Protein AF-0000000075952061 (afdb_homodimer)

pLDDT: mean 74.75, std 27.25, range [21.14, 98.75]

Sequence (1078 aa):
MFVPRDLWRRSLGSTAELRRLLRRGLASLATAPPSLPPFDHQPRPYKGMPGEEILRKRKTFLGPSIFYYYQKPLNIVEGKMQYLYDESARRYLDAFAGIVTVSCGHCHPDVVNAVVEQTKLLQHTTTIYLHHAIVEFAKALASKMPGILKVVYFVNSGTEANELAMMMARLYTGNLSMIALRNAYHCGSSGTIGLTALHTWKYPIPQGEFHHVMNPDPYHGAFGSDAISYAKEVQDHIHHGTPEKLQGVGGAVELAPGYLKLVYDIVRNSGGVCIADEGIGNGLPLGAVVTTPEIAQVMAQKIQFNTFGGNPAFSAGGLAVLKEMSEAGLMLGVEFVTDRKEKTPAKVETTILFEKLKDLGVLVGKGGLHGNIFRIKPPMCFTKEDAGFLVDALDYAISGMLEINSDWPDGLRAGLTIDQVLDLARFGHRYKGYVGLSTAVFTNLLSALLDDYLATFLLMLVVVPTALYITVMFFPHESLAGAAMVEDETETKYFRTINMIVMVIAIYLVYNLTNDHDATVSRIFMVVLLVTLATVSTTMFVPRDLWRRSLGSTAELRRLLRRGLASLATAPPSLPPFDHQPRPYKGMPGEEILRKRKTFLGPSIFYYYQKPLNIVEGKMQYLYDESARRYLDAFAGIVTVSCGHCHPDVVNAVVEQTKLLQHTTTIYLHHAIVEFAKALASKMPGILKVVYFVNSGTEANELAMMMARLYTGNLSMIALRNAYHCGSSGTIGLTALHTWKYPIPQGEFHHVMNPDPYHGAFGSDAISYAKEVQDHIHHGTPEKLQGVGGAVELAPGYLKLVYDIVRNSGGVCIADEGIGNGLPLGAVVTTPEIAQVMAQKIQFNTFGGNPAFSAGGLAVLKEMSEAGLMLGVEFVTDRKEKTPAKVETTILFEKLKDLGVLVGKGGLHGNIFRIKPPMCFTKEDAGFLVDALDYAISGMLEINSDWPDGLRAGLTIDQVLDLARFGHRYKGYVGLSTAVFTNLLSALLDDYLATFLLMLVVVPTALYITVMFFPHESLAGAAMVEDETETKYFRTINMIVMVIAIYLVYNLTNDHDATVSRIFMVVLLVTLATVSTT

Radius of gyration: 35.82 Å; Cα contacts (8 Å, |Δi|>4): 1735; chains: 2; bounding box: 82×170×102 Å

Organism: Cocos nucifera (NCBI:txid13894)

Secondary structure (DSSP, 8-state):
----STTGGG-S--HHHHHHHHHHHTT-S------PPP----PPPP-S--HHHHHHHHHHHB-TT----SSS--BEEEEEBTEEEETT--EEEESSHHHHT--S-BT-HHHHHHHHHHHHH-----TTSB-HHHHHHHHHHHHTS-TT--EEEEESSHHHHHHHHHHHHHHHHS---EEEETT-----STTTTTT---TTT--SS---SEEEE----TTTSTTTT-HHHHHHHHHTS--EE---SB-TTTT-PBPPTTHHHHHHHHHHHTT--B------STTSS-EEEEE-HHHHGGGGGS----SSTT-HHHHHHHHHHHHH--S----EEEE-BS-TTT--B-HHHHHHHHHHHHHHTEE-EEESTTS-EEEE---TT--HHHHHHHHHHHHHHHHHHHHH-TT--GGGG-SS-HHHHHHHHHHHHHTHHHHHHHHHHHHHHHHHHTTSHHHHHHHHHHHHHHHHHHHHHHS--TTGGG-----SHHHHHHHHHHHHHHHHHHHHHHHHHHTT--HHHHHHHHHHHHHHHHHHHH-/----STTGGG-S--HHHHHHHHHHHTT-S------PPP----PPPP-S--HHHHHHHHHHHB-TT----SSS--BEEEEEBTEEEETT--EEEESSHHHHT--S-BT-HHHHHHHHHHHHH-----TTSB-HHHHHHHHHHHHTS-TT--EEEEESSHHHHHHHHHHHHHHHHS---EEEETT-----STTTTTT---TTT--SS---SEEEE----TTTSTTTT-HHHHHHHHHTS--EE---SB-TTTT-PBPPTTHHHHHHHHHHHTT--B------STTSS-EEEEE-HHHHHGGGGS----SSTT-HHHHHHHHHHHHH--S----EEEE-BS-TTT--B-HHHHHHHHHHHHHHTEE-EEESTTS-EEEE---TT--HHHHHHHHHHHHHHHHHHHHH-TT--GGGG-SS-HHHHHHHHHHHHHTTHHHHHHHHHHHHHHHHTSS-HHHHHHHHHHHHHHHHHHHHHHS--GGGTTS-----HHHHHHHHHHHHHHHHHHHHHHHHHHTT--HHHHHHHHHHHHHHHHHHHH-

InterPro domains:
  IPR005814 Aminotransferase class-III [PF00202] (73-278)
  IPR005814 Aminotransferase class-III [cd00610] (56-398)
  IPR010658 Nodulin-like [PF06813] (432-531)
  IPR015421 Pyridoxal phosphate-dependent transferase, major domain [G3DSA:3.40.640.10] (108-279)
  IPR015421 Pyridoxal phosphate-dependent transferase, major domain [G3DSA:3.40.640.10] (280-325)
  IPR015422 Pyridoxal phosphate-dependent transferase, small domain [G3DSA:3.90.1150.10] (326-407)
  IPR015424 Pyridoxal phosphate-dependent transferase [SSF53383] (67-398)

Nearest PDB structures (foldseek):
  1wkh-assembly1_B  TM=8.404E-01  e=1.814E-22  Thermus thermophilus
  1d7r-assembly1_A  TM=8.859E-01  e=8.328E-22  Burkholderia cepacia
  1dka-assembly1_A  TM=9.002E-01  e=1.735E-21  Burkholderia cepacia
  1z3z-assembly1_A  TM=8.688E-01  e=3.015E-22  Burkholderia cepacia
  1dgd-assembly1_A  TM=8.674E-01  e=4.046E-21  Burkholderia cepacia

Solvent-accessible surface area (backbone atoms only — not comparable to full-atom values): 57667 Å² total; per-residue (Å²): 138,82,83,80,83,77,76,72,80,73,70,71,70,57,69,67,56,52,52,49,46,51,53,47,60,66,53,59,49,76,67,71,76,69,67,78,68,90,69,99,74,81,77,75,87,63,85,71,76,51,55,70,58,43,52,54,43,35,69,59,18,31,43,70,20,51,58,62,46,68,95,71,59,51,29,50,64,35,30,49,38,42,31,37,22,34,63,84,62,48,68,26,44,36,26,18,22,53,84,58,26,20,45,64,16,29,44,32,64,66,36,45,47,36,26,44,56,31,29,66,36,27,36,54,45,31,58,48,42,41,53,53,38,33,45,53,28,29,46,55,55,27,68,72,41,69,89,65,30,38,21,30,44,43,27,45,26,65,50,55,22,52,40,51,50,50,50,39,42,25,66,62,60,70,48,74,40,32,35,21,36,38,46,26,68,51,54,70,45,66,60,26,30,44,45,26,42,42,77,62,50,54,71,101,59,86,46,72,55,57,44,72,41,79,46,44,28,42,85,80,29,95,57,29,54,45,23,67,71,52,43,54,65,53,70,80,47,83,29,28,37,50,52,53,77,56,26,61,58,39,30,39,46,56,51,16,69,65,29,65,63,53,42,47,51,52,25,48,76,60,60,32,45,80,42,77,69,79,81,56,44,47,46,44,64,36,22,62,40,72,35,32,63,74,51,40,51,60,45,46,80,30,57,48,78,43,77,55,23,50,15,38,15,57,16,34,22,40,37,40,43,59,72,66,55,68,94,74,76,61,76,43,44,50,74,41,51,71,34,63,85,81,50,42,72,22,35,69,61,39,52,53,46,53,51,44,33,43,74,67,28,36,41,67,34,72,14,25,94,70,47,18,15,38,34,41,23,36,14,61,63,58,45,40,60,51,52,49,40,52,52,46,39,51,49,53,42,52,53,56,50,42,68,69,46,70,80,65,76,86,66,62,66,71,55,88,43,73,61,58,58,45,51,57,52,50,58,54,35,68,67,44,62,62,55,56,54,50,50,54,52,43,52,53,44,46,68,65,48,64,73,56,71,69,66,46,53,60,44,45,65,57,48,45,56,54,53,49,49,53,51,53,66,74,41,79,37,78,67,68,60,61,69,72,68,75,84,52,74,61,54,49,47,49,51,49,48,50,49,48,48,51,46,52,49,49,50,47,45,53,54,37,66,70,62,76,46,69,68,63,58,54,49,50,50,50,47,48,49,48,51,53,55,56,52,58,73,74,102,139,82,82,78,83,78,76,70,79,74,70,71,70,56,69,66,56,50,50,49,44,51,53,46,58,65,54,60,48,77,67,70,77,70,67,78,69,91,69,98,72,80,78,75,86,64,84,72,75,51,54,70,59,42,54,52,45,34,69,58,18,32,43,71,21,52,57,62,47,66,93,73,60,51,31,51,65,35,30,48,38,41,30,35,22,33,62,84,64,47,67,26,44,35,26,18,23,53,83,56,28,20,44,63,17,29,44,32,64,66,35,46,48,36,27,44,56,31,28,66,36,27,36,56,46,32,57,48,41,43,53,55,38,32,43,53,26,29,46,55,53,26,69,73,41,68,88,64,30,38,21,31,43,45,29,45,28,65,49,55,22,51,38,49,51,50,49,41,42,24,65,62,62,70,48,74,40,32,35,20,36,37,46,26,67,53,52,70,46,68,60,26,32,44,44,27,42,43,76,62,50,52,70,100,61,85,47,73,56,57,45,74,42,78,45,45,29,42,85,78,29,95,55,30,55,45,23,68,70,52,42,54,64,52,70,78,46,81,29,26,38,50,52,53,77,54,26,60,58,39,29,40,46,58,51,16,68,64,29,65,63,53,44,46,50,51,25,47,75,61,60,31,47,79,41,76,70,78,82,58,43,48,44,46,66,36,22,60,41,73,34,33,65,74,51,40,50,59,46,46,80,30,56,49,78,43,76,52,24,49,14,37,14,58,16,34,21,40,38,39,42,59,71,67,55,68,96,74,75,62,77,43,47,50,73,42,52,68,33,65,84,82,49,44,72,22,36,69,61,38,52,53,45,52,53,44,32,44,75,68,27,37,41,67,34,73,14,25,97,70,47,18,15,37,34,40,23,36,14,62,64,59,44,46,60,50,51,50,40,53,52,45,39,51,49,52,43,52,53,58,51,46,65,69,46,69,82,62,74,82,68,58,67,70,51,85,45,73,62,55,56,49,51,52,53,51,55,58,34,65,65,56,61,62,60,60,50,54,55,49,50,52,54,43,55,59,54,56,80,43,87,65,66,69,64,50,54,62,40,48,69,57,45,49,56,51,53,48,47,54,47,54,70,68,47,75,70,77,79,44,59,83,58,71,73,84,80,60,66,68,62,48,50,55,48,48,52,52,47,52,52,50,48,55,50,47,53,49,45,53,51,34,65,72,58,79,44,68,68,68,59,54,52,51,50,50,50,49,50,51,52,51,56,57,55,56,73,75,104

Foldseek 3Di:
DDDDPPPPPPPPDDPVVVVVVVCVVVVPPLPDADDADDDPDADDAADDDDPVVVVVVCVVPPDPVDDADDPRGFAWDDWWFQWTAGNVRDIFGEQCQVVQQQAATGPDPLLVVLLVVQCVVFNFDFPVDDDDLLVLLLQLVQVPDDDQQRDKAKAQALLVQVLVVLVLQCLLQVDNAAEEEALADRDADLACVLNYRFPVRHDPDDNGHYDYFYAQALQPGPVRLPLVVRLVVLLVDQHEYEDECFGRQQFRGHGRPPNLVSNCVSNVVSVGHYHYGDHAQSPGRMDMDTDHPSSVVSVVVDDDHYRGTSTNSSSSSRSSRSVSDDDDFDKDKDADALARPVRHGPQVLQSQLQNQSVVSRYHWDFHRSRRRITIRTTHPSQALSNLVSSLSSSVSSVSVVCVVVVVRDPGRQPDCHSVNVVVVSVVRNVVRPPVVVVVVLCVVVVVLPPPDDPVVVVVCVVVVVVVVVVVVVSPPPVVVVVDPPDPDPPVVVVVVVLVVLLVVLSVVLVVCSVVVPDVVVNVVSVVVNVVSSVVVVVD/DPDDPPPPPPPPDDPVVVCVVVCVVVVPPLPDADDADDDPDADDAADDDDPVVVVVVCVVPPDPVDDADDPRGFAWDDWWFQWTAGNVRDIFGEQCQVVQQQAATGPDPLLVVLLVVQCVVFNFDFPVDDDDLLVLLLQLVQVPDDDQLRDKAKAQALQVQVLVVLVLQCLLQVDNAEEEEALADRDADLACVLNYRFPVRDDPDDNGHYDYFYAQALQPGPVRLPLVVRLVVLLVDQHEYEDECFGRQQFRGHGRPPNLVSNCVSNVVSVGHYHYGDHAQSPGRMDMDTDHPSSVVSVVVDDDHYRGTSTNSSSSSRSSRSVSDDDDFDKDKDADALARPVRHGPQVLQSQLQNQSVVSRYHWDFHRSRRRITIRTTHPSQALSNLVSSLSSSVSSVVVVCVVPVVRDPGRCPDDPSVNVVLVSNLVNVVSPPVVVVVVCVVVVVVVVDDDDVSVVVVVVVVVVVVVVVVVVPDPDPPVVVVVDDPDPVVVVVVVVLVVLVVVLVVVLVVCVVVVHDVVVNVVSVVVNVVVVVVVVVD

Structure (mmCIF, N/CA/C/O backbone):
data_AF-0000000075952061-model_v1
#
loop_
_entity.id
_entity.type
_entity.pdbx_description
1 polymer 'alanine--glyoxylate transaminase'
#
loop_
_atom_site.group_PDB
_atom_site.id
_atom_site.type_symbol
_atom_site.label_atom_id
_atom_site.label_alt_id
_atom_site.label_comp_id
_atom_site.label_asym_id
_atom_site.label_entity_id
_atom_site.label_seq_id
_atom_site.pdbx_PDB_ins_code
_atom_site.Cartn_x
_atom_site.Cartn_y
_atom_site.Cartn_z
_atom_site.occupancy
_atom_site.B_iso_or_equiv
_atom_site.auth_seq_id
_atom_site.auth_comp_id
_atom_site.auth_asym_id
_atom_site.auth_atom_id
_atom_site.pdbx_PDB_model_num
ATOM 1 N N . MET A 1 1 ? 1.66 82.25 49.438 1 21.14 1 MET A N 1
ATOM 2 C CA . MET A 1 1 ? 0.595 81.312 49.188 1 21.14 1 MET A CA 1
ATOM 3 C C . MET A 1 1 ? 0.63 80.875 47.719 1 21.14 1 MET A C 1
ATOM 5 O O . MET A 1 1 ? -0.342 81.062 46.969 1 21.14 1 MET A O 1
ATOM 9 N N . PHE A 1 2 ? 1.744 80.812 46.969 1 26.66 2 PHE A N 1
ATOM 10 C CA . PHE A 1 2 ? 2.221 80.688 45.594 1 26.66 2 PHE A CA 1
ATOM 11 C C . PHE A 1 2 ? 1.89 79.312 45.062 1 26.66 2 PHE A C 1
ATOM 13 O O . PHE A 1 2 ? 2.213 78.312 45.688 1 26.66 2 PHE A O 1
ATOM 20 N N . VAL A 1 3 ? 0.683 79.125 44.281 1 28.89 3 VAL A N 1
ATOM 21 C CA . VAL A 1 3 ? -0.087 78.062 43.688 1 28.89 3 VAL A CA 1
ATOM 22 C C . VAL A 1 3 ? 0.805 77.188 42.781 1 28.89 3 VAL A C 1
ATOM 24 O O . VAL A 1 3 ? 1.343 77.75 41.781 1 28.89 3 VAL A O 1
ATOM 27 N N . PRO A 1 4 ? 1.452 76.062 43.219 1 26.97 4 PRO A N 1
ATOM 28 C CA . PRO A 1 4 ? 2.518 75.312 42.531 1 26.97 4 PRO A CA 1
ATOM 29 C C . PRO A 1 4 ? 2.037 74.625 41.25 1 26.97 4 PRO A C 1
ATOM 31 O O . PRO A 1 4 ? 0.901 74.125 41.219 1 26.97 4 PRO A O 1
ATOM 34 N N . ARG A 1 5 ? 2.58 74.875 40 1 27.95 5 ARG A N 1
ATOM 35 C CA . ARG A 1 5 ? 2.434 74.562 38.562 1 27.95 5 ARG A CA 1
ATOM 36 C C . ARG A 1 5 ? 2.451 73.062 38.344 1 27.95 5 ARG A C 1
ATOM 38 O O . ARG A 1 5 ? 2.412 72.625 37.188 1 27.95 5 ARG A O 1
ATOM 45 N N . ASP A 1 6 ? 2.721 72.125 39.281 1 25.27 6 ASP A N 1
ATOM 46 C CA . ASP A 1 6 ? 3.104 70.75 39 1 25.27 6 ASP A CA 1
ATOM 47 C C . ASP A 1 6 ? 1.908 69.938 38.5 1 25.27 6 ASP A C 1
ATOM 49 O O . ASP A 1 6 ? 2.02 68.75 38.281 1 25.27 6 ASP A O 1
ATOM 53 N N . LEU A 1 7 ? 0.651 70.312 38.594 1 24.25 7 LEU A N 1
ATOM 54 C CA . LEU A 1 7 ? -0.492 69.375 38.5 1 24.25 7 LEU A CA 1
ATOM 55 C C . LEU A 1 7 ? -0.739 69 37.062 1 24.25 7 LEU A C 1
ATOM 57 O O . LEU A 1 7 ? -1.607 68.125 36.781 1 24.25 7 LEU A O 1
ATOM 61 N N . TRP A 1 8 ? -0.33 69.688 36 1 22.48 8 TRP A N 1
ATOM 62 C CA . TRP A 1 8 ? -0.991 69.562 34.688 1 22.48 8 TRP A CA 1
ATOM 63 C C . TRP A 1 8 ? -0.545 68.25 34 1 22.48 8 TRP A C 1
ATOM 65 O O . TRP A 1 8 ? -1.14 67.875 33 1 22.48 8 TRP A O 1
ATOM 75 N N . ARG A 1 9 ? 0.683 67.75 34.156 1 27.06 9 ARG A N 1
ATOM 76 C CA . ARG A 1 9 ? 1.241 66.812 33.156 1 27.06 9 ARG A CA 1
ATOM 77 C C . ARG A 1 9 ? 0.521 65.5 33.219 1 27.06 9 ARG A C 1
ATOM 79 O O . ARG A 1 9 ? 0.919 64.5 32.531 1 27.06 9 ARG A O 1
ATOM 86 N N . ARG A 1 10 ? -0.276 65.062 34.156 1 31.09 10 ARG A N 1
ATOM 87 C CA . ARG A 1 10 ? -0.688 63.719 34.375 1 31.09 10 ARG A CA 1
ATOM 88 C C . ARG A 1 10 ? -1.611 63.219 33.281 1 31.09 10 ARG A C 1
ATOM 90 O O . ARG A 1 10 ? -1.843 62 33.156 1 31.09 10 ARG A O 1
ATOM 97 N N . SER A 1 11 ? -2.531 64.062 32.812 1 26.81 11 SER A N 1
ATOM 98 C CA . SER A 1 11 ? -3.729 63.469 32.219 1 26.81 11 SER A CA 1
ATOM 99 C C . SER A 1 11 ? -3.459 62.906 30.828 1 26.81 11 SER A C 1
ATOM 101 O O . SER A 1 11 ? -4.383 62.469 30.141 1 26.81 11 SER A O 1
ATOM 103 N N . LEU A 1 12 ? -2.445 63.469 30.125 1 28.84 12 LEU A N 1
ATOM 104 C CA . LEU A 1 12 ? -2.504 63.094 28.719 1 28.84 12 LEU A CA 1
ATOM 105 C C . LEU A 1 12 ? -2.303 61.594 28.547 1 28.84 12 LEU A C 1
ATOM 107 O O . LEU A 1 12 ? -1.279 61.031 28.969 1 28.84 12 LEU A O 1
ATOM 111 N N . GLY A 1 13 ? -3.373 60.906 28.75 1 31.7 13 GLY A N 1
ATOM 112 C CA . GLY A 1 13 ? -3.42 59.469 28.453 1 31.7 13 GLY A CA 1
ATOM 113 C C . GLY A 1 13 ? -2.529 59.094 27.281 1 31.7 13 GLY A C 1
ATOM 114 O O . GLY A 1 13 ? -2.209 59.906 26.438 1 31.7 13 GLY A O 1
ATOM 115 N N . SER A 1 14 ? -1.594 58.188 27.5 1 34.84 14 SER A N 1
ATOM 116 C CA . SER A 1 14 ? -0.391 57.844 26.75 1 34.84 14 SER A CA 1
ATOM 117 C C . SER A 1 14 ? -0.71 57.594 25.281 1 34.84 14 SER A C 1
ATOM 119 O O . SER A 1 14 ? -1.832 57.219 24.938 1 34.84 14 SER A O 1
ATOM 121 N N . THR A 1 15 ? 0.069 58.281 24.344 1 39.75 15 THR A N 1
ATOM 122 C CA . THR A 1 15 ? 0.218 58.094 22.906 1 39.75 15 THR A CA 1
ATOM 123 C C . THR A 1 15 ? 0.021 56.625 22.516 1 39.75 15 THR A C 1
ATOM 125 O O . THR A 1 15 ? -0.245 56.344 21.359 1 39.75 15 THR A O 1
ATOM 128 N N . ALA A 1 16 ? 0.261 55.719 23.453 1 42.12 16 ALA A N 1
ATOM 129 C CA . ALA A 1 16 ? 0.109 54.312 23.141 1 42.12 16 ALA A CA 1
ATOM 130 C C . ALA A 1 16 ? -1.358 53.938 22.922 1 42.12 16 ALA A C 1
ATOM 132 O O . ALA A 1 16 ? -1.682 53.125 22.047 1 42.12 16 ALA A O 1
ATOM 133 N N . GLU A 1 17 ? -2.23 54.688 23.688 1 40.84 17 GLU A N 1
ATOM 134 C CA . GLU A 1 17 ? -3.648 54.406 23.5 1 40.84 17 GLU A CA 1
ATOM 135 C C . GLU A 1 17 ? -4.172 54.969 22.188 1 40.84 17 GLU A C 1
ATOM 137 O O . GLU A 1 17 ? -4.973 54.344 21.5 1 40.84 17 GLU A O 1
ATOM 142 N N . LEU A 1 18 ? -3.646 56.219 21.812 1 38.09 18 LEU A N 1
ATOM 143 C CA . LEU A 1 18 ? -4.066 56.781 20.547 1 38.09 18 LEU A CA 1
ATOM 144 C C . LEU A 1 18 ? -3.574 55.938 19.375 1 38.09 18 LEU A C 1
ATOM 146 O O . LEU A 1 18 ? -4.316 55.688 18.422 1 38.09 18 LEU A O 1
ATOM 150 N N . ARG A 1 19 ? -2.369 55.406 19.422 1 37.62 19 ARG A N 1
ATOM 151 C CA . ARG A 1 19 ? -1.879 54.562 18.344 1 37.62 19 ARG A CA 1
ATOM 152 C C . ARG A 1 19 ? -2.676 53.25 18.266 1 37.62 19 ARG A C 1
ATOM 154 O O . ARG A 1 19 ? -2.904 52.719 17.188 1 37.62 19 ARG A O 1
ATOM 161 N N . ARG A 1 20 ? -3.141 52.812 19.391 1 41.41 20 ARG A N 1
ATOM 162 C CA . ARG A 1 20 ? -3.996 51.625 19.406 1 41.41 20 ARG A CA 1
ATOM 163 C C . ARG A 1 20 ? -5.355 51.938 18.781 1 41.41 20 ARG A C 1
ATOM 165 O O . ARG A 1 20 ? -5.883 51.125 18 1 41.41 20 ARG A O 1
ATOM 172 N N . LEU A 1 21 ? -5.906 53.156 19.141 1 37.56 21 LEU A N 1
ATOM 173 C CA . LEU A 1 21 ? -7.188 53.562 18.562 1 37.56 21 LEU A CA 1
ATOM 174 C C . LEU A 1 21 ? -7.039 53.875 17.078 1 37.56 21 LEU A C 1
ATOM 176 O O . LEU A 1 21 ? -7.902 53.5 16.266 1 37.56 21 LEU A O 1
ATOM 180 N N . LEU A 1 22 ? -5.992 54.688 16.719 1 36.62 22 LEU A N 1
ATOM 181 C CA . LEU A 1 22 ? -5.793 54.969 15.305 1 36.62 22 LEU A CA 1
ATOM 182 C C . LEU A 1 22 ? -5.512 53.656 14.531 1 36.62 22 LEU A C 1
ATOM 184 O O . LEU A 1 22 ? -5.973 53.5 13.406 1 36.62 22 LEU A O 1
ATOM 188 N N . ARG A 1 23 ? -4.73 52.75 15.125 1 37.06 23 ARG A N 1
ATOM 189 C CA . ARG A 1 23 ? -4.562 51.469 14.453 1 37.06 23 ARG A CA 1
ATOM 190 C C . ARG A 1 23 ? -5.867 50.688 14.445 1 37.06 23 ARG A C 1
ATOM 192 O O . ARG A 1 23 ? -6.121 49.906 13.523 1 37.06 23 ARG A O 1
ATOM 199 N N . ARG A 1 24 ? -6.715 50.875 15.414 1 37.78 24 ARG A N 1
ATOM 200 C CA . ARG A 1 24 ? -8.055 50.281 15.453 1 37.78 24 ARG A CA 1
ATOM 201 C C . ARG A 1 24 ? -8.969 50.969 14.438 1 37.78 24 ARG A C 1
ATOM 203 O O . ARG A 1 24 ? -9.812 50.312 13.812 1 37.78 24 ARG A O 1
ATOM 210 N N . GLY A 1 25 ? -9.125 52.312 14.453 1 36.41 25 GLY A N 1
ATOM 211 C CA . GLY A 1 25 ? -9.93 53.031 13.492 1 36.41 25 GLY A CA 1
ATOM 212 C C . GLY A 1 25 ? -9.555 52.719 12.047 1 36.41 25 GLY A C 1
ATOM 213 O O . GLY A 1 25 ? -10.422 52.625 11.18 1 36.41 25 GLY A O 1
ATOM 214 N N . LEU A 1 26 ? -8.289 52.938 11.695 1 34.41 26 LEU A N 1
ATOM 215 C CA . LEU A 1 26 ? -7.883 52.562 10.344 1 34.41 26 LEU A CA 1
ATOM 216 C C . LEU A 1 26 ? -7.93 51.062 10.148 1 34.41 26 LEU A C 1
ATOM 218 O O . LEU A 1 26 ? -7.633 50.562 9.062 1 34.41 26 LEU A O 1
ATOM 222 N N . ALA A 1 27 ? -7.957 50.312 11.148 1 38 27 ALA A N 1
ATOM 223 C CA . ALA A 1 27 ? -8.109 48.875 11.078 1 38 27 ALA A CA 1
ATOM 224 C C . ALA A 1 27 ? -9.508 48.5 10.609 1 38 27 ALA A C 1
ATOM 226 O O . ALA A 1 27 ? -9.742 47.344 10.188 1 38 27 ALA A O 1
ATOM 227 N N . SER A 1 28 ? -10.484 49.312 10.938 1 37.38 28 SER A N 1
ATOM 228 C CA . SER A 1 28 ? -11.836 49.031 10.453 1 37.38 28 SER A CA 1
ATOM 229 C C . SER A 1 28 ? -11.914 49.188 8.938 1 37.38 28 SER A C 1
ATOM 231 O O . SER A 1 28 ? -13.008 49.188 8.375 1 37.38 28 SER A O 1
ATOM 233 N N . LEU A 1 29 ? -11.07 49.969 8.359 1 38.38 29 LEU A N 1
ATOM 234 C CA . LEU A 1 29 ? -11.211 49.906 6.906 1 38.38 29 LEU A CA 1
ATOM 235 C C . LEU A 1 29 ? -11.266 48.469 6.418 1 38.38 29 LEU A C 1
ATOM 237 O O . LEU A 1 29 ? -10.391 47.656 6.75 1 38.38 29 LEU A O 1
ATOM 241 N N . ALA A 1 30 ? -12.391 48 6.195 1 45.94 30 ALA A N 1
ATOM 242 C CA . ALA A 1 30 ? -12.695 46.688 5.59 1 45.94 30 ALA A CA 1
ATOM 243 C C . ALA A 1 30 ? -11.555 46.219 4.691 1 45.94 30 ALA A C 1
ATOM 245 O O . ALA A 1 30 ? -11.406 46.688 3.566 1 45.94 30 ALA A O 1
ATOM 246 N N . THR A 1 31 ? -10.406 46.125 5.211 1 60.47 31 THR A N 1
ATOM 247 C CA . THR A 1 31 ? -9.281 45.656 4.402 1 60.47 31 THR A CA 1
ATOM 248 C C . THR A 1 31 ? -9.711 44.562 3.443 1 60.47 31 THR A C 1
ATOM 250 O O . THR A 1 31 ? -10.531 43.719 3.797 1 60.47 31 THR A O 1
ATOM 253 N N . ALA A 1 32 ? -9.695 44.906 2.293 1 73.62 32 ALA A N 1
ATOM 254 C CA . ALA A 1 32 ? -9.992 43.969 1.208 1 73.62 32 ALA A CA 1
ATOM 255 C C . ALA A 1 32 ? -9.32 42.625 1.443 1 73.62 32 ALA A C 1
ATOM 257 O O . ALA A 1 32 ? -8.211 42.562 1.979 1 73.62 32 ALA A O 1
ATOM 258 N N . PRO A 1 33 ? -10.141 41.562 1.435 1 87.31 33 PRO A N 1
ATOM 259 C CA . PRO A 1 33 ? -9.523 40.25 1.533 1 87.31 33 PRO A CA 1
ATOM 260 C C . PRO A 1 33 ? -8.297 40.094 0.634 1 87.31 33 PRO A C 1
ATOM 262 O O . PRO A 1 33 ? -8.242 40.688 -0.447 1 87.31 33 PRO A O 1
ATOM 265 N N . PRO A 1 34 ? -7.297 39.438 1.217 1 93.12 34 PRO A N 1
ATOM 266 C CA . PRO A 1 34 ? -6.121 39.219 0.375 1 93.12 34 PRO A CA 1
ATOM 267 C C . PRO A 1 34 ? -6.445 38.406 -0.874 1 93.12 34 PRO A C 1
ATOM 269 O O . PRO A 1 34 ? -7.473 37.719 -0.919 1 93.12 34 PRO A O 1
ATOM 272 N N . SER A 1 35 ? -5.574 38.625 -1.843 1 93.31 35 SER A N 1
ATOM 273 C CA . SER A 1 35 ? -5.777 37.906 -3.1 1 93.31 35 SER A CA 1
ATOM 274 C C . SER A 1 35 ? -4.676 36.875 -3.33 1 93.31 35 SER A C 1
ATOM 276 O O . SER A 1 35 ? -3.518 37.125 -2.982 1 93.31 35 SER A O 1
ATOM 278 N N . LEU A 1 36 ? -4.984 35.844 -3.904 1 96.38 36 LEU A N 1
ATOM 279 C CA . LEU A 1 36 ? -4.035 34.781 -4.262 1 96.38 36 LEU A CA 1
ATOM 280 C C . LEU A 1 36 ? -2.959 35.312 -5.199 1 96.38 36 LEU A C 1
ATOM 282 O O . LEU A 1 36 ? -3.246 36.125 -6.078 1 96.38 36 LEU A O 1
ATOM 286 N N . PRO A 1 37 ? -1.766 34.781 -5.043 1 96.62 37 PRO A N 1
ATOM 287 C CA . PRO A 1 37 ? -0.739 35.156 -6.023 1 96.62 37 PRO A CA 1
ATOM 288 C C . PRO A 1 37 ? -1.08 34.656 -7.434 1 96.62 37 PRO A C 1
ATOM 290 O O . PRO A 1 37 ? -1.732 33.625 -7.598 1 96.62 37 PRO A O 1
ATOM 293 N N . PRO A 1 38 ? -0.633 35.469 -8.453 1 95.5 38 PRO A N 1
ATOM 294 C CA . PRO A 1 38 ? -0.894 35 -9.828 1 95.5 38 PRO A CA 1
ATOM 295 C C . PRO A 1 38 ? -0.245 33.656 -10.133 1 95.5 38 PRO A C 1
ATOM 297 O O . PRO A 1 38 ? 0.828 33.344 -9.609 1 95.5 38 PRO A O 1
ATOM 300 N N . PHE A 1 39 ? -0.863 32.938 -10.891 1 96.56 39 PHE A N 1
ATOM 301 C CA . PHE A 1 39 ? -0.399 31.625 -11.312 1 96.56 39 PHE A CA 1
ATOM 302 C C . PHE A 1 39 ? -0.894 31.297 -12.711 1 96.56 39 PHE A C 1
ATOM 304 O O . PHE A 1 39 ? -2.1 31.297 -12.969 1 96.56 39 PHE A O 1
ATOM 311 N N . ASP A 1 40 ? 0.027 31.047 -13.641 1 95.12 40 ASP A N 1
ATOM 312 C CA . ASP A 1 40 ? -0.317 30.828 -15.039 1 95.12 40 ASP A CA 1
ATOM 313 C C . ASP A 1 40 ? -0.768 29.375 -15.281 1 95.12 40 ASP A C 1
ATOM 315 O O . ASP A 1 40 ? 0.025 28.547 -15.711 1 95.12 40 ASP A O 1
ATOM 319 N N . HIS A 1 41 ? -2.01 29.125 -15.094 1 96.62 41 HIS A N 1
ATOM 320 C CA . HIS A 1 41 ? -2.633 27.812 -15.312 1 96.62 41 HIS A CA 1
ATOM 321 C C . HIS A 1 41 ? -4.141 27.953 -15.484 1 96.62 41 HIS A C 1
ATOM 323 O O . HIS A 1 41 ? -4.797 28.656 -14.703 1 96.62 41 HIS A O 1
ATOM 329 N N . GLN A 1 42 ? -4.617 27.375 -16.5 1 95.75 42 GLN A N 1
ATOM 330 C CA . GLN A 1 42 ? -6.055 27.328 -16.734 1 95.75 42 GLN A CA 1
ATOM 331 C C . GLN A 1 42 ? -6.617 25.938 -16.469 1 95.75 42 GLN A C 1
ATOM 333 O O . GLN A 1 42 ? -6.352 25 -17.234 1 95.75 42 GLN A O 1
ATOM 338 N N . PRO A 1 43 ? -7.367 25.781 -15.461 1 96.5 43 PRO A N 1
ATOM 339 C CA . PRO A 1 43 ? -7.926 24.469 -15.164 1 96.5 43 PRO A CA 1
ATOM 340 C C . PRO A 1 43 ? -8.898 23.984 -16.234 1 96.5 43 PRO A C 1
ATOM 342 O O . PRO A 1 43 ? -9.547 24.797 -16.906 1 96.5 43 PRO A O 1
ATOM 345 N N . ARG A 1 44 ? -9.031 22.703 -16.359 1 94.88 44 ARG A N 1
ATOM 346 C CA . ARG A 1 44 ? -9.984 22.094 -17.281 1 94.88 44 ARG A CA 1
ATOM 347 C C . ARG A 1 44 ? -11.406 22.188 -16.734 1 94.88 44 ARG A C 1
ATOM 349 O O . ARG A 1 44 ? -11.633 22.031 -15.539 1 94.88 44 ARG A O 1
ATOM 356 N N . PRO A 1 45 ? -12.312 22.469 -17.641 1 94.62 45 PRO A N 1
ATOM 357 C CA . PRO A 1 45 ? -13.695 22.469 -17.172 1 94.62 45 PRO A CA 1
ATOM 358 C C . PRO A 1 45 ? -14.133 21.094 -16.641 1 94.62 45 PRO A C 1
ATOM 360 O O . PRO A 1 45 ? -13.789 20.062 -17.219 1 94.62 45 PRO A O 1
ATOM 363 N N . TYR A 1 46 ? -14.773 21.172 -15.57 1 96.19 46 TYR A N 1
ATOM 364 C CA . TYR A 1 46 ? -15.242 19.938 -14.945 1 96.19 46 TYR A CA 1
ATOM 365 C C . TYR A 1 46 ? -16.672 19.625 -15.375 1 96.19 46 TYR A C 1
ATOM 367 O O . TYR A 1 46 ? -17.562 20.453 -15.227 1 96.19 46 TYR A O 1
ATOM 375 N N . LYS A 1 47 ? -16.906 18.391 -15.945 1 92.44 47 LYS A N 1
ATOM 376 C CA . LYS A 1 47 ? -18.234 17.969 -16.406 1 92.44 47 LYS A CA 1
ATOM 377 C C . LYS A 1 47 ? -18.688 16.703 -15.688 1 92.44 47 LYS A C 1
ATOM 379 O O . LYS A 1 47 ? -19.625 16.031 -16.125 1 92.44 47 LYS A O 1
ATOM 384 N N . GLY A 1 48 ? -18.078 16.391 -14.594 1 93.62 48 GLY A N 1
ATOM 385 C CA . GLY A 1 48 ? -18.375 15.148 -13.898 1 93.62 48 GLY A CA 1
ATOM 386 C C . GLY A 1 48 ? -19.484 15.289 -12.875 1 93.62 48 GLY A C 1
ATOM 387 O O . GLY A 1 48 ? -20.25 16.25 -12.914 1 93.62 48 GLY A O 1
ATOM 388 N N . MET A 1 49 ? -19.562 14.391 -12.008 1 96.5 49 MET A N 1
ATOM 389 C CA . MET A 1 49 ? -20.578 14.32 -10.953 1 96.5 49 MET A CA 1
ATOM 390 C C . MET A 1 49 ? -20.422 15.484 -9.984 1 96.5 49 MET A C 1
ATOM 392 O O . MET A 1 49 ? -19.312 15.758 -9.5 1 96.5 49 MET A O 1
ATOM 396 N N . PRO A 1 50 ? -21.531 16.141 -9.695 1 96.25 50 PRO A N 1
ATOM 397 C CA . PRO A 1 50 ? -21.438 17.266 -8.766 1 96.25 50 PRO A CA 1
ATOM 398 C C . PRO A 1 50 ? -21.125 16.828 -7.336 1 96.25 50 PRO A C 1
ATOM 400 O O . PRO A 1 50 ? -21.453 15.711 -6.941 1 96.25 50 PRO A O 1
ATOM 403 N N . GLY A 1 51 ? -20.609 17.75 -6.562 1 97.38 51 GLY A N 1
ATOM 404 C CA . GLY A 1 51 ? -20.172 17.484 -5.203 1 97.38 51 GLY A CA 1
ATOM 405 C C . GLY A 1 51 ? -21.266 16.922 -4.32 1 97.38 51 GLY A C 1
ATOM 406 O O . GLY A 1 51 ? -21.016 15.992 -3.539 1 97.38 51 GLY A O 1
ATOM 407 N N . GLU A 1 52 ? -22.422 17.438 -4.449 1 96.19 52 GLU A N 1
ATOM 408 C CA . GLU A 1 52 ? -23.531 16.969 -3.619 1 96.19 52 GLU A CA 1
ATOM 409 C C . GLU A 1 52 ? -23.859 15.508 -3.893 1 96.19 52 GLU A C 1
ATOM 411 O O . GLU A 1 52 ? -24.141 14.75 -2.965 1 96.19 52 GLU A O 1
ATOM 416 N N . GLU A 1 53 ? -23.812 15.172 -5.125 1 97.69 53 GLU A N 1
ATOM 417 C CA . GLU A 1 53 ? -24.078 13.781 -5.492 1 97.69 53 GLU A CA 1
ATOM 418 C C . GLU A 1 53 ? -22.938 12.875 -5.027 1 97.69 53 GLU A C 1
ATOM 420 O O . GLU A 1 53 ? -23.188 11.75 -4.578 1 97.69 53 GLU A O 1
ATOM 425 N N . ILE A 1 54 ? -21.734 13.328 -5.145 1 98.31 54 ILE A N 1
ATOM 426 C CA . ILE A 1 54 ? -20.578 12.57 -4.672 1 98.31 54 ILE A CA 1
ATOM 427 C C . ILE A 1 54 ? -20.719 12.312 -3.174 1 98.31 54 ILE A C 1
ATOM 429 O O . ILE A 1 54 ? -20.469 11.195 -2.707 1 98.31 54 ILE A O 1
ATOM 433 N N . LEU A 1 55 ? -21.094 13.328 -2.465 1 97.44 55 LEU A N 1
ATOM 434 C CA . LEU A 1 55 ? -21.25 13.203 -1.02 1 97.44 55 LEU A CA 1
ATOM 435 C C . LEU A 1 55 ? -22.297 12.156 -0.674 1 97.44 55 LEU A C 1
ATOM 437 O O . LEU A 1 55 ? -22.109 11.359 0.25 1 97.44 55 LEU A O 1
ATOM 441 N N . ARG A 1 56 ? -23.391 12.125 -1.418 1 96.94 56 ARG A N 1
ATOM 442 C CA . ARG A 1 56 ? -24.453 11.141 -1.196 1 96.94 56 ARG A CA 1
ATOM 443 C C . ARG A 1 56 ? -23.953 9.727 -1.462 1 96.94 56 ARG A C 1
ATOM 445 O O . ARG A 1 56 ? -24.188 8.812 -0.669 1 96.94 56 ARG A O 1
ATOM 452 N N . LYS A 1 57 ? -23.297 9.578 -2.498 1 97.56 57 LYS A N 1
ATOM 453 C CA . LYS A 1 57 ? -22.766 8.266 -2.857 1 97.56 57 LYS A CA 1
ATOM 454 C C . LYS A 1 57 ? -21.688 7.812 -1.879 1 97.56 57 LYS A C 1
ATOM 456 O O . LYS A 1 57 ? -21.562 6.625 -1.586 1 97.56 57 LYS A O 1
ATOM 461 N N . ARG A 1 58 ? -20.875 8.734 -1.489 1 96.88 58 ARG A N 1
ATOM 462 C CA . ARG A 1 58 ? -19.859 8.438 -0.48 1 96.88 58 ARG A CA 1
ATOM 463 C C . ARG A 1 58 ? -20.5 7.848 0.774 1 96.88 58 ARG A C 1
ATOM 465 O O . ARG A 1 58 ? -20 6.867 1.327 1 96.88 58 ARG A O 1
ATOM 472 N N . LYS A 1 59 ? -21.578 8.422 1.206 1 95.44 59 LYS A N 1
ATOM 473 C CA . LYS A 1 59 ? -22.281 7.969 2.41 1 95.44 59 LYS A CA 1
ATOM 474 C C . LYS A 1 59 ? -22.812 6.551 2.232 1 95.44 59 LYS A C 1
ATOM 476 O O . LYS A 1 59 ? -22.922 5.793 3.199 1 95.44 59 LYS A O 1
ATOM 481 N N . THR A 1 60 ? -23.047 6.242 1.011 1 96.31 60 THR A N 1
ATOM 482 C CA . THR A 1 60 ? -23.641 4.945 0.719 1 96.31 60 THR A CA 1
ATOM 483 C C . THR A 1 60 ? -22.562 3.883 0.517 1 96.31 60 THR A C 1
ATOM 485 O O . THR A 1 60 ? -22.688 2.76 1.013 1 96.31 60 THR A O 1
ATOM 488 N N . PHE A 1 61 ? -21.5 4.246 -0.193 1 98.06 61 PHE A N 1
ATOM 489 C CA . PHE A 1 61 ? -20.625 3.205 -0.731 1 98.06 61 PHE A CA 1
ATOM 490 C C . PHE A 1 61 ? -19.281 3.203 -0.025 1 98.06 61 PHE A C 1
ATOM 492 O O . PHE A 1 61 ? -18.5 2.26 -0.169 1 98.06 61 PHE A O 1
ATOM 499 N N . LEU A 1 62 ? -18.953 4.203 0.697 1 97.88 62 LEU A N 1
ATOM 500 C CA . LEU A 1 62 ? -17.688 4.25 1.409 1 97.88 62 LEU A CA 1
ATOM 501 C C . LEU A 1 62 ? -17.891 4.109 2.912 1 97.88 62 LEU A C 1
ATOM 503 O O . LEU A 1 62 ? -18.984 4.391 3.418 1 97.88 62 LEU A O 1
ATOM 507 N N . GLY A 1 63 ? -16.875 3.701 3.588 1 96.69 63 GLY A N 1
ATOM 508 C CA . GLY A 1 63 ? -16.922 3.494 5.027 1 96.69 63 GLY A CA 1
ATOM 509 C C . GLY A 1 63 ? -17.234 4.766 5.801 1 96.69 63 GLY A C 1
ATOM 510 O O . GLY A 1 63 ? -16.75 5.844 5.441 1 96.69 63 GLY A O 1
ATOM 511 N N . PRO A 1 64 ? -17.938 4.633 6.871 1 95.44 64 PRO A N 1
ATOM 512 C CA . PRO A 1 64 ? -18.344 5.805 7.656 1 95.44 64 PRO A CA 1
ATOM 513 C C . PRO A 1 64 ? -17.188 6.398 8.453 1 95.44 64 PRO A C 1
ATOM 515 O O . PRO A 1 64 ? -17.281 7.523 8.953 1 95.44 64 PRO A O 1
ATOM 518 N N . SER A 1 65 ? -16.125 5.641 8.617 1 94.25 65 SER A N 1
ATOM 519 C CA . SER A 1 65 ? -14.969 6.152 9.352 1 94.25 65 SER A CA 1
ATOM 520 C C . SER A 1 65 ? -14.164 7.133 8.5 1 94.25 65 SER A C 1
ATOM 522 O O . SER A 1 65 ? -13.32 7.867 9.023 1 94.25 65 SER A O 1
ATOM 524 N N . ILE A 1 66 ? -14.383 7.066 7.234 1 93.62 66 ILE A N 1
ATOM 525 C CA . ILE A 1 66 ? -13.648 7.914 6.305 1 93.62 66 ILE A CA 1
ATOM 526 C C . ILE A 1 66 ? -14.172 9.344 6.383 1 93.62 66 ILE A C 1
ATOM 528 O O . ILE A 1 66 ? -15.234 9.656 5.836 1 93.62 66 ILE A O 1
ATOM 532 N N . PHE A 1 67 ? -13.445 10.18 6.93 1 90.44 67 PHE A N 1
ATOM 533 C CA . PHE A 1 67 ? -13.922 11.539 7.184 1 90.44 67 PHE A CA 1
ATOM 534 C C . PHE A 1 67 ? -13.531 12.469 6.039 1 90.44 67 PHE A C 1
ATOM 536 O O . PHE A 1 67 ? -12.789 12.078 5.141 1 90.44 67 PHE A O 1
ATOM 543 N N . TYR A 1 68 ? -14.117 13.633 6.027 1 93.44 68 TYR A N 1
ATOM 544 C CA . TYR A 1 68 ? -13.781 14.711 5.105 1 93.44 68 TYR A CA 1
ATOM 545 C C . TYR A 1 68 ? -13.766 16.062 5.824 1 93.44 68 TYR A C 1
ATOM 547 O O . TYR A 1 68 ? -14.305 16.188 6.926 1 93.44 68 TYR A O 1
ATOM 555 N N . TYR A 1 69 ? -13.164 17.031 5.211 1 95.62 69 TYR A N 1
ATOM 556 C CA . TYR A 1 69 ? -13 18.344 5.805 1 95.62 69 TYR A CA 1
ATOM 557 C C . TYR A 1 69 ? -14.148 19.266 5.414 1 95.62 69 TYR A C 1
ATOM 559 O O . TYR A 1 69 ? -14.781 19.078 4.371 1 95.62 69 TYR A O 1
ATOM 567 N N . TYR A 1 70 ? -14.438 20.266 6.305 1 96.75 70 TYR A N 1
ATOM 568 C CA . TYR A 1 70 ? -15.266 21.438 6.09 1 96.75 70 TYR A CA 1
ATOM 569 C C . TYR A 1 70 ? -16.75 21.094 6.191 1 96.75 70 TYR A C 1
ATOM 571 O O . TYR A 1 70 ? -17.141 19.953 5.945 1 96.75 70 TYR A O 1
ATOM 579 N N . GLN A 1 71 ? -17.5 22 6.547 1 94 71 GLN A N 1
ATOM 580 C CA . GLN A 1 71 ? -18.953 21.859 6.648 1 94 71 GLN A CA 1
ATOM 581 C C . GLN A 1 71 ? -19.578 21.547 5.285 1 94 71 GLN A C 1
ATOM 583 O O . GLN A 1 71 ? -20.406 20.656 5.168 1 94 71 GLN A O 1
ATOM 588 N N . LYS A 1 72 ? -19.141 22.312 4.371 1 94.44 72 LYS A N 1
ATOM 589 C CA . LYS A 1 72 ? -19.406 21.984 2.973 1 94.44 72 LYS A CA 1
ATOM 590 C C . LYS A 1 72 ? -18.156 21.453 2.283 1 94.44 72 LYS A C 1
ATOM 592 O O . LYS A 1 72 ? -17.297 22.219 1.861 1 94.44 72 LYS A O 1
ATOM 597 N N . PRO A 1 73 ? -18.141 20.203 2.105 1 96.75 73 PRO A N 1
ATOM 598 C CA . PRO A 1 73 ? -16.906 19.609 1.579 1 96.75 73 PRO A CA 1
ATOM 599 C C . PRO A 1 73 ? -16.594 20.062 0.159 1 96.75 73 PRO A C 1
ATOM 601 O O . PRO A 1 73 ? -17.5 20.281 -0.645 1 96.75 73 PRO A O 1
ATOM 604 N N . LEU A 1 74 ? -15.344 20.141 -0.149 1 97.75 74 LEU A N 1
ATOM 605 C CA . LEU A 1 74 ? -14.875 20.594 -1.458 1 97.75 74 LEU A CA 1
ATOM 606 C C . LEU A 1 74 ? -14.719 19.406 -2.408 1 97.75 74 LEU A C 1
ATOM 608 O O . LEU A 1 74 ? -14.172 18.375 -2.029 1 97.75 74 LEU A O 1
ATOM 612 N N . ASN A 1 75 ? -15.234 19.531 -3.59 1 98.19 75 ASN A N 1
ATOM 613 C CA . ASN A 1 75 ? -14.922 18.609 -4.68 1 98.19 75 ASN A CA 1
ATOM 614 C C . ASN A 1 75 ? -13.688 19.047 -5.453 1 98.19 75 ASN A C 1
ATOM 616 O O . ASN A 1 75 ? -13.789 19.891 -6.352 1 98.19 75 ASN A O 1
ATOM 620 N N . ILE A 1 76 ? -12.57 18.484 -5.129 1 98.44 76 ILE A N 1
ATOM 621 C CA . ILE A 1 76 ? -11.305 18.828 -5.766 1 98.44 76 ILE A CA 1
ATOM 622 C C . ILE A 1 76 ? -11.109 17.984 -7.023 1 98.44 76 ILE A C 1
ATOM 624 O O . ILE A 1 76 ? -11.016 16.766 -6.949 1 98.44 76 ILE A O 1
ATOM 628 N N . VAL A 1 77 ? -10.914 18.625 -8.18 1 97.94 77 VAL A N 1
ATOM 629 C CA . VAL A 1 77 ? -10.992 17.875 -9.43 1 97.94 77 VAL A CA 1
ATOM 630 C C . VAL A 1 77 ? -9.688 18.031 -10.203 1 97.94 77 VAL A C 1
ATOM 632 O O . VAL A 1 77 ? -9.43 17.281 -11.156 1 97.94 77 VAL A O 1
ATOM 635 N N . GLU A 1 78 ? -8.898 18.938 -9.773 1 98.38 78 GLU A N 1
ATOM 636 C CA . GLU A 1 78 ? -7.637 19.188 -10.469 1 98.38 78 GLU A CA 1
ATOM 637 C C . GLU A 1 78 ? -6.582 19.734 -9.516 1 98.38 78 GLU A C 1
ATOM 639 O O . GLU A 1 78 ? -6.914 20.344 -8.5 1 98.38 78 GLU A O 1
ATOM 644 N N . GLY A 1 79 ? -5.312 19.391 -9.727 1 98.31 79 GLY A N 1
ATOM 645 C CA . GLY A 1 79 ? -4.195 19.922 -8.961 1 98.31 79 GLY A CA 1
ATOM 646 C C . GLY A 1 79 ? -3.016 20.312 -9.836 1 98.31 79 GLY A C 1
ATOM 647 O O . GLY A 1 79 ? -2.74 19.672 -10.844 1 98.31 79 GLY A O 1
ATOM 648 N N . LYS A 1 80 ? -2.346 21.328 -9.445 1 98.31 80 LYS A N 1
ATOM 649 C CA . LYS A 1 80 ? -1.143 21.797 -10.125 1 98.31 80 LYS A CA 1
ATOM 650 C C . LYS A 1 80 ? -0.183 22.469 -9.141 1 98.31 80 LYS A C 1
ATOM 652 O O . LYS A 1 80 ? -0.495 23.516 -8.578 1 98.31 80 LYS A O 1
ATOM 657 N N . MET A 1 81 ? 0.935 21.797 -8.961 1 97.12 81 MET A N 1
ATOM 658 C CA . MET A 1 81 ? 1.946 22.344 -8.055 1 97.12 81 MET A CA 1
ATOM 659 C C . MET A 1 81 ? 1.348 22.641 -6.684 1 97.12 81 MET A C 1
ATOM 661 O O . MET A 1 81 ? 0.816 21.734 -6.027 1 97.12 81 MET A O 1
ATOM 665 N N . GLN A 1 82 ? 1.423 23.891 -6.188 1 97.38 82 GLN A N 1
ATOM 666 C CA . GLN A 1 82 ? 0.951 24.172 -4.84 1 97.38 82 GLN A CA 1
ATOM 667 C C . GLN A 1 82 ? -0.542 24.5 -4.836 1 97.38 82 GLN A C 1
ATOM 669 O O . GLN A 1 82 ? -1.102 24.859 -3.797 1 97.38 82 GLN A O 1
ATOM 674 N N . TYR A 1 83 ? -1.26 24.25 -5.949 1 98.62 83 TYR A N 1
ATOM 675 C CA . TYR A 1 83 ? -2.65 24.688 -6.02 1 98.62 83 TYR A CA 1
ATOM 676 C C . TYR A 1 83 ? -3.574 23.5 -6.316 1 98.62 83 TYR A C 1
ATOM 678 O O . TYR A 1 83 ? -3.176 22.547 -6.988 1 98.62 83 TYR A O 1
ATOM 686 N N . LEU A 1 84 ? -4.777 23.609 -5.836 1 98.62 84 LEU A N 1
ATOM 687 C CA . LEU A 1 84 ? -5.895 22.719 -6.117 1 98.62 84 LEU A CA 1
ATOM 688 C C . LEU A 1 84 ? -7.07 23.484 -6.703 1 98.62 84 LEU A C 1
ATOM 690 O O . LEU A 1 84 ? -7.219 24.688 -6.457 1 98.62 84 LEU A O 1
ATOM 694 N N . TYR A 1 85 ? -7.918 22.828 -7.418 1 98.62 85 TYR A N 1
ATOM 695 C CA . TYR A 1 85 ? -9.078 23.422 -8.062 1 98.62 85 TYR A CA 1
ATOM 696 C C . TYR A 1 85 ? -10.336 22.609 -7.805 1 98.62 85 TYR A C 1
ATOM 698 O O . TYR A 1 85 ? -10.305 21.375 -7.875 1 98.62 85 TYR A O 1
ATOM 706 N N . ASP A 1 86 ? -11.406 23.281 -7.504 1 98.12 86 ASP A N 1
ATOM 707 C CA . ASP A 1 86 ? -12.656 22.578 -7.277 1 98.12 86 ASP A CA 1
ATOM 708 C C . ASP A 1 86 ? -13.484 22.5 -8.555 1 98.12 86 ASP A C 1
ATOM 710 O O . ASP A 1 86 ? -13.008 22.859 -9.633 1 98.12 86 ASP A O 1
ATOM 714 N N . GLU A 1 87 ? -14.656 21.984 -8.453 1 97.69 87 GLU A N 1
ATOM 715 C CA . GLU A 1 87 ? -15.508 21.688 -9.602 1 97.69 87 GLU A CA 1
ATOM 716 C C . GLU A 1 87 ? -15.953 22.984 -10.297 1 97.69 87 GLU A C 1
ATOM 718 O O . GLU A 1 87 ? -16.438 22.938 -11.43 1 97.69 87 GLU A O 1
ATOM 723 N N . SER A 1 88 ? -15.852 24.156 -9.68 1 96.5 88 SER A N 1
ATOM 724 C CA . SER A 1 88 ? -16.203 25.438 -10.273 1 96.5 88 SER A CA 1
ATOM 725 C C . SER A 1 88 ? -14.953 26.156 -10.812 1 96.5 88 SER A C 1
ATOM 727 O O . SER A 1 88 ? -15 27.344 -11.125 1 96.5 88 SER A O 1
ATOM 729 N N . ALA A 1 89 ? -13.805 25.547 -10.742 1 96.75 89 ALA A N 1
ATOM 730 C CA . ALA A 1 89 ? -12.523 26.062 -11.219 1 96.75 89 ALA A CA 1
ATOM 731 C C . ALA A 1 89 ? -11.961 27.109 -10.258 1 96.75 89 ALA A C 1
ATOM 733 O O . ALA A 1 89 ? -11.094 27.906 -10.641 1 96.75 89 ALA A O 1
ATOM 734 N N . ARG A 1 90 ? -12.5 27.125 -9.148 1 97.44 90 ARG A N 1
ATOM 735 C CA . ARG A 1 90 ? -11.922 27.984 -8.133 1 97.44 90 ARG A CA 1
ATOM 736 C C . ARG A 1 90 ? -10.578 27.453 -7.652 1 97.44 90 ARG A C 1
ATOM 738 O O . ARG A 1 90 ? -10.438 26.25 -7.422 1 97.44 90 ARG A O 1
ATOM 745 N N . ARG A 1 91 ? -9.664 28.359 -7.496 1 98.19 91 ARG A N 1
ATOM 746 C CA . ARG A 1 91 ? -8.305 27.984 -7.113 1 98.19 91 ARG A CA 1
ATOM 747 C C . ARG A 1 91 ? -8.117 28.078 -5.602 1 98.19 91 ARG A C 1
ATOM 749 O O . ARG A 1 91 ? -8.602 29.031 -4.973 1 98.19 91 ARG A O 1
ATOM 756 N N . TYR A 1 92 ? -7.402 27.094 -5.027 1 98.62 92 TYR A N 1
ATOM 757 C CA . TYR A 1 92 ? -7.043 27.094 -3.615 1 98.62 92 TYR A CA 1
ATOM 758 C C . TYR A 1 92 ? -5.547 26.891 -3.434 1 98.62 92 TYR A C 1
ATOM 760 O O . TYR A 1 92 ? -4.941 26.047 -4.109 1 98.62 92 TYR A O 1
ATOM 768 N N . LEU A 1 93 ? -4.926 27.672 -2.58 1 98.75 93 LEU A N 1
ATOM 769 C CA . LEU A 1 93 ? -3.566 27.391 -2.129 1 98.75 93 LEU A CA 1
ATOM 770 C C . LEU A 1 93 ? -3.539 26.234 -1.146 1 98.75 93 LEU A C 1
ATOM 772 O O . LEU A 1 93 ? -4.141 26.312 -0.071 1 98.75 93 LEU A O 1
ATOM 776 N N . ASP A 1 94 ? -2.855 25.172 -1.523 1 98.19 94 ASP A N 1
ATOM 777 C CA . ASP A 1 94 ? -2.814 23.984 -0.689 1 98.19 94 ASP A CA 1
ATOM 778 C C . ASP A 1 94 ? -1.656 24.047 0.305 1 98.19 94 ASP A C 1
ATOM 780 O O . ASP A 1 94 ? -0.503 23.812 -0.061 1 98.19 94 ASP A O 1
ATOM 784 N N . ALA A 1 95 ? -1.945 24.203 1.523 1 97.75 95 ALA A N 1
ATOM 785 C CA . ALA A 1 95 ? -0.927 24.281 2.568 1 97.75 95 ALA A CA 1
ATOM 786 C C . ALA A 1 95 ? -0.909 23.016 3.41 1 97.75 95 ALA A C 1
ATOM 788 O O . ALA A 1 95 ? -0.332 22.984 4.5 1 97.75 95 ALA A O 1
ATOM 789 N N . PHE A 1 96 ? -1.504 21.984 2.906 1 95.94 96 PHE A N 1
ATOM 790 C CA . PHE A 1 96 ? -1.548 20.734 3.65 1 95.94 96 PHE A CA 1
ATOM 791 C C . PHE A 1 96 ? -1.024 19.578 2.803 1 95.94 96 PHE A C 1
ATOM 793 O O . PHE A 1 96 ? -0.622 18.547 3.336 1 95.94 96 PHE A O 1
ATOM 800 N N . ALA A 1 97 ? -1.162 19.656 1.522 1 93.56 97 ALA A N 1
ATOM 801 C CA . ALA A 1 97 ? -0.451 18.828 0.554 1 93.56 97 ALA A CA 1
ATOM 802 C C . ALA A 1 97 ? -0.799 17.344 0.737 1 93.56 97 ALA A C 1
ATOM 804 O O . ALA A 1 97 ? 0.089 16.516 0.916 1 93.56 97 ALA A O 1
ATOM 805 N N . GLY A 1 98 ? -2.053 16.984 0.646 1 89.5 98 GLY A N 1
ATOM 806 C CA . GLY A 1 98 ? -2.463 15.594 0.701 1 89.5 98 GLY A CA 1
ATOM 807 C C . GLY A 1 98 ? -2.127 14.922 2.02 1 89.5 98 GLY A C 1
ATOM 808 O O . GLY A 1 98 ? -1.642 13.789 2.043 1 89.5 98 GLY A O 1
ATOM 809 N N . ILE A 1 99 ? -2.264 15.641 3.086 1 90.31 99 ILE A N 1
ATOM 810 C CA . ILE A 1 99 ? -1.873 15.195 4.418 1 90.31 99 ILE A CA 1
ATOM 811 C C . ILE A 1 99 ? -0.367 14.945 4.461 1 90.31 99 ILE A C 1
ATOM 813 O O . ILE A 1 99 ? 0.081 13.883 4.906 1 90.31 99 ILE A O 1
ATOM 817 N N . VAL A 1 100 ? 0.342 15.742 3.875 1 88.69 100 VAL A N 1
ATOM 818 C CA . VAL A 1 100 ? 1.796 15.844 3.953 1 88.69 100 VAL A CA 1
ATOM 819 C C . VAL A 1 100 ? 2.436 14.797 3.043 1 88.69 100 VAL A C 1
ATOM 821 O O . VAL A 1 100 ? 3.533 14.305 3.322 1 88.69 100 VAL A O 1
ATOM 824 N N . THR A 1 101 ? 1.749 14.367 2.027 1 92.06 101 THR A N 1
ATOM 825 C CA . THR A 1 101 ? 2.322 13.328 1.175 1 92.06 101 THR A CA 1
ATOM 826 C C . THR A 1 101 ? 2.73 13.906 -0.178 1 92.06 101 THR A C 1
ATOM 828 O O . THR A 1 101 ? 3.516 13.297 -0.907 1 92.06 101 THR A O 1
ATOM 831 N N . VAL A 1 102 ? 2.129 15.031 -0.548 1 94.5 102 VAL A N 1
ATOM 832 C CA . VAL A 1 102 ? 2.523 15.695 -1.783 1 94.5 102 VAL A CA 1
ATOM 833 C C . VAL A 1 102 ? 3.65 16.688 -1.498 1 94.5 102 VAL A C 1
ATOM 835 O O . VAL A 1 102 ? 3.395 17.859 -1.19 1 94.5 102 VAL A O 1
ATOM 838 N N . SER A 1 103 ? 4.82 16.219 -1.676 1 92 103 SER A N 1
ATOM 839 C CA . SER A 1 103 ? 5.992 16.969 -1.233 1 92 103 SER A CA 1
ATOM 840 C C . SER A 1 103 ? 6.477 17.938 -2.316 1 92 103 SER A C 1
ATOM 842 O O . SER A 1 103 ? 6.824 19.078 -2.029 1 92 103 SER A O 1
ATOM 844 N N . CYS A 1 104 ? 6.438 17.5 -3.578 1 92.94 104 CYS A N 1
ATOM 845 C CA . CYS A 1 104 ? 7.012 18.281 -4.664 1 92.94 104 CYS A CA 1
ATOM 846 C C . CYS A 1 104 ? 5.965 19.188 -5.297 1 92.94 104 CYS A C 1
ATOM 848 O O . CYS A 1 104 ? 6.309 20.172 -5.965 1 92.94 104 CYS A O 1
ATOM 850 N N . GLY A 1 105 ? 4.781 18.891 -5.129 1 95.44 105 GLY A N 1
ATOM 851 C CA . GLY A 1 105 ? 3.682 19.609 -5.762 1 95.44 105 GLY A CA 1
ATOM 852 C C . GLY A 1 105 ? 2.713 18.703 -6.484 1 95.44 105 GLY A C 1
ATOM 853 O O . GLY A 1 105 ? 3.102 17.641 -6.977 1 95.44 105 GLY A O 1
ATOM 854 N N . HIS A 1 106 ? 1.48 19.141 -6.586 1 97.69 106 HIS A N 1
ATOM 855 C CA . HIS A 1 106 ? 0.46 18.406 -7.312 1 97.69 106 HIS A CA 1
ATOM 856 C C . HIS A 1 106 ? 0.784 18.328 -8.805 1 97.69 106 HIS A C 1
ATOM 858 O O . HIS A 1 106 ? 1.043 19.359 -9.438 1 97.69 106 HIS A O 1
ATOM 864 N N . CYS A 1 107 ? 0.757 17.062 -9.258 1 97.25 107 CYS A N 1
ATOM 865 C CA . CYS A 1 107 ? 0.978 16.812 -10.672 1 97.25 107 CYS A CA 1
ATOM 866 C C . CYS A 1 107 ? 2.27 17.469 -11.148 1 97.25 107 CYS A C 1
ATOM 868 O O . CYS A 1 107 ? 2.299 18.094 -12.211 1 97.25 107 CYS A O 1
ATOM 870 N N . HIS A 1 108 ? 3.254 17.438 -10.328 1 96.12 108 HIS A N 1
ATOM 871 C CA . HIS A 1 108 ? 4.559 17.938 -10.742 1 96.12 108 HIS A CA 1
ATOM 872 C C . HIS A 1 108 ? 4.988 17.328 -12.07 1 96.12 108 HIS A C 1
ATOM 874 O O . HIS A 1 108 ? 5.02 16.094 -12.211 1 96.12 108 HIS A O 1
ATOM 880 N N . PRO A 1 109 ? 5.371 18.047 -13.039 1 97 109 PRO A N 1
ATOM 881 C CA . PRO A 1 109 ? 5.574 17.547 -14.398 1 97 109 PRO A CA 1
ATOM 882 C C . PRO A 1 109 ? 6.633 16.453 -14.477 1 97 109 PRO A C 1
ATOM 884 O O . PRO A 1 109 ? 6.434 15.438 -15.156 1 97 109 PRO A O 1
ATOM 887 N N . ASP A 1 110 ? 7.754 16.562 -13.773 1 96.31 110 ASP A N 1
ATOM 888 C CA . ASP A 1 110 ? 8.828 15.578 -13.836 1 96.31 110 ASP A CA 1
ATOM 889 C C . ASP A 1 110 ? 8.398 14.25 -13.211 1 96.31 110 ASP A C 1
ATOM 891 O O . ASP A 1 110 ? 8.758 13.18 -13.703 1 96.31 110 ASP A O 1
ATOM 895 N N . VAL A 1 111 ? 7.695 14.328 -12.117 1 96.31 111 VAL A N 1
ATOM 896 C CA . VAL A 1 111 ? 7.223 13.125 -11.445 1 96.31 111 VAL A CA 1
ATOM 897 C C . VAL A 1 111 ? 6.16 12.438 -12.305 1 96.31 111 VAL A C 1
ATOM 899 O O . VAL A 1 111 ? 6.215 11.227 -12.516 1 96.31 111 VAL A O 1
ATOM 902 N N . VAL A 1 112 ? 5.219 13.258 -12.82 1 97.5 112 VAL A N 1
ATOM 903 C CA . VAL A 1 112 ? 4.152 12.727 -13.664 1 97.5 112 VAL A CA 1
ATOM 904 C C . VAL A 1 112 ? 4.746 12.078 -14.906 1 97.5 112 VAL A C 1
ATOM 906 O O . VAL A 1 112 ? 4.355 10.969 -15.289 1 97.5 112 VAL A O 1
ATOM 909 N N . ASN A 1 113 ? 5.676 12.734 -15.508 1 98 113 ASN A N 1
ATOM 910 C CA . ASN A 1 113 ? 6.293 12.195 -16.719 1 98 113 ASN A CA 1
ATOM 911 C C . ASN A 1 113 ? 6.996 10.867 -16.453 1 98 113 ASN A C 1
ATOM 913 O O . ASN A 1 113 ? 6.891 9.938 -17.25 1 98 113 ASN A O 1
ATOM 917 N N . ALA A 1 114 ? 7.73 10.766 -15.398 1 97.69 114 ALA A N 1
ATOM 918 C CA . ALA A 1 114 ? 8.438 9.539 -15.047 1 97.69 114 ALA A CA 1
ATOM 919 C C . ALA A 1 114 ? 7.461 8.383 -14.844 1 97.69 114 ALA A C 1
ATOM 921 O O . ALA A 1 114 ? 7.688 7.281 -15.352 1 97.69 114 ALA A O 1
ATOM 922 N N . VAL A 1 115 ? 6.367 8.617 -14.109 1 97.25 115 VAL A N 1
ATOM 923 C CA . VAL A 1 115 ? 5.371 7.59 -13.828 1 97.25 115 VAL A CA 1
ATOM 924 C C . VAL A 1 115 ? 4.668 7.184 -15.117 1 97.25 115 VAL A C 1
ATOM 926 O O . VAL A 1 115 ? 4.488 5.992 -15.383 1 97.25 115 VAL A O 1
ATOM 929 N N . VAL A 1 116 ? 4.309 8.172 -15.922 1 97.81 116 VAL A N 1
ATOM 930 C CA . VAL A 1 116 ? 3.529 7.945 -17.141 1 97.81 116 VAL A CA 1
ATOM 931 C C . VAL A 1 116 ? 4.359 7.152 -18.141 1 97.81 116 VAL A C 1
ATOM 933 O O . VAL A 1 116 ? 3.889 6.16 -18.703 1 97.81 116 VAL A O 1
ATOM 936 N N . GLU A 1 117 ? 5.578 7.555 -18.344 1 97.69 117 GLU A N 1
ATOM 937 C CA . GLU A 1 117 ? 6.441 6.879 -19.312 1 97.69 117 GLU A CA 1
ATOM 938 C C . GLU A 1 117 ? 6.684 5.426 -18.906 1 97.69 117 GLU A C 1
ATOM 940 O O . GLU A 1 117 ? 6.582 4.523 -19.734 1 97.69 117 GLU A O 1
ATOM 945 N N . GLN A 1 118 ? 6.996 5.215 -17.703 1 97.69 118 GLN A N 1
ATOM 946 C CA . GLN A 1 118 ? 7.258 3.855 -17.234 1 97.69 118 GLN A CA 1
ATOM 947 C C . GLN A 1 118 ? 5.992 3.006 -17.281 1 97.69 118 GLN A C 1
ATOM 949 O O . GLN A 1 118 ? 6.047 1.813 -17.594 1 97.69 118 GLN A O 1
ATOM 954 N N . THR A 1 119 ? 4.871 3.584 -16.891 1 97.5 119 THR A N 1
ATOM 955 C CA . THR A 1 119 ? 3.6 2.869 -16.906 1 97.5 119 THR A CA 1
ATOM 956 C C . THR A 1 119 ? 3.271 2.367 -18.297 1 97.5 119 THR A C 1
ATOM 958 O O . THR A 1 119 ? 2.752 1.261 -18.469 1 97.5 119 THR A O 1
ATOM 961 N N . LYS A 1 120 ? 3.592 3.152 -19.281 1 97.25 120 LYS A N 1
ATOM 962 C CA . LYS A 1 120 ? 3.322 2.785 -20.672 1 97.25 120 LYS A CA 1
ATOM 963 C C . LYS A 1 120 ? 4.25 1.666 -21.141 1 97.25 120 LYS A C 1
ATOM 965 O O . LYS A 1 120 ? 3.9 0.893 -22.031 1 97.25 120 LYS A O 1
ATOM 970 N N . LEU A 1 121 ? 5.383 1.593 -20.547 1 97.69 121 LEU A N 1
ATOM 971 C CA . LEU A 1 121 ? 6.406 0.64 -20.953 1 97.69 121 LEU A CA 1
ATOM 972 C C . LEU A 1 121 ? 6.262 -0.677 -20.203 1 97.69 121 LEU A C 1
ATOM 974 O O . LEU A 1 121 ? 6.219 -1.747 -20.812 1 97.69 121 LEU A O 1
ATOM 978 N N . LEU A 1 122 ? 6.223 -0.628 -18.969 1 97.81 122 LEU A N 1
ATOM 979 C CA . LEU A 1 122 ? 6.047 -1.73 -18.031 1 97.81 122 LEU A CA 1
ATOM 980 C C . LEU A 1 122 ? 5.48 -1.231 -16.703 1 97.81 122 LEU A C 1
ATOM 982 O O . LEU A 1 122 ? 6.215 -0.685 -15.875 1 97.81 122 LEU A O 1
ATOM 986 N N . GLN A 1 123 ? 4.305 -1.487 -16.516 1 95.25 123 GLN A N 1
ATOM 987 C CA . GLN A 1 123 ? 3.623 -0.96 -15.344 1 95.25 123 GLN A CA 1
ATOM 988 C C . GLN A 1 123 ? 3.977 -1.766 -14.102 1 95.25 123 GLN A C 1
ATOM 990 O O . GLN A 1 123 ? 4.152 -1.2 -13.016 1 95.25 123 GLN A O 1
ATOM 995 N N . HIS A 1 124 ? 3.973 -3.07 -14.297 1 93.94 124 HIS A N 1
ATOM 996 C CA . HIS A 1 124 ? 4.184 -3.951 -13.148 1 93.94 124 HIS A CA 1
ATOM 997 C C . HIS A 1 124 ? 4.84 -5.262 -13.57 1 93.94 124 HIS A C 1
ATOM 999 O O . HIS A 1 124 ? 4.418 -5.883 -14.555 1 93.94 124 HIS A O 1
ATOM 1005 N N . THR A 1 125 ? 5.812 -5.598 -12.805 1 91.06 125 THR A N 1
ATOM 1006 C CA . THR A 1 125 ? 6.289 -6.934 -12.453 1 91.06 125 THR A CA 1
ATOM 1007 C C . THR A 1 125 ? 6.848 -6.953 -11.031 1 91.06 125 THR A C 1
ATOM 1009 O O . THR A 1 125 ? 7.367 -5.945 -10.547 1 91.06 125 THR A O 1
ATOM 1012 N N . THR A 1 126 ? 6.641 -7.891 -10.398 1 91 126 THR A N 1
ATOM 1013 C CA . THR A 1 126 ? 7.176 -7.984 -9.047 1 91 126 THR A CA 1
ATOM 1014 C C . THR A 1 126 ? 8.68 -8.227 -9.078 1 91 126 THR A C 1
ATOM 1016 O O . THR A 1 126 ? 9.281 -8.305 -10.148 1 91 126 THR A O 1
ATOM 1019 N N . THR A 1 127 ? 9.273 -8.297 -7.98 1 93.88 127 THR A N 1
ATOM 1020 C CA . THR A 1 127 ? 10.719 -8.375 -7.836 1 93.88 127 THR A CA 1
ATOM 1021 C C . THR A 1 127 ? 11.219 -9.773 -8.18 1 93.88 127 THR A C 1
ATOM 1023 O O . THR A 1 127 ? 12.422 -10.055 -8.078 1 93.88 127 THR A O 1
ATOM 1026 N N . ILE A 1 128 ? 10.375 -10.641 -8.68 1 95.12 128 ILE A N 1
ATOM 1027 C CA . ILE A 1 128 ? 10.828 -11.969 -9.078 1 95.12 128 ILE A CA 1
ATOM 1028 C C . ILE A 1 128 ? 11.664 -11.867 -10.352 1 95.12 128 ILE A C 1
ATOM 1030 O O . ILE A 1 128 ? 12.352 -12.82 -10.727 1 95.12 128 ILE A O 1
ATOM 1034 N N . TYR A 1 129 ? 11.57 -10.789 -11.055 1 97.44 129 TYR A N 1
ATOM 1035 C CA . TYR A 1 129 ? 12.438 -10.453 -12.18 1 97.44 129 TYR A CA 1
ATOM 1036 C C . TYR A 1 129 ? 13.305 -9.242 -11.859 1 97.44 129 TYR A C 1
ATOM 1038 O O . TYR A 1 129 ? 13.062 -8.539 -10.883 1 97.44 129 TYR A O 1
ATOM 1046 N N . LEU A 1 130 ? 14.336 -9.07 -12.672 1 97.62 130 LEU A N 1
ATOM 1047 C CA . LEU A 1 130 ? 15.18 -7.887 -12.562 1 97.62 130 LEU A CA 1
ATOM 1048 C C . LEU A 1 130 ? 14.562 -6.699 -13.297 1 97.62 130 LEU A C 1
ATOM 1050 O O . LEU A 1 130 ? 13.844 -6.883 -14.281 1 97.62 130 LEU A O 1
ATOM 1054 N N . HIS A 1 131 ? 14.852 -5.574 -12.836 1 97.88 131 HIS A N 1
ATOM 1055 C CA . HIS A 1 131 ? 14.531 -4.309 -13.477 1 97.88 131 HIS A CA 1
ATOM 1056 C C . HIS A 1 131 ? 15.414 -3.184 -12.961 1 97.88 131 HIS A C 1
ATOM 1058 O O . HIS A 1 131 ? 15.711 -3.123 -11.766 1 97.88 131 HIS A O 1
ATOM 1064 N N . HIS A 1 132 ? 15.758 -2.277 -13.758 1 97.81 132 HIS A N 1
ATOM 1065 C CA . HIS A 1 132 ? 16.734 -1.263 -13.383 1 97.81 132 HIS A CA 1
ATOM 1066 C C . HIS A 1 132 ? 16.125 -0.22 -12.453 1 97.81 132 HIS A C 1
ATOM 1068 O O . HIS A 1 132 ? 16.797 0.328 -11.586 1 97.81 132 HIS A O 1
ATOM 1074 N N . ALA A 1 133 ? 14.883 0.061 -12.625 1 97.75 133 ALA A N 1
ATOM 1075 C CA . ALA A 1 133 ? 14.25 1.179 -11.93 1 97.75 133 ALA A CA 1
ATOM 1076 C C . ALA A 1 133 ? 14.328 1.005 -10.422 1 97.75 133 ALA A C 1
ATOM 1078 O O . ALA A 1 133 ? 14.586 1.968 -9.688 1 97.75 133 ALA A O 1
ATOM 1079 N N . ILE A 1 134 ? 14.102 -0.187 -9.906 1 97.62 134 ILE A N 1
ATOM 1080 C CA . ILE A 1 134 ? 14.07 -0.411 -8.461 1 97.62 134 ILE A CA 1
ATOM 1081 C C . ILE A 1 134 ? 15.477 -0.237 -7.883 1 97.62 134 ILE A C 1
ATOM 1083 O O . ILE A 1 134 ? 15.641 0.333 -6.801 1 97.62 134 ILE A O 1
ATOM 1087 N N . VAL A 1 135 ? 16.484 -0.687 -8.555 1 98 135 VAL A N 1
ATOM 1088 C CA . VAL A 1 135 ? 17.844 -0.629 -8.008 1 98 135 VAL A CA 1
ATOM 1089 C C . VAL A 1 135 ? 18.375 0.798 -8.109 1 98 135 VAL A C 1
ATOM 1091 O O . VAL A 1 135 ? 19.141 1.242 -7.246 1 98 135 VAL A O 1
ATOM 1094 N N . GLU A 1 136 ? 17.969 1.468 -9.203 1 97.69 136 GLU A N 1
ATOM 1095 C CA . GLU A 1 136 ? 18.359 2.873 -9.305 1 97.69 136 GLU A CA 1
ATOM 1096 C C . GLU A 1 136 ? 17.734 3.703 -8.188 1 97.69 136 GLU A C 1
ATOM 1098 O O . GLU A 1 136 ? 18.391 4.555 -7.598 1 97.69 136 GLU A O 1
ATOM 1103 N N . PHE A 1 137 ? 16.531 3.473 -7.949 1 97.56 137 PHE A N 1
ATOM 1104 C CA . PHE A 1 137 ? 15.828 4.168 -6.871 1 97.56 137 PHE A CA 1
ATOM 1105 C C . PHE A 1 137 ? 16.422 3.807 -5.52 1 97.56 137 PHE A C 1
ATOM 1107 O O . PHE A 1 137 ? 16.688 4.688 -4.695 1 97.56 137 PHE A O 1
ATOM 1114 N N . ALA A 1 138 ? 16.625 2.531 -5.277 1 98 138 ALA A N 1
ATOM 1115 C CA . ALA A 1 138 ? 17.188 2.068 -4.016 1 98 138 ALA A CA 1
ATOM 1116 C C . ALA A 1 138 ? 18.562 2.697 -3.771 1 98 138 ALA A C 1
ATOM 1118 O O . ALA A 1 138 ? 18.844 3.176 -2.67 1 98 138 ALA A O 1
ATOM 1119 N N . LYS A 1 139 ? 19.391 2.691 -4.766 1 97.81 139 LYS A N 1
ATOM 1120 C CA . LYS A 1 139 ? 20.719 3.279 -4.66 1 97.81 139 LYS A CA 1
ATOM 1121 C C . LYS A 1 139 ? 20.641 4.77 -4.34 1 97.81 139 LYS A C 1
ATOM 1123 O O . LYS A 1 139 ? 21.359 5.266 -3.473 1 97.81 139 LYS A O 1
ATOM 1128 N N . ALA A 1 140 ? 19.812 5.43 -5.078 1 96.25 140 ALA A N 1
ATOM 1129 C CA . ALA A 1 140 ? 19.656 6.867 -4.859 1 96.25 140 ALA A CA 1
ATOM 1130 C C . ALA A 1 140 ? 19.188 7.156 -3.439 1 96.25 140 ALA A C 1
ATOM 1132 O O . ALA A 1 140 ? 19.688 8.07 -2.783 1 96.25 140 ALA A O 1
ATOM 1133 N N . LEU A 1 141 ? 18.234 6.422 -2.949 1 95.12 141 LEU A N 1
ATOM 1134 C CA . LEU A 1 141 ? 17.703 6.605 -1.6 1 95.12 141 LEU A CA 1
ATOM 1135 C C . LEU A 1 141 ? 18.781 6.312 -0.556 1 95.12 141 LEU A C 1
ATOM 1137 O O . LEU A 1 141 ? 18.953 7.082 0.393 1 95.12 141 LEU A O 1
ATOM 1141 N N . ALA A 1 142 ? 19.453 5.23 -0.739 1 96.25 142 ALA A N 1
ATOM 1142 C CA . ALA A 1 142 ? 20.516 4.844 0.184 1 96.25 142 ALA A CA 1
ATOM 1143 C C . ALA A 1 142 ? 21.594 5.918 0.25 1 96.25 142 ALA A C 1
ATOM 1145 O O . ALA A 1 142 ? 22.172 6.156 1.312 1 96.25 142 ALA A O 1
ATOM 1146 N N . SER A 1 143 ? 21.844 6.504 -0.82 1 94.81 143 SER A N 1
ATOM 1147 C CA . SER A 1 143 ? 22.906 7.508 -0.889 1 94.81 143 SER A CA 1
ATOM 1148 C C . SER A 1 143 ? 22.547 8.742 -0.058 1 94.81 143 SER A C 1
ATOM 1150 O O . SER A 1 143 ? 23.438 9.508 0.324 1 94.81 143 SER A O 1
ATOM 1152 N N . LYS A 1 144 ? 21.297 8.914 0.235 1 90.38 144 LYS A N 1
ATOM 1153 C CA . LYS A 1 144 ? 20.844 10.062 1.015 1 90.38 144 LYS A CA 1
ATOM 1154 C C . LYS A 1 144 ? 20.828 9.742 2.506 1 90.38 144 LYS A C 1
ATOM 1156 O O . LYS A 1 144 ? 20.578 10.625 3.332 1 90.38 144 LYS A O 1
ATOM 1161 N N . MET A 1 145 ? 21.078 8.562 2.852 1 91.31 145 MET A N 1
ATOM 1162 C CA . MET A 1 145 ? 21.047 8.133 4.246 1 91.31 145 MET A CA 1
ATOM 1163 C C . MET A 1 145 ? 22.438 8.188 4.867 1 91.31 145 MET A C 1
ATOM 1165 O O . MET A 1 145 ? 23.438 8 4.176 1 91.31 145 MET A O 1
ATOM 1169 N N . PRO A 1 146 ? 22.547 8.43 6.117 1 89.75 146 PRO A N 1
ATOM 1170 C CA . PRO A 1 146 ? 23.844 8.469 6.777 1 89.75 146 PRO A CA 1
ATOM 1171 C C . PRO A 1 146 ? 24.422 7.082 7.043 1 89.75 146 PRO A C 1
ATOM 1173 O O . PRO A 1 146 ? 23.672 6.102 7.102 1 89.75 146 PRO A O 1
ATOM 1176 N N . GLY A 1 147 ? 25.734 7.016 7.102 1 91.44 147 GLY A N 1
ATOM 1177 C CA . GLY A 1 147 ? 26.453 5.848 7.602 1 91.44 147 GLY A CA 1
ATOM 1178 C C . GLY A 1 147 ? 26.219 4.605 6.762 1 91.44 147 GLY A C 1
ATOM 1179 O O . GLY A 1 147 ? 26.359 4.641 5.539 1 91.44 147 GLY A O 1
ATOM 1180 N N . ILE A 1 148 ? 25.719 3.549 7.559 1 93.31 148 ILE A N 1
ATOM 1181 C CA . ILE A 1 148 ? 25.703 2.24 6.918 1 93.31 148 ILE A CA 1
ATOM 1182 C C . ILE A 1 148 ? 24.266 1.847 6.594 1 93.31 148 ILE A C 1
ATOM 1184 O O . ILE A 1 148 ? 23.953 0.667 6.398 1 93.31 148 ILE A O 1
ATOM 1188 N N . LEU A 1 149 ? 23.344 2.801 6.598 1 95.38 149 LEU A N 1
ATOM 1189 C CA . LEU A 1 149 ? 22 2.566 6.09 1 95.38 149 LEU A CA 1
ATOM 1190 C C . LEU A 1 149 ? 22 2.424 4.57 1 95.38 149 LEU A C 1
ATOM 1192 O O . LEU A 1 149 ? 21.922 3.422 3.85 1 95.38 149 LEU A O 1
ATOM 1196 N N . LYS A 1 150 ? 22 1.136 4.074 1 97.06 150 LYS A N 1
ATOM 1197 C CA . LYS A 1 150 ? 22.297 0.92 2.66 1 97.06 150 LYS A CA 1
ATOM 1198 C C . LYS A 1 150 ? 21.297 -0.025 2.021 1 97.06 150 LYS A C 1
ATOM 1200 O O . LYS A 1 150 ? 21.188 -0.097 0.794 1 97.06 150 LYS A O 1
ATOM 1205 N N . VAL A 1 151 ? 20.594 -0.745 2.844 1 98.19 151 VAL A N 1
ATOM 1206 C CA . VAL A 1 151 ? 19.672 -1.747 2.314 1 98.19 151 VAL A CA 1
ATOM 1207 C C . VAL A 1 151 ? 18.25 -1.201 2.336 1 98.19 151 VAL A C 1
ATOM 1209 O O . VAL A 1 151 ? 17.766 -0.721 3.367 1 98.19 151 VAL A O 1
ATOM 1212 N N . VAL A 1 152 ? 17.594 -1.319 1.199 1 97.81 152 VAL A N 1
ATOM 1213 C CA . VAL A 1 152 ? 16.297 -0.686 1.046 1 97.81 152 VAL A CA 1
ATOM 1214 C C . VAL A 1 152 ? 15.227 -1.752 0.801 1 97.81 152 VAL A C 1
ATOM 1216 O O . VAL A 1 152 ? 15.453 -2.703 0.049 1 97.81 152 VAL A O 1
ATOM 1219 N N . TYR A 1 153 ? 14.102 -1.671 1.465 1 97.19 153 TYR A N 1
ATOM 1220 C CA . TYR A 1 153 ? 12.844 -2.355 1.18 1 97.19 153 TYR A CA 1
ATOM 1221 C C . TYR A 1 153 ? 11.773 -1.363 0.751 1 97.19 153 TYR A C 1
ATOM 1223 O O . TYR A 1 153 ? 11.508 -0.385 1.452 1 97.19 153 TYR A O 1
ATOM 1231 N N . PHE A 1 154 ? 11.211 -1.608 -0.376 1 96.5 154 PHE A N 1
ATOM 1232 C CA . PHE A 1 154 ? 10.109 -0.766 -0.818 1 96.5 154 PHE A CA 1
ATOM 1233 C C . PHE A 1 154 ? 8.766 -1.42 -0.502 1 96.5 154 PHE A C 1
ATOM 1235 O O . PHE A 1 154 ? 8.602 -2.627 -0.683 1 96.5 154 PHE A O 1
ATOM 1242 N N . VAL A 1 155 ? 7.848 -0.651 -0.015 1 95.5 155 VAL A N 1
ATOM 1243 C CA . VAL A 1 155 ? 6.484 -1.062 0.291 1 95.5 155 VAL A CA 1
ATOM 1244 C C . VAL A 1 155 ? 5.5 -0.01 -0.22 1 95.5 155 VAL A C 1
ATOM 1246 O O . VAL A 1 155 ? 5.867 0.853 -1.022 1 95.5 155 VAL A O 1
ATOM 1249 N N . ASN A 1 156 ? 4.199 -0.051 0.218 1 93.38 156 ASN A N 1
ATOM 1250 C CA . ASN A 1 156 ? 3.213 0.782 -0.463 1 93.38 156 ASN A CA 1
ATOM 1251 C C . ASN A 1 156 ? 2.627 1.835 0.473 1 93.38 156 ASN A C 1
ATOM 1253 O O . ASN A 1 156 ? 1.768 2.621 0.07 1 93.38 156 ASN A O 1
ATOM 1257 N N . SER A 1 157 ? 3.068 1.816 1.709 1 93.19 157 SER A N 1
ATOM 1258 C CA . SER A 1 157 ? 2.52 2.785 2.652 1 93.19 157 SER A CA 1
ATOM 1259 C C . SER A 1 157 ? 3.418 2.936 3.875 1 93.19 157 SER A C 1
ATOM 1261 O O . SER A 1 157 ? 4.332 2.137 4.082 1 93.19 157 SER A O 1
ATOM 1263 N N . GLY A 1 158 ? 3.123 4.008 4.641 1 92.81 158 GLY A N 1
ATOM 1264 C CA . GLY A 1 158 ? 3.793 4.168 5.922 1 92.81 158 GLY A CA 1
ATOM 1265 C C . GLY A 1 158 ? 3.475 3.059 6.902 1 92.81 158 GLY A C 1
ATOM 1266 O O . GLY A 1 158 ? 4.336 2.648 7.684 1 92.81 158 GLY A O 1
ATOM 1267 N N . THR A 1 159 ? 2.26 2.604 6.836 1 93.06 159 THR A N 1
ATOM 1268 C CA . THR A 1 159 ? 1.847 1.497 7.695 1 93.06 159 THR A CA 1
ATOM 1269 C C . THR A 1 159 ? 2.715 0.267 7.445 1 93.06 159 THR A C 1
ATOM 1271 O O . THR A 1 159 ? 3.24 -0.329 8.391 1 93.06 159 THR A O 1
ATOM 1274 N N . GLU A 1 160 ? 2.877 -0.08 6.242 1 94.19 160 GLU A N 1
ATOM 1275 C CA . GLU A 1 160 ? 3.672 -1.255 5.902 1 94.19 160 GLU A CA 1
ATOM 1276 C C . GLU A 1 160 ? 5.145 -1.04 6.234 1 94.19 160 GLU A C 1
ATOM 1278 O O . GLU A 1 160 ? 5.844 -1.979 6.629 1 94.19 160 GLU A O 1
ATOM 1283 N N . ALA A 1 161 ? 5.59 0.161 6.02 1 94.69 161 ALA A N 1
ATOM 1284 C CA . ALA A 1 161 ? 6.977 0.474 6.359 1 94.69 161 ALA A CA 1
ATOM 1285 C C . ALA A 1 161 ? 7.223 0.333 7.859 1 94.69 161 ALA A C 1
ATOM 1287 O O . ALA A 1 161 ? 8.203 -0.284 8.281 1 94.69 161 ALA A O 1
ATOM 1288 N N . ASN A 1 162 ? 6.32 0.923 8.656 1 94 162 ASN A N 1
ATOM 1289 C CA . ASN A 1 162 ? 6.457 0.829 10.102 1 94 162 ASN A CA 1
ATOM 1290 C C . ASN A 1 162 ? 6.367 -0.617 10.578 1 94 162 ASN A C 1
ATOM 1292 O O . ASN A 1 162 ? 7.117 -1.029 11.469 1 94 162 ASN A O 1
ATOM 1296 N N . GLU A 1 163 ? 5.477 -1.363 10.039 1 93.12 163 GLU A N 1
ATOM 1297 C CA . GLU A 1 163 ? 5.34 -2.77 10.414 1 93.12 163 GLU A CA 1
ATOM 1298 C C . GLU A 1 163 ? 6.617 -3.547 10.094 1 93.12 163 GLU A C 1
ATOM 1300 O O . GLU A 1 163 ? 7.062 -4.367 10.898 1 93.12 163 GLU A O 1
ATOM 1305 N N . LEU A 1 164 ? 7.113 -3.33 8.922 1 94.88 164 LEU A N 1
ATOM 1306 C CA . LEU A 1 164 ? 8.328 -4.027 8.516 1 94.88 164 LEU A CA 1
ATOM 1307 C C . LEU A 1 164 ? 9.508 -3.641 9.398 1 94.88 164 LEU A C 1
ATOM 1309 O O . LEU A 1 164 ? 10.289 -4.5 9.805 1 94.88 164 LEU A O 1
ATOM 1313 N N . ALA A 1 165 ? 9.633 -2.346 9.672 1 95.06 165 ALA A N 1
ATOM 1314 C CA . ALA A 1 165 ? 10.711 -1.863 10.539 1 95.06 165 ALA A CA 1
ATOM 1315 C C . ALA A 1 165 ? 10.633 -2.5 11.922 1 95.06 165 ALA A C 1
ATOM 1317 O O . ALA A 1 165 ? 11.648 -2.922 12.477 1 95.06 165 ALA A O 1
ATOM 1318 N N . MET A 1 166 ? 9.469 -2.562 12.453 1 93.38 166 MET A N 1
ATOM 1319 C CA . MET A 1 166 ? 9.281 -3.176 13.766 1 93.38 166 MET A CA 1
ATOM 1320 C C . MET A 1 166 ? 9.625 -4.66 13.727 1 93.38 166 MET A C 1
ATOM 1322 O O . MET A 1 166 ? 10.258 -5.18 14.648 1 93.38 166 MET A O 1
ATOM 1326 N N . MET A 1 167 ? 9.18 -5.305 12.734 1 93.88 167 MET A N 1
ATOM 1327 C CA . MET A 1 167 ? 9.477 -6.727 12.586 1 93.88 167 MET A CA 1
ATOM 1328 C C . MET A 1 167 ? 10.977 -6.973 12.531 1 93.88 167 MET A C 1
ATOM 1330 O O . MET A 1 167 ? 11.492 -7.871 13.203 1 93.88 167 MET A O 1
ATOM 1334 N N . MET A 1 168 ? 11.688 -6.18 11.797 1 95.38 168 MET A N 1
ATOM 1335 C CA . MET A 1 168 ? 13.133 -6.305 11.688 1 95.38 168 MET A CA 1
ATOM 1336 C C . MET A 1 168 ? 13.805 -6.094 13.039 1 95.38 168 MET A C 1
ATOM 1338 O O . MET A 1 168 ? 14.711 -6.844 13.414 1 95.38 168 MET A O 1
ATOM 1342 N N . ALA A 1 169 ? 13.328 -5.059 13.711 1 94.69 169 ALA A N 1
ATOM 1343 C CA . ALA A 1 169 ? 13.906 -4.754 15.016 1 94.69 169 ALA A CA 1
ATOM 1344 C C . ALA A 1 169 ? 13.703 -5.914 15.984 1 94.69 169 ALA A C 1
ATOM 1346 O O . ALA A 1 169 ? 14.633 -6.312 16.688 1 94.69 169 ALA A O 1
ATOM 1347 N N . ARG A 1 170 ? 12.539 -6.434 16.031 1 93.69 170 ARG A N 1
ATOM 1348 C CA . ARG A 1 170 ? 12.203 -7.535 16.922 1 93.69 170 ARG A CA 1
ATOM 1349 C C . ARG A 1 170 ? 13.008 -8.789 16.578 1 93.69 170 ARG A C 1
ATOM 1351 O O . ARG A 1 170 ? 13.531 -9.461 17.469 1 93.69 170 ARG A O 1
ATOM 1358 N N . LEU A 1 171 ? 13.07 -9.078 15.32 1 94.5 171 LEU A N 1
ATOM 1359 C CA . LEU A 1 171 ? 13.812 -10.258 14.883 1 94.5 171 LEU A CA 1
ATOM 1360 C C . LEU A 1 171 ? 15.305 -10.094 15.164 1 94.5 171 LEU A C 1
ATOM 1362 O O . LEU A 1 171 ? 15.977 -11.055 15.539 1 94.5 171 LEU A O 1
ATOM 1366 N N . TYR A 1 172 ? 15.836 -8.922 14.977 1 94.5 172 TYR A N 1
ATOM 1367 C CA . TYR A 1 172 ? 17.266 -8.641 15.109 1 94.5 172 TYR A CA 1
ATOM 1368 C C . TYR A 1 172 ? 17.703 -8.719 16.562 1 94.5 172 TYR A C 1
ATOM 1370 O O . TYR A 1 172 ? 18.766 -9.266 16.875 1 94.5 172 TYR A O 1
ATOM 1378 N N . THR A 1 173 ? 16.844 -8.258 17.484 1 92.69 173 THR A N 1
ATOM 1379 C CA . THR A 1 173 ? 17.25 -8.125 18.891 1 92.69 173 THR A CA 1
ATOM 1380 C C . THR A 1 173 ? 16.672 -9.258 19.734 1 92.69 173 THR A C 1
ATOM 1382 O O . THR A 1 173 ? 17.156 -9.531 20.828 1 92.69 173 THR A O 1
ATOM 1385 N N . GLY A 1 174 ? 15.547 -9.805 19.234 1 90.38 174 GLY A N 1
ATOM 1386 C CA . GLY A 1 174 ? 14.82 -10.781 20.031 1 90.38 174 GLY A CA 1
ATOM 1387 C C . GLY A 1 174 ? 13.898 -10.148 21.062 1 90.38 174 GLY A C 1
ATOM 1388 O O . GLY A 1 174 ? 13.195 -10.852 21.781 1 90.38 174 GLY A O 1
ATOM 1389 N N . ASN A 1 175 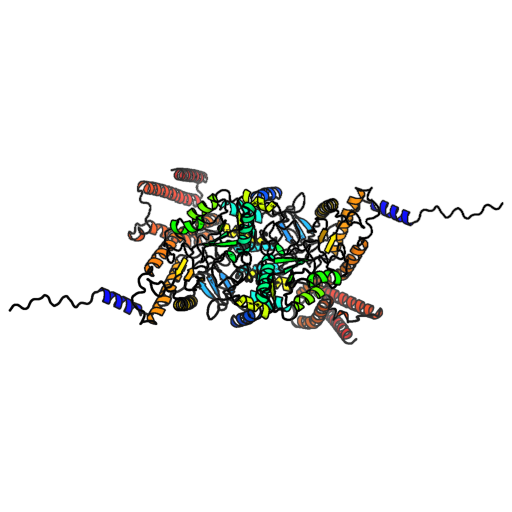? 13.898 -8.844 21.141 1 90 175 ASN A N 1
ATOM 1390 C CA . ASN A 1 175 ? 13.039 -8.117 22.062 1 90 175 ASN A CA 1
ATOM 1391 C C . ASN A 1 175 ? 11.773 -7.613 21.375 1 90 175 ASN A C 1
ATOM 1393 O O . ASN A 1 175 ? 11.844 -6.953 20.344 1 90 175 ASN A O 1
ATOM 1397 N N . LEU A 1 176 ? 10.656 -7.828 22 1 90.12 176 LEU A N 1
ATOM 1398 C CA . LEU A 1 176 ? 9.375 -7.5 21.375 1 90.12 176 LEU A CA 1
ATOM 1399 C C . LEU A 1 176 ? 8.953 -6.078 21.734 1 90.12 176 LEU A C 1
ATOM 1401 O O . LEU A 1 176 ? 8.125 -5.48 21.047 1 90.12 176 LEU A O 1
ATOM 1405 N N . SER A 1 177 ? 9.453 -5.527 22.75 1 89.44 177 SER A N 1
ATOM 1406 C CA . SER A 1 177 ? 8.961 -4.281 23.312 1 89.44 177 SER A CA 1
ATOM 1407 C C . SER A 1 177 ? 9.398 -3.08 22.484 1 89.44 177 SER A C 1
ATOM 1409 O O . SER A 1 177 ? 10.547 -3.004 22.047 1 89.44 177 SER A O 1
ATOM 1411 N N . MET A 1 178 ? 8.453 -2.188 22.297 1 91.06 178 MET A N 1
ATOM 1412 C CA . MET A 1 178 ? 8.688 -0.948 21.562 1 91.06 178 MET A CA 1
ATOM 1413 C C . MET A 1 178 ? 8.305 0.264 22.406 1 91.06 178 MET A C 1
ATOM 1415 O O . MET A 1 178 ? 7.312 0.233 23.125 1 91.06 178 MET A O 1
ATOM 1419 N N . ILE A 1 179 ? 9.117 1.295 22.328 1 91.19 179 ILE A N 1
ATOM 1420 C CA . ILE A 1 179 ? 8.797 2.57 22.953 1 91.19 179 ILE A CA 1
ATOM 1421 C C . ILE A 1 179 ? 8.219 3.529 21.922 1 91.19 179 ILE A C 1
ATOM 1423 O O . ILE A 1 179 ? 8.727 3.617 20.797 1 91.19 179 ILE A O 1
ATOM 1427 N N . ALA A 1 180 ? 7.145 4.176 22.234 1 91.62 180 ALA A N 1
ATOM 1428 C CA . ALA A 1 180 ? 6.539 5.219 21.422 1 91.62 180 ALA A CA 1
ATOM 1429 C C . ALA A 1 180 ? 6.23 6.461 22.25 1 91.62 180 ALA A C 1
ATOM 1431 O O . ALA A 1 180 ? 6.035 6.371 23.469 1 91.62 180 ALA A O 1
ATOM 1432 N N . LEU A 1 181 ? 6.254 7.535 21.625 1 93.12 181 LEU A N 1
ATOM 1433 C CA . LEU A 1 181 ? 5.945 8.789 22.312 1 93.12 181 LEU A CA 1
ATOM 1434 C C . LEU A 1 181 ? 4.441 8.969 22.469 1 93.12 181 LEU A C 1
ATOM 1436 O O . LEU A 1 181 ? 3.674 8.633 21.562 1 93.12 181 LEU A O 1
ATOM 1440 N N . ARG A 1 182 ? 4.059 9.438 23.578 1 93.5 182 ARG A N 1
ATOM 1441 C CA . ARG A 1 182 ? 2.686 9.93 23.672 1 93.5 182 ARG A CA 1
ATOM 1442 C C . ARG A 1 182 ? 2.42 11.016 22.641 1 93.5 182 ARG A C 1
ATOM 1444 O O . ARG A 1 182 ? 3.34 11.719 22.219 1 93.5 182 ARG A O 1
ATOM 1451 N N . ASN A 1 183 ? 1.225 11.133 22.156 1 93.81 183 ASN A N 1
ATOM 1452 C CA . ASN A 1 183 ? 0.795 12.125 21.172 1 93.81 183 ASN A CA 1
ATOM 1453 C C . ASN A 1 183 ? 1.298 11.789 19.766 1 93.81 183 ASN A C 1
ATOM 1455 O O . ASN A 1 183 ? 1.111 12.57 18.844 1 93.81 183 ASN A O 1
ATOM 1459 N N . ALA A 1 184 ? 1.905 10.617 19.672 1 92.75 184 ALA A N 1
ATOM 1460 C CA . ALA A 1 184 ? 2.465 10.227 18.391 1 92.75 184 ALA A CA 1
ATOM 1461 C C . ALA A 1 184 ? 1.416 9.523 17.531 1 92.75 184 ALA A C 1
ATOM 1463 O O . ALA A 1 184 ? 0.459 8.945 18.047 1 92.75 184 ALA A O 1
ATOM 1464 N N . TYR A 1 185 ? 1.628 9.617 16.234 1 92.62 185 TYR A N 1
ATOM 1465 C CA . TYR A 1 185 ? 0.856 8.883 15.234 1 92.62 185 TYR A CA 1
ATOM 1466 C C . TYR A 1 185 ? 1.774 8.117 14.297 1 92.62 185 TYR A C 1
ATOM 1468 O O . TYR A 1 185 ? 2.58 8.719 13.578 1 92.62 185 TYR A O 1
ATOM 1476 N N . HIS A 1 186 ? 1.657 6.859 14.289 1 91.69 186 HIS A N 1
ATOM 1477 C CA . HIS A 1 186 ? 2.443 5.992 13.414 1 91.69 186 HIS A CA 1
ATOM 1478 C C . HIS A 1 186 ? 1.548 5.039 12.633 1 91.69 186 HIS A C 1
ATOM 1480 O O . HIS A 1 186 ? 1.831 3.84 12.555 1 91.69 186 HIS A O 1
ATOM 1486 N N . CYS A 1 187 ? 0.385 5.512 12.18 1 89.62 187 CYS A N 1
ATOM 1487 C CA . CYS A 1 187 ? -0.57 4.797 11.344 1 89.62 187 CYS A CA 1
ATOM 1488 C C . CYS A 1 187 ? -1.567 4.02 12.195 1 89.62 187 CYS A C 1
ATOM 1490 O O . CYS A 1 187 ? -1.64 4.219 13.406 1 89.62 187 CYS A O 1
ATOM 1492 N N . GLY A 1 188 ? -2.43 3.227 11.531 1 87.94 188 GLY A N 1
ATOM 1493 C CA . GLY A 1 188 ? -3.576 2.736 12.281 1 87.94 188 GLY A CA 1
ATOM 1494 C C . GLY A 1 188 ? -3.883 1.274 12.008 1 87.94 188 GLY A C 1
ATOM 1495 O O . GLY A 1 188 ? -4.973 0.794 12.336 1 87.94 188 GLY A O 1
ATOM 1496 N N . SER A 1 189 ? -2.986 0.542 11.469 1 88 189 SER A N 1
ATOM 1497 C CA . SER A 1 189 ? -3.219 -0.892 11.32 1 88 189 SER A CA 1
ATOM 1498 C C . SER A 1 189 ? -3.115 -1.605 12.664 1 88 189 SER A C 1
ATOM 1500 O O . SER A 1 189 ? -2.604 -1.042 13.641 1 88 189 SER A O 1
ATOM 1502 N N . SER A 1 190 ? -3.59 -2.834 12.672 1 86 190 SER A N 1
ATOM 1503 C CA . SER A 1 190 ? -3.52 -3.594 13.914 1 86 190 SER A CA 1
ATOM 1504 C C . SER A 1 190 ? -2.074 -3.771 14.375 1 86 190 SER A C 1
ATOM 1506 O O . SER A 1 190 ? -1.804 -3.846 15.578 1 86 190 SER A O 1
ATOM 1508 N N . GLY A 1 191 ? -1.222 -3.791 13.445 1 86.81 191 GLY A N 1
ATOM 1509 C CA . GLY A 1 191 ? 0.178 -3.99 13.789 1 86.81 191 GLY A CA 1
ATOM 1510 C C . GLY A 1 191 ? 0.867 -2.717 14.242 1 86.81 191 GLY A C 1
ATOM 1511 O O . GLY A 1 191 ? 1.884 -2.77 14.938 1 86.81 191 GLY A O 1
ATOM 1512 N N . THR A 1 192 ? 0.302 -1.581 13.867 1 91 192 THR A N 1
ATOM 1513 C CA . THR A 1 192 ? 1.012 -0.33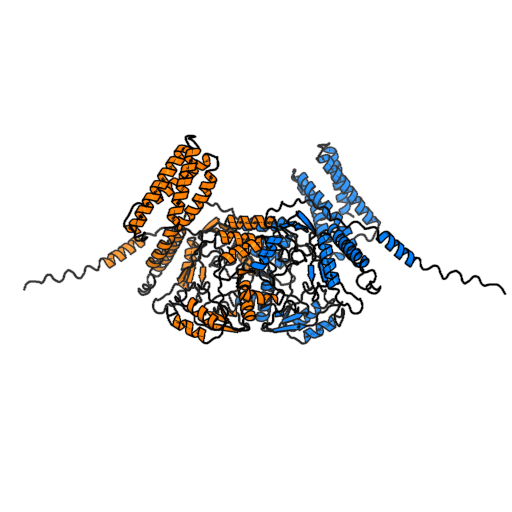7 14.141 1 91 192 THR A CA 1
ATOM 1514 C C . THR A 1 192 ? 0.235 0.524 15.133 1 91 192 THR A C 1
ATOM 1516 O O . THR A 1 192 ? 0.776 1.481 15.688 1 91 192 THR A O 1
ATOM 1519 N N . ILE A 1 193 ? -0.949 0.201 15.391 1 91.19 193 ILE A N 1
ATOM 1520 C CA . ILE A 1 193 ? -1.836 1.029 16.203 1 91.19 193 ILE A CA 1
ATOM 1521 C C . ILE A 1 193 ? -1.268 1.169 17.609 1 91.19 193 ILE A C 1
ATOM 1523 O O . ILE A 1 193 ? -1.528 2.16 18.297 1 91.19 193 ILE A O 1
ATOM 1527 N N . GLY A 1 194 ? -0.505 0.252 18.047 1 90.75 194 GLY A N 1
ATOM 1528 C CA . GLY A 1 194 ? 0.14 0.319 19.344 1 90.75 194 GLY A CA 1
ATOM 1529 C C . GLY A 1 194 ? 1.153 1.442 19.453 1 90.75 194 GLY A C 1
ATOM 1530 O O . GLY A 1 194 ? 1.445 1.919 20.547 1 90.75 194 GLY A O 1
ATOM 1531 N N . LEU A 1 195 ? 1.723 1.862 18.344 1 91.75 195 LEU A N 1
ATOM 1532 C CA . LEU A 1 195 ? 2.67 2.973 18.312 1 91.75 195 LEU A CA 1
ATOM 1533 C C . LEU A 1 195 ? 1.944 4.309 18.453 1 91.75 195 LEU A C 1
ATOM 1535 O O . LEU A 1 195 ? 2.508 5.277 18.953 1 91.75 195 LEU A O 1
ATOM 1539 N N . THR A 1 196 ? 0.777 4.332 17.922 1 92.38 196 THR A N 1
ATOM 1540 C CA . THR A 1 196 ? -0.039 5.539 17.938 1 92.38 196 THR A CA 1
ATOM 1541 C C . THR A 1 196 ? -0.594 5.797 19.328 1 92.38 196 THR A C 1
ATOM 1543 O O . THR A 1 196 ? -1.101 4.879 19.984 1 92.38 196 THR A O 1
ATOM 1546 N N . ALA A 1 197 ? -0.421 7.031 19.812 1 92.75 197 ALA A N 1
ATOM 1547 C CA . ALA A 1 197 ? -0.85 7.371 21.172 1 92.75 197 ALA A CA 1
ATOM 1548 C C . ALA A 1 197 ? -1.845 8.523 21.156 1 92.75 197 ALA A C 1
ATOM 1550 O O . ALA A 1 197 ? -1.681 9.5 21.891 1 92.75 197 ALA A O 1
ATOM 1551 N N . LEU A 1 198 ? -2.809 8.453 20.312 1 92.12 198 LEU A N 1
ATOM 1552 C CA . LEU A 1 198 ? -3.969 9.336 20.203 1 92.12 198 LEU A CA 1
ATOM 1553 C C . LEU A 1 198 ? -5.266 8.539 20.297 1 92.12 198 LEU A C 1
ATOM 1555 O O . LEU A 1 198 ? -5.551 7.707 19.438 1 92.12 198 LEU A O 1
ATOM 1559 N N . HIS A 1 199 ? -6.047 8.789 21.297 1 90.62 199 HIS A N 1
ATOM 1560 C CA . HIS A 1 199 ? -7.219 7.961 21.562 1 90.62 199 HIS A CA 1
ATOM 1561 C C . HIS A 1 199 ? -8.25 8.086 20.453 1 90.62 199 HIS A C 1
ATOM 1563 O O . HIS A 1 199 ? -9.086 7.195 20.266 1 90.62 199 HIS A O 1
ATOM 1569 N N . THR A 1 200 ? -8.195 9.156 19.688 1 90.94 200 THR A N 1
ATOM 1570 C CA . THR A 1 200 ? -9.141 9.375 18.594 1 90.94 200 THR A CA 1
ATOM 1571 C C . THR A 1 200 ? -8.922 8.367 17.469 1 90.94 200 THR A C 1
ATOM 1573 O O . THR A 1 200 ? -9.789 8.188 16.609 1 90.94 200 THR A O 1
ATOM 1576 N N . TRP A 1 201 ? -7.75 7.664 17.5 1 92.62 201 TRP A N 1
ATOM 1577 C CA . TRP A 1 201 ? -7.375 6.777 16.406 1 92.62 201 TRP A CA 1
ATOM 1578 C C . TRP A 1 201 ? -7.336 5.324 16.875 1 92.62 201 TRP A C 1
ATOM 1580 O O . TRP A 1 201 ? -7.234 4.41 16.047 1 92.62 201 TRP A O 1
ATOM 1590 N N . LYS A 1 202 ? -7.48 5.043 18.109 1 92.19 202 LYS A N 1
ATOM 1591 C CA . LYS A 1 202 ? -7.188 3.723 18.656 1 92.19 202 LYS A CA 1
ATOM 1592 C C . LYS A 1 202 ? -8.469 2.92 18.875 1 92.19 202 LYS A C 1
ATOM 1594 O O . LYS A 1 202 ? -9.383 3.373 19.547 1 92.19 202 LYS A O 1
ATOM 1599 N N . TYR A 1 203 ? -8.461 1.809 18.297 1 92.81 203 TYR A N 1
ATOM 1600 C CA . TYR A 1 203 ? -9.547 0.859 18.531 1 92.81 203 TYR A CA 1
ATOM 1601 C C . TYR A 1 203 ? -9.227 -0.049 19.703 1 92.81 203 TYR A C 1
ATOM 1603 O O . TYR A 1 203 ? -8.055 -0.24 20.047 1 92.81 203 TYR A O 1
ATOM 1611 N N . PRO A 1 204 ? -10.266 -0.569 20.359 1 90.75 204 PRO A N 1
ATOM 1612 C CA . PRO A 1 204 ? -10.039 -1.421 21.531 1 90.75 204 PRO A CA 1
ATOM 1613 C C . PRO A 1 204 ? -9.703 -2.863 21.156 1 90.75 204 PRO A C 1
ATOM 1615 O O . PRO A 1 204 ? -10.469 -3.779 21.469 1 90.75 204 PRO A O 1
ATOM 1618 N N . ILE A 1 205 ? -8.602 -3.107 20.562 1 89.5 205 ILE A N 1
ATOM 1619 C CA . ILE A 1 205 ? -8.062 -4.418 20.219 1 89.5 205 ILE A CA 1
ATOM 1620 C C . ILE A 1 205 ? -6.668 -4.574 20.812 1 89.5 205 ILE A C 1
ATOM 1622 O O . ILE A 1 205 ? -6.012 -3.584 21.141 1 89.5 205 ILE A O 1
ATOM 1626 N N . PRO A 1 206 ? -6.266 -5.805 20.984 1 87.94 206 PRO A N 1
ATOM 1627 C CA . PRO A 1 206 ? -4.906 -5.984 21.5 1 87.94 206 PRO A CA 1
ATOM 1628 C C . PRO A 1 206 ? -3.852 -5.301 20.625 1 87.94 206 PRO A C 1
ATOM 1630 O O . PRO A 1 206 ? -3.902 -5.402 19.406 1 87.94 206 PRO A O 1
ATOM 1633 N N . GLN A 1 207 ? -2.93 -4.668 21.281 1 86.69 207 GLN A N 1
ATOM 1634 C CA . GLN A 1 207 ? -1.981 -3.846 20.547 1 86.69 207 GLN A CA 1
ATOM 1635 C C . GLN A 1 207 ? -0.588 -4.465 20.547 1 86.69 207 GLN A C 1
ATOM 1637 O O . GLN A 1 207 ? 0.257 -4.121 19.719 1 86.69 207 GLN A O 1
ATOM 1642 N N . GLY A 1 208 ? -0.359 -5.305 21.375 1 86.62 208 GLY A N 1
ATOM 1643 C CA . GLY A 1 208 ? 0.97 -5.883 21.484 1 86.62 208 GLY A CA 1
ATOM 1644 C C . GLY A 1 208 ? 1.826 -5.23 22.547 1 86.62 208 GLY A C 1
ATOM 1645 O O . GLY A 1 208 ? 1.305 -4.699 23.531 1 86.62 208 GLY A O 1
ATOM 1646 N N . GLU A 1 209 ? 3.148 -5.305 22.453 1 89.25 209 GLU A N 1
ATOM 1647 C CA . GLU A 1 209 ? 4.086 -4.855 23.469 1 89.25 209 GLU A CA 1
ATOM 1648 C C . GLU A 1 209 ? 4.617 -3.461 23.156 1 89.25 209 GLU A C 1
ATOM 1650 O O . GLU A 1 209 ? 5.719 -3.316 22.625 1 89.25 209 GLU A O 1
ATOM 1655 N N . PHE A 1 210 ? 3.871 -2.482 23.641 1 91.44 210 PHE A N 1
ATOM 1656 C CA . PHE A 1 210 ? 4.246 -1.09 23.422 1 91.44 210 PHE A CA 1
ATOM 1657 C C . PHE A 1 210 ? 4.23 -0.317 24.734 1 91.44 210 PHE A C 1
ATOM 1659 O O . PHE A 1 210 ? 3.352 -0.529 25.578 1 91.44 210 PHE A O 1
ATOM 1666 N N . HIS A 1 211 ? 5.219 0.509 24.953 1 91.25 211 HIS A N 1
ATOM 1667 C CA . HIS A 1 211 ? 5.285 1.413 26.094 1 91.25 211 HIS A CA 1
ATOM 1668 C C . HIS A 1 211 ? 5.289 2.871 25.641 1 91.25 211 HIS A C 1
ATOM 1670 O O . HIS A 1 211 ? 6.211 3.309 24.953 1 91.25 211 HIS A O 1
ATOM 1676 N N . HIS A 1 212 ? 4.316 3.553 26.047 1 92.44 212 HIS A N 1
ATOM 1677 C CA . HIS A 1 212 ? 4.25 4.969 25.719 1 92.44 212 HIS A CA 1
ATOM 1678 C C . HIS A 1 212 ? 4.945 5.82 26.766 1 92.44 212 HIS A C 1
ATOM 1680 O O . HIS A 1 212 ? 4.586 5.77 27.953 1 92.44 212 HIS A O 1
ATOM 1686 N N . VAL A 1 213 ? 5.867 6.598 26.328 1 92.88 213 VAL A N 1
ATOM 1687 C CA . VAL A 1 213 ? 6.594 7.492 27.234 1 92.88 213 VAL A CA 1
ATOM 1688 C C . VAL A 1 213 ? 6.117 8.93 27.031 1 92.88 213 VAL A C 1
ATOM 1690 O O . VAL A 1 213 ? 5.383 9.219 26.078 1 92.88 213 VAL A O 1
ATOM 1693 N N . MET A 1 214 ? 6.559 9.766 27.906 1 93.25 214 MET A N 1
ATOM 1694 C CA . MET A 1 214 ? 6.109 11.156 27.875 1 93.25 214 MET A CA 1
ATOM 1695 C C . MET A 1 214 ? 6.48 11.82 26.562 1 93.25 214 MET A C 1
ATOM 1697 O O . MET A 1 214 ? 7.562 11.586 26.016 1 93.25 214 MET A O 1
ATOM 1701 N N . ASN A 1 215 ? 5.613 12.625 26.125 1 93.94 215 ASN A N 1
ATOM 1702 C CA . ASN A 1 215 ? 5.902 13.469 24.984 1 93.94 215 ASN A CA 1
ATOM 1703 C C . ASN A 1 215 ? 6.773 14.664 25.359 1 93.94 215 ASN A C 1
ATOM 1705 O O . ASN A 1 215 ? 6.371 15.5 26.172 1 93.94 215 ASN A O 1
ATOM 1709 N N . PRO A 1 216 ? 7.977 14.75 24.812 1 94.94 216 PRO A N 1
ATOM 1710 C CA . PRO A 1 216 ? 8.844 15.883 25.156 1 94.94 216 PRO A CA 1
ATOM 1711 C C . PRO A 1 216 ? 8.422 17.172 24.453 1 94.94 216 PRO A C 1
ATOM 1713 O O . PRO A 1 216 ? 9.172 17.719 23.641 1 94.94 216 PRO A O 1
ATOM 1716 N N . ASP A 1 217 ? 7.383 17.734 24.859 1 94.94 217 ASP A N 1
ATOM 1717 C CA . ASP A 1 217 ? 6.77 18.938 24.312 1 94.94 217 ASP A CA 1
ATOM 1718 C C . ASP A 1 217 ? 7.199 20.188 25.109 1 94.94 217 ASP A C 1
ATOM 1720 O O . ASP A 1 217 ? 6.789 20.375 26.25 1 94.94 217 ASP A O 1
ATOM 1724 N N . PRO A 1 218 ? 7.961 21.062 24.5 1 94.38 218 PRO A N 1
ATOM 1725 C CA . PRO A 1 218 ? 8.422 22.25 25.219 1 94.38 218 PRO A CA 1
ATOM 1726 C C . PRO A 1 218 ? 7.27 23.172 25.625 1 94.38 218 PRO A C 1
ATOM 1728 O O . PRO A 1 218 ? 7.398 23.922 26.594 1 94.38 218 PRO A O 1
ATOM 1731 N N . TYR A 1 219 ? 6.188 23.078 24.922 1 93.62 219 TYR A N 1
ATOM 1732 C CA . TYR A 1 219 ? 5.078 24 25.156 1 93.62 219 TYR A CA 1
ATOM 1733 C C . TYR A 1 219 ? 4.145 23.469 26.234 1 93.62 219 TYR A C 1
ATOM 1735 O O . TYR A 1 219 ? 3.777 24.188 27.172 1 93.62 219 TYR A O 1
ATOM 1743 N N . HIS A 1 220 ? 3.756 22.203 26.203 1 93.5 220 HIS A N 1
ATOM 1744 C CA . HIS A 1 220 ? 2.766 21.656 27.125 1 93.5 220 HIS A CA 1
ATOM 1745 C C . HIS A 1 220 ? 3.406 20.672 28.109 1 93.5 220 HIS A C 1
ATOM 1747 O O . HIS A 1 220 ? 2.807 20.328 29.125 1 93.5 220 HIS A O 1
ATOM 1753 N N . GLY A 1 221 ? 4.527 20.25 27.797 1 93.81 221 GLY A N 1
ATOM 1754 C CA . GLY A 1 221 ? 5.109 19.172 28.547 1 93.81 221 GLY A CA 1
ATOM 1755 C C . GLY A 1 221 ? 5.445 19.547 29.984 1 93.81 221 GLY A C 1
ATOM 1756 O O . GLY A 1 221 ? 5.582 20.734 30.297 1 93.81 221 GLY A O 1
ATOM 1757 N N . ALA A 1 222 ? 5.66 18.531 30.719 1 94.12 222 ALA A N 1
ATOM 1758 C CA . ALA A 1 222 ? 5.902 18.688 32.156 1 94.12 222 ALA A CA 1
ATOM 1759 C C . ALA A 1 222 ? 7.277 19.297 32.406 1 94.12 222 ALA A C 1
ATOM 1761 O O . ALA A 1 222 ? 7.484 19.984 33.406 1 94.12 222 ALA A O 1
ATOM 1762 N N . PHE A 1 223 ? 8.211 19.141 31.484 1 96.75 223 PHE A N 1
ATOM 1763 C CA . PHE A 1 223 ? 9.578 19.578 31.734 1 96.75 223 PHE A CA 1
ATOM 1764 C C . PHE A 1 223 ? 10.031 20.609 30.703 1 96.75 223 PHE A C 1
ATOM 1766 O O . PHE A 1 223 ? 11.227 20.766 30.469 1 96.75 223 PHE A O 1
ATOM 1773 N N . G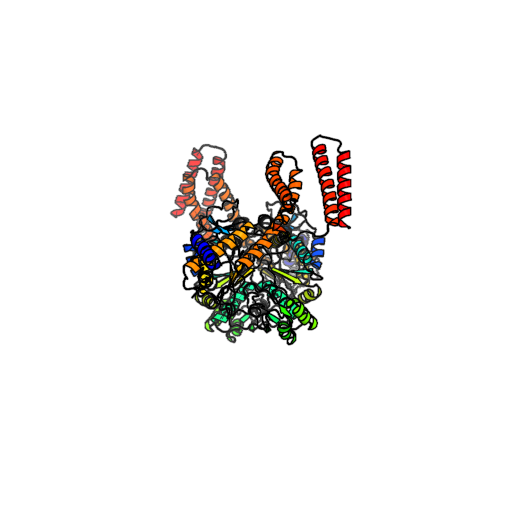LY A 1 224 ? 9.047 21.172 30.031 1 94.62 224 GLY A N 1
ATOM 1774 C CA . GLY A 1 224 ? 9.406 22.156 29.031 1 94.62 224 GLY A CA 1
ATOM 1775 C C . GLY A 1 224 ? 10.414 21.656 28.016 1 94.62 224 GLY A C 1
ATOM 1776 O O . GLY A 1 224 ? 10.227 20.594 27.422 1 94.62 224 GLY A O 1
ATOM 1777 N N . SER A 1 225 ? 11.516 22.344 27.953 1 95.94 225 SER A N 1
ATOM 1778 C CA . SER A 1 225 ? 12.508 22.016 26.938 1 95.94 225 SER A CA 1
ATOM 1779 C C . SER A 1 225 ? 13.625 21.141 27.5 1 95.94 225 SER A C 1
ATOM 1781 O O . SER A 1 225 ? 14.664 20.969 26.875 1 95.94 225 SER A O 1
ATOM 1783 N N . ASP A 1 226 ? 13.422 20.578 28.734 1 96.88 226 ASP A N 1
ATOM 1784 C CA . ASP A 1 226 ? 14.438 19.766 29.391 1 96.88 226 ASP A CA 1
ATOM 1785 C C . ASP A 1 226 ? 14.438 18.344 28.844 1 96.88 226 ASP A C 1
ATOM 1787 O O . ASP A 1 226 ? 13.844 17.438 29.438 1 96.88 226 ASP A O 1
ATOM 1791 N N . ALA A 1 227 ? 15.234 18.094 27.906 1 95.81 227 ALA A N 1
ATOM 1792 C CA . ALA A 1 227 ? 15.305 16.812 27.219 1 95.81 227 ALA A CA 1
ATOM 1793 C C . ALA A 1 227 ? 15.75 15.703 28.156 1 95.81 227 ALA A C 1
ATOM 1795 O O . ALA A 1 227 ? 15.297 14.562 28.047 1 95.81 227 ALA A O 1
ATOM 1796 N N . ILE A 1 228 ? 16.625 16 29.047 1 95.62 228 ILE A N 1
ATOM 1797 C CA . ILE A 1 228 ? 17.203 15.008 29.938 1 95.62 228 ILE A CA 1
ATOM 1798 C C . ILE A 1 228 ? 16.125 14.406 30.828 1 95.62 228 ILE A C 1
ATOM 1800 O O . ILE A 1 228 ? 16.078 13.188 31.016 1 95.62 228 ILE A O 1
ATOM 1804 N N . SER A 1 229 ? 15.25 15.25 31.328 1 96.31 229 SER A N 1
ATOM 1805 C CA . SER A 1 229 ? 14.18 14.789 32.219 1 96.31 229 SER A CA 1
ATOM 1806 C C . SER A 1 229 ? 13.219 13.859 31.469 1 96.31 229 SER A C 1
ATOM 1808 O O . SER A 1 229 ? 12.758 12.867 32.031 1 96.31 229 SER A O 1
ATOM 1810 N N . TYR A 1 230 ? 12.945 14.109 30.266 1 94.56 230 TYR A N 1
ATOM 1811 C CA . TYR A 1 230 ? 12.078 13.25 29.469 1 94.56 230 TYR A CA 1
ATOM 1812 C C . TYR A 1 230 ? 12.766 11.922 29.156 1 94.56 230 TYR A C 1
ATOM 1814 O O . TYR A 1 230 ? 12.133 10.867 29.188 1 94.56 230 TYR A O 1
ATOM 1822 N N . ALA A 1 231 ? 14.062 11.984 28.891 1 93.06 231 ALA A N 1
ATOM 1823 C CA . ALA A 1 231 ? 14.828 10.812 28.453 1 93.06 231 ALA A CA 1
ATOM 1824 C C . ALA A 1 231 ? 14.953 9.797 29.578 1 93.06 231 ALA A C 1
ATOM 1826 O O . ALA A 1 231 ? 15.141 8.602 29.344 1 93.06 231 ALA A O 1
ATOM 1827 N N . LYS A 1 232 ? 14.836 10.211 30.812 1 91.38 232 LYS A N 1
ATOM 1828 C CA . LYS A 1 232 ? 14.93 9.32 31.969 1 91.38 232 LYS A CA 1
ATOM 1829 C C . LYS A 1 232 ? 13.875 8.227 31.906 1 91.38 232 LYS A C 1
ATOM 1831 O O . LYS A 1 232 ? 14.109 7.098 32.344 1 91.38 232 LYS A O 1
ATOM 1836 N N . GLU A 1 233 ? 12.805 8.578 31.391 1 90.44 233 GLU A N 1
ATOM 1837 C CA . GLU A 1 233 ? 11.727 7.598 31.297 1 90.44 233 GLU A CA 1
ATOM 1838 C C . GLU A 1 233 ? 12.086 6.465 30.344 1 90.44 233 GLU A C 1
ATOM 1840 O O . GLU A 1 233 ? 11.664 5.324 30.531 1 90.44 233 GLU A O 1
ATOM 1845 N N . VAL A 1 234 ? 12.812 6.734 29.359 1 88.62 234 VAL A N 1
ATOM 1846 C CA . VAL A 1 234 ? 13.203 5.738 28.359 1 88.62 234 VAL A CA 1
ATOM 1847 C C . VAL A 1 234 ? 14.227 4.781 28.969 1 88.62 234 VAL A C 1
ATOM 1849 O O . VAL A 1 234 ? 14.211 3.58 28.688 1 88.62 234 VAL A O 1
ATOM 1852 N N . GLN A 1 235 ? 15.086 5.176 29.828 1 82.56 235 GLN A N 1
ATOM 1853 C CA . GLN A 1 235 ? 16.141 4.402 30.453 1 82.56 235 GLN A CA 1
ATOM 1854 C C . GLN A 1 235 ? 15.578 3.236 31.25 1 82.56 235 GLN A C 1
ATOM 1856 O O . GLN A 1 235 ? 16.219 2.191 31.375 1 82.56 235 GLN A O 1
ATOM 1861 N N . ASP A 1 236 ? 14.484 3.283 31.672 1 74.56 236 ASP A N 1
ATOM 1862 C CA . ASP A 1 236 ? 13.875 2.271 32.531 1 74.56 236 ASP A CA 1
ATOM 1863 C C . ASP A 1 236 ? 13.289 1.131 31.703 1 74.56 236 ASP A C 1
ATOM 1865 O O . ASP A 1 236 ? 12.828 0.129 32.25 1 74.56 236 ASP A O 1
ATOM 1869 N N . HIS A 1 237 ? 13.469 1.275 30.422 1 66.88 237 HIS A N 1
ATOM 1870 C CA . HIS A 1 237 ? 12.844 0.277 29.562 1 66.88 237 HIS A CA 1
ATOM 1871 C C . HIS A 1 237 ? 13.805 -0.187 28.469 1 66.88 237 HIS A C 1
ATOM 1873 O O . HIS A 1 237 ? 14.617 0.598 27.969 1 66.88 237 HIS A O 1
ATOM 1879 N N . ILE A 1 238 ? 14.258 -1.476 28.391 1 61.88 238 ILE A N 1
ATOM 1880 C CA . ILE A 1 238 ? 15.062 -1.981 27.281 1 61.88 238 ILE A CA 1
ATOM 1881 C C . ILE A 1 238 ? 14.188 -2.127 26.031 1 61.88 238 ILE A C 1
ATOM 1883 O O . ILE A 1 238 ? 13.273 -2.955 26 1 61.88 238 ILE A O 1
ATOM 1887 N N . HIS A 1 239 ? 14.219 -1.028 24.969 1 72.88 239 HIS A N 1
ATOM 1888 C CA . HIS A 1 239 ? 13.133 -1.047 24 1 72.88 239 HIS A CA 1
ATOM 1889 C C . HIS A 1 239 ? 13.594 -0.487 22.656 1 72.88 239 HIS A C 1
ATOM 1891 O O . HIS A 1 239 ? 14.68 0.091 22.547 1 72.88 239 HIS A O 1
ATOM 1897 N N . HIS A 1 240 ? 13.062 -1.036 21.656 1 77.81 240 HIS A N 1
ATOM 1898 C CA . HIS A 1 240 ? 13.18 -0.319 20.391 1 77.81 240 HIS A CA 1
ATOM 1899 C C . HIS A 1 240 ? 12.445 1.018 20.453 1 77.81 240 HIS A C 1
ATOM 1901 O O . HIS A 1 240 ? 11.523 1.191 21.25 1 77.81 240 HIS A O 1
ATOM 1907 N N . GLY A 1 241 ? 13.039 2.033 19.766 1 73.12 241 GLY A N 1
ATOM 1908 C CA . GLY A 1 241 ? 12.398 3.338 19.797 1 73.12 241 GLY A CA 1
ATOM 1909 C C . GLY A 1 241 ? 11.93 3.807 18.438 1 73.12 241 GLY A C 1
ATOM 1910 O O . GLY A 1 241 ? 12.617 3.598 17.438 1 73.12 241 GLY A O 1
ATOM 1911 N N . THR A 1 242 ? 10.742 4.406 18.422 1 68.25 242 THR A N 1
ATOM 1912 C CA . THR A 1 242 ? 10.18 4.91 17.172 1 68.25 242 THR A CA 1
ATOM 1913 C C . THR A 1 242 ? 9.789 6.379 17.312 1 68.25 242 THR A C 1
ATOM 1915 O O . THR A 1 242 ? 8.609 6.707 17.391 1 68.25 242 THR A O 1
ATOM 1918 N N . PRO A 1 243 ? 10.781 7.254 17.391 1 70.25 243 PRO A N 1
ATOM 1919 C CA . PRO A 1 243 ? 10.352 8.656 17.5 1 70.25 243 PRO A CA 1
ATOM 1920 C C . PRO A 1 243 ? 10.195 9.328 16.141 1 70.25 243 PRO A C 1
ATOM 1922 O O . PRO A 1 243 ? 10.836 8.93 15.164 1 70.25 243 PRO A O 1
ATOM 1925 N N . GLU A 1 244 ? 9.164 10.156 16.031 1 71.75 244 GLU A N 1
ATOM 1926 C CA . GLU A 1 244 ? 9.062 11.156 14.984 1 71.75 244 GLU A CA 1
ATOM 1927 C C . GLU A 1 244 ? 9.898 12.391 15.305 1 71.75 244 GLU A C 1
ATOM 1929 O O . GLU A 1 244 ? 9.805 12.938 16.406 1 71.75 244 GLU A O 1
ATOM 1934 N N . LYS A 1 245 ? 10.641 12.859 14.391 1 74.94 245 LYS A N 1
ATOM 1935 C CA . LYS A 1 245 ? 11.359 14.109 14.641 1 74.94 245 LYS A CA 1
ATOM 1936 C C . LYS A 1 245 ? 10.383 15.258 14.891 1 74.94 245 LYS A C 1
ATOM 1938 O O . LYS A 1 245 ? 10.602 16.078 15.789 1 74.94 245 LYS A O 1
ATOM 1943 N N . LEU A 1 246 ? 9.383 15.312 14.117 1 80.19 246 LEU A N 1
ATOM 1944 C CA . LEU A 1 246 ? 8.25 16.219 14.25 1 80.19 246 LEU A CA 1
ATOM 1945 C C . LEU A 1 246 ? 6.93 15.453 14.203 1 80.19 246 LEU A C 1
ATOM 1947 O O . LEU A 1 246 ? 6.668 14.719 13.25 1 80.19 246 LEU A O 1
ATOM 1951 N N . GLN A 1 247 ? 6.27 15.609 15.281 1 87.69 247 GLN A N 1
ATOM 1952 C CA . GLN A 1 247 ? 5.016 14.867 15.289 1 87.69 247 GLN A CA 1
ATOM 1953 C C . GLN A 1 247 ? 4.027 15.453 14.289 1 87.69 247 GLN A C 1
ATOM 1955 O O . GLN A 1 247 ? 3.82 16.672 14.25 1 87.69 247 GLN A O 1
ATOM 1960 N N . GLY A 1 248 ? 3.424 14.664 13.492 1 88.56 248 GLY A N 1
ATOM 1961 C CA . GLY A 1 248 ? 2.518 15.125 12.453 1 88.56 248 GLY A CA 1
ATOM 1962 C C . GLY A 1 248 ? 1.1 15.336 12.953 1 88.56 248 GLY A C 1
ATOM 1963 O O . GLY A 1 248 ? 0.722 16.453 13.305 1 88.56 248 GLY A O 1
ATOM 1964 N N . VAL A 1 249 ? 0.407 14.281 13.188 1 89 249 VAL A N 1
ATOM 1965 C CA . VAL A 1 249 ? -1.006 14.289 13.547 1 89 249 VAL A CA 1
ATOM 1966 C C . VAL A 1 249 ? -1.178 14.859 14.953 1 89 249 VAL A C 1
ATOM 1968 O O . VAL A 1 249 ? -2.186 15.508 15.242 1 89 249 VAL A O 1
ATOM 1971 N N . GLY A 1 250 ? -0.17 14.68 15.758 1 90.75 250 GLY A N 1
ATOM 1972 C CA . GLY A 1 250 ? -0.222 15.172 17.125 1 90.75 250 GLY A CA 1
ATOM 1973 C C . GLY A 1 250 ? -0.146 16.688 17.219 1 90.75 250 GLY A C 1
ATOM 1974 O O . GLY A 1 250 ? -0.286 17.25 18.312 1 90.75 250 GLY A O 1
ATOM 1975 N N . GLY A 1 251 ? 0.09 17.328 16.125 1 89.62 251 GLY A N 1
ATOM 1976 C CA . GLY A 1 251 ? 0.03 18.781 16.125 1 89.62 251 GLY A CA 1
ATOM 1977 C C . GLY A 1 251 ? 1.344 19.438 15.75 1 89.62 251 GLY A C 1
ATOM 1978 O O . GLY A 1 251 ? 1.655 20.531 16.203 1 89.62 251 GLY A O 1
ATOM 1979 N N . ALA A 1 252 ? 2.115 18.734 15.047 1 89 252 ALA A N 1
ATOM 1980 C CA . ALA A 1 252 ? 3.396 19.266 14.578 1 89 252 ALA A CA 1
ATOM 1981 C C . ALA A 1 252 ? 4.262 19.703 15.758 1 89 252 ALA A C 1
ATOM 1983 O O . ALA A 1 252 ? 4.832 20.797 15.734 1 89 252 ALA A O 1
ATOM 1984 N N . VAL A 1 253 ? 4.336 18.953 16.75 1 89.31 253 VAL A N 1
ATOM 1985 C CA . VAL A 1 253 ? 5.102 19.266 17.953 1 89.31 253 VAL A CA 1
ATOM 1986 C C . VAL A 1 253 ? 6.586 19.016 17.703 1 89.31 253 VAL A C 1
ATOM 1988 O O . VAL A 1 253 ? 6.98 17.922 17.312 1 89.31 253 VAL A O 1
ATOM 1991 N N . GLU A 1 254 ? 7.32 20.062 17.891 1 89.06 254 GLU A N 1
ATOM 1992 C CA . GLU A 1 254 ? 8.766 19.891 17.906 1 89.06 254 GLU A CA 1
ATOM 1993 C C . GLU A 1 254 ? 9.234 19.359 19.266 1 89.06 254 GLU A C 1
ATOM 1995 O O . GLU A 1 254 ? 8.883 19.906 20.312 1 89.06 254 GLU A O 1
ATOM 2000 N N . LEU A 1 255 ? 10.039 18.406 19.219 1 92.81 255 LEU A N 1
ATOM 2001 C CA . LEU A 1 255 ? 10.484 17.797 20.469 1 92.81 255 LEU A CA 1
ATOM 2002 C C . LEU A 1 255 ? 11.516 18.672 21.172 1 92.81 255 LEU A C 1
ATOM 2004 O O . LEU A 1 255 ? 12.188 19.469 20.531 1 92.81 255 LEU A O 1
ATOM 2008 N N . ALA A 1 256 ? 11.578 18.453 22.453 1 95.06 256 ALA A N 1
ATOM 2009 C CA . ALA A 1 256 ? 12.602 19.156 23.219 1 95.06 256 ALA A CA 1
ATOM 2010 C C . ALA A 1 256 ? 13.977 18.984 22.578 1 95.06 256 ALA A C 1
ATOM 2012 O O . ALA A 1 256 ? 14.352 17.891 22.188 1 95.06 256 ALA A O 1
ATOM 2013 N N . PRO A 1 257 ? 14.719 20.156 22.453 1 94.25 257 PRO A N 1
ATOM 2014 C CA . PRO A 1 257 ? 16.031 20.078 21.797 1 94.25 257 PRO A CA 1
ATOM 2015 C C . PRO A 1 257 ? 16.953 19.062 22.453 1 94.25 257 PRO A C 1
ATOM 2017 O O . PRO A 1 257 ? 17.078 19.031 23.688 1 94.25 257 PRO A O 1
ATOM 2020 N N . GLY A 1 258 ? 17.531 18.203 21.594 1 93.44 258 GLY A N 1
ATOM 2021 C CA . GLY A 1 258 ? 18.5 17.234 22.078 1 93.44 258 GLY A CA 1
ATOM 2022 C C . GLY A 1 258 ? 17.875 15.922 22.5 1 93.44 258 GLY A C 1
ATOM 2023 O O . GLY A 1 258 ? 18.562 14.93 22.734 1 93.44 258 GLY A O 1
ATOM 2024 N N . TYR A 1 259 ? 16.609 15.844 22.641 1 94.31 259 TYR A N 1
ATOM 2025 C CA . TYR A 1 259 ? 15.906 14.672 23.141 1 94.31 259 TYR A CA 1
ATOM 2026 C C . TYR A 1 259 ? 16.203 13.445 22.281 1 94.31 259 TYR A C 1
ATOM 2028 O O . TYR A 1 259 ? 16.531 12.375 22.797 1 94.31 259 TYR A O 1
ATOM 2036 N N . LEU A 1 260 ? 16.125 13.594 20.953 1 92 260 LEU A N 1
ATOM 2037 C CA . LEU A 1 260 ? 16.281 12.461 20.047 1 92 260 LEU A CA 1
ATOM 2038 C C . LEU A 1 260 ? 17.672 11.867 20.156 1 92 260 LEU A C 1
ATOM 2040 O O . LEU A 1 260 ? 17.828 10.641 20.172 1 92 260 LEU A O 1
ATOM 2044 N N . LYS A 1 261 ? 18.625 12.727 20.172 1 92.12 261 LYS A N 1
ATOM 2045 C CA . LYS A 1 261 ? 20 12.242 20.312 1 92.12 261 LYS A CA 1
ATOM 2046 C C . LYS A 1 261 ? 20.172 11.43 21.594 1 92.12 261 LYS A C 1
ATOM 2048 O O . LYS A 1 261 ? 20.766 10.352 21.578 1 92.12 261 LYS A O 1
ATOM 2053 N N . LEU A 1 262 ? 19.625 11.961 22.656 1 92.12 262 LEU A N 1
ATOM 2054 C CA . LEU A 1 262 ? 19.734 11.289 23.953 1 92.12 262 LEU A CA 1
ATOM 2055 C C . LEU A 1 262 ? 19.031 9.93 23.922 1 92.12 262 LEU A C 1
ATOM 2057 O O . LEU A 1 262 ? 19.578 8.93 24.391 1 92.12 262 LEU A O 1
ATOM 2061 N N . VAL A 1 263 ? 17.891 9.883 23.391 1 91.56 263 VAL A N 1
ATOM 2062 C CA . VAL A 1 263 ? 17.094 8.664 23.375 1 91.56 263 VAL A CA 1
ATOM 2063 C C . VAL A 1 263 ? 17.75 7.633 22.453 1 91.56 263 VAL A C 1
ATOM 2065 O O . VAL A 1 263 ? 17.766 6.441 22.781 1 91.56 263 VAL A O 1
ATOM 2068 N N . TYR A 1 264 ? 18.25 8.047 21.297 1 91.31 264 TYR A N 1
ATOM 2069 C CA . TYR A 1 264 ? 18.922 7.121 20.406 1 91.31 264 TYR A CA 1
ATOM 2070 C C . TYR A 1 264 ? 20.141 6.496 21.094 1 91.31 264 TYR A C 1
ATOM 2072 O O . TYR A 1 264 ? 20.391 5.297 20.953 1 91.31 264 TYR A O 1
ATOM 2080 N N . ASP A 1 265 ? 20.828 7.301 21.812 1 91.38 265 ASP A N 1
ATOM 2081 C CA . ASP A 1 265 ? 21.969 6.781 22.562 1 91.38 265 ASP A CA 1
ATOM 2082 C C . ASP A 1 265 ? 21.531 5.754 23.609 1 91.38 265 ASP A C 1
ATOM 2084 O O . ASP A 1 265 ? 22.156 4.699 23.75 1 91.38 265 ASP A O 1
ATOM 2088 N N . ILE A 1 266 ? 20.516 6.051 24.281 1 91.25 266 ILE A N 1
ATOM 2089 C CA . ILE A 1 266 ? 20 5.156 25.328 1 91.25 266 ILE A CA 1
ATOM 2090 C C . ILE A 1 266 ? 19.562 3.84 24.688 1 91.25 266 ILE A C 1
ATOM 2092 O O . ILE A 1 266 ? 19.891 2.762 25.188 1 91.25 266 ILE A O 1
ATOM 2096 N N . VAL A 1 267 ? 18.828 3.887 23.609 1 90.88 267 VAL A N 1
ATOM 2097 C CA . VAL A 1 267 ? 18.297 2.711 22.922 1 90.88 267 VAL A CA 1
ATOM 2098 C C . VAL A 1 267 ? 19.438 1.854 22.406 1 90.88 267 VAL A C 1
ATOM 2100 O O . VAL A 1 267 ? 19.469 0.641 22.609 1 90.88 267 VAL A O 1
ATOM 2103 N N . ARG A 1 268 ? 20.406 2.494 21.812 1 89.19 268 ARG A N 1
ATOM 2104 C CA . ARG A 1 268 ? 21.547 1.771 21.266 1 89.19 268 ARG A CA 1
ATOM 2105 C C . ARG A 1 268 ? 22.359 1.108 22.375 1 89.19 268 ARG A C 1
ATOM 2107 O O . ARG A 1 268 ? 22.766 -0.045 22.25 1 89.19 268 ARG A O 1
ATOM 2114 N N . ASN A 1 269 ? 22.547 1.824 23.391 1 89.31 269 ASN A N 1
ATOM 2115 C CA . ASN A 1 269 ? 23.344 1.308 24.516 1 89.31 269 ASN A CA 1
ATOM 2116 C C . ASN A 1 269 ? 22.641 0.133 25.188 1 89.31 269 ASN A C 1
ATOM 2118 O O . ASN A 1 269 ? 23.297 -0.713 25.797 1 89.31 269 ASN A O 1
ATOM 2122 N N . SER A 1 270 ? 21.391 0.074 25.016 1 88.94 270 SER A N 1
ATOM 2123 C CA . SER A 1 270 ? 20.625 -1.01 25.609 1 88.94 270 SER A CA 1
ATOM 2124 C C . SER A 1 270 ? 20.469 -2.18 24.641 1 88.94 270 SER A C 1
ATOM 2126 O O . SER A 1 270 ? 19.828 -3.178 24.969 1 88.94 270 SER A O 1
ATOM 2128 N N . GLY A 1 271 ? 20.984 -1.998 23.453 1 87.88 271 GLY A N 1
ATOM 2129 C CA . GLY A 1 271 ? 20.938 -3.07 22.469 1 87.88 271 GLY A CA 1
ATOM 2130 C C . GLY A 1 271 ? 19.703 -2.998 21.578 1 87.88 271 GLY A C 1
ATOM 2131 O O . GLY A 1 271 ? 19.406 -3.945 20.859 1 87.88 271 GLY A O 1
ATOM 2132 N N . GLY A 1 272 ? 18.984 -1.92 21.641 1 90.94 272 GLY A N 1
ATOM 2133 C CA . GLY A 1 272 ? 17.797 -1.741 20.812 1 90.94 272 GLY A CA 1
ATOM 2134 C C . GLY A 1 272 ? 18.094 -1.153 19.453 1 90.94 272 GLY A C 1
ATOM 2135 O O . GLY A 1 272 ? 19.25 -0.863 19.141 1 90.94 272 GLY A O 1
ATOM 2136 N N . VAL A 1 273 ? 17.031 -1.094 18.656 1 92.25 273 VAL A N 1
ATOM 2137 C CA . VAL A 1 273 ? 17.109 -0.512 17.328 1 92.25 273 VAL A CA 1
ATOM 2138 C C . VAL A 1 273 ? 16.375 0.819 17.297 1 92.25 273 VAL A C 1
ATOM 2140 O O . VAL A 1 273 ? 15.25 0.923 17.812 1 92.25 273 VAL A O 1
ATOM 2143 N N . CYS A 1 274 ? 17.016 1.827 16.734 1 89.75 274 CYS A N 1
ATOM 2144 C CA . CYS A 1 274 ? 16.375 3.127 16.547 1 89.75 274 CYS A CA 1
ATOM 2145 C C . CYS A 1 274 ? 15.625 3.18 15.227 1 89.75 274 CYS A C 1
ATOM 2147 O O . CYS A 1 274 ? 16.188 2.867 14.172 1 89.75 274 CYS A O 1
ATOM 2149 N N . ILE A 1 275 ? 14.383 3.58 15.289 1 88.88 275 ILE A N 1
ATOM 2150 C CA . ILE A 1 275 ? 13.539 3.688 14.109 1 88.88 275 ILE A CA 1
ATOM 2151 C C . ILE A 1 275 ? 13.078 5.133 13.938 1 88.88 275 ILE A C 1
ATOM 2153 O O . ILE A 1 275 ? 12.602 5.758 14.883 1 88.88 275 ILE A O 1
ATOM 2157 N N . ALA A 1 276 ? 13.25 5.637 12.688 1 83.06 276 ALA A N 1
ATOM 2158 C CA . ALA A 1 276 ? 12.758 6.969 12.344 1 83.06 276 ALA A CA 1
ATOM 2159 C C . ALA A 1 276 ? 11.719 6.895 11.234 1 83.06 276 ALA A C 1
ATOM 2161 O O . ALA A 1 276 ? 11.898 6.172 10.25 1 83.06 276 ALA A O 1
ATOM 2162 N N . ASP A 1 277 ? 10.633 7.609 11.391 1 76.56 277 ASP A N 1
ATOM 2163 C CA . ASP A 1 277 ? 9.5 7.586 10.469 1 76.56 277 ASP A CA 1
ATOM 2164 C C . ASP A 1 277 ? 9.438 8.867 9.641 1 76.56 277 ASP A C 1
ATOM 2166 O O . ASP A 1 277 ? 9.32 9.961 10.188 1 76.56 277 ASP A O 1
ATOM 2170 N N . GLU A 1 278 ? 9.539 8.742 8.281 1 69.5 278 GLU A N 1
ATOM 2171 C CA . GLU A 1 278 ? 9.438 9.875 7.367 1 69.5 278 GLU A CA 1
ATOM 2172 C C . GLU A 1 278 ? 8.617 9.516 6.129 1 69.5 278 GLU A C 1
ATOM 2174 O O . GLU A 1 278 ? 8.555 8.344 5.742 1 69.5 278 GLU A O 1
ATOM 2179 N N . GLY A 1 279 ? 7.969 10.461 5.617 1 66.69 279 GLY A N 1
ATOM 2180 C CA . GLY A 1 279 ? 7.18 10.227 4.418 1 66.69 279 GLY A CA 1
ATOM 2181 C C . GLY A 1 279 ? 7.977 10.406 3.139 1 66.69 279 GLY A C 1
ATOM 2182 O O . GLY A 1 279 ? 8.938 11.172 3.102 1 66.69 279 GLY A O 1
ATOM 2183 N N . ILE A 1 280 ? 7.605 9.641 2.146 1 73.5 280 ILE A N 1
ATOM 2184 C CA . ILE A 1 280 ? 8.188 9.766 0.815 1 73.5 280 ILE A CA 1
ATOM 2185 C C . ILE A 1 280 ? 7.094 9.672 -0.241 1 73.5 280 ILE A C 1
ATOM 2187 O O . ILE A 1 280 ? 5.902 9.695 0.087 1 73.5 280 ILE A O 1
ATOM 2191 N N . GLY A 1 281 ? 7.223 10.125 -1.584 1 78.75 281 GLY A N 1
ATOM 2192 C CA . GLY A 1 281 ? 6.457 9.617 -2.709 1 78.75 281 GLY A CA 1
ATOM 2193 C C . GLY A 1 281 ? 5.699 10.695 -3.455 1 78.75 281 GLY A C 1
ATOM 2194 O O . GLY A 1 281 ? 5.238 10.477 -4.578 1 78.75 281 GLY A O 1
ATOM 2195 N N . ASN A 1 282 ? 5.469 11.797 -2.869 1 92 282 ASN A N 1
ATOM 2196 C CA . ASN A 1 282 ? 4.719 12.867 -3.523 1 92 282 ASN A CA 1
ATOM 2197 C C . ASN A 1 282 ? 3.326 12.406 -3.936 1 92 282 ASN A C 1
ATOM 2199 O O . ASN A 1 282 ? 2.891 12.656 -5.062 1 92 282 ASN A O 1
ATOM 2203 N N . GLY A 1 283 ? 2.727 11.711 -3.107 1 91.94 283 GLY A N 1
ATOM 2204 C CA . GLY A 1 283 ? 1.368 11.266 -3.379 1 91.94 283 GLY A CA 1
ATOM 2205 C C . GLY A 1 283 ? 1.305 9.867 -3.961 1 91.94 283 GLY A C 1
ATOM 2206 O O . GLY A 1 283 ? 0.225 9.281 -4.062 1 91.94 283 GLY A O 1
ATOM 2207 N N . LEU A 1 284 ? 2.4 9.281 -4.398 1 93.38 284 LEU A N 1
ATOM 2208 C CA . LEU A 1 284 ? 2.445 7.895 -4.844 1 93.38 284 LEU A CA 1
ATOM 2209 C C . LEU A 1 284 ? 2.328 6.941 -3.66 1 93.38 284 LEU A C 1
ATOM 2211 O O . LEU A 1 284 ? 2.871 7.211 -2.586 1 93.38 284 LEU A O 1
ATOM 2215 N N . PRO A 1 285 ? 1.593 5.852 -3.836 1 92.62 285 PRO A N 1
ATOM 2216 C CA . PRO A 1 285 ? 1.603 4.84 -2.777 1 92.62 285 PRO A CA 1
ATOM 2217 C C . PRO A 1 285 ? 2.963 4.164 -2.619 1 92.62 285 PRO A C 1
ATOM 2219 O O . PRO A 1 285 ? 3.195 3.092 -3.184 1 92.62 285 PRO A O 1
ATOM 2222 N N . LEU A 1 286 ? 3.754 4.793 -1.872 1 93.31 286 LEU A N 1
ATOM 2223 C CA . LEU A 1 286 ? 5.148 4.387 -1.728 1 93.31 286 LEU A CA 1
ATOM 2224 C C . LEU A 1 286 ? 5.613 4.543 -0.284 1 93.31 286 LEU A C 1
ATOM 2226 O O . LEU A 1 286 ? 5.289 5.535 0.374 1 93.31 286 LEU A O 1
ATOM 2230 N N . GLY A 1 287 ? 6.199 3.543 0.208 1 93.38 287 GLY A N 1
ATOM 2231 C CA . GLY A 1 287 ? 6.949 3.533 1.452 1 93.38 287 GLY A CA 1
ATOM 2232 C C . GLY A 1 287 ? 8.281 2.814 1.34 1 93.38 287 GLY A C 1
ATOM 2233 O O . GLY A 1 287 ? 8.516 2.07 0.384 1 93.38 287 GLY A O 1
ATOM 2234 N N . ALA A 1 288 ? 9.156 3.104 2.25 1 95.56 288 ALA A N 1
ATOM 2235 C CA . ALA A 1 288 ? 10.461 2.438 2.225 1 95.56 288 ALA A CA 1
ATOM 2236 C C . ALA A 1 288 ? 11.016 2.268 3.637 1 95.56 288 ALA A C 1
ATOM 2238 O O . ALA A 1 288 ? 10.719 3.066 4.527 1 95.56 288 ALA A O 1
ATOM 2239 N N . VAL A 1 289 ? 11.688 1.244 3.838 1 96.25 289 VAL A N 1
ATOM 2240 C CA . VAL A 1 289 ? 12.539 1.035 5.008 1 96.25 289 VAL A CA 1
ATOM 2241 C C . VAL A 1 289 ? 14 0.976 4.578 1 96.25 289 VAL A C 1
ATOM 2243 O O . VAL A 1 289 ? 14.375 0.178 3.713 1 96.25 289 VAL A O 1
ATOM 2246 N N . VAL A 1 290 ? 14.789 1.86 5.07 1 96.81 290 VAL A N 1
ATOM 2247 C CA . VAL A 1 290 ? 16.234 1.809 4.859 1 96.81 290 VAL A CA 1
ATOM 2248 C C . VAL A 1 290 ? 16.922 1.358 6.145 1 96.81 290 VAL A C 1
ATOM 2250 O O . VAL A 1 290 ? 16.703 1.933 7.215 1 96.81 290 VAL A O 1
ATOM 2253 N N . THR A 1 291 ? 17.703 0.367 6.027 1 97.12 291 THR A N 1
ATOM 2254 C CA . THR A 1 291 ? 18.328 -0.208 7.211 1 97.12 291 THR A CA 1
ATOM 2255 C C . THR A 1 291 ? 19.766 -0.664 6.902 1 97.12 291 THR A C 1
ATOM 2257 O O . THR A 1 291 ? 20.281 -0.379 5.824 1 97.12 291 THR A O 1
ATOM 2260 N N . THR A 1 292 ? 20.422 -1.238 7.902 1 97.25 292 THR A N 1
ATOM 2261 C CA . THR A 1 292 ? 21.781 -1.723 7.738 1 97.25 292 THR A CA 1
ATOM 2262 C C . THR A 1 292 ? 21.781 -3.146 7.191 1 97.25 292 THR A C 1
ATOM 2264 O O . THR A 1 292 ? 20.812 -3.887 7.359 1 97.25 292 THR A O 1
ATOM 2267 N N . PRO A 1 293 ? 22.922 -3.527 6.5 1 97.12 293 PRO A N 1
ATOM 2268 C CA . PRO A 1 293 ? 23.031 -4.91 6.027 1 97.12 293 PRO A CA 1
ATOM 2269 C C . PRO A 1 293 ? 22.844 -5.93 7.148 1 97.12 293 PRO A C 1
ATOM 2271 O O . PRO A 1 293 ? 22.219 -6.973 6.949 1 97.12 293 PRO A O 1
ATOM 2274 N N . GLU A 1 294 ? 23.344 -5.617 8.305 1 96.25 294 GLU A N 1
ATOM 2275 C CA . GLU A 1 294 ? 23.266 -6.535 9.43 1 96.25 294 GLU A CA 1
ATOM 2276 C C . GLU A 1 294 ? 21.812 -6.758 9.867 1 96.25 294 GLU A C 1
ATOM 2278 O O . GLU A 1 294 ? 21.391 -7.898 10.07 1 96.25 294 GLU A O 1
ATOM 2283 N N . ILE A 1 295 ? 21.062 -5.758 10.008 1 96.38 295 ILE A N 1
ATOM 2284 C CA . ILE A 1 295 ? 19.672 -5.871 10.422 1 96.38 295 ILE A CA 1
ATOM 2285 C C . ILE A 1 295 ? 18.844 -6.527 9.305 1 96.38 295 ILE A C 1
ATOM 2287 O O . ILE A 1 295 ? 17.984 -7.367 9.578 1 96.38 295 ILE A O 1
ATOM 2291 N N . ALA A 1 296 ? 19.109 -6.176 8.078 1 97.56 296 ALA A N 1
ATOM 2292 C CA . ALA A 1 296 ? 18.391 -6.73 6.93 1 97.56 296 ALA A CA 1
ATOM 2293 C C . ALA A 1 296 ? 18.578 -8.242 6.84 1 97.56 296 ALA A C 1
ATOM 2295 O O . ALA A 1 296 ? 17.688 -8.961 6.383 1 97.56 296 ALA A O 1
ATOM 2296 N N . GLN A 1 297 ? 19.672 -8.742 7.27 1 96.25 297 GLN A N 1
ATOM 2297 C CA . GLN A 1 297 ? 20.047 -10.141 7.129 1 96.25 297 GLN A CA 1
ATOM 2298 C C . GLN A 1 297 ? 19.062 -11.047 7.887 1 96.25 297 GLN A C 1
ATOM 2300 O O . GLN A 1 297 ? 18.844 -12.195 7.5 1 96.25 297 GLN A O 1
ATOM 2305 N N . VAL A 1 298 ? 18.453 -10.539 8.898 1 94.94 298 VAL A N 1
ATOM 2306 C CA . VAL A 1 298 ? 17.562 -11.367 9.695 1 94.94 298 VAL A CA 1
ATOM 2307 C C . VAL A 1 298 ? 16.344 -11.766 8.852 1 94.94 298 VAL A C 1
ATOM 2309 O O . VAL A 1 298 ? 15.719 -12.797 9.102 1 94.94 298 VAL A O 1
ATOM 2312 N N . MET A 1 299 ? 16.078 -10.984 7.879 1 96.06 299 MET A N 1
ATOM 2313 C CA . MET A 1 299 ? 14.914 -11.242 7.047 1 96.06 299 MET A CA 1
ATOM 2314 C C . MET A 1 299 ? 15.18 -12.383 6.07 1 96.06 299 MET A C 1
ATOM 2316 O O . MET A 1 299 ? 14.242 -12.953 5.504 1 96.06 299 MET A O 1
ATOM 2320 N N . ALA A 1 300 ? 16.375 -12.758 5.883 1 94.25 300 ALA A N 1
ATOM 2321 C CA . ALA A 1 300 ? 16.75 -13.773 4.902 1 94.25 300 ALA A CA 1
ATOM 2322 C C . ALA A 1 300 ? 16.359 -15.172 5.375 1 94.25 300 ALA A C 1
ATOM 2324 O O . ALA A 1 300 ? 16.375 -16.125 4.594 1 94.25 300 ALA A O 1
ATOM 2325 N N . GLN A 1 301 ? 15.914 -15.273 6.609 1 93.19 301 GLN A N 1
ATOM 2326 C CA . GLN A 1 301 ? 15.586 -16.578 7.168 1 93.19 301 GLN A CA 1
ATOM 2327 C C . GLN A 1 301 ? 14.305 -17.141 6.555 1 93.19 301 GLN A C 1
ATOM 2329 O O . GLN A 1 301 ? 14.047 -18.344 6.617 1 93.19 301 GLN A O 1
ATOM 2334 N N . LYS A 1 302 ? 13.477 -16.266 6.039 1 94.38 302 LYS A N 1
ATOM 2335 C CA . LYS A 1 302 ? 12.219 -16.625 5.383 1 94.38 302 LYS A CA 1
ATOM 2336 C C . LYS A 1 302 ? 12.031 -15.844 4.086 1 94.38 302 LYS A C 1
ATOM 2338 O O . LYS A 1 302 ? 12.852 -14.977 3.754 1 94.38 302 LYS A O 1
ATOM 2343 N N . ILE A 1 303 ? 10.961 -16.219 3.404 1 90.69 303 ILE A N 1
ATOM 2344 C CA . ILE A 1 303 ? 10.602 -15.453 2.215 1 90.69 303 ILE A CA 1
ATOM 2345 C C . ILE A 1 303 ? 9.812 -14.211 2.621 1 90.69 303 ILE A C 1
ATOM 2347 O O . ILE A 1 303 ? 8.859 -14.297 3.4 1 90.69 303 ILE A O 1
ATOM 2351 N N . GLN A 1 304 ? 10.266 -13.141 2.17 1 91.12 304 GLN A N 1
ATOM 2352 C CA . GLN A 1 304 ? 9.578 -11.875 2.416 1 91.12 304 GLN A CA 1
ATOM 2353 C C . GLN A 1 304 ? 9.766 -10.906 1.253 1 91.12 304 GLN A C 1
ATOM 2355 O O . GLN A 1 304 ? 10.898 -10.617 0.862 1 91.12 304 GLN A O 1
ATOM 2360 N N . PHE A 1 305 ? 8.695 -10.484 0.696 1 88.06 305 PHE A N 1
ATOM 2361 C CA . PHE A 1 305 ? 8.711 -9.43 -0.309 1 88.06 305 PHE A CA 1
ATOM 2362 C C . PHE A 1 305 ? 7.363 -8.727 -0.377 1 88.06 305 PHE A C 1
ATOM 2364 O O . PHE A 1 305 ? 6.414 -9.117 0.303 1 88.06 305 PHE A O 1
ATOM 2371 N N . ASN A 1 306 ? 7.359 -7.645 -0.991 1 92.62 306 ASN A N 1
ATOM 2372 C CA . ASN A 1 306 ? 6.141 -6.883 -1.24 1 92.62 306 ASN A CA 1
ATOM 2373 C C . ASN A 1 306 ? 5.707 -6.98 -2.699 1 92.62 306 ASN A C 1
ATOM 2375 O O . ASN A 1 306 ? 6.492 -6.695 -3.605 1 92.62 306 ASN A O 1
ATOM 2379 N N . THR A 1 307 ? 4.465 -7.332 -2.912 1 91.56 307 THR A N 1
ATOM 2380 C CA . THR A 1 307 ? 3.977 -7.598 -4.262 1 91.56 307 THR A CA 1
ATOM 2381 C C . THR A 1 307 ? 4.113 -6.355 -5.137 1 91.56 307 THR A C 1
ATOM 2383 O O . THR A 1 307 ? 4.516 -6.449 -6.297 1 91.56 307 THR A O 1
ATOM 2386 N N . PHE A 1 308 ? 3.852 -5.258 -4.602 1 93.25 308 PHE A N 1
ATOM 2387 C CA . PHE A 1 308 ? 3.816 -4.039 -5.402 1 93.25 308 PHE A CA 1
ATOM 2388 C C . PHE A 1 308 ? 5.031 -3.166 -5.113 1 93.25 308 PHE A C 1
ATOM 2390 O O . PHE A 1 308 ? 5.336 -2.248 -5.879 1 93.25 308 PHE A O 1
ATOM 2397 N N . GLY A 1 309 ? 5.637 -3.418 -3.967 1 92.88 309 GLY A N 1
ATOM 2398 C CA . GLY A 1 309 ? 6.789 -2.619 -3.586 1 92.88 309 GLY A CA 1
ATOM 2399 C C . GLY A 1 309 ? 7.945 -2.738 -4.562 1 92.88 309 GLY A C 1
ATOM 2400 O O . GLY A 1 309 ? 8.406 -3.846 -4.855 1 92.88 309 GLY A O 1
ATOM 2401 N N . GLY A 1 310 ? 8.383 -1.615 -5.094 1 92.06 310 GLY A N 1
ATOM 2402 C CA . GLY A 1 310 ? 9.508 -1.625 -6.02 1 92.06 310 GLY A CA 1
ATOM 2403 C C . GLY A 1 310 ? 9.094 -1.896 -7.453 1 92.06 310 GLY A C 1
ATOM 2404 O O . GLY A 1 310 ? 9.93 -2.232 -8.297 1 92.06 310 GLY A O 1
ATOM 2405 N N . ASN A 1 311 ? 7.844 -1.868 -7.742 1 94 311 ASN A N 1
ATOM 2406 C CA . ASN A 1 311 ? 7.457 -2.037 -9.141 1 94 311 ASN A CA 1
ATOM 2407 C C . ASN A 1 311 ? 8.078 -0.964 -10.023 1 94 311 ASN A C 1
ATOM 2409 O O . ASN A 1 311 ? 8.461 0.101 -9.539 1 94 311 ASN A O 1
ATOM 2413 N N . PRO A 1 312 ? 8.172 -1.211 -11.281 1 96.81 312 PRO A N 1
ATOM 2414 C CA . PRO A 1 312 ? 8.891 -0.306 -12.18 1 96.81 312 PRO A CA 1
ATOM 2415 C C . PRO A 1 312 ? 8.312 1.105 -12.188 1 96.81 312 PRO A C 1
ATOM 2417 O O . PRO A 1 312 ? 9.055 2.086 -12.086 1 96.81 312 PRO A O 1
ATOM 2420 N N . ALA A 1 313 ? 7.039 1.268 -12.258 1 95.88 313 ALA A N 1
ATOM 2421 C CA . ALA A 1 313 ? 6.398 2.576 -12.383 1 95.88 313 ALA A CA 1
ATOM 2422 C C . ALA A 1 313 ? 6.633 3.424 -11.141 1 95.88 313 ALA A C 1
ATOM 2424 O O . ALA A 1 313 ? 6.996 4.598 -11.234 1 95.88 313 ALA A O 1
ATOM 2425 N N . PHE A 1 314 ? 6.496 2.861 -10.016 1 93.62 314 PHE A N 1
ATOM 2426 C CA . PHE A 1 314 ? 6.605 3.627 -8.781 1 93.62 314 PHE A CA 1
ATOM 2427 C C . PHE A 1 314 ? 8.07 3.842 -8.406 1 93.62 314 PHE A C 1
ATOM 2429 O O . PHE A 1 314 ? 8.406 4.836 -7.762 1 93.62 314 PHE A O 1
ATOM 2436 N N . SER A 1 315 ? 8.859 2.893 -8.812 1 97.12 315 SER A N 1
ATOM 2437 C CA . SER A 1 315 ? 10.297 3.113 -8.641 1 97.12 315 SER A CA 1
ATOM 2438 C C . SER A 1 315 ? 10.773 4.305 -9.469 1 97.12 315 SER A C 1
ATOM 2440 O O . SER A 1 315 ? 11.547 5.129 -8.977 1 97.12 315 SER A O 1
ATOM 2442 N N . ALA A 1 316 ? 10.266 4.359 -10.695 1 97.44 316 ALA A N 1
ATOM 2443 C CA . ALA A 1 316 ? 10.609 5.496 -11.539 1 97.44 316 ALA A CA 1
ATOM 2444 C C . ALA A 1 316 ? 10.094 6.801 -10.945 1 97.44 316 ALA A C 1
ATOM 2446 O O . ALA A 1 316 ? 10.797 7.809 -10.93 1 97.44 316 ALA A O 1
ATOM 2447 N N . GLY A 1 317 ? 8.875 6.75 -10.492 1 96.56 317 GLY A N 1
ATOM 2448 C CA . GLY A 1 317 ? 8.297 7.922 -9.844 1 96.56 317 GLY A CA 1
ATOM 2449 C C . GLY A 1 317 ? 9.047 8.336 -8.594 1 96.56 317 GLY A C 1
ATOM 2450 O O . GLY A 1 317 ? 9.32 9.516 -8.383 1 96.56 317 GLY A O 1
ATOM 2451 N N . GLY A 1 318 ? 9.281 7.324 -7.746 1 96.25 318 GLY A N 1
ATOM 2452 C CA . GLY A 1 318 ? 10.031 7.602 -6.531 1 96.25 318 GLY A CA 1
ATOM 2453 C C . GLY A 1 318 ? 11.391 8.227 -6.801 1 96.25 318 GLY A C 1
ATOM 2454 O O . GLY A 1 318 ? 11.812 9.141 -6.086 1 96.25 318 GLY A O 1
ATOM 2455 N N . LEU A 1 319 ? 12.062 7.734 -7.793 1 96.88 319 LEU A N 1
ATOM 2456 C CA . LEU A 1 319 ? 13.359 8.289 -8.172 1 96.88 319 LEU A CA 1
ATOM 2457 C C . LEU A 1 319 ? 13.227 9.742 -8.602 1 96.88 319 LEU A C 1
ATOM 2459 O O . LEU A 1 319 ? 14.055 10.578 -8.234 1 96.88 319 LEU A O 1
ATOM 2463 N N . ALA A 1 320 ? 12.188 10.047 -9.383 1 96.5 320 ALA A N 1
ATOM 2464 C CA . ALA A 1 320 ? 11.938 11.414 -9.82 1 96.5 320 ALA A CA 1
ATOM 2465 C C . ALA A 1 320 ? 11.672 12.336 -8.633 1 96.5 320 ALA A C 1
ATOM 2467 O O . ALA A 1 320 ? 12.133 13.477 -8.617 1 96.5 320 ALA A O 1
ATOM 2468 N N . VAL A 1 321 ? 10.938 11.859 -7.664 1 94.75 321 VAL A N 1
ATOM 2469 C CA . VAL A 1 321 ? 10.648 12.633 -6.461 1 94.75 321 VAL A CA 1
ATOM 2470 C C . VAL A 1 321 ? 11.945 12.961 -5.73 1 94.75 321 VAL A C 1
ATOM 2472 O O . VAL A 1 321 ? 12.156 14.102 -5.301 1 94.75 321 VAL A O 1
ATOM 2475 N N . LEU A 1 322 ? 12.766 11.961 -5.59 1 92.62 322 LEU A N 1
ATOM 2476 C CA . LEU A 1 322 ? 14.023 12.141 -4.875 1 92.62 322 LEU A CA 1
ATOM 2477 C C . LEU A 1 322 ? 14.883 13.203 -5.551 1 92.62 322 LEU A C 1
ATOM 2479 O O . LEU A 1 322 ? 15.602 13.945 -4.875 1 92.62 322 LEU A O 1
ATOM 2483 N N . LYS A 1 323 ? 14.836 13.242 -6.797 1 91.12 323 LYS A N 1
ATOM 2484 C CA . LYS A 1 323 ? 15.617 14.211 -7.555 1 91.12 323 LYS A CA 1
ATOM 2485 C C . LYS A 1 323 ? 15.102 15.633 -7.328 1 91.12 323 LYS A C 1
ATOM 2487 O O . LYS A 1 323 ? 15.875 16.594 -7.379 1 91.12 323 LYS A O 1
ATOM 2492 N N . GLU A 1 324 ? 13.812 15.734 -7.039 1 85.62 324 GLU A N 1
ATOM 2493 C CA . GLU A 1 324 ? 13.172 17.031 -6.879 1 85.62 324 GLU A CA 1
ATOM 2494 C C . GLU A 1 324 ? 13.219 17.5 -5.426 1 85.62 324 GLU A C 1
ATOM 2496 O O . GLU A 1 324 ? 12.945 18.656 -5.129 1 85.62 324 GLU A O 1
ATOM 2501 N N . MET A 1 325 ? 13.508 16.547 -4.594 1 79.56 325 MET A N 1
ATOM 2502 C CA . MET A 1 325 ? 13.461 16.875 -3.172 1 79.56 325 MET A CA 1
ATOM 2503 C C . MET A 1 325 ? 14.625 17.766 -2.775 1 79.56 325 MET A C 1
ATOM 2505 O O . MET A 1 325 ? 15.742 17.594 -3.25 1 79.56 325 MET A O 1
ATOM 2509 N N . SER A 1 326 ? 14.195 18.828 -2.213 1 66.81 326 SER A N 1
ATOM 2510 C CA . SER A 1 326 ? 15.172 19.75 -1.633 1 66.81 326 SER A CA 1
ATOM 2511 C C . SER A 1 326 ? 15.43 19.438 -0.166 1 66.81 326 SER A C 1
ATOM 2513 O O . SER A 1 326 ? 14.797 18.531 0.401 1 66.81 326 SER A O 1
ATOM 2515 N N . GLU A 1 327 ? 16.453 20.062 0.433 1 60.25 327 GLU A N 1
ATOM 2516 C CA . GLU A 1 327 ? 17 19.766 1.759 1 60.25 327 GLU A CA 1
ATOM 2517 C C . GLU A 1 327 ? 15.969 20.062 2.848 1 60.25 327 GLU A C 1
ATOM 2519 O O . GLU A 1 327 ? 15.953 19.406 3.893 1 60.25 327 GLU A O 1
ATOM 2524 N N . ALA A 1 328 ? 15.078 21.078 2.627 1 64.56 328 ALA A N 1
ATOM 2525 C CA . ALA A 1 328 ? 14.266 21.297 3.816 1 64.56 328 ALA A CA 1
ATOM 2526 C C . ALA A 1 328 ? 12.82 21.625 3.438 1 64.56 328 ALA A C 1
ATOM 2528 O O . ALA A 1 328 ? 12.578 22.391 2.492 1 64.56 328 ALA A O 1
ATOM 2529 N N . GLY A 1 329 ? 11.906 20.812 3.912 1 68.25 329 GLY A N 1
ATOM 2530 C CA . GLY A 1 329 ? 10.492 21.125 3.777 1 68.25 329 GLY A CA 1
ATOM 2531 C C . GLY A 1 329 ? 9.938 21.891 4.965 1 68.25 329 GLY A C 1
ATOM 2532 O O . GLY A 1 329 ? 10.602 22 6 1 68.25 329 GLY A O 1
ATOM 2533 N N . LEU A 1 330 ? 8.867 22.594 4.723 1 76.06 330 LEU A N 1
ATOM 2534 C CA . LEU A 1 330 ? 8.188 23.391 5.754 1 76.06 330 LEU A CA 1
ATOM 2535 C C . LEU A 1 330 ? 7.129 22.547 6.465 1 76.06 330 LEU A C 1
ATOM 2537 O O . LEU A 1 330 ? 6.27 21.953 5.816 1 76.06 330 LEU A O 1
ATOM 2541 N N . MET A 1 331 ? 7.215 22.359 7.762 1 84 331 MET A N 1
ATOM 2542 C CA . MET A 1 331 ? 6.184 21.812 8.633 1 84 331 MET A CA 1
ATOM 2543 C C . MET A 1 331 ? 5.98 22.688 9.859 1 84 331 MET A C 1
ATOM 2545 O O . MET A 1 331 ? 6.883 22.828 10.688 1 84 331 MET A O 1
ATOM 2549 N N . LEU A 1 332 ? 4.797 23.297 9.891 1 90.19 332 LEU A N 1
ATOM 2550 C CA . LEU A 1 332 ? 4.484 24.203 10.977 1 90.19 332 LEU A CA 1
ATOM 2551 C C . LEU A 1 332 ? 3.156 23.844 11.633 1 90.19 332 LEU A C 1
ATOM 2553 O O . LEU A 1 332 ? 2.215 23.438 10.945 1 90.19 332 LEU A O 1
ATOM 2557 N N . GLY A 1 333 ? 3.135 23.922 12.938 1 92.62 333 GLY A N 1
ATOM 2558 C CA . GLY A 1 333 ? 1.902 23.859 13.703 1 92.62 333 GLY A CA 1
ATOM 2559 C C . GLY A 1 333 ? 1.525 25.188 14.344 1 92.62 333 GLY A C 1
ATOM 2560 O O . GLY A 1 333 ? 2.369 25.859 14.938 1 92.62 333 GLY A O 1
ATOM 2561 N N . VAL A 1 334 ? 0.323 25.625 14.062 1 94.69 334 VAL A N 1
ATOM 2562 C CA . VAL A 1 334 ? -0.203 26.812 14.719 1 94.69 334 VAL A CA 1
ATOM 2563 C C . VAL A 1 334 ? -1.294 26.422 15.711 1 94.69 334 VAL A C 1
ATOM 2565 O O . VAL A 1 334 ? -2.404 26.062 15.312 1 94.69 334 VAL A O 1
ATOM 2568 N N . GLU A 1 335 ? -0.985 26.562 16.938 1 94.94 335 GLU A N 1
ATOM 2569 C CA . GLU A 1 335 ? -1.922 26.156 17.984 1 94.94 335 GLU A CA 1
ATOM 2570 C C . GLU A 1 335 ? -2.715 27.344 18.516 1 94.94 335 GLU A C 1
ATOM 2572 O O . GLU A 1 335 ? -2.145 28.406 18.797 1 94.94 335 GLU A O 1
ATOM 2577 N N . PHE A 1 336 ? -3.996 27.172 18.625 1 94.81 336 PHE A N 1
ATOM 2578 C CA . PHE A 1 336 ? -4.887 28.203 19.156 1 94.81 336 PHE A CA 1
ATOM 2579 C C . PHE A 1 336 ? -5.352 27.828 20.562 1 94.81 336 PHE A C 1
ATOM 2581 O O . PHE A 1 336 ? -5.855 26.734 20.781 1 94.81 336 PHE A O 1
ATOM 2588 N N . VAL A 1 337 ? -5.172 28.703 21.453 1 94.75 337 VAL A N 1
ATOM 2589 C CA . VAL A 1 337 ? -5.613 28.531 22.844 1 94.75 337 VAL A CA 1
ATOM 2590 C C . VAL A 1 337 ? -6.426 29.734 23.281 1 94.75 337 VAL A C 1
ATOM 2592 O O . VAL A 1 337 ? -6.301 30.828 22.719 1 94.75 337 VAL A O 1
ATOM 2595 N N . THR A 1 338 ? -7.273 29.547 24.281 1 90.5 338 THR A N 1
ATOM 2596 C CA . THR A 1 338 ? -8.133 30.625 24.75 1 90.5 338 THR A CA 1
ATOM 2597 C C . THR A 1 338 ? -7.43 31.484 25.797 1 90.5 338 THR A C 1
ATOM 2599 O O . THR A 1 338 ? -7.848 32.594 26.078 1 90.5 338 THR A O 1
ATOM 2602 N N . ASP A 1 339 ? -6.383 30.859 26.438 1 90.19 339 ASP A N 1
ATOM 2603 C CA . ASP A 1 339 ? -5.629 31.578 27.469 1 90.19 339 ASP A CA 1
ATOM 2604 C C . ASP A 1 339 ? -4.16 31.156 27.469 1 90.19 339 ASP A C 1
ATOM 2606 O O . ASP A 1 339 ? -3.842 30 27.141 1 90.19 339 ASP A O 1
ATOM 2610 N N . ARG A 1 340 ? -3.279 32.031 27.875 1 89.62 340 ARG A N 1
ATOM 2611 C CA . ARG A 1 340 ? -1.843 31.797 27.781 1 89.62 340 ARG A CA 1
ATOM 2612 C C . ARG A 1 340 ? -1.338 31 28.984 1 89.62 340 ARG A C 1
ATOM 2614 O O . ARG A 1 340 ? -0.287 30.359 28.906 1 89.62 340 ARG A O 1
ATOM 2621 N N . LYS A 1 341 ? -2.043 31.094 30.062 1 89.12 341 LYS A N 1
ATOM 2622 C CA . LYS A 1 341 ? -1.584 30.438 31.281 1 89.12 341 LYS A CA 1
ATOM 2623 C C . LYS A 1 341 ? -1.967 28.953 31.297 1 89.12 341 LYS A C 1
ATOM 2625 O O . LYS A 1 341 ? -1.098 28.094 31.359 1 89.12 341 LYS A O 1
ATOM 2630 N N . GLU A 1 342 ? -3.281 28.719 31.125 1 91.75 342 GLU A N 1
ATOM 2631 C CA . GLU A 1 342 ? -3.77 27.344 31.172 1 91.75 342 GLU A CA 1
ATOM 2632 C C . GLU A 1 342 ? -3.68 26.688 29.797 1 91.75 342 GLU A C 1
ATOM 2634 O O . GLU A 1 342 ? -3.771 25.453 29.688 1 91.75 342 GLU A O 1
ATOM 2639 N N . LYS A 1 343 ? -3.525 27.484 28.75 1 94.31 343 LYS A N 1
ATOM 2640 C CA . LYS A 1 343 ? -3.4 27.016 27.375 1 94.31 343 LYS A CA 1
ATOM 2641 C C . LYS A 1 343 ? -4.566 26.109 27 1 94.31 343 LYS A C 1
ATOM 2643 O O . LYS A 1 343 ? -4.363 25.047 26.391 1 94.31 343 LYS A O 1
ATOM 2648 N N . THR A 1 344 ? -5.742 26.5 27.375 1 93.56 344 THR A N 1
ATOM 2649 C CA . THR A 1 344 ? -6.949 25.734 27.047 1 93.56 344 THR A CA 1
ATOM 2650 C C . THR A 1 344 ? -7.164 25.703 25.531 1 93.56 344 THR A C 1
ATOM 2652 O O . THR A 1 344 ? -7.156 26.734 24.875 1 93.56 344 THR A O 1
ATOM 2655 N N . PRO A 1 345 ? -7.328 24.531 24.953 1 95.25 345 PRO A N 1
ATOM 2656 C CA . PRO A 1 345 ? -7.508 24.422 23.5 1 95.25 345 PRO A CA 1
ATOM 2657 C C . PRO A 1 345 ? -8.703 25.234 22.984 1 95.25 345 PRO A C 1
ATOM 2659 O O . PRO A 1 345 ? -9.812 25.094 23.516 1 95.25 345 PRO A O 1
ATOM 2662 N N . ALA A 1 346 ? -8.523 26.078 21.969 1 94.81 346 ALA A N 1
ATOM 2663 C CA . ALA A 1 346 ? -9.562 26.891 21.344 1 94.81 346 ALA A CA 1
ATOM 2664 C C . ALA A 1 346 ? -10.203 26.156 20.172 1 94.81 346 ALA A C 1
ATOM 2666 O O . ALA A 1 346 ? -10.156 26.641 19.031 1 94.81 346 ALA A O 1
ATOM 2667 N N . LYS A 1 347 ? -10.859 25.125 20.422 1 93.44 347 LYS A N 1
ATOM 2668 C CA . LYS A 1 347 ? -11.406 24.234 19.391 1 93.44 347 LYS A CA 1
ATOM 2669 C C . LYS A 1 347 ? -12.43 24.969 18.531 1 93.44 347 LYS A C 1
ATOM 2671 O O . LYS A 1 347 ? -12.391 24.859 17.297 1 93.44 347 LYS A O 1
ATOM 2676 N N . VAL A 1 348 ? -13.367 25.672 19.109 1 93.12 348 VAL A N 1
ATOM 2677 C CA . VAL A 1 348 ? -14.445 26.359 18.391 1 93.12 348 VAL A CA 1
ATOM 2678 C C . VAL A 1 348 ? -13.859 27.422 17.469 1 93.12 348 VAL A C 1
ATOM 2680 O O . VAL A 1 348 ? -14.211 27.484 16.297 1 93.12 348 VAL A O 1
ATOM 2683 N N . GLU A 1 349 ? -12.93 28.219 18.031 1 92.38 349 GLU A N 1
ATOM 2684 C CA . GLU A 1 349 ? -12.297 29.281 17.25 1 92.38 349 GLU A CA 1
ATOM 2685 C C . GLU A 1 349 ? -11.516 28.719 16.078 1 92.38 349 GLU A C 1
ATOM 2687 O O . GLU A 1 349 ? -11.539 29.266 14.977 1 92.38 349 GLU A O 1
ATOM 2692 N N . THR A 1 350 ? -10.859 27.656 16.359 1 95.94 350 THR A N 1
ATOM 2693 C CA . THR A 1 350 ? -10.062 27.031 15.32 1 95.94 350 THR A CA 1
ATOM 2694 C C . THR A 1 350 ? -10.945 26.562 14.172 1 95.94 350 THR A C 1
ATOM 2696 O O . THR A 1 350 ? -10.586 26.719 13 1 95.94 350 THR A O 1
ATOM 2699 N N . THR A 1 351 ? -12.07 26 14.477 1 95.38 351 THR A N 1
ATOM 2700 C CA . THR A 1 351 ? -13 25.516 13.461 1 95.38 351 THR A CA 1
ATOM 2701 C C . THR A 1 351 ? -13.523 26.672 12.617 1 95.38 351 THR A C 1
ATOM 2703 O O . THR A 1 351 ? -13.664 26.547 11.398 1 95.38 351 THR A O 1
ATOM 2706 N N . ILE A 1 352 ? -13.828 27.75 13.234 1 94.81 352 ILE A N 1
ATOM 2707 C CA . ILE A 1 352 ? -14.305 28.938 12.523 1 94.81 352 ILE A CA 1
ATOM 2708 C C . ILE A 1 352 ? -13.227 29.438 11.57 1 94.81 352 ILE A C 1
ATOM 2710 O O . ILE A 1 352 ? -13.5 29.734 10.406 1 94.81 352 ILE A O 1
ATOM 2714 N N . LEU A 1 353 ? -12.008 29.547 12.102 1 96.25 353 LEU A N 1
ATOM 2715 C CA . LEU A 1 353 ? -10.891 30.016 11.289 1 96.25 353 LEU A CA 1
ATOM 2716 C C . LEU A 1 353 ? -10.625 29.062 10.125 1 96.25 353 LEU A C 1
ATOM 2718 O O . LEU A 1 353 ? -10.258 29.516 9.031 1 96.25 353 LEU A O 1
ATOM 2722 N N . PHE A 1 354 ? -10.781 27.828 10.383 1 97.44 354 PHE A N 1
ATOM 2723 C CA . PHE A 1 354 ? -10.594 26.797 9.383 1 97.44 354 PHE A CA 1
ATOM 2724 C C . PHE A 1 354 ? -11.516 27.016 8.188 1 97.44 354 PHE A C 1
ATOM 2726 O O . PHE A 1 354 ? -11.07 26.969 7.039 1 97.44 354 PHE A O 1
ATOM 2733 N N . GLU A 1 355 ? -12.758 27.281 8.453 1 96.88 355 GLU A N 1
ATOM 2734 C CA . GLU A 1 355 ? -13.75 27.547 7.414 1 96.88 355 GLU A CA 1
ATOM 2735 C C . GLU A 1 355 ? -13.461 28.859 6.695 1 96.88 355 GLU A C 1
ATOM 2737 O O . GLU A 1 355 ? -13.602 28.953 5.477 1 96.88 355 GLU A O 1
ATOM 2742 N N . LYS A 1 356 ? -13.055 29.844 7.422 1 95.69 356 LYS A N 1
ATOM 2743 C CA . LYS A 1 356 ? -12.781 31.156 6.84 1 95.69 356 LYS A CA 1
ATOM 2744 C C . LYS A 1 356 ? -11.586 31.094 5.895 1 95.69 356 LYS A C 1
ATOM 2746 O O . LYS A 1 356 ? -11.594 31.734 4.84 1 95.69 356 LYS A O 1
ATOM 2751 N N . LEU A 1 357 ? -10.594 30.391 6.285 1 97.75 357 LEU A N 1
ATOM 2752 C CA . LEU A 1 357 ? -9.422 30.25 5.43 1 97.75 357 LEU A CA 1
ATOM 2753 C C . LEU A 1 357 ? -9.797 29.578 4.109 1 97.75 357 LEU A C 1
ATOM 2755 O O . LEU A 1 357 ? -9.344 30 3.043 1 97.75 357 LEU A O 1
ATOM 2759 N N . LYS A 1 358 ? -10.57 28.531 4.23 1 97.88 358 LYS A N 1
ATOM 2760 C CA . LYS A 1 358 ? -11.062 27.875 3.021 1 97.88 358 LYS A CA 1
ATOM 2761 C C . LYS A 1 358 ? -11.805 28.875 2.127 1 97.88 358 LYS A C 1
ATOM 2763 O O . LYS A 1 358 ? -11.602 28.875 0.91 1 97.88 358 LYS A O 1
ATOM 2768 N N . ASP A 1 359 ? -12.641 29.688 2.721 1 96.62 359 ASP A N 1
ATOM 2769 C CA . ASP A 1 359 ? -13.422 30.656 1.957 1 96.62 359 ASP A CA 1
ATOM 2770 C C . ASP A 1 359 ? -12.508 31.703 1.308 1 96.62 359 ASP A C 1
ATOM 2772 O O . ASP A 1 359 ? -12.852 32.25 0.263 1 96.62 359 ASP A O 1
ATOM 2776 N N . LEU A 1 360 ? -11.359 31.906 1.929 1 96.88 360 LEU A N 1
ATOM 2777 C CA . LEU A 1 360 ? -10.391 32.875 1.396 1 96.88 360 LEU A CA 1
ATOM 2778 C C . LEU A 1 360 ? -9.492 32.219 0.353 1 96.88 360 LEU A C 1
ATOM 2780 O O . LEU A 1 360 ? -8.688 32.875 -0.292 1 96.88 360 LEU A O 1
ATOM 2784 N N . GLY A 1 361 ? -9.578 30.859 0.193 1 98 361 GLY A N 1
ATOM 2785 C CA . GLY A 1 361 ? -8.82 30.156 -0.834 1 98 361 GLY A CA 1
ATOM 2786 C C . GLY A 1 361 ? -7.582 29.469 -0.295 1 98 361 GLY A C 1
ATOM 2787 O O . GLY A 1 361 ? -6.656 29.156 -1.05 1 98 361 GLY A O 1
ATOM 2788 N N . VAL A 1 362 ? -7.508 29.25 1.018 1 98.56 362 VAL A N 1
ATOM 2789 C CA . VAL A 1 362 ? -6.375 28.547 1.631 1 98.56 362 VAL A CA 1
ATOM 2790 C C . VAL A 1 362 ? -6.855 27.266 2.291 1 98.56 362 VAL A C 1
ATOM 2792 O O . VAL A 1 362 ? -7.82 27.266 3.062 1 98.56 362 VAL A O 1
ATOM 2795 N N . LEU A 1 363 ? -6.18 26.188 1.939 1 98.44 363 LEU A N 1
ATOM 2796 C CA . LEU A 1 363 ? -6.492 24.906 2.557 1 98.44 363 LEU A CA 1
ATOM 2797 C C . LEU A 1 363 ? -5.395 24.484 3.533 1 98.44 363 LEU A C 1
ATOM 2799 O O . LEU A 1 363 ? -4.23 24.359 3.145 1 98.44 363 LEU A O 1
ATOM 2803 N N . VAL A 1 364 ? -5.719 24.312 4.785 1 97.56 364 VAL A N 1
ATOM 2804 C CA . VAL A 1 364 ? -4.781 23.875 5.816 1 97.56 364 VAL A CA 1
ATOM 2805 C C . VAL A 1 364 ? -5.27 22.562 6.434 1 97.56 364 VAL A C 1
ATOM 2807 O O . VAL A 1 364 ? -6.398 22.141 6.188 1 97.56 364 VAL A O 1
ATOM 2810 N N . GLY A 1 365 ? -4.352 21.922 7.137 1 96.31 365 GLY A N 1
ATOM 2811 C CA . GLY A 1 365 ? -4.754 20.766 7.922 1 96.31 365 GLY A CA 1
ATOM 2812 C C . GLY A 1 365 ? -5.09 21.109 9.359 1 96.31 365 GLY A C 1
ATOM 2813 O O . GLY A 1 365 ? -4.848 22.234 9.812 1 96.31 365 GLY A O 1
ATOM 2814 N N . LYS A 1 366 ? -5.676 20.172 9.977 1 93.94 366 LYS A N 1
ATOM 2815 C CA . LYS A 1 366 ? -5.988 20.266 11.398 1 93.94 366 LYS A CA 1
ATOM 2816 C C . LYS A 1 366 ? -5.461 19.047 12.156 1 93.94 366 LYS A C 1
ATOM 2818 O O . LYS A 1 366 ? -5.48 17.922 11.641 1 93.94 366 LYS A O 1
ATOM 2823 N N . GLY A 1 367 ? -4.984 19.328 13.336 1 92.56 367 GLY A N 1
ATOM 2824 C CA . GLY A 1 367 ? -4.477 18.234 14.141 1 92.56 367 GLY A CA 1
ATOM 2825 C C . GLY A 1 367 ? -4.414 18.562 15.625 1 92.56 367 GLY A C 1
ATOM 2826 O O . GLY A 1 367 ? -5.074 19.5 16.094 1 92.56 367 GLY A O 1
ATOM 2827 N N . GLY A 1 368 ? -3.664 17.703 16.328 1 92.31 368 GLY A N 1
ATOM 2828 C CA . GLY A 1 368 ? -3.68 17.75 17.781 1 92.31 368 GLY A CA 1
ATOM 2829 C C . GLY A 1 368 ? -4.828 16.969 18.391 1 92.31 368 GLY A C 1
ATOM 2830 O O . GLY A 1 368 ? -5.867 16.797 17.75 1 92.31 368 GLY A O 1
ATOM 2831 N N . LEU A 1 369 ? -4.598 16.625 19.562 1 90.75 369 LEU A N 1
ATOM 2832 C CA . LEU A 1 369 ? -5.59 15.789 20.234 1 90.75 369 LEU A CA 1
ATOM 2833 C C . LEU A 1 369 ? -6.949 16.484 20.266 1 90.75 369 LEU A C 1
ATOM 2835 O O . LEU A 1 369 ? -7.988 15.82 20.172 1 90.75 369 LEU A O 1
ATOM 2839 N N . HIS A 1 370 ? -6.945 17.797 20.297 1 91.81 370 HIS A N 1
ATOM 2840 C CA . HIS A 1 370 ? -8.188 18.531 20.469 1 91.81 370 HIS A CA 1
ATOM 2841 C C . HIS A 1 370 ? -8.617 19.219 19.172 1 91.81 370 HIS A C 1
ATOM 2843 O O . HIS A 1 370 ? -9.586 19.984 19.156 1 91.81 370 HIS A O 1
ATOM 2849 N N . GLY A 1 371 ? -7.891 19.062 18.125 1 94 371 GLY A N 1
ATOM 2850 C CA . GLY A 1 371 ? -8.242 19.656 16.844 1 94 371 GLY A CA 1
ATOM 2851 C C . GLY A 1 371 ? -8.086 21.156 16.812 1 94 371 GLY A C 1
ATOM 2852 O O . GLY A 1 371 ? -8.773 21.844 16.062 1 94 371 GLY A O 1
ATOM 2853 N N . ASN A 1 372 ? -7.23 21.719 17.672 1 96.12 372 ASN A N 1
ATOM 2854 C CA . ASN A 1 372 ? -7.059 23.172 17.781 1 96.12 372 ASN A CA 1
ATOM 2855 C C . ASN A 1 372 ? -5.73 23.625 17.188 1 96.12 372 ASN A C 1
ATOM 2857 O O . ASN A 1 372 ? -5.234 24.703 17.516 1 96.12 372 ASN A O 1
ATOM 2861 N N . ILE A 1 373 ? -5.137 22.781 16.391 1 96.62 373 ILE A N 1
ATOM 2862 C CA . ILE A 1 373 ? -3.844 23.094 15.789 1 96.62 373 ILE A CA 1
ATOM 2863 C C . ILE A 1 373 ? -3.941 23 14.266 1 96.62 373 ILE A C 1
ATOM 2865 O O . ILE A 1 373 ? -4.359 21.984 13.719 1 96.62 373 ILE A O 1
ATOM 2869 N N . PHE A 1 374 ? -3.596 24.125 13.594 1 97.06 374 PHE A N 1
ATOM 2870 C CA . PHE A 1 374 ? -3.439 24.062 12.148 1 97.06 374 PHE A CA 1
ATOM 2871 C C . PHE A 1 374 ? -2.129 23.375 11.773 1 97.06 374 PHE A C 1
ATOM 2873 O O . PHE A 1 374 ? -1.077 23.688 12.336 1 97.06 374 PHE A O 1
ATOM 2880 N N . ARG A 1 375 ? -2.238 22.391 10.977 1 95.94 375 ARG A N 1
ATOM 2881 C CA . ARG A 1 375 ? -1.065 21.75 10.383 1 95.94 375 ARG A CA 1
ATOM 2882 C C . ARG A 1 375 ? -0.75 22.359 9.016 1 95.94 375 ARG A C 1
ATOM 2884 O O . ARG A 1 375 ? -1.443 22.094 8.031 1 95.94 375 ARG A O 1
ATOM 2891 N N . ILE A 1 376 ? 0.275 23.141 8.938 1 95.88 376 ILE A N 1
ATOM 2892 C CA . ILE A 1 376 ? 0.71 23.812 7.711 1 95.88 376 ILE A CA 1
ATOM 2893 C C . ILE A 1 376 ? 1.947 23.109 7.152 1 95.88 376 ILE A C 1
ATOM 2895 O O . ILE A 1 376 ? 3.061 23.328 7.637 1 95.88 376 ILE A O 1
ATOM 2899 N N . LYS A 1 377 ? 1.711 22.328 6.195 1 93.31 377 LYS A N 1
ATOM 2900 C CA . LYS A 1 377 ? 2.717 21.469 5.582 1 93.31 377 LYS A CA 1
ATOM 2901 C C . LYS A 1 377 ? 2.592 21.484 4.059 1 93.31 377 LYS A C 1
ATOM 2903 O O . LYS A 1 377 ? 2.289 20.453 3.449 1 93.31 377 LYS A O 1
ATOM 2908 N N . PRO A 1 378 ? 2.908 22.609 3.393 1 94.81 378 PRO A N 1
ATOM 2909 C CA . PRO A 1 378 ? 2.717 22.75 1.947 1 94.81 378 PRO A CA 1
ATOM 2910 C C . PRO A 1 378 ? 3.77 21.984 1.139 1 94.81 378 PRO A C 1
ATOM 2912 O O . PRO A 1 378 ? 4.77 21.531 1.694 1 94.81 378 PRO A O 1
ATOM 2915 N N . PRO A 1 379 ? 3.49 21.812 -0.16 1 93.88 379 PRO A N 1
ATOM 2916 C CA . PRO A 1 379 ? 4.543 21.266 -1.021 1 93.88 379 PRO A CA 1
ATOM 2917 C C . PRO A 1 379 ? 5.766 22.188 -1.103 1 93.88 379 PRO A C 1
ATOM 2919 O O . PRO A 1 379 ? 5.664 23.391 -0.85 1 93.88 379 PRO A O 1
ATOM 2922 N N . MET A 1 380 ? 6.828 21.625 -1.487 1 91.69 380 MET A N 1
ATOM 2923 C CA . MET A 1 380 ? 8.109 22.328 -1.476 1 91.69 380 MET A CA 1
ATOM 2924 C C . MET A 1 380 ? 8.148 23.406 -2.557 1 91.69 380 MET A C 1
ATOM 2926 O O . MET A 1 380 ? 9.023 24.281 -2.539 1 91.69 380 MET A O 1
ATOM 2930 N N . CYS A 1 381 ? 7.23 23.422 -3.494 1 92.44 381 CYS A N 1
ATOM 2931 C CA . CYS A 1 381 ? 7.191 24.438 -4.535 1 92.44 381 CYS A CA 1
ATOM 2932 C C . CYS A 1 381 ? 6.465 25.688 -4.047 1 92.44 381 CYS A C 1
ATOM 2934 O O . CYS A 1 381 ? 6.277 26.641 -4.809 1 92.44 381 CYS A O 1
ATOM 2936 N N . PHE A 1 382 ? 6.047 25.703 -2.807 1 94.06 382 PHE A N 1
ATOM 2937 C CA . PHE A 1 382 ? 5.461 26.859 -2.152 1 94.06 382 PHE A CA 1
ATOM 2938 C C . PHE A 1 382 ? 6.41 28.047 -2.211 1 94.06 382 PHE A C 1
ATOM 2940 O O . PHE A 1 382 ? 7.574 27.953 -1.822 1 94.06 382 PHE A O 1
ATOM 2947 N N . THR A 1 383 ? 5.91 29.219 -2.691 1 93.25 383 THR A N 1
ATOM 2948 C CA . THR A 1 383 ? 6.758 30.391 -2.861 1 93.25 383 THR A CA 1
ATOM 2949 C C . THR A 1 383 ? 6.617 31.344 -1.672 1 93.25 383 THR A C 1
ATOM 2951 O O . THR A 1 383 ? 5.738 31.156 -0.828 1 93.25 383 THR A O 1
ATOM 2954 N N . LYS A 1 384 ? 7.492 32.344 -1.678 1 94 384 LYS A N 1
ATOM 2955 C CA . LYS A 1 384 ? 7.387 33.375 -0.652 1 94 384 LYS A CA 1
ATOM 2956 C C . LYS A 1 384 ? 6.074 34.156 -0.776 1 94 384 LYS A C 1
ATOM 2958 O O . LYS A 1 384 ? 5.496 34.562 0.229 1 94 384 LYS A O 1
ATOM 2963 N N . GLU A 1 385 ? 5.648 34.344 -1.978 1 96.44 385 GLU A N 1
ATOM 2964 C CA . GLU A 1 385 ? 4.367 35 -2.209 1 96.44 385 GLU A CA 1
ATOM 2965 C C . GLU A 1 385 ? 3.209 34.188 -1.673 1 96.44 385 GLU A C 1
ATOM 2967 O O . GLU A 1 385 ? 2.25 34.719 -1.119 1 96.44 385 GLU A O 1
ATOM 2972 N N . ASP A 1 386 ? 3.311 32.906 -1.887 1 96.69 386 ASP A N 1
ATOM 2973 C CA . ASP A 1 386 ? 2.297 32 -1.331 1 96.69 386 ASP A CA 1
ATOM 2974 C C . ASP A 1 386 ? 2.252 32.125 0.192 1 96.69 386 ASP A C 1
ATOM 2976 O O . ASP A 1 386 ? 1.172 32.188 0.783 1 96.69 386 ASP A O 1
ATOM 2980 N N . ALA A 1 387 ? 3.42 32.062 0.797 1 95.75 387 ALA A N 1
ATOM 2981 C CA . ALA A 1 387 ? 3.516 32.188 2.25 1 95.75 387 ALA A CA 1
ATOM 2982 C C . ALA A 1 387 ? 2.924 33.5 2.738 1 95.75 387 ALA A C 1
ATOM 2984 O O . ALA A 1 387 ? 2.229 33.531 3.756 1 95.75 387 ALA A O 1
ATOM 2985 N N . GLY A 1 388 ? 3.287 34.562 2.035 1 95.56 388 GLY A N 1
ATOM 2986 C CA . GLY A 1 388 ? 2.711 35.875 2.359 1 95.56 388 GLY A CA 1
ATOM 2987 C C . GLY A 1 388 ? 1.196 35.875 2.299 1 95.56 388 GLY A C 1
ATOM 2988 O O . GLY A 1 388 ? 0.538 36.406 3.193 1 95.56 388 GLY A O 1
ATOM 2989 N N . PHE A 1 389 ? 0.649 35.312 1.281 1 97 389 PHE A N 1
ATOM 2990 C CA . PHE A 1 389 ? -0.799 35.219 1.134 1 97 389 PHE A CA 1
ATOM 2991 C C . PHE A 1 389 ? -1.42 34.438 2.287 1 97 389 PHE A C 1
ATOM 2993 O O . PHE A 1 389 ? -2.459 34.844 2.82 1 97 389 PHE A O 1
ATOM 3000 N N . LEU A 1 390 ? -0.822 33.281 2.656 1 97.19 390 LEU A N 1
ATOM 3001 C CA . LEU A 1 390 ? -1.315 32.469 3.76 1 97.19 390 LEU A CA 1
ATOM 3002 C C . LEU A 1 390 ? -1.375 33.281 5.051 1 97.19 390 LEU A C 1
ATOM 3004 O O . LEU A 1 390 ? -2.381 33.25 5.766 1 97.19 390 LEU A O 1
ATOM 3008 N N . VAL A 1 391 ? -0.338 34.031 5.328 1 95.81 391 VAL A N 1
ATOM 3009 C CA . VAL A 1 391 ? -0.26 34.812 6.551 1 95.81 391 VAL A CA 1
ATOM 3010 C C . VAL A 1 391 ? -1.298 35.938 6.512 1 95.81 391 VAL A C 1
ATOM 3012 O O . VAL A 1 391 ? -1.971 36.188 7.508 1 95.81 391 VAL A O 1
ATOM 3015 N N . ASP A 1 392 ? -1.392 36.562 5.402 1 95.5 392 ASP A N 1
ATOM 3016 C CA . ASP A 1 392 ? -2.371 37.625 5.25 1 95.5 392 ASP A CA 1
ATOM 3017 C C . ASP A 1 392 ? -3.793 37.125 5.43 1 95.5 392 ASP A C 1
ATOM 3019 O O . ASP A 1 392 ? -4.633 37.781 6.043 1 95.5 392 ASP A O 1
ATOM 3023 N N . ALA A 1 393 ? -4.008 36 4.855 1 96.25 393 ALA A N 1
ATOM 3024 C CA . ALA A 1 393 ? -5.328 35.406 4.98 1 96.25 393 ALA A CA 1
ATOM 3025 C C . ALA A 1 393 ? -5.633 35.062 6.434 1 96.25 393 ALA A C 1
ATOM 3027 O O . ALA A 1 393 ? -6.758 35.25 6.902 1 96.25 393 ALA A O 1
ATOM 3028 N N . LEU A 1 394 ? -4.699 34.469 7.117 1 94.88 394 LEU A N 1
ATOM 3029 C CA . LEU A 1 394 ? -4.863 34.125 8.523 1 94.88 394 LEU A CA 1
ATOM 3030 C C . LEU A 1 394 ? -5.145 35.375 9.352 1 94.88 394 LEU A C 1
ATOM 3032 O O . LEU A 1 394 ? -6.027 35.375 10.211 1 94.88 394 LEU A O 1
ATOM 3036 N N . ASP A 1 395 ? -4.383 36.375 9.047 1 92.75 395 ASP A N 1
ATOM 3037 C CA . ASP A 1 395 ? -4.574 37.656 9.742 1 92.75 395 ASP A CA 1
ATOM 3038 C C . ASP A 1 395 ? -5.973 38.219 9.5 1 92.75 395 ASP A C 1
ATOM 3040 O O . ASP A 1 395 ? -6.641 38.656 10.438 1 92.75 395 ASP A O 1
ATOM 3044 N N . TYR A 1 396 ? -6.316 38.219 8.273 1 91.94 396 TYR A N 1
ATOM 3045 C CA . TYR A 1 396 ? -7.641 38.688 7.902 1 91.94 396 TYR A CA 1
ATOM 3046 C C . TYR A 1 396 ? -8.727 37.906 8.617 1 91.94 396 TYR A C 1
ATOM 3048 O O . TYR A 1 396 ? -9.688 38.469 9.141 1 91.94 396 TYR A O 1
ATOM 3056 N N . ALA A 1 397 ? -8.602 36.594 8.648 1 92.81 397 ALA A N 1
ATOM 3057 C CA . ALA A 1 397 ? -9.586 35.719 9.273 1 92.81 397 ALA A CA 1
ATOM 3058 C C . ALA A 1 397 ? -9.656 35.938 10.773 1 92.81 397 ALA A C 1
ATOM 3060 O O . ALA A 1 397 ? -10.75 36 11.352 1 92.81 397 ALA A O 1
ATOM 3061 N N . ILE A 1 398 ? -8.523 36.062 11.43 1 91.38 398 ILE A N 1
ATOM 3062 C CA . ILE A 1 398 ? -8.461 36.25 12.875 1 91.38 398 ILE A CA 1
ATOM 3063 C C . ILE A 1 398 ? -9.047 37.625 13.242 1 91.38 398 ILE A C 1
ATOM 3065 O O . ILE A 1 398 ? -9.797 37.75 14.211 1 91.38 398 ILE A O 1
ATOM 3069 N N . SER A 1 399 ? -8.688 38.625 12.445 1 85.88 399 SER A N 1
ATOM 3070 C CA . SER A 1 399 ? -9.172 39.969 12.695 1 85.88 399 SER A CA 1
ATOM 3071 C C . SER A 1 399 ? -10.695 40.031 12.57 1 85.88 399 SER A C 1
ATOM 3073 O O . SER A 1 399 ? -11.352 40.781 13.312 1 85.88 399 SER A O 1
ATOM 3075 N N . GLY A 1 400 ? -11.211 39.375 11.68 1 77.56 400 GLY A N 1
ATOM 3076 C CA . GLY A 1 400 ? -12.656 39.344 11.5 1 77.56 400 GLY A CA 1
ATOM 3077 C C . GLY A 1 400 ? -13.383 38.656 12.648 1 77.56 400 GLY A C 1
ATOM 3078 O O . GLY A 1 400 ? -14.547 38.969 12.922 1 77.56 400 GLY A O 1
ATOM 3079 N N . MET A 1 401 ? -12.758 37.719 13.273 1 75.06 401 MET A N 1
ATOM 3080 C CA . MET A 1 401 ? -13.344 37.031 14.414 1 75.06 401 MET A CA 1
ATOM 3081 C C . MET A 1 401 ? -13.336 37.938 15.656 1 75.06 401 MET A C 1
ATOM 3083 O O . MET A 1 401 ? -14.25 37.875 16.484 1 75.06 401 MET A O 1
ATOM 3087 N N . LEU A 1 402 ? -12.242 38.688 15.828 1 56.78 402 LEU A N 1
ATOM 3088 C CA . LEU A 1 402 ? -12.125 39.562 16.969 1 56.78 402 LEU A CA 1
ATOM 3089 C C . LEU A 1 402 ? -13.18 40.656 16.922 1 56.78 402 LEU A C 1
ATOM 3091 O O . LEU A 1 402 ? -13.664 41.125 17.953 1 56.78 402 LEU A O 1
ATOM 3095 N N . GLU A 1 403 ? -13.398 41.156 15.672 1 43.91 403 GLU A N 1
ATOM 3096 C CA . GLU A 1 403 ? -14.43 42.188 15.602 1 43.91 403 GLU A CA 1
ATOM 3097 C C . GLU A 1 403 ? -15.766 41.656 16.109 1 43.91 403 GLU A C 1
ATOM 3099 O O . GLU A 1 403 ? -16.562 42.438 16.672 1 43.91 403 GLU A O 1
ATOM 3104 N N . ILE A 1 404 ? -15.898 40.344 15.805 1 37.84 404 ILE A N 1
ATOM 3105 C CA . ILE A 1 404 ? -17.156 39.875 16.344 1 37.84 404 ILE A CA 1
ATOM 3106 C C . ILE A 1 404 ? -17.078 39.812 17.875 1 37.84 404 ILE A C 1
ATOM 3108 O O . ILE A 1 404 ? -18.062 40.125 18.562 1 37.84 404 ILE A O 1
ATOM 3112 N N . ASN A 1 405 ? -15.938 39.125 18.375 1 36.84 405 ASN A N 1
ATOM 3113 C CA . ASN A 1 405 ? -15.914 39 19.828 1 36.84 405 ASN A CA 1
ATOM 3114 C C . ASN A 1 405 ? -15.328 40.25 20.5 1 36.84 405 ASN A C 1
ATOM 3116 O O . ASN A 1 405 ? -14.117 40.344 20.656 1 36.84 405 ASN A O 1
ATOM 3120 N N . SER A 1 406 ? -15.711 41.406 20.297 1 34.16 406 SER A N 1
ATOM 3121 C CA . SER A 1 406 ? -15.273 42.594 21.016 1 34.16 406 SER A CA 1
ATOM 3122 C C . SER A 1 406 ? -15.016 42.312 22.484 1 34.16 406 SER A C 1
ATOM 3124 O O . SER A 1 406 ? -14.461 43.125 23.203 1 34.16 406 SER A O 1
ATOM 3126 N N . ASP A 1 407 ? -15.641 41.344 23.094 1 33.5 407 ASP A N 1
ATOM 3127 C CA . ASP A 1 407 ? -15.391 41.188 24.516 1 33.5 407 ASP A CA 1
ATOM 3128 C C . ASP A 1 407 ? -14.133 40.375 24.766 1 33.5 407 ASP A C 1
ATOM 3130 O O . ASP A 1 407 ? -14.078 39.594 25.734 1 33.5 407 ASP A O 1
ATOM 3134 N N . TRP A 1 408 ? -13.203 40.156 23.75 1 33.66 408 TRP A N 1
ATOM 3135 C CA . TRP A 1 408 ? -12.117 39.219 24.047 1 33.66 408 TRP A CA 1
ATOM 3136 C C . TRP A 1 408 ? -11.148 39.844 25.062 1 33.66 408 TRP A C 1
ATOM 3138 O O . TRP A 1 408 ? -10.773 41 24.953 1 33.66 408 TRP A O 1
ATOM 3148 N N . PRO A 1 409 ? -10.906 39.188 26.219 1 28.77 409 PRO A N 1
ATOM 3149 C CA . PRO A 1 409 ? -9.992 39.656 27.266 1 28.77 409 PRO A CA 1
ATOM 3150 C C . PRO A 1 409 ? -8.555 39.812 26.75 1 28.77 409 PRO A C 1
ATOM 3152 O O . PRO A 1 409 ? -8.164 39.156 25.797 1 28.77 409 PRO A O 1
ATOM 3155 N N . ASP A 1 410 ? -7.617 40.75 27.141 1 29.05 410 ASP A N 1
ATOM 3156 C CA . ASP A 1 410 ? -6.254 41.219 26.906 1 29.05 410 ASP A CA 1
ATOM 3157 C C . ASP A 1 410 ? -5.254 40.062 26.969 1 29.05 410 ASP A C 1
ATOM 3159 O O . ASP A 1 410 ? -4.094 40.219 26.594 1 29.05 410 ASP A O 1
ATOM 3163 N N . GLY A 1 411 ? -5.379 38.938 27.703 1 27.89 411 GLY A N 1
ATOM 3164 C CA . GLY A 1 411 ? -4.305 38.031 28.125 1 27.89 411 GLY A CA 1
ATOM 3165 C C . GLY A 1 411 ? -3.715 37.25 26.969 1 27.89 411 GLY A C 1
ATOM 3166 O O . GLY A 1 411 ? -2.859 36.375 27.188 1 27.89 411 GLY A O 1
ATOM 3167 N N . LEU A 1 412 ? -4.324 37.094 25.891 1 27.06 412 LEU A N 1
ATOM 3168 C CA . LEU A 1 412 ? -3.84 36.031 25.016 1 27.06 412 LEU A CA 1
ATOM 3169 C C . LEU A 1 412 ? -2.592 36.469 24.266 1 27.06 412 LEU A C 1
ATOM 3171 O O . LEU A 1 412 ? -2.281 35.906 23.203 1 27.06 412 LEU A O 1
ATOM 3175 N N . ARG A 1 413 ? -1.734 37.438 24.703 1 27.03 413 ARG A N 1
ATOM 3176 C CA . ARG A 1 413 ? -0.613 38.031 23.984 1 27.03 413 ARG A CA 1
ATOM 3177 C C . ARG A 1 413 ? 0.604 37.094 24.016 1 27.03 413 ARG A C 1
ATOM 3179 O O . ARG A 1 413 ? 1.662 37.438 23.484 1 27.03 413 ARG A O 1
ATOM 3186 N N . ALA A 1 414 ? 0.837 36.156 24.844 1 26.5 414 ALA A N 1
ATOM 3187 C CA . ALA A 1 414 ? 2.209 35.719 25.062 1 26.5 414 ALA A CA 1
ATOM 3188 C C . ALA A 1 414 ? 2.684 34.781 23.938 1 26.5 414 ALA A C 1
ATOM 3190 O O . ALA A 1 414 ? 3.844 34.375 23.922 1 26.5 414 ALA A O 1
ATOM 3191 N N . GLY A 1 415 ? 1.924 33.969 23.422 1 27.69 415 GLY A N 1
ATOM 3192 C CA . GLY A 1 415 ? 2.645 33.062 22.547 1 27.69 415 GLY A CA 1
ATOM 3193 C C . GLY A 1 415 ? 3.262 33.719 21.344 1 27.69 415 GLY A C 1
ATOM 3194 O O . GLY A 1 415 ? 3.062 34.938 21.125 1 27.69 415 GLY A O 1
ATOM 3195 N N . LEU A 1 416 ? 4.062 33.031 20.469 1 28.12 416 LEU A N 1
ATOM 3196 C CA . LEU A 1 416 ? 4.73 33.656 19.328 1 28.12 416 LEU A CA 1
ATOM 3197 C C . LEU A 1 416 ? 3.803 34.625 18.609 1 28.12 416 LEU A C 1
ATOM 3199 O O . LEU A 1 416 ? 2.656 34.281 18.297 1 28.12 416 LEU A O 1
ATOM 3203 N N . THR A 1 417 ? 3.947 35.875 18.922 1 28.98 417 THR A N 1
ATOM 3204 C CA . THR A 1 417 ? 3.084 36.938 18.406 1 28.98 417 THR A CA 1
ATOM 3205 C C . THR A 1 417 ? 3.01 36.875 16.875 1 28.98 417 THR A C 1
ATOM 3207 O O . THR A 1 417 ? 3.869 36.281 16.234 1 28.98 417 THR A O 1
ATOM 3210 N N . ILE A 1 418 ? 1.947 37.188 16.312 1 28.55 418 ILE A N 1
ATOM 3211 C CA . ILE A 1 418 ? 1.766 37.344 14.875 1 28.55 418 ILE A CA 1
ATOM 3212 C C . ILE A 1 418 ? 2.996 38.031 14.273 1 28.55 418 ILE A C 1
ATOM 3214 O O . ILE A 1 418 ? 3.438 37.656 13.18 1 28.55 418 ILE A O 1
ATOM 3218 N N . ASP A 1 419 ? 3.727 38.781 15.117 1 29.03 419 ASP A N 1
ATOM 3219 C CA . ASP A 1 419 ? 4.867 39.531 14.578 1 29.03 419 ASP A CA 1
ATOM 3220 C C . ASP A 1 419 ? 6.059 38.594 14.352 1 29.03 419 ASP A C 1
ATOM 3222 O O . ASP A 1 419 ? 6.738 38.688 13.328 1 29.03 419 ASP A O 1
ATOM 3226 N N . GLN A 1 420 ? 6.25 37.625 15.289 1 31.05 420 GLN A N 1
ATOM 3227 C CA . GLN A 1 420 ? 7.406 36.75 15.117 1 31.05 420 GLN A CA 1
ATOM 3228 C C . GLN A 1 420 ? 7.184 35.75 13.977 1 31.05 420 GLN A C 1
ATOM 3230 O O . GLN A 1 420 ? 8.102 35.469 13.211 1 31.05 420 GLN A O 1
ATOM 3235 N N . VAL A 1 421 ? 5.918 35.375 13.805 1 30.33 421 VAL A N 1
ATOM 3236 C CA . VAL A 1 421 ? 5.594 34.5 12.672 1 30.33 421 VAL A CA 1
ATOM 3237 C C . VAL A 1 421 ? 5.688 35.312 11.375 1 30.33 421 VAL A C 1
ATOM 3239 O O . VAL A 1 421 ? 6.227 34.844 10.383 1 30.33 421 VAL A O 1
ATOM 3242 N N . LEU A 1 422 ? 5.422 36.625 11.406 1 28.72 422 LEU A N 1
ATOM 3243 C CA . LEU A 1 422 ? 5.559 37.5 10.242 1 28.72 422 LEU A CA 1
ATOM 3244 C C . LEU A 1 422 ? 7.031 37.75 9.945 1 28.72 422 LEU A C 1
ATOM 3246 O O . LEU A 1 422 ? 7.43 37.812 8.773 1 28.72 422 LEU A O 1
ATOM 3250 N N . ASP A 1 423 ? 7.871 37.844 10.938 1 31.62 423 ASP A N 1
ATOM 3251 C CA . ASP A 1 423 ? 9.281 38.125 10.703 1 31.62 423 ASP A CA 1
ATOM 3252 C C . ASP A 1 423 ? 9.969 36.938 10.039 1 31.62 423 ASP A C 1
ATOM 3254 O O . ASP A 1 423 ? 10.773 37.094 9.117 1 31.62 423 ASP A O 1
ATOM 3258 N N . LEU A 1 424 ? 9.609 35.688 10.438 1 30 424 LEU A N 1
ATOM 3259 C CA . LEU A 1 424 ? 10.203 34.5 9.836 1 30 424 LEU A CA 1
ATOM 3260 C C . LEU A 1 424 ? 9.703 34.312 8.406 1 30 424 LEU A C 1
ATOM 3262 O O . LEU A 1 424 ? 10.477 33.969 7.512 1 30 424 LEU A O 1
ATOM 3266 N N . ALA A 1 425 ? 8.461 34.656 8.156 1 27.97 425 ALA A N 1
ATOM 3267 C CA . ALA A 1 425 ? 7.887 34.594 6.812 1 27.97 425 ALA A CA 1
ATOM 3268 C C . ALA A 1 425 ? 8.484 35.656 5.914 1 27.97 425 ALA A C 1
ATOM 3270 O O . ALA A 1 425 ? 8.773 35.438 4.742 1 27.97 425 ALA A O 1
ATOM 3271 N N . ARG A 1 426 ? 8.781 36.875 6.445 1 28.39 426 ARG A N 1
ATOM 3272 C CA . ARG A 1 426 ? 9.438 37.969 5.727 1 28.39 426 ARG A CA 1
ATOM 3273 C C . ARG A 1 426 ? 10.867 37.594 5.355 1 28.39 426 ARG A C 1
ATOM 3275 O O . ARG A 1 426 ? 11.359 37.969 4.289 1 28.39 426 ARG A O 1
ATOM 3282 N N . PHE A 1 427 ? 11.602 36.875 6.23 1 28.45 427 PHE A N 1
ATOM 3283 C CA . PHE A 1 427 ? 12.961 36.469 5.914 1 28.45 427 PHE A CA 1
ATOM 3284 C C . PHE A 1 427 ? 12.977 35.5 4.723 1 28.45 427 PHE A C 1
ATOM 3286 O O . PHE A 1 427 ? 13.797 35.656 3.814 1 28.45 427 PHE A O 1
ATOM 3293 N N . GLY A 1 428 ? 12.031 34.531 4.688 1 27.62 428 GLY A N 1
ATOM 3294 C CA . GLY A 1 428 ? 11.953 33.625 3.561 1 27.62 428 GLY A CA 1
ATOM 3295 C C . GLY A 1 428 ? 11.547 34.281 2.268 1 27.62 428 GLY A C 1
ATOM 3296 O O . GLY A 1 428 ? 11.969 33.875 1.185 1 27.62 428 GLY A O 1
ATOM 3297 N N . HIS A 1 429 ? 10.828 35.312 2.307 1 26.23 429 HIS A N 1
ATOM 3298 C CA . HIS A 1 429 ? 10.383 36.125 1.172 1 26.23 429 HIS A CA 1
ATOM 3299 C C . HIS A 1 429 ? 11.555 36.844 0.516 1 26.23 429 HIS A C 1
ATOM 3301 O O . HIS A 1 429 ? 11.531 37.094 -0.689 1 26.23 429 HIS A O 1
ATOM 3307 N N . ARG A 1 430 ? 12.492 37.281 1.305 1 26.31 430 ARG A N 1
ATOM 3308 C CA . ARG A 1 430 ? 13.516 38.156 0.729 1 26.31 430 ARG A CA 1
ATOM 3309 C C . ARG A 1 430 ? 14.336 37.406 -0.319 1 26.31 430 ARG A C 1
ATOM 3311 O O . ARG A 1 430 ? 14.898 38 -1.23 1 26.31 430 ARG A O 1
ATOM 3318 N N . TYR A 1 431 ? 14.617 36.094 -0.13 1 28.14 431 TYR A N 1
ATOM 3319 C CA . TYR A 1 431 ? 15.586 35.469 -1.027 1 28.14 431 TYR A CA 1
ATOM 3320 C C . TYR A 1 431 ? 14.883 34.719 -2.139 1 28.14 431 TYR A C 1
ATOM 3322 O O . TYR A 1 431 ? 15.531 34 -2.926 1 28.14 431 TYR A O 1
ATOM 3330 N N . LYS A 1 432 ? 13.586 34.75 -2.191 1 27.91 432 LYS A N 1
ATOM 3331 C CA . LYS A 1 432 ? 12.75 34 -3.133 1 27.91 432 LYS A CA 1
ATOM 3332 C C . LYS A 1 432 ? 12.875 34.562 -4.543 1 27.91 432 LYS A C 1
ATOM 3334 O O . LYS A 1 432 ? 12.891 33.812 -5.523 1 27.91 432 LYS A O 1
ATOM 3339 N N . GLY A 1 433 ? 13.023 35.781 -4.695 1 26.41 433 GLY A N 1
ATOM 3340 C CA . GLY A 1 433 ? 12.922 36.531 -5.949 1 26.41 433 GLY A CA 1
ATOM 3341 C C . GLY A 1 433 ? 14.031 36.188 -6.926 1 26.41 433 GLY A C 1
ATOM 3342 O O . GLY A 1 433 ? 13.828 36.219 -8.141 1 26.41 433 GLY A O 1
ATOM 3343 N N . TYR A 1 434 ? 15.242 35.906 -6.379 1 27.98 434 TYR A N 1
ATOM 3344 C CA . TYR A 1 434 ? 16.391 35.812 -7.27 1 27.98 434 TYR A CA 1
ATOM 3345 C C . TYR A 1 434 ? 16.406 34.469 -8.023 1 27.98 434 TYR A C 1
ATOM 3347 O O . TYR A 1 434 ? 16.828 34.406 -9.18 1 27.98 434 TYR A O 1
ATOM 3355 N N . VAL A 1 435 ? 15.727 33.438 -7.414 1 28.94 435 VAL A N 1
ATOM 3356 C CA . VAL A 1 435 ? 15.875 32.125 -8.008 1 28.94 435 VAL A CA 1
ATOM 3357 C C . VAL A 1 435 ? 14.945 32 -9.211 1 28.94 435 VAL A C 1
ATOM 3359 O O . VAL A 1 435 ? 15.336 31.469 -10.258 1 28.94 435 VAL A O 1
ATOM 3362 N N . GLY A 1 436 ? 13.812 32.594 -9.094 1 27.78 436 GLY A N 1
ATOM 3363 C CA . GLY A 1 436 ? 12.867 32.531 -10.195 1 27.78 436 GLY A CA 1
ATOM 3364 C C . GLY A 1 436 ? 13.352 33.25 -11.445 1 27.78 436 GLY A C 1
ATOM 3365 O O . GLY A 1 436 ? 13.242 32.719 -12.555 1 27.78 436 GLY A O 1
ATOM 3366 N N . LEU A 1 437 ? 13.922 34.406 -11.203 1 28.34 437 LEU A N 1
ATOM 3367 C CA . LEU A 1 437 ? 14.352 35.219 -12.336 1 28.34 437 LEU A CA 1
ATOM 3368 C C . LEU A 1 437 ? 15.523 34.562 -13.062 1 28.34 437 LEU A C 1
ATOM 3370 O O . LEU A 1 437 ? 15.555 34.531 -14.297 1 28.34 437 LEU A O 1
ATOM 3374 N N . SER A 1 438 ? 16.359 33.812 -12.234 1 29.78 438 SER A N 1
ATOM 3375 C CA . SER A 1 438 ? 17.531 33.188 -12.852 1 29.78 438 SER A CA 1
ATOM 3376 C C . SER A 1 438 ? 17.125 32 -13.727 1 29.78 438 SER A C 1
ATOM 3378 O O . SER A 1 438 ? 17.641 31.828 -14.828 1 29.78 438 SER A O 1
ATOM 3380 N N . THR A 1 439 ? 16.109 31.281 -13.227 1 30.8 439 THR A N 1
ATOM 3381 C CA . THR A 1 439 ? 15.727 30.094 -13.953 1 30.8 439 THR A CA 1
ATOM 3382 C C . THR A 1 439 ? 15.016 30.453 -15.258 1 30.8 439 THR A C 1
ATOM 3384 O O . THR A 1 439 ? 15.266 29.844 -16.297 1 30.8 439 THR A O 1
ATOM 3387 N N . ALA A 1 440 ? 14.219 31.484 -15.188 1 31.53 440 ALA A N 1
ATOM 3388 C CA . ALA A 1 440 ? 13.508 31.922 -16.375 1 31.53 440 ALA A CA 1
ATOM 3389 C C . ALA A 1 440 ? 14.477 32.438 -17.438 1 31.53 440 ALA A C 1
ATOM 3391 O O . ALA A 1 440 ? 14.344 32.125 -18.625 1 31.53 440 ALA A O 1
ATOM 3392 N N . VAL A 1 441 ? 15.477 33.188 -16.922 1 33.22 441 VAL A N 1
ATOM 3393 C CA . VAL A 1 441 ? 16.484 33.719 -17.844 1 33.22 441 VAL A CA 1
ATOM 3394 C C . VAL A 1 441 ? 17.281 32.562 -18.438 1 33.22 441 VAL A C 1
ATOM 3396 O O . VAL A 1 441 ? 17.531 32.531 -19.656 1 33.22 441 VAL A O 1
ATOM 3399 N N . PHE A 1 442 ? 17.375 31.438 -17.594 1 34.28 442 PHE A N 1
ATOM 3400 C CA . PHE A 1 442 ? 18.203 30.312 -18.031 1 34.28 442 PHE A CA 1
ATOM 3401 C C . PHE A 1 442 ? 17.516 29.562 -19.172 1 34.28 442 PHE A C 1
ATOM 3403 O O . PHE A 1 442 ? 18.156 29.234 -20.172 1 34.28 442 PHE A O 1
ATOM 3410 N N . THR A 1 443 ? 16.281 29.375 -18.812 1 31.94 443 THR A N 1
ATOM 3411 C CA . THR A 1 443 ? 15.57 28.531 -19.766 1 31.94 443 THR A CA 1
ATOM 3412 C C . THR A 1 443 ? 15.445 29.234 -21.125 1 31.94 443 THR A C 1
ATOM 3414 O O . THR A 1 443 ? 15.617 28.609 -22.172 1 31.94 443 THR A O 1
ATOM 3417 N N . ASN A 1 444 ? 15.164 30.531 -20.984 1 31.69 444 ASN A N 1
ATOM 3418 C CA . ASN A 1 444 ? 15 31.266 -22.234 1 31.69 444 ASN A CA 1
ATOM 3419 C C . ASN A 1 444 ? 16.328 31.422 -22.969 1 31.69 444 ASN A C 1
ATOM 3421 O O . ASN A 1 444 ? 16.375 31.312 -24.203 1 31.69 444 ASN A O 1
ATOM 3425 N N . LEU A 1 445 ? 17.328 31.609 -22.094 1 33.19 445 LEU A N 1
ATOM 3426 C CA . LEU A 1 445 ? 18.641 31.766 -22.703 1 33.19 445 LEU A CA 1
ATOM 3427 C C . LEU A 1 445 ? 19.109 30.453 -23.328 1 33.19 445 LEU A C 1
ATOM 3429 O O . LEU A 1 445 ? 19.672 30.453 -24.422 1 33.19 445 LEU A O 1
ATOM 3433 N N . LEU A 1 446 ? 18.703 29.406 -22.562 1 32.97 446 LEU A N 1
ATOM 3434 C CA . LEU A 1 446 ? 19.109 28.094 -23.062 1 32.97 446 LEU A CA 1
ATOM 3435 C C . LEU A 1 446 ? 18.484 27.812 -24.422 1 32.97 446 LEU A C 1
ATOM 3437 O O . LEU A 1 446 ? 19.156 27.297 -25.328 1 32.97 446 LEU A O 1
ATOM 3441 N N . SER A 1 447 ? 17.156 28.172 -24.453 1 33.78 447 SER A N 1
ATOM 3442 C CA . SER A 1 447 ? 16.453 27.938 -25.719 1 33.78 447 SER A CA 1
ATOM 3443 C C . SER A 1 447 ? 17.078 28.75 -26.844 1 33.78 447 SER A C 1
ATOM 3445 O O . SER A 1 447 ? 17.219 28.266 -27.969 1 33.78 447 SER A O 1
ATOM 3447 N N . ALA A 1 448 ? 17.422 29.953 -26.453 1 32.47 448 ALA A N 1
ATOM 3448 C CA . ALA A 1 448 ? 17.953 30.844 -27.469 1 32.47 448 ALA A CA 1
ATOM 3449 C C . ALA A 1 448 ? 19.359 30.438 -27.906 1 32.47 448 ALA A C 1
ATOM 3451 O O . ALA A 1 448 ? 19.734 30.562 -29.062 1 32.47 448 ALA A O 1
ATOM 3452 N N . LEU A 1 449 ? 20.156 30.047 -26.891 1 31.91 449 LEU A N 1
ATOM 3453 C CA . LEU A 1 449 ? 21.578 29.828 -27.125 1 31.91 449 LEU A CA 1
ATOM 3454 C C . LEU A 1 449 ? 21.812 28.516 -27.844 1 31.91 449 LEU A C 1
ATOM 3456 O O . LEU A 1 449 ? 22.891 28.281 -28.391 1 31.91 449 LEU A O 1
ATOM 3460 N N . LEU A 1 450 ? 21.078 27.484 -27.609 1 34.66 450 LEU A N 1
ATOM 3461 C CA . LEU A 1 450 ? 21.594 26.188 -28.047 1 34.66 450 LEU A CA 1
ATOM 3462 C C . LEU A 1 450 ? 21.625 26.109 -29.578 1 34.66 450 LEU A C 1
ATOM 3464 O O . LEU A 1 450 ? 21.688 25.016 -30.141 1 34.66 450 LEU A O 1
ATOM 3468 N N . ASP A 1 451 ? 21.531 27.172 -30.25 1 36.06 451 ASP A N 1
ATOM 3469 C CA . ASP A 1 451 ? 21.859 26.812 -31.641 1 36.06 451 ASP A CA 1
ATOM 3470 C C . ASP A 1 451 ? 23.297 26.344 -31.766 1 36.06 451 ASP A C 1
ATOM 3472 O O . ASP A 1 451 ? 23.594 25.391 -32.5 1 36.06 451 ASP A O 1
ATOM 3476 N N . ASP A 1 452 ? 24.406 27.281 -31.609 1 36.22 452 ASP A N 1
ATOM 3477 C CA . ASP A 1 452 ? 25.781 27.016 -32.031 1 36.22 452 ASP A CA 1
ATOM 3478 C C . ASP A 1 452 ? 26.594 26.406 -30.891 1 36.22 452 ASP A C 1
ATOM 3480 O O . ASP A 1 452 ? 26.422 26.781 -29.734 1 36.22 452 ASP A O 1
ATOM 3484 N N . TYR A 1 453 ? 27.391 25.281 -31.109 1 33.72 453 TYR A N 1
ATOM 3485 C CA . TYR A 1 453 ? 28.094 24.312 -30.281 1 33.72 453 TYR A CA 1
ATOM 3486 C C . TYR A 1 453 ? 29.062 24.984 -29.344 1 33.72 453 TYR A C 1
ATOM 3488 O O . TYR A 1 453 ? 29.188 24.609 -28.172 1 33.72 453 TYR A O 1
ATOM 3496 N N . LEU A 1 454 ? 30.047 25.844 -29.891 1 34.97 454 LEU A N 1
ATOM 3497 C CA . LEU A 1 454 ? 31.203 26.375 -29.156 1 34.97 454 LEU A CA 1
ATOM 3498 C C . LEU A 1 454 ? 30.734 27.312 -28.047 1 34.97 454 LEU A C 1
ATOM 3500 O O . LEU A 1 454 ? 31.25 27.25 -26.922 1 34.97 454 LEU A O 1
ATOM 3504 N N . ALA A 1 455 ? 29.734 28.172 -28.406 1 33.59 455 ALA A N 1
ATOM 3505 C CA . ALA A 1 455 ? 29.234 29.141 -27.453 1 33.59 455 ALA A CA 1
ATOM 3506 C C . ALA A 1 455 ? 28.562 28.453 -26.266 1 33.59 455 ALA A C 1
ATOM 3508 O O . ALA A 1 455 ? 28.641 28.938 -25.141 1 33.59 455 ALA A O 1
ATOM 3509 N N . THR A 1 456 ? 28.078 27.219 -26.516 1 34 456 THR A N 1
ATOM 3510 C CA . THR A 1 456 ? 27.438 26.391 -25.484 1 34 456 THR A CA 1
ATOM 3511 C C . THR A 1 456 ? 28.469 25.875 -24.5 1 34 456 THR A C 1
ATOM 3513 O O . THR A 1 456 ? 28.219 25.859 -23.281 1 34 456 THR A O 1
ATOM 3516 N N . PHE A 1 457 ? 29.594 25.516 -25 1 36.09 457 PHE A N 1
ATOM 3517 C CA . PHE A 1 457 ? 30.656 24.984 -24.156 1 36.09 457 PHE A CA 1
ATOM 3518 C C . PHE A 1 457 ? 31.156 26.047 -23.188 1 36.09 457 PHE A C 1
ATOM 3520 O O . PHE A 1 457 ? 31.312 25.781 -22 1 36.09 457 PHE A O 1
ATOM 3527 N N . LEU A 1 458 ? 31.516 27.297 -23.688 1 36.16 458 LEU A N 1
ATOM 3528 C CA . LEU A 1 458 ? 32.062 28.375 -22.875 1 36.16 458 LEU A CA 1
ATOM 3529 C C . LEU A 1 458 ? 31.062 28.859 -21.844 1 36.16 458 LEU A C 1
ATOM 3531 O O . LEU A 1 458 ? 31.422 29.188 -20.719 1 36.16 458 LEU A O 1
ATOM 3535 N N . LEU A 1 459 ? 29.844 28.719 -22.234 1 34.78 459 LEU A N 1
ATOM 3536 C CA . LEU A 1 459 ? 28.781 29.094 -21.297 1 34.78 459 LEU A CA 1
ATOM 3537 C C . LEU A 1 459 ? 28.672 28.047 -20.172 1 34.78 459 LEU A C 1
ATOM 3539 O O . LEU A 1 459 ? 28.453 28.406 -19.016 1 34.78 459 LEU A O 1
ATOM 3543 N N . MET A 1 460 ? 28.922 26.859 -20.531 1 36.16 460 MET A N 1
ATOM 3544 C CA . MET A 1 460 ? 28.922 25.828 -19.516 1 36.16 460 MET A CA 1
ATOM 3545 C C . MET A 1 460 ? 29.984 26.109 -18.453 1 36.16 460 MET A C 1
ATOM 3547 O O . MET A 1 460 ? 29.781 25.812 -17.266 1 36.16 460 MET A O 1
ATOM 3551 N N . LEU A 1 461 ? 31.078 26.688 -18.906 1 38 461 LEU A N 1
ATOM 3552 C CA . LEU A 1 461 ? 32.156 26.906 -17.984 1 38 461 LEU A CA 1
ATOM 3553 C C . LEU A 1 461 ? 31.812 27.984 -16.969 1 38 461 LEU A C 1
ATOM 3555 O O . LEU A 1 461 ? 32.312 27.984 -15.844 1 38 461 LEU A O 1
ATOM 3559 N N . VAL A 1 462 ? 30.969 29 -17.547 1 35.78 462 VAL A N 1
ATOM 3560 C CA . VAL A 1 462 ? 30.609 30.062 -16.609 1 35.78 462 VAL A CA 1
ATOM 3561 C C . VAL A 1 462 ? 29.359 29.672 -15.82 1 35.78 462 VAL A C 1
ATOM 3563 O O . VAL A 1 462 ? 29.25 29.984 -14.633 1 35.78 462 VAL A O 1
ATOM 3566 N N . VAL A 1 463 ? 28.406 28.922 -16.406 1 36.94 463 VAL A N 1
ATOM 3567 C CA . VAL A 1 463 ? 27.109 28.641 -15.789 1 36.94 463 VAL A CA 1
ATOM 3568 C C . VAL A 1 463 ? 27.25 27.516 -14.773 1 36.94 463 VAL A C 1
ATOM 3570 O O . VAL A 1 463 ? 26.609 27.531 -13.727 1 36.94 463 VAL A O 1
ATOM 3573 N N . VAL A 1 464 ? 28.234 26.641 -15.031 1 38.81 464 VAL A N 1
ATOM 3574 C CA . VAL A 1 464 ? 28.344 25.5 -14.133 1 38.81 464 VAL A CA 1
ATOM 3575 C C . VAL A 1 464 ? 28.844 25.953 -12.766 1 38.81 464 VAL A C 1
ATOM 3577 O O . VAL A 1 464 ? 28.266 25.594 -11.734 1 38.81 464 VAL A O 1
ATOM 3580 N N . PRO A 1 465 ? 29.859 26.828 -12.82 1 38.84 465 PRO A N 1
ATOM 3581 C CA . PRO A 1 465 ? 30.281 27.188 -11.461 1 38.84 465 PRO A CA 1
ATOM 3582 C C . PRO A 1 465 ? 29.234 28.016 -10.727 1 38.84 465 PRO A C 1
ATOM 3584 O O . PRO A 1 465 ? 29.047 27.859 -9.516 1 38.84 465 PRO A O 1
ATOM 3587 N N . THR A 1 466 ? 28.438 28.906 -11.469 1 36.5 466 THR A N 1
ATOM 3588 C CA . THR A 1 466 ? 27.406 29.688 -10.797 1 36.5 466 THR A CA 1
ATOM 3589 C C . THR A 1 466 ? 26.25 28.797 -10.359 1 36.5 466 THR A C 1
ATOM 3591 O O . THR A 1 466 ? 25.719 28.938 -9.25 1 36.5 466 THR A O 1
ATOM 3594 N N . ALA A 1 467 ? 25.828 27.812 -11.148 1 36.72 467 ALA A N 1
ATOM 3595 C CA . ALA A 1 467 ? 24.828 26.828 -10.75 1 36.72 467 ALA A CA 1
ATOM 3596 C C . ALA A 1 467 ? 25.312 25.984 -9.586 1 36.72 467 ALA A C 1
ATOM 3598 O O . ALA A 1 467 ? 24.547 25.672 -8.672 1 36.72 467 ALA A O 1
ATOM 3599 N N . LEU A 1 468 ? 26.562 25.641 -9.578 1 37.91 468 LEU A N 1
ATOM 3600 C CA . LEU A 1 468 ? 27.141 24.938 -8.438 1 37.91 468 LEU A CA 1
ATOM 3601 C C . LEU A 1 468 ? 27.156 25.812 -7.195 1 37.91 468 LEU A C 1
ATOM 3603 O O . LEU A 1 468 ? 26.859 25.344 -6.094 1 37.91 468 LEU A O 1
ATOM 3607 N N . TYR A 1 469 ? 27.469 27.109 -7.41 1 35.84 469 TYR A N 1
ATOM 3608 C CA . TYR A 1 469 ? 27.484 28.016 -6.266 1 35.84 469 TYR A CA 1
ATOM 3609 C C . TYR A 1 469 ? 26.062 28.219 -5.719 1 35.84 469 TYR A C 1
ATOM 3611 O O . TYR A 1 469 ? 25.859 28.172 -4.504 1 35.84 469 TYR A O 1
ATOM 3619 N N . ILE A 1 470 ? 25 28.344 -6.543 1 36.34 470 ILE A N 1
ATOM 3620 C CA . ILE A 1 470 ? 23.625 28.453 -6.066 1 36.34 470 ILE A CA 1
ATOM 3621 C C . ILE A 1 470 ? 23.203 27.141 -5.414 1 36.34 470 ILE A C 1
ATOM 3623 O O . ILE A 1 470 ? 22.516 27.156 -4.383 1 36.34 470 ILE A O 1
ATOM 3627 N N . THR A 1 471 ? 23.625 26 -5.859 1 35.44 471 THR A N 1
ATOM 3628 C CA . THR A 1 471 ? 23.406 24.719 -5.207 1 35.44 471 THR A CA 1
ATOM 3629 C C . THR A 1 471 ? 24.062 24.688 -3.826 1 35.44 471 THR A C 1
ATOM 3631 O O . THR A 1 471 ? 23.453 24.203 -2.863 1 35.44 471 THR A O 1
ATOM 3634 N N . VAL A 1 472 ? 25.188 25.094 -3.768 1 37.59 472 VAL A N 1
ATOM 3635 C CA . VAL A 1 472 ? 25.891 24.984 -2.492 1 37.59 472 VAL A CA 1
ATOM 3636 C C . VAL A 1 472 ? 25.328 26.016 -1.515 1 37.59 472 VAL A C 1
ATOM 3638 O O . VAL A 1 472 ? 25.25 25.766 -0.31 1 37.59 472 VAL A O 1
ATOM 3641 N N . MET A 1 473 ? 24.922 27.219 -1.975 1 35.75 473 MET A N 1
ATOM 3642 C CA . MET A 1 473 ? 24.375 28.203 -1.053 1 35.75 473 MET A CA 1
ATOM 3643 C C . MET A 1 473 ? 22.969 27.812 -0.605 1 35.75 473 MET A C 1
ATOM 3645 O O . MET A 1 473 ? 22.5 28.25 0.449 1 35.75 473 MET A O 1
ATOM 3649 N N . PHE A 1 474 ? 22 27.172 -1.383 1 34.28 474 PHE A N 1
ATOM 3650 C CA . PHE A 1 474 ? 20.672 26.75 -0.928 1 34.28 474 PHE A CA 1
ATOM 3651 C C . PHE A 1 474 ? 20.766 25.5 -0.069 1 34.28 474 PHE A C 1
ATOM 3653 O O . PHE A 1 474 ? 19.812 25.125 0.614 1 34.28 474 PHE A O 1
ATOM 3660 N N . PHE A 1 475 ? 21.797 24.578 -0.103 1 31.84 475 PHE A N 1
ATOM 3661 C CA . PHE A 1 475 ? 22.125 23.578 0.892 1 31.84 475 PHE A CA 1
ATOM 3662 C C . PHE A 1 475 ? 22.828 24.203 2.088 1 31.84 475 PHE A C 1
ATOM 3664 O O . PHE A 1 475 ? 23.922 24.766 1.951 1 31.84 475 PHE A O 1
ATOM 3671 N N . PRO A 1 476 ? 22.031 24.516 3.109 1 32.38 476 PRO A N 1
ATOM 3672 C CA . PRO A 1 476 ? 22.75 25 4.281 1 32.38 476 PRO A CA 1
ATOM 3673 C C . PRO A 1 476 ? 23.812 24.016 4.766 1 32.38 476 PRO A C 1
ATOM 3675 O O . PRO A 1 476 ? 23.5 22.891 5.137 1 32.38 476 PRO A O 1
ATOM 3678 N N . HIS A 1 477 ? 24.891 23.797 3.998 1 30.7 477 HIS A N 1
ATOM 3679 C CA . HIS A 1 477 ? 25.969 23.203 4.777 1 30.7 477 HIS A CA 1
ATOM 3680 C C . HIS A 1 477 ? 26.281 24.047 6.016 1 30.7 477 HIS A C 1
ATOM 3682 O O . HIS A 1 477 ? 26.734 25.188 5.902 1 30.7 477 HIS A O 1
ATOM 3688 N N . GLU A 1 478 ? 25.984 23.969 7.121 1 31.28 478 GLU A N 1
ATOM 3689 C CA . GLU A 1 478 ? 26.875 24.188 8.258 1 31.28 478 GLU A CA 1
ATOM 3690 C C . GLU A 1 478 ? 28.109 23.297 8.172 1 31.28 478 GLU A C 1
ATOM 3692 O O . GLU A 1 478 ? 29.016 23.406 8.992 1 31.28 478 GLU A O 1
ATOM 3697 N N . SER A 1 479 ? 28.766 22.719 7.32 1 29.12 479 SER A N 1
ATOM 3698 C CA . SER A 1 479 ? 30.141 23.156 7.113 1 29.12 479 SER A CA 1
ATOM 3699 C C . SER A 1 479 ? 30.203 24.344 6.16 1 29.12 479 SER A C 1
ATOM 3701 O O . SER A 1 479 ? 31.109 25.172 6.258 1 29.12 479 SER A O 1
ATOM 3703 N N . LEU A 1 480 ? 29.688 24.531 5.078 1 27.17 480 LEU A N 1
ATOM 3704 C CA . LEU A 1 480 ? 29.922 25.75 4.324 1 27.17 480 LEU A CA 1
ATOM 3705 C C . LEU A 1 480 ? 29.109 26.906 4.895 1 27.17 480 LEU A C 1
ATOM 3707 O O . LEU A 1 480 ? 29.109 28.016 4.34 1 27.17 480 LEU A O 1
ATOM 3711 N N . ALA A 1 481 ? 28.484 26.953 5.934 1 27.78 481 ALA A N 1
ATOM 3712 C CA . ALA A 1 481 ? 28.406 28.156 6.758 1 27.78 481 ALA A CA 1
ATOM 3713 C C . ALA A 1 481 ? 29.734 28.406 7.469 1 27.78 481 ALA A C 1
ATOM 3715 O O . ALA A 1 481 ? 29.844 29.297 8.312 1 27.78 481 ALA A O 1
ATOM 3716 N N . GLY A 1 482 ? 30.859 27.781 7.262 1 28.23 482 GLY A N 1
ATOM 3717 C CA . GLY A 1 482 ? 31.922 28.703 7.656 1 28.23 482 GLY A CA 1
ATOM 3718 C C . GLY A 1 482 ? 32.062 29.875 6.711 1 28.23 482 GLY A C 1
ATOM 3719 O O . GLY A 1 482 ? 32.906 30.75 6.918 1 28.23 482 GLY A O 1
ATOM 3720 N N . ALA A 1 483 ? 32.031 29.672 5.367 1 26.11 483 ALA A N 1
ATOM 3721 C CA . ALA A 1 483 ? 32.5 30.875 4.652 1 26.11 483 ALA A CA 1
ATOM 3722 C C . ALA A 1 483 ? 31.672 32.094 5.043 1 26.11 483 ALA A C 1
ATOM 3724 O O . ALA A 1 483 ? 30.438 32.031 5.121 1 26.11 483 ALA A O 1
ATOM 3725 N N . ALA A 1 484 ? 32.375 33.031 5.609 1 27.58 484 ALA A N 1
ATOM 3726 C CA . ALA A 1 484 ? 32.719 34.438 5.762 1 27.58 484 ALA A CA 1
ATOM 3727 C C . ALA A 1 484 ? 32.344 35.219 4.508 1 27.58 484 ALA A C 1
ATOM 3729 O O . ALA A 1 484 ? 33.156 35.375 3.588 1 27.58 484 ALA A O 1
ATOM 3730 N N . MET A 1 485 ? 31.5 34.781 3.512 1 28.77 485 MET A N 1
ATOM 3731 C CA . MET A 1 485 ? 31.469 35.938 2.602 1 28.77 485 MET A CA 1
ATOM 3732 C C . MET A 1 485 ? 31.656 37.219 3.361 1 28.77 485 MET A C 1
ATOM 3734 O O . MET A 1 485 ? 31.531 37.281 4.586 1 28.77 485 MET A O 1
ATOM 3738 N N . VAL A 1 486 ? 31.484 38.438 2.457 1 28.38 486 VAL A N 1
ATOM 3739 C CA . VAL A 1 486 ? 31.844 39.844 2.604 1 28.38 486 VAL A CA 1
ATOM 3740 C C . VAL A 1 486 ? 31.281 40.375 3.922 1 28.38 486 VAL A C 1
ATOM 3742 O O . VAL A 1 486 ? 30.062 40.375 4.137 1 28.38 486 VAL A O 1
ATOM 3745 N N . GLU A 1 487 ? 31.859 40.219 4.922 1 34.34 487 GLU A N 1
ATOM 3746 C CA . GLU A 1 487 ? 31.922 41.156 6.031 1 34.34 487 GLU A CA 1
ATOM 3747 C C . GLU A 1 487 ? 31.672 42.594 5.551 1 34.34 487 GLU A C 1
ATOM 3749 O O . GLU A 1 487 ? 31 43.375 6.234 1 34.34 487 GLU A O 1
ATOM 3754 N N . ASP A 1 488 ? 32.562 43.062 4.5 1 32.09 488 ASP A N 1
ATOM 3755 C CA . ASP A 1 488 ? 32.844 44.438 4.145 1 32.09 488 ASP A CA 1
ATOM 3756 C C . ASP A 1 488 ? 31.828 44.938 3.113 1 32.09 488 ASP A C 1
ATOM 3758 O O . ASP A 1 488 ? 31.453 44.219 2.193 1 32.09 488 ASP A O 1
ATOM 3762 N N . GLU A 1 489 ? 31.234 46.125 3.348 1 38.84 489 GLU A N 1
ATOM 3763 C CA . GLU A 1 489 ? 30.312 46.969 2.604 1 38.84 489 GLU A CA 1
ATOM 3764 C C . GLU A 1 489 ? 30.688 47.062 1.129 1 38.84 489 GLU A C 1
ATOM 3766 O O . GLU A 1 489 ? 29.812 47.031 0.255 1 38.84 489 GLU A O 1
ATOM 3771 N N . THR A 1 490 ? 31.906 47.094 0.984 1 37.31 490 THR A N 1
ATOM 3772 C CA . THR A 1 490 ? 32.438 47.5 -0.31 1 37.31 490 THR A CA 1
ATOM 3773 C C . THR A 1 490 ? 32.344 46.375 -1.319 1 37.31 490 THR A C 1
ATOM 3775 O O . THR A 1 490 ? 31.969 46.594 -2.473 1 37.31 490 THR A O 1
ATOM 3778 N N . GLU A 1 491 ? 32.688 45.281 -0.838 1 39.62 491 GLU A N 1
ATOM 3779 C CA . GLU A 1 491 ? 32.844 44.188 -1.782 1 39.62 491 GLU A CA 1
ATOM 3780 C C . GLU A 1 491 ? 31.5 43.625 -2.24 1 39.62 491 GLU A C 1
ATOM 3782 O O . GLU A 1 491 ? 31.344 43.281 -3.412 1 39.62 491 GLU A O 1
ATOM 3787 N N . THR A 1 492 ? 30.688 43.781 -1.24 1 42.62 492 THR A N 1
ATOM 3788 C CA . THR A 1 492 ? 29.344 43.281 -1.549 1 42.62 492 THR A CA 1
ATOM 3789 C C . THR A 1 492 ? 28.672 44.219 -2.566 1 42.62 492 THR A C 1
ATOM 3791 O O . THR A 1 492 ? 27.953 43.75 -3.451 1 42.62 492 THR A O 1
ATOM 3794 N N . LYS A 1 493 ? 29.125 45.469 -2.42 1 43.16 493 LYS A N 1
ATOM 3795 C CA . LYS A 1 493 ? 28.719 46.5 -3.387 1 43.16 493 LYS A CA 1
ATOM 3796 C C . LYS A 1 493 ? 29.219 46.156 -4.789 1 43.16 493 LYS A C 1
ATOM 3798 O O . LYS A 1 493 ? 28.469 46.281 -5.766 1 43.16 493 LYS A O 1
ATOM 3803 N N . TYR A 1 494 ? 30.484 45.75 -4.746 1 41.19 494 TYR A N 1
ATOM 3804 C CA . TYR A 1 494 ? 31.156 45.375 -5.988 1 41.19 494 TYR A CA 1
ATOM 3805 C C . TYR A 1 494 ? 30.469 44.188 -6.645 1 41.19 494 TYR A C 1
ATOM 3807 O O . TYR A 1 494 ? 30.234 44.188 -7.855 1 41.19 494 TYR A O 1
ATOM 3815 N N . PHE A 1 495 ? 30.141 43.375 -5.738 1 43.66 495 PHE A N 1
ATOM 3816 C CA . PHE A 1 495 ? 29.562 42.156 -6.246 1 43.66 495 PHE A CA 1
ATOM 3817 C C . PHE A 1 495 ? 28.188 42.406 -6.855 1 43.66 495 PHE A C 1
ATOM 3819 O O . PHE A 1 495 ? 27.891 41.906 -7.938 1 43.66 495 PHE A O 1
ATOM 3826 N N . ARG A 1 496 ? 27.531 43.344 -6.238 1 43.44 496 ARG A N 1
ATOM 3827 C CA . ARG A 1 496 ? 26.203 43.719 -6.715 1 43.44 496 ARG A CA 1
ATOM 3828 C C . ARG A 1 496 ? 26.281 44.438 -8.055 1 43.44 496 ARG A C 1
ATOM 3830 O O . ARG A 1 496 ? 25.484 44.156 -8.961 1 43.44 496 ARG A O 1
ATOM 3837 N N . THR A 1 497 ? 27.203 45.188 -7.895 1 44.94 497 THR A N 1
ATOM 3838 C CA . THR A 1 497 ? 27.375 46 -9.078 1 44.94 497 THR A CA 1
ATOM 3839 C C . THR A 1 497 ? 27.719 45.156 -10.297 1 44.94 497 THR A C 1
ATOM 3841 O O . THR A 1 497 ? 27.156 45.375 -11.375 1 44.94 497 THR A O 1
ATOM 3844 N N . ILE A 1 498 ? 28.531 44.219 -10.086 1 47.56 498 ILE A N 1
ATOM 3845 C CA . ILE A 1 498 ? 29.016 43.375 -11.164 1 47.56 498 ILE A CA 1
ATOM 3846 C C . ILE A 1 498 ? 27.859 42.531 -11.703 1 47.56 498 ILE A C 1
ATOM 3848 O O . ILE A 1 498 ? 27.703 42.375 -12.922 1 47.56 498 ILE A O 1
ATOM 3852 N N . ASN A 1 499 ? 27.094 42.25 -10.75 1 43.12 499 ASN A N 1
ATOM 3853 C CA . ASN A 1 499 ? 25.984 41.406 -11.164 1 43.12 499 ASN A CA 1
ATOM 3854 C C . ASN A 1 499 ? 24.969 42.156 -12.008 1 43.12 499 ASN A C 1
ATOM 3856 O O . ASN A 1 499 ? 24.438 41.625 -12.984 1 43.12 499 ASN A O 1
ATOM 3860 N N . MET A 1 500 ? 24.922 43.438 -11.656 1 44.66 500 MET A N 1
ATOM 3861 C CA . MET A 1 500 ? 24.047 44.344 -12.406 1 44.66 500 MET A CA 1
ATOM 3862 C C . MET A 1 500 ? 24.547 44.531 -13.836 1 44.66 500 MET A C 1
ATOM 3864 O O . MET A 1 500 ? 23.75 44.531 -14.773 1 44.66 500 MET A O 1
ATOM 3868 N N . ILE A 1 501 ? 25.703 44.562 -13.727 1 49.25 501 ILE A N 1
ATOM 3869 C CA . ILE A 1 501 ? 26.328 44.812 -15.016 1 49.25 501 ILE A CA 1
ATOM 3870 C C . ILE A 1 501 ? 26.156 43.594 -15.922 1 49.25 501 ILE A C 1
ATOM 3872 O O . ILE A 1 501 ? 25.797 43.75 -17.094 1 49.25 501 ILE A O 1
ATOM 3876 N N . VAL A 1 502 ? 26.359 42.5 -15.344 1 45.84 502 VAL A N 1
ATOM 3877 C CA . VAL A 1 502 ? 26.266 41.281 -16.109 1 45.84 502 VAL A CA 1
ATOM 3878 C C . VAL A 1 502 ? 24.844 41.125 -16.656 1 45.84 502 VAL A C 1
ATOM 3880 O O . VAL A 1 502 ? 24.656 40.75 -17.812 1 45.84 502 VAL A O 1
ATOM 3883 N N . MET A 1 503 ? 23.969 41.594 -15.789 1 47.94 503 MET A N 1
ATOM 3884 C CA . MET A 1 503 ? 22.578 41.438 -16.172 1 47.94 503 MET A CA 1
ATOM 3885 C C . MET A 1 503 ? 22.234 42.375 -17.344 1 47.94 503 MET A C 1
ATOM 3887 O O . MET A 1 503 ? 21.562 41.969 -18.297 1 47.94 503 MET A O 1
ATOM 3891 N N . VAL A 1 504 ? 22.656 43.5 -17.078 1 48.25 504 VAL A N 1
ATOM 3892 C CA . VAL A 1 504 ? 22.391 44.5 -18.109 1 48.25 504 VAL A CA 1
ATOM 3893 C C . VAL A 1 504 ? 22.938 44.031 -19.453 1 48.25 504 VAL A C 1
ATOM 3895 O O . VAL A 1 504 ? 22.266 44.156 -20.484 1 48.25 504 VAL A O 1
ATOM 3898 N N . ILE A 1 505 ? 24.125 43.469 -19.391 1 51.38 505 ILE A N 1
ATOM 3899 C CA . ILE A 1 505 ? 24.828 42.969 -20.578 1 51.38 505 ILE A CA 1
ATOM 3900 C C . ILE A 1 505 ? 24.047 41.781 -21.172 1 51.38 505 ILE A C 1
ATOM 3902 O O . ILE A 1 505 ? 23.875 41.719 -22.391 1 51.38 505 ILE A O 1
ATOM 3906 N N . ALA A 1 506 ? 23.641 41.031 -20.281 1 45.72 506 ALA A N 1
ATOM 3907 C CA . ALA A 1 506 ? 22.891 39.844 -20.734 1 45.72 506 ALA A CA 1
ATOM 3908 C C . ALA A 1 506 ? 21.625 40.25 -21.484 1 45.72 506 ALA A C 1
ATOM 3910 O O . ALA A 1 506 ? 21.328 39.719 -22.547 1 45.72 506 ALA A O 1
ATOM 3911 N N . ILE A 1 507 ? 20.938 41.312 -20.906 1 47.12 507 ILE A N 1
ATOM 3912 C CA . ILE A 1 507 ? 19.719 41.844 -21.5 1 47.12 507 ILE A CA 1
ATOM 3913 C C . ILE A 1 507 ? 20.031 42.375 -22.906 1 47.12 507 ILE A C 1
ATOM 3915 O O . ILE A 1 507 ? 19.281 42.125 -23.859 1 47.12 507 ILE A O 1
ATOM 3919 N N . TYR A 1 508 ? 20.969 43 -22.734 1 47.19 508 TYR A N 1
ATOM 3920 C CA . TYR A 1 508 ? 21.359 43.656 -23.984 1 47.19 508 TYR A CA 1
ATOM 3921 C C . TYR A 1 508 ? 21.672 42.625 -25.062 1 47.19 508 TYR A C 1
ATOM 3923 O O . TYR A 1 508 ? 21.266 42.781 -26.219 1 47.19 508 TYR A O 1
ATOM 3931 N N . LEU A 1 509 ? 22.422 41.625 -24.688 1 46.12 509 LEU A N 1
ATOM 3932 C CA . LEU A 1 509 ? 22.828 40.594 -25.641 1 46.12 509 LEU A CA 1
ATOM 3933 C C . LEU A 1 509 ? 21.625 39.875 -26.219 1 46.12 509 LEU A C 1
ATOM 3935 O O . LEU A 1 509 ? 21.562 39.594 -27.422 1 46.12 509 LEU A O 1
ATOM 3939 N N . VAL A 1 510 ? 20.641 39.656 -25.297 1 45.5 510 VAL A N 1
ATOM 3940 C CA . VAL A 1 510 ? 19.422 38.969 -25.766 1 45.5 510 VAL A CA 1
ATOM 3941 C C . VAL A 1 510 ? 18.703 39.844 -26.797 1 45.5 510 VAL A C 1
ATOM 3943 O O . VAL A 1 510 ? 18.234 39.312 -27.812 1 45.5 510 VAL A O 1
ATOM 3946 N N . TYR A 1 511 ? 18.625 41.156 -26.375 1 42.44 511 TYR A N 1
ATOM 3947 C CA . TYR A 1 511 ? 18.031 42.156 -27.25 1 42.44 511 TYR A CA 1
ATOM 3948 C C . TYR A 1 511 ? 18.672 42.094 -28.641 1 42.44 511 TYR A C 1
ATOM 3950 O O . TYR A 1 511 ? 17.969 42.094 -29.656 1 42.44 511 TYR A O 1
ATOM 3958 N N . ASN A 1 512 ? 20.016 42.156 -28.625 1 43.56 512 ASN A N 1
ATOM 3959 C CA . ASN A 1 512 ? 20.75 42.219 -29.891 1 43.56 512 ASN A CA 1
ATOM 3960 C C . ASN A 1 512 ? 20.609 40.906 -30.688 1 43.56 512 ASN A C 1
ATOM 3962 O O . ASN A 1 512 ? 20.516 40.938 -31.906 1 43.56 512 ASN A O 1
ATOM 3966 N N . LEU A 1 513 ? 20.703 39.844 -29.984 1 41.38 513 LEU A N 1
ATOM 3967 C CA . LEU A 1 513 ? 20.594 38.562 -30.656 1 41.38 513 LEU A CA 1
ATOM 3968 C C . LEU A 1 513 ? 19.25 38.406 -31.359 1 41.38 513 LEU A C 1
ATOM 3970 O O . LEU A 1 513 ? 19.156 37.75 -32.406 1 41.38 513 LEU A O 1
ATOM 3974 N N . THR A 1 514 ? 18.141 38.969 -30.656 1 39.66 514 THR A N 1
ATOM 3975 C CA . THR A 1 514 ? 16.828 38.781 -31.25 1 39.66 514 THR A CA 1
ATOM 3976 C C . THR A 1 514 ? 16.641 39.719 -32.438 1 39.66 514 THR A C 1
ATOM 3978 O O . THR A 1 514 ? 15.859 39.406 -33.344 1 39.66 514 THR A O 1
ATOM 3981 N N . ASN A 1 515 ? 17.078 41 -32.281 1 42.72 515 ASN A N 1
ATOM 3982 C CA . ASN A 1 515 ? 16.891 41.969 -33.375 1 42.72 515 ASN A CA 1
ATOM 3983 C C . ASN A 1 515 ? 18.094 42 -34.312 1 42.72 515 ASN A C 1
ATOM 3985 O O . ASN A 1 515 ? 18.375 43.031 -34.938 1 42.72 515 ASN A O 1
ATOM 3989 N N . ASP A 1 516 ? 18.578 40.812 -34.812 1 44.84 516 ASP A N 1
ATOM 3990 C CA . ASP A 1 516 ? 19.562 40.562 -35.844 1 44.84 516 ASP A CA 1
ATOM 3991 C C . ASP A 1 516 ? 20.609 41.656 -35.938 1 44.84 516 ASP A C 1
ATOM 3993 O O . ASP A 1 516 ? 21.078 42 -37.031 1 44.84 516 ASP A O 1
ATOM 3997 N N . HIS A 1 517 ? 20.625 42.562 -34.781 1 41.31 517 HIS A N 1
ATOM 3998 C CA . HIS A 1 517 ? 21.562 43.656 -34.938 1 41.31 517 HIS A CA 1
ATOM 3999 C C . HIS A 1 517 ? 23 43.156 -35 1 41.31 517 HIS A C 1
ATOM 4001 O O . HIS A 1 517 ? 23.281 42 -34.625 1 41.31 517 HIS A O 1
ATOM 4007 N N . ASP A 1 518 ? 24 44.094 -35.219 1 40.94 518 ASP A N 1
ATOM 4008 C CA . ASP A 1 518 ? 25.375 44 -35.688 1 40.94 518 ASP A CA 1
ATOM 4009 C C . ASP A 1 518 ? 26.219 43.156 -34.75 1 40.94 518 ASP A C 1
ATOM 4011 O O . ASP A 1 518 ? 26.156 43.312 -33.531 1 40.94 518 ASP A O 1
ATOM 4015 N N . ALA A 1 519 ? 26.594 41.906 -35.188 1 45.53 519 ALA A N 1
ATOM 4016 C CA . ALA A 1 519 ? 27.406 40.844 -34.625 1 45.53 519 ALA A CA 1
ATOM 4017 C C . ALA A 1 519 ? 28.578 41.406 -33.844 1 45.53 519 ALA A C 1
ATOM 4019 O O . ALA A 1 519 ? 29.062 40.781 -32.875 1 45.53 519 ALA A O 1
ATOM 4020 N N . THR A 1 520 ? 29 42.656 -34.219 1 43.59 520 THR A N 1
ATOM 4021 C CA . THR A 1 520 ? 30.203 43.25 -33.688 1 43.59 520 THR A CA 1
ATOM 4022 C C . THR A 1 520 ? 29.984 43.656 -32.219 1 43.59 520 THR A C 1
ATOM 4024 O O . THR A 1 520 ? 30.859 43.406 -31.359 1 43.59 520 THR A O 1
ATOM 4027 N N . VAL A 1 521 ? 28.812 44.125 -32.031 1 41.59 521 VAL A N 1
ATOM 4028 C CA . VAL A 1 521 ? 28.531 44.688 -30.719 1 41.59 521 VAL A CA 1
ATOM 4029 C C . VAL A 1 521 ? 28.344 43.531 -29.719 1 41.59 521 VAL A C 1
ATOM 4031 O O . VAL A 1 521 ? 28.828 43.625 -28.594 1 41.59 521 VAL A O 1
ATOM 4034 N N . SER A 1 522 ? 27.844 42.531 -30.328 1 39.12 522 SER A N 1
ATOM 4035 C CA . SER A 1 522 ? 27.625 41.344 -29.531 1 39.12 522 SER A CA 1
ATOM 4036 C C . SER A 1 522 ? 28.953 40.719 -29.078 1 39.12 522 SER A C 1
ATOM 4038 O O . SER A 1 522 ? 29.062 40.281 -27.922 1 39.12 522 SER A O 1
ATOM 4040 N N . ARG A 1 523 ? 29.953 40.875 -29.906 1 44.44 523 ARG A N 1
ATOM 4041 C CA . ARG A 1 523 ? 31.281 40.375 -29.641 1 44.44 523 ARG A CA 1
ATOM 4042 C C . ARG A 1 523 ? 31.984 41.156 -28.547 1 44.44 523 ARG A C 1
ATOM 4044 O O . ARG A 1 523 ? 32.656 40.594 -27.688 1 44.44 523 ARG A O 1
ATOM 4051 N N . ILE A 1 524 ? 31.719 42.406 -28.625 1 44.56 524 ILE A N 1
ATOM 4052 C CA . ILE A 1 524 ? 32.344 43.344 -27.672 1 44.56 524 ILE A CA 1
ATOM 4053 C C . ILE A 1 524 ? 31.812 43.062 -26.266 1 44.56 524 ILE A C 1
ATOM 4055 O O . ILE A 1 524 ? 32.594 42.969 -25.312 1 44.56 524 ILE A O 1
ATOM 4059 N N . PHE A 1 525 ? 30.578 42.812 -26.359 1 41.59 525 PHE A N 1
ATOM 4060 C CA . PHE A 1 525 ? 29.953 42.688 -25.047 1 41.59 525 PHE A CA 1
ATOM 4061 C C . PHE A 1 525 ? 30.266 41.344 -24.422 1 41.59 525 PHE A C 1
ATOM 4063 O O . PHE A 1 525 ? 30.422 41.25 -23.203 1 41.59 525 PHE A O 1
ATOM 4070 N N . MET A 1 526 ? 30.562 40.406 -25.312 1 43.31 526 MET A N 1
ATOM 4071 C CA . MET A 1 526 ? 31.016 39.094 -24.875 1 43.31 526 MET A CA 1
ATOM 4072 C C . MET A 1 526 ? 32.406 39.188 -24.25 1 43.31 526 MET A C 1
ATOM 4074 O O . MET A 1 526 ? 32.688 38.531 -23.234 1 43.31 526 MET A O 1
ATOM 4078 N N . VAL A 1 527 ? 33.188 40.094 -24.875 1 45.41 527 VAL A N 1
ATOM 4079 C CA . VAL A 1 527 ? 34.562 40.312 -24.391 1 45.41 527 VAL A CA 1
ATOM 4080 C C . VAL A 1 527 ? 34.5 40.938 -22.984 1 45.41 527 VAL A C 1
ATOM 4082 O O . VAL A 1 527 ? 35.219 40.5 -22.094 1 45.41 527 VAL A O 1
ATOM 4085 N N . VAL A 1 528 ? 33.594 41.781 -22.938 1 43.72 528 VAL A N 1
ATOM 4086 C CA . VAL A 1 528 ? 33.5 42.531 -21.688 1 43.72 528 VAL A CA 1
ATOM 4087 C C . VAL A 1 528 ? 33.031 41.594 -20.562 1 43.72 528 VAL A C 1
ATOM 4089 O O . VAL A 1 528 ? 33.562 41.656 -19.453 1 43.72 528 VAL A O 1
ATOM 4092 N N . LEU A 1 529 ? 32.125 40.781 -21.016 1 43.16 529 LEU A N 1
ATOM 4093 C CA . LEU A 1 529 ? 31.609 39.812 -20.078 1 43.16 529 LEU A CA 1
ATOM 4094 C C . LEU A 1 529 ? 32.719 38.875 -19.609 1 43.16 529 LEU A C 1
ATOM 4096 O O . LEU A 1 529 ? 32.844 38.594 -18.422 1 43.16 529 LEU A O 1
ATOM 4100 N N . LEU A 1 530 ? 33.5 38.469 -20.609 1 40.78 530 LEU A N 1
ATOM 4101 C CA . LEU A 1 530 ? 34.625 37.562 -20.359 1 40.78 530 LEU A CA 1
ATOM 4102 C C . LEU A 1 530 ? 35.656 38.219 -19.453 1 40.78 530 LEU A C 1
ATOM 4104 O O . LEU A 1 530 ? 36.188 37.562 -18.547 1 40.78 530 LEU A O 1
ATOM 4108 N N . VAL A 1 531 ? 35.844 39.469 -19.766 1 40.03 531 VAL A N 1
ATOM 4109 C CA . VAL A 1 531 ? 36.844 40.219 -19.031 1 40.03 531 VAL A CA 1
ATOM 4110 C C . VAL A 1 531 ? 36.375 40.406 -17.578 1 40.03 531 VAL A C 1
ATOM 4112 O O . VAL A 1 531 ? 37.188 40.25 -16.656 1 40.03 531 VAL A O 1
ATOM 4115 N N . THR A 1 532 ? 35.094 40.625 -17.562 1 35.31 532 THR A N 1
ATOM 4116 C CA . THR A 1 532 ? 34.562 40.906 -16.234 1 35.31 532 THR A CA 1
ATOM 4117 C C . THR A 1 532 ? 34.562 39.656 -15.383 1 35.31 532 THR A C 1
ATOM 4119 O O . THR A 1 532 ? 34.906 39.688 -14.203 1 35.31 532 THR A O 1
ATOM 4122 N N . LEU A 1 533 ? 34.219 38.5 -16.047 1 39.34 533 LEU A N 1
ATOM 4123 C CA . LEU A 1 533 ? 34.219 37.188 -15.383 1 39.34 533 LEU A CA 1
ATOM 4124 C C . LEU A 1 533 ? 35.625 36.781 -14.961 1 39.34 533 LEU A C 1
ATOM 4126 O O . LEU A 1 533 ? 35.812 36.188 -13.898 1 39.34 533 LEU A O 1
ATOM 4130 N N . ALA A 1 534 ? 36.625 37.062 -15.797 1 36.34 534 ALA A N 1
ATOM 4131 C CA . ALA A 1 534 ? 38.031 36.812 -15.555 1 36.34 534 ALA A CA 1
ATOM 4132 C C . ALA A 1 534 ? 38.531 37.531 -14.312 1 36.34 534 ALA A C 1
ATOM 4134 O O . ALA A 1 534 ? 39.406 37.031 -13.602 1 36.34 534 ALA A O 1
ATOM 4135 N N . THR A 1 535 ? 37.938 38.688 -14.141 1 33.16 535 THR A N 1
ATOM 4136 C CA . THR A 1 535 ? 38.438 39.531 -13.062 1 33.16 535 THR A CA 1
ATOM 4137 C C . THR A 1 535 ? 37.906 39.062 -11.711 1 33.16 535 THR A C 1
ATOM 4139 O O . THR A 1 535 ? 38.531 39.344 -10.672 1 33.16 535 THR A O 1
ATOM 4142 N N . VAL A 1 536 ? 36.75 38.469 -11.695 1 33.47 536 VAL A N 1
ATOM 4143 C CA . VAL A 1 536 ? 36.156 38.031 -10.445 1 33.47 536 VAL A CA 1
ATOM 4144 C C . VAL A 1 536 ? 36.938 36.844 -9.898 1 33.47 536 VAL A C 1
ATOM 4146 O O . VAL A 1 536 ? 37.031 36.625 -8.688 1 33.47 536 VAL A O 1
ATOM 4149 N N . SER A 1 537 ? 37.594 35.938 -10.711 1 30.88 537 SER A N 1
ATOM 4150 C CA . SER A 1 537 ? 38.375 34.781 -10.305 1 30.88 537 SER A CA 1
ATOM 4151 C C . SER A 1 537 ? 39.625 35.219 -9.555 1 30.88 537 SER A C 1
ATOM 4153 O O . SER A 1 537 ? 40.125 34.469 -8.711 1 30.88 537 SER A O 1
ATOM 4155 N N . THR A 1 538 ? 40.25 36.25 -9.977 1 30.81 538 THR A N 1
ATOM 4156 C CA . THR A 1 538 ? 41.531 36.625 -9.422 1 30.81 538 THR A CA 1
ATOM 4157 C C . THR A 1 538 ? 41.375 37.25 -8.039 1 30.81 538 THR A C 1
ATOM 4159 O O . THR A 1 538 ? 42.312 37.281 -7.246 1 30.81 538 THR A O 1
ATOM 4162 N N . THR A 1 539 ? 40.312 38 -7.844 1 27.8 539 THR A N 1
ATOM 4163 C CA . THR A 1 539 ? 40.281 38.688 -6.555 1 27.8 539 THR A CA 1
ATOM 4164 C C . THR A 1 539 ? 39.688 37.781 -5.48 1 27.8 539 THR A C 1
ATOM 4166 O O . THR A 1 539 ? 38.656 37.125 -5.711 1 27.8 539 THR A O 1
ATOM 4169 N N . MET B 1 1 ? 0.098 -89.75 -35.5 1 21.44 1 MET B N 1
ATOM 4170 C CA . MET B 1 1 ? 1.188 -88.938 -34.938 1 21.44 1 MET B CA 1
ATOM 4171 C C . MET B 1 1 ? 1.104 -87.5 -35.406 1 21.44 1 MET B C 1
ATOM 4173 O O . MET B 1 1 ? 2.07 -86.938 -35.938 1 21.44 1 MET B O 1
ATOM 4177 N N . PHE B 1 2 ? -0.03 -86.875 -35.812 1 26.69 2 PHE B N 1
ATOM 4178 C CA . PHE B 1 2 ? -0.557 -85.688 -36.438 1 26.69 2 PHE B CA 1
ATOM 4179 C C . PHE B 1 2 ? -0.239 -84.438 -35.625 1 26.69 2 PHE B C 1
ATOM 4181 O O . PHE B 1 2 ? -0.576 -84.375 -34.438 1 26.69 2 PHE B O 1
ATOM 4188 N N . VAL B 1 3 ? 0.972 -83.688 -35.906 1 29.14 3 VAL B N 1
ATOM 4189 C CA . VAL B 1 3 ? 1.739 -82.625 -35.344 1 29.14 3 VAL B CA 1
ATOM 4190 C C . VAL B 1 3 ? 0.846 -81.375 -35.188 1 29.14 3 VAL B C 1
ATOM 4192 O O . VAL B 1 3 ? 0.306 -80.875 -36.156 1 29.14 3 VAL B O 1
ATOM 4195 N N . PRO B 1 4 ? 0.205 -81.062 -33.969 1 26.75 4 PRO B N 1
ATOM 4196 C CA . PRO B 1 4 ? -0.87 -80.125 -33.75 1 26.75 4 PRO B CA 1
ATOM 4197 C C . PRO B 1 4 ? -0.416 -78.688 -33.938 1 26.75 4 PRO B C 1
ATOM 4199 O O . PRO B 1 4 ? 0.723 -78.312 -33.594 1 26.75 4 PRO B O 1
ATOM 4202 N N . ARG B 1 5 ? -1.013 -77.812 -34.875 1 28.08 5 ARG B N 1
ATOM 4203 C CA . ARG B 1 5 ? -0.929 -76.438 -35.438 1 28.08 5 ARG B CA 1
ATOM 4204 C C . ARG B 1 5 ? -0.926 -75.375 -34.375 1 28.08 5 ARG B C 1
ATOM 4206 O O . ARG B 1 5 ? -0.946 -74.188 -34.656 1 28.08 5 ARG B O 1
ATOM 4213 N N . ASP B 1 6 ? -1.129 -75.625 -33.062 1 25.2 6 ASP B N 1
ATOM 4214 C CA . ASP B 1 6 ? -1.486 -74.625 -32.062 1 25.2 6 ASP B CA 1
ATOM 4215 C C . ASP B 1 6 ? -0.299 -73.688 -31.766 1 25.2 6 ASP B C 1
ATOM 4217 O O . ASP B 1 6 ? -0.385 -72.875 -30.906 1 25.2 6 ASP B O 1
ATOM 4221 N N . LEU B 1 7 ? 0.956 -74 -32.031 1 24.62 7 LEU B N 1
ATOM 4222 C CA . LEU B 1 7 ? 2.117 -73.375 -31.422 1 24.62 7 LEU B CA 1
ATOM 4223 C C . LEU B 1 7 ? 2.305 -71.938 -31.938 1 24.62 7 LEU B C 1
ATOM 4225 O O . LEU B 1 7 ? 3.191 -71.188 -31.469 1 24.62 7 LEU B O 1
ATOM 4229 N N . TRP B 1 8 ? 1.84 -71.5 -33.125 1 22.36 8 TRP B N 1
ATOM 4230 C CA . TRP B 1 8 ? 2.443 -70.375 -33.812 1 22.36 8 TRP B CA 1
ATOM 4231 C C . TRP B 1 8 ? 2.006 -69.062 -33.156 1 22.36 8 TRP B C 1
ATOM 4233 O O . TRP B 1 8 ? 2.607 -68 -33.406 1 22.36 8 TRP B O 1
ATOM 4243 N N . ARG B 1 9 ? 0.763 -68.875 -32.656 1 28.02 9 ARG B N 1
ATOM 4244 C CA . ARG B 1 9 ? 0.171 -67.562 -32.5 1 28.02 9 ARG B CA 1
ATOM 4245 C C . ARG B 1 9 ? 0.854 -66.812 -31.391 1 28.02 9 ARG B C 1
ATOM 4247 O O . ARG B 1 9 ? 0.413 -65.688 -31.031 1 28.02 9 ARG B O 1
ATOM 4254 N N . ARG B 1 10 ? 1.642 -67.312 -30.5 1 32.84 10 ARG B N 1
ATOM 4255 C CA . ARG B 1 10 ? 2.049 -66.688 -29.25 1 32.84 10 ARG B CA 1
ATOM 4256 C C . ARG B 1 10 ? 2.971 -65.5 -29.484 1 32.84 10 ARG B C 1
ATOM 4258 O O . ARG B 1 10 ? 3.197 -64.688 -28.594 1 32.84 10 ARG B O 1
ATOM 4265 N N . SER B 1 11 ? 3.879 -65.688 -30.469 1 27.06 11 SER B N 1
ATOM 4266 C CA . SER B 1 11 ? 5.07 -64.812 -30.312 1 27.06 11 SER B CA 1
ATOM 4267 C C . SER B 1 11 ? 4.781 -63.375 -30.703 1 27.06 11 SER B C 1
ATOM 4269 O O . SER B 1 11 ? 5.695 -62.562 -30.734 1 27.06 11 SER B O 1
ATOM 4271 N N . LEU B 1 12 ? 3.781 -63.156 -31.594 1 28.86 12 LEU B N 1
ATOM 4272 C CA . LEU B 1 12 ? 3.814 -61.812 -32.156 1 28.86 12 LEU B CA 1
ATOM 4273 C C . LEU B 1 12 ? 3.553 -60.781 -31.062 1 28.86 12 LEU B C 1
ATOM 4275 O O . LEU B 1 12 ? 2.504 -60.812 -30.406 1 28.86 12 LEU B O 1
ATOM 4279 N N . GLY B 1 13 ? 4.594 -60.531 -30.328 1 31.67 13 GLY B N 1
ATOM 4280 C CA . GLY B 1 13 ? 4.574 -59.438 -29.359 1 31.67 13 GLY B CA 1
ATOM 4281 C C . GLY B 1 13 ? 3.674 -58.312 -29.766 1 31.67 13 GLY B C 1
ATOM 4282 O O . GLY B 1 13 ? 3.391 -58.125 -30.953 1 31.67 13 GLY B O 1
ATOM 4283 N N . SER B 1 14 ? 2.682 -57.969 -28.984 1 34.72 14 SER B N 1
ATOM 4284 C CA . SER B 1 14 ? 1.468 -57.188 -29.203 1 34.72 14 SER B CA 1
ATOM 4285 C C . SER B 1 14 ? 1.78 -55.844 -29.891 1 34.72 14 SER B C 1
ATOM 4287 O O . SER B 1 14 ? 2.883 -55.312 -29.734 1 34.72 14 SER B O 1
ATOM 4289 N N . THR B 1 15 ? 1.039 -55.562 -31.031 1 39.94 15 THR B N 1
ATOM 4290 C CA . THR B 1 15 ? 0.901 -54.312 -31.766 1 39.94 15 THR B CA 1
ATOM 4291 C C . THR B 1 15 ? 1.045 -53.094 -30.828 1 39.94 15 THR B C 1
ATOM 4293 O O . THR B 1 15 ? 1.346 -52 -31.281 1 39.94 15 THR B O 1
ATOM 4296 N N . ALA B 1 16 ? 0.724 -53.312 -29.547 1 41.84 16 ALA B N 1
ATOM 4297 C CA . ALA B 1 16 ? 0.818 -52.219 -28.609 1 41.84 16 ALA B CA 1
ATOM 4298 C C . ALA B 1 16 ? 2.271 -51.812 -28.375 1 41.84 16 ALA B C 1
ATOM 4300 O O . ALA B 1 16 ? 2.58 -50.625 -28.234 1 41.84 16 ALA B O 1
ATOM 4301 N N . GLU B 1 17 ? 3.16 -52.875 -28.469 1 40.41 17 GLU B N 1
ATOM 4302 C CA . GLU B 1 17 ? 4.57 -52.531 -28.266 1 40.41 17 GLU B CA 1
ATOM 4303 C C . GLU B 1 17 ? 5.152 -51.844 -29.5 1 40.41 17 GLU B C 1
ATOM 4305 O O . GLU B 1 17 ? 5.945 -50.906 -29.375 1 40.41 17 GLU B O 1
ATOM 4310 N N . LEU B 1 18 ? 4.68 -52.312 -30.734 1 37.81 18 LEU B N 1
ATOM 4311 C CA . LEU B 1 18 ? 5.156 -51.656 -31.938 1 37.81 18 LEU B CA 1
ATOM 4312 C C . LEU B 1 18 ? 4.66 -50.219 -32 1 37.81 18 LEU B C 1
ATOM 4314 O O . LEU B 1 18 ? 5.414 -49.312 -32.375 1 37.81 18 LEU B O 1
ATOM 4318 N N . ARG B 1 19 ? 3.416 -49.969 -31.609 1 37.34 19 ARG B N 1
ATOM 4319 C CA . ARG B 1 19 ? 2.92 -48.594 -31.625 1 37.34 19 ARG B CA 1
ATOM 4320 C C . ARG B 1 19 ? 3.66 -47.719 -30.609 1 37.34 19 ARG B C 1
ATOM 4322 O O . ARG B 1 19 ? 3.908 -46.531 -30.859 1 37.34 19 ARG B O 1
ATOM 4329 N N . ARG B 1 20 ? 4.066 -48.344 -29.531 1 40.88 20 ARG B N 1
ATOM 4330 C CA . ARG B 1 20 ? 4.871 -47.625 -28.547 1 40.88 20 ARG B CA 1
ATOM 4331 C C . ARG B 1 20 ? 6.262 -47.312 -29.094 1 40.88 20 ARG B C 1
ATOM 4333 O O . ARG B 1 20 ? 6.785 -46.219 -28.906 1 40.88 20 ARG B O 1
ATOM 4340 N N . LEU B 1 21 ? 6.852 -48.375 -29.812 1 37.12 21 LEU B N 1
ATOM 4341 C CA . LEU B 1 21 ? 8.164 -48.156 -30.422 1 37.12 21 LEU B CA 1
ATOM 4342 C C . LEU B 1 21 ? 8.07 -47.188 -31.594 1 37.12 21 LEU B C 1
ATOM 4344 O O . LEU B 1 21 ? 8.945 -46.312 -31.766 1 37.12 21 LEU B O 1
ATOM 4348 N N . LEU B 1 22 ? 7.055 -47.406 -32.5 1 36.28 22 LEU B N 1
ATOM 4349 C CA . LEU B 1 22 ? 6.902 -46.438 -33.594 1 36.28 22 LEU B CA 1
ATOM 4350 C C . LEU B 1 22 ? 6.598 -45.031 -33.062 1 36.28 22 LEU B C 1
ATOM 4352 O O . LEU B 1 22 ? 7.082 -44.062 -33.625 1 36.28 22 LEU B O 1
ATOM 4356 N N . ARG B 1 23 ? 5.758 -44.969 -32.031 1 37.09 23 ARG B N 1
ATOM 4357 C CA . ARG B 1 23 ? 5.555 -43.656 -31.438 1 37.09 23 ARG B CA 1
ATOM 4358 C C . ARG B 1 23 ? 6.816 -43.156 -30.734 1 37.09 23 ARG B C 1
ATOM 4360 O O . ARG B 1 23 ? 7.078 -41.969 -30.672 1 37.09 23 ARG B O 1
ATOM 4367 N N . ARG B 1 24 ? 7.621 -44.031 -30.219 1 37.94 24 ARG B N 1
ATOM 4368 C CA . ARG B 1 24 ? 8.938 -43.75 -29.672 1 37.94 24 ARG B CA 1
ATOM 4369 C C . ARG B 1 24 ? 9.922 -43.344 -30.781 1 37.94 24 ARG B C 1
ATOM 4371 O O . ARG B 1 24 ? 10.758 -42.469 -30.594 1 37.94 24 ARG B O 1
ATOM 4378 N N . GLY B 1 25 ? 10.109 -44.188 -31.797 1 36.03 25 GLY B N 1
ATOM 4379 C CA . GLY B 1 25 ? 10.977 -43.906 -32.938 1 36.03 25 GLY B CA 1
ATOM 4380 C C . GLY B 1 25 ? 10.641 -42.594 -33.594 1 36.03 25 GLY B C 1
ATOM 4381 O O . GLY B 1 25 ? 11.531 -41.844 -34.031 1 36.03 25 GLY B O 1
ATOM 4382 N N . LEU B 1 26 ? 9.383 -42.438 -34.031 1 34.19 26 LEU B N 1
ATOM 4383 C CA . LEU B 1 26 ? 9.016 -41.125 -34.594 1 34.19 26 LEU B CA 1
ATOM 4384 C C . LEU B 1 26 ? 9.023 -40.062 -33.531 1 34.19 26 LEU B C 1
ATOM 4386 O O . LEU B 1 26 ? 8.75 -38.875 -33.812 1 34.19 26 LEU B O 1
ATOM 4390 N N . ALA B 1 27 ? 8.969 -40.406 -32.312 1 37.44 27 ALA B N 1
ATOM 4391 C CA . ALA B 1 27 ? 9.094 -39.469 -31.203 1 37.44 27 ALA B CA 1
ATOM 4392 C C . ALA B 1 27 ? 10.5 -38.875 -31.141 1 37.44 27 ALA B C 1
ATOM 4394 O O . ALA B 1 27 ? 10.711 -37.812 -30.531 1 37.44 27 ALA B O 1
ATOM 4395 N N . SER B 1 28 ? 11.461 -39.688 -31.5 1 36.91 28 SER B N 1
ATOM 4396 C CA . SER B 1 28 ? 12.828 -39.156 -31.531 1 36.91 28 SER B CA 1
ATOM 4397 C C . SER B 1 28 ? 12.977 -38.062 -32.594 1 36.91 28 SER B C 1
ATOM 4399 O O . SER B 1 28 ? 14.094 -37.656 -32.906 1 36.91 28 SER B O 1
ATOM 4401 N N . LEU B 1 29 ? 12.141 -38.094 -33.594 1 37.69 29 LEU B N 1
ATOM 4402 C CA . LEU B 1 29 ? 12.344 -36.938 -34.438 1 37.69 29 LEU B CA 1
ATOM 4403 C C . LEU B 1 29 ? 12.383 -35.656 -33.594 1 37.69 29 LEU B C 1
ATOM 4405 O O . LEU B 1 29 ? 11.477 -35.406 -32.812 1 37.69 29 LEU B O 1
ATOM 4409 N N . ALA B 1 30 ? 13.508 -35.219 -33.281 1 45.31 30 ALA B N 1
ATOM 4410 C CA . ALA B 1 30 ? 13.812 -33.938 -32.594 1 45.31 30 ALA B CA 1
ATOM 4411 C C . ALA B 1 30 ? 12.703 -32.938 -32.844 1 45.31 30 ALA B C 1
ATOM 4413 O O . ALA B 1 30 ? 12.617 -32.312 -33.906 1 45.31 30 ALA B O 1
ATOM 4414 N N . THR B 1 31 ? 11.516 -33.25 -32.5 1 59.94 31 THR B N 1
ATOM 4415 C CA . THR B 1 31 ? 10.406 -32.312 -32.656 1 59.94 31 THR B CA 1
ATOM 4416 C C . THR B 1 31 ? 10.844 -30.891 -32.375 1 59.94 31 THR B C 1
ATOM 4418 O O . THR B 1 31 ? 11.625 -30.656 -31.438 1 59.94 31 THR B O 1
ATOM 4421 N N . ALA B 1 32 ? 10.914 -30.188 -33.344 1 73.19 32 ALA B N 1
ATOM 4422 C CA . ALA B 1 32 ? 11.242 -28.781 -33.281 1 73.19 32 ALA B CA 1
ATOM 4423 C C . ALA B 1 32 ? 10.516 -28.109 -32.125 1 73.19 32 ALA B C 1
ATOM 4425 O O . ALA B 1 32 ? 9.383 -28.469 -31.797 1 73.19 32 ALA B O 1
ATOM 4426 N N . PRO B 1 33 ? 11.289 -27.453 -31.234 1 87.06 33 PRO B N 1
ATOM 4427 C CA . PRO B 1 33 ? 10.625 -26.703 -30.172 1 87.06 33 PRO B CA 1
ATOM 4428 C C . PRO B 1 33 ? 9.445 -25.875 -30.672 1 87.06 33 PRO B C 1
ATOM 4430 O O . PRO B 1 33 ? 9.461 -25.406 -31.812 1 87.06 33 PRO B O 1
ATOM 4433 N N . PRO B 1 34 ? 8.383 -25.922 -29.875 1 92.94 34 PRO B N 1
ATOM 4434 C CA . PRO B 1 34 ? 7.246 -25.094 -30.266 1 92.94 34 PRO B CA 1
ATOM 4435 C C . PRO B 1 34 ? 7.609 -23.609 -30.391 1 92.94 34 PRO B C 1
ATOM 4437 O O . PRO B 1 34 ? 8.625 -23.188 -29.844 1 92.94 34 PRO B O 1
ATOM 4440 N N . SER B 1 35 ? 6.789 -22.984 -31.203 1 93.12 35 SER B N 1
ATOM 4441 C CA . SER B 1 35 ? 7.035 -21.562 -31.422 1 93.12 35 SER B CA 1
ATOM 4442 C C . SER B 1 35 ? 5.926 -20.703 -30.812 1 93.12 35 SER B C 1
ATOM 4444 O O . SER B 1 35 ? 4.758 -21.109 -30.828 1 93.12 35 SER B O 1
ATOM 4446 N N . LEU B 1 36 ? 6.238 -19.609 -30.328 1 96.38 36 LEU B N 1
ATOM 4447 C CA . LEU B 1 36 ? 5.281 -18.656 -29.781 1 96.38 36 LEU B CA 1
ATOM 4448 C C . LEU B 1 36 ? 4.266 -18.234 -30.828 1 96.38 36 LEU B C 1
ATOM 4450 O O . LEU B 1 36 ? 4.613 -18.062 -32 1 96.38 36 LEU B O 1
ATOM 4454 N N . PRO B 1 37 ? 3.047 -18 -30.375 1 96.69 37 PRO B N 1
ATOM 4455 C CA . PRO B 1 37 ? 2.078 -17.438 -31.312 1 96.69 37 PRO B CA 1
ATOM 4456 C C . PRO B 1 37 ? 2.477 -16.031 -31.797 1 96.69 37 PRO B C 1
ATOM 4458 O O . PRO B 1 37 ? 3.109 -15.281 -31.062 1 96.69 37 PRO B O 1
ATOM 4461 N N . PRO B 1 38 ? 2.098 -15.727 -33.062 1 95.56 38 PRO B N 1
ATOM 4462 C CA . PRO B 1 38 ? 2.412 -14.383 -33.562 1 95.56 38 PRO B CA 1
ATOM 4463 C C . PRO B 1 38 ? 1.747 -13.289 -32.719 1 95.56 38 PRO B C 1
ATOM 4465 O O . PRO B 1 38 ? 0.644 -13.484 -32.219 1 95.56 38 PRO B O 1
ATOM 4468 N N . PHE B 1 39 ? 2.381 -12.266 -32.625 1 96.62 39 PHE B N 1
ATOM 4469 C CA . PHE B 1 39 ? 1.905 -11.109 -31.859 1 96.62 39 PHE B CA 1
ATOM 4470 C C . PHE B 1 39 ? 2.455 -9.82 -32.469 1 96.62 39 PHE B C 1
ATOM 4472 O O . PHE B 1 39 ? 3.672 -9.648 -32.562 1 96.62 39 PHE B O 1
ATOM 4479 N N . ASP B 1 40 ? 1.576 -8.914 -32.875 1 95.19 40 ASP B N 1
ATOM 4480 C CA . ASP B 1 40 ? 1.979 -7.688 -33.531 1 95.19 40 ASP B CA 1
ATOM 4481 C C . ASP B 1 40 ? 2.41 -6.617 -32.531 1 95.19 40 ASP B C 1
ATOM 4483 O O . ASP B 1 40 ? 1.617 -5.75 -32.188 1 95.19 40 ASP B O 1
ATOM 4487 N N . HIS B 1 41 ? 3.639 -6.625 -32.156 1 96.62 41 HIS B N 1
ATOM 4488 C CA . HIS B 1 41 ? 4.246 -5.656 -31.266 1 96.62 41 HIS B CA 1
ATOM 4489 C C . HIS B 1 41 ? 5.766 -5.648 -31.391 1 96.62 41 HIS B C 1
ATOM 4491 O O . HIS B 1 41 ? 6.395 -6.711 -31.438 1 96.62 41 HIS B O 1
ATOM 4497 N N . GLN B 1 42 ? 6.289 -4.5 -31.547 1 95.75 42 GLN B N 1
ATOM 4498 C CA . GLN B 1 42 ? 7.738 -4.332 -31.594 1 95.75 42 GLN B CA 1
ATOM 4499 C C . GLN B 1 42 ? 8.25 -3.678 -30.312 1 95.75 42 GLN B C 1
ATOM 4501 O O . GLN B 1 42 ? 7.992 -2.496 -30.062 1 95.75 42 GLN B O 1
ATOM 4506 N N . PRO B 1 43 ? 8.945 -4.391 -29.516 1 96.5 43 PRO B N 1
ATOM 4507 C CA . PRO B 1 43 ? 9.461 -3.811 -28.281 1 96.5 43 PRO B CA 1
ATOM 4508 C C . PRO B 1 43 ? 10.469 -2.691 -28.516 1 96.5 43 PRO B C 1
ATOM 4510 O O . PRO B 1 43 ? 11.164 -2.691 -29.531 1 96.5 43 PRO B O 1
ATOM 4513 N N . ARG B 1 44 ? 10.578 -1.8 -27.594 1 95.06 44 ARG B N 1
ATOM 4514 C CA . ARG B 1 44 ? 11.562 -0.72 -27.641 1 95.06 44 ARG B CA 1
ATOM 4515 C C . ARG B 1 44 ? 12.961 -1.234 -27.312 1 95.06 44 ARG B C 1
ATOM 4517 O O . ARG B 1 44 ? 13.125 -2.07 -26.422 1 95.06 44 ARG B O 1
ATOM 4524 N N . PRO B 1 45 ? 13.898 -0.739 -28.062 1 94.69 45 PRO B N 1
ATOM 4525 C CA . PRO B 1 45 ? 15.258 -1.14 -27.688 1 94.69 45 PRO B CA 1
ATOM 4526 C C . PRO B 1 45 ? 15.641 -0.714 -26.281 1 94.69 45 PRO B C 1
ATOM 4528 O O . PRO B 1 45 ? 15.305 0.393 -25.844 1 94.69 45 PRO B O 1
ATOM 4531 N N . TYR B 1 46 ? 16.234 -1.606 -25.641 1 96.31 46 TYR B N 1
ATOM 4532 C CA . TYR B 1 46 ? 16.641 -1.339 -24.266 1 96.31 46 TYR B CA 1
ATOM 4533 C C . TYR B 1 46 ? 18.094 -0.838 -24.219 1 96.31 46 TYR B C 1
ATOM 4535 O O . TYR B 1 46 ? 19 -1.486 -24.734 1 96.31 46 TYR B O 1
ATOM 4543 N N . LYS B 1 47 ? 18.328 0.364 -23.594 1 92.44 47 LYS B N 1
ATOM 4544 C CA . LYS B 1 47 ? 19.656 0.957 -23.484 1 92.44 47 LYS B CA 1
ATOM 4545 C C . LYS B 1 47 ? 20.031 1.173 -22.016 1 92.44 47 LYS B C 1
ATOM 4547 O O . LYS B 1 47 ? 20.984 1.901 -21.719 1 92.44 47 LYS B O 1
ATOM 4552 N N . GLY B 1 48 ? 19.375 0.532 -21.125 1 93.81 48 GLY B N 1
ATOM 4553 C CA . GLY B 1 48 ? 19.609 0.756 -19.719 1 93.81 48 GLY B CA 1
ATOM 4554 C C . GLY B 1 48 ? 20.672 -0.163 -19.125 1 93.81 48 GLY B C 1
ATOM 4555 O O . GLY B 1 48 ? 21.469 -0.75 -19.859 1 93.81 48 GLY B O 1
ATOM 4556 N N . MET B 1 49 ? 20.688 -0.281 -17.891 1 96.56 49 MET B N 1
ATOM 4557 C CA . MET B 1 49 ? 21.641 -1.088 -17.141 1 96.56 49 MET B CA 1
ATOM 4558 C C . MET B 1 49 ? 21.469 -2.57 -17.438 1 96.56 49 MET B C 1
ATOM 4560 O O . MET B 1 49 ? 20.344 -3.088 -17.422 1 96.56 49 MET B O 1
ATOM 4564 N N . PRO B 1 50 ? 22.578 -3.234 -17.734 1 96.25 50 PRO B N 1
ATOM 4565 C CA . PRO B 1 50 ? 22.469 -4.664 -18.031 1 96.25 50 PRO B CA 1
ATOM 4566 C C . PRO B 1 50 ? 22.062 -5.496 -16.828 1 96.25 50 PRO B C 1
ATOM 4568 O O . PRO B 1 50 ? 22.359 -5.109 -15.688 1 96.25 50 PRO B O 1
ATOM 4571 N N . GLY B 1 51 ? 21.547 -6.66 -17.078 1 97.31 51 GLY B N 1
ATOM 4572 C CA . GLY B 1 51 ? 21.031 -7.547 -16.047 1 97.31 51 GLY B CA 1
ATOM 4573 C C . GLY B 1 51 ? 22.062 -7.906 -15 1 97.31 51 GLY B C 1
ATOM 4574 O O . GLY B 1 51 ? 21.766 -7.934 -13.805 1 97.31 51 GLY B O 1
ATOM 4575 N N . GLU B 1 52 ? 23.234 -8.156 -15.43 1 96.06 52 GLU B N 1
ATOM 4576 C CA . GLU B 1 52 ? 24.297 -8.547 -14.5 1 96.06 52 GLU B CA 1
ATOM 4577 C C . GLU B 1 52 ? 24.609 -7.426 -13.508 1 96.06 52 GLU B C 1
ATOM 4579 O O . GLU B 1 52 ? 24.828 -7.68 -12.328 1 96.06 52 GLU B O 1
ATOM 4584 N N . GLU B 1 53 ? 24.625 -6.254 -14.016 1 97.69 53 GLU B N 1
ATOM 4585 C CA . GLU B 1 53 ? 24.859 -5.105 -13.148 1 97.69 53 GLU B CA 1
ATOM 4586 C C . GLU B 1 53 ? 23.688 -4.871 -12.203 1 97.69 53 GLU B C 1
ATOM 4588 O O . GLU B 1 53 ? 23.891 -4.527 -11.031 1 97.69 53 GLU B O 1
ATOM 4593 N N . ILE B 1 54 ? 22.516 -5.035 -12.68 1 98.31 54 ILE B N 1
ATOM 4594 C CA . ILE B 1 54 ? 21.312 -4.906 -11.852 1 98.31 54 ILE B CA 1
ATOM 4595 C C . ILE B 1 54 ? 21.359 -5.918 -10.703 1 98.31 54 ILE B C 1
ATOM 4597 O O . ILE B 1 54 ? 21.062 -5.582 -9.555 1 98.31 54 ILE B O 1
ATOM 4601 N N . LEU B 1 55 ? 21.734 -7.113 -11.047 1 97.38 55 LEU B N 1
ATOM 4602 C CA . LEU B 1 55 ? 21.812 -8.164 -10.039 1 97.38 55 LEU B CA 1
ATOM 4603 C C . LEU B 1 55 ? 22.828 -7.809 -8.961 1 97.38 55 LEU B C 1
ATOM 4605 O O . LEU B 1 55 ? 22.578 -8.031 -7.773 1 97.38 55 LEU B O 1
ATOM 4609 N N . ARG B 1 56 ? 23.953 -7.23 -9.344 1 96.94 56 ARG B N 1
ATOM 4610 C CA . ARG B 1 56 ? 24.969 -6.812 -8.383 1 96.94 56 ARG B CA 1
ATOM 4611 C C . ARG B 1 56 ? 24.453 -5.711 -7.473 1 96.94 56 ARG B C 1
ATOM 4613 O O . ARG B 1 56 ? 24.625 -5.766 -6.254 1 96.94 56 ARG B O 1
ATOM 4620 N N . LYS B 1 57 ? 23.844 -4.797 -8.031 1 97.56 57 LYS B N 1
ATOM 4621 C CA . LYS B 1 57 ? 23.297 -3.682 -7.254 1 97.56 57 LYS B CA 1
ATOM 4622 C C . LYS B 1 57 ? 22.172 -4.145 -6.348 1 97.56 57 LYS B C 1
ATOM 4624 O O . LYS B 1 57 ? 22 -3.627 -5.238 1 97.56 57 LYS B O 1
ATOM 4629 N N . ARG B 1 58 ? 21.359 -5.004 -6.859 1 96.88 58 ARG B N 1
ATOM 4630 C CA . ARG B 1 58 ? 20.281 -5.586 -6.047 1 96.88 58 ARG B CA 1
ATOM 4631 C C . ARG B 1 58 ? 20.844 -6.211 -4.773 1 96.88 58 ARG B C 1
ATOM 4633 O O . ARG B 1 58 ? 20.297 -6.016 -3.688 1 96.88 58 ARG B O 1
ATOM 4640 N N . LYS B 1 59 ? 21.938 -6.926 -4.898 1 95.44 59 LYS B N 1
ATOM 4641 C CA . LYS B 1 59 ? 22.547 -7.598 -3.76 1 95.44 59 LYS B CA 1
ATOM 4642 C C . LYS B 1 59 ? 23.062 -6.586 -2.74 1 95.44 59 LYS B C 1
ATOM 4644 O O . LYS B 1 59 ? 23.109 -6.871 -1.541 1 95.44 59 LYS B O 1
ATOM 4649 N N . THR B 1 60 ? 23.344 -5.445 -3.248 1 96.25 60 THR B N 1
ATOM 4650 C CA . THR B 1 60 ? 23.922 -4.422 -2.389 1 96.25 60 THR B CA 1
ATOM 4651 C C . THR B 1 60 ? 22.828 -3.576 -1.738 1 96.25 60 THR B C 1
ATOM 4653 O O . THR B 1 60 ? 22.906 -3.266 -0.548 1 96.25 60 THR B O 1
ATOM 4656 N N . PHE B 1 61 ? 21.797 -3.23 -2.518 1 98.06 61 PHE B N 1
ATOM 4657 C CA . PHE B 1 61 ? 20.938 -2.139 -2.08 1 98.06 61 PHE B CA 1
ATOM 4658 C C . PHE B 1 61 ? 19.547 -2.658 -1.706 1 98.06 61 PHE B C 1
ATOM 4660 O O . PHE B 1 61 ? 18.766 -1.941 -1.096 1 98.06 61 PHE B O 1
ATOM 4667 N N . LEU B 1 62 ? 19.219 -3.842 -2.055 1 97.88 62 LEU B N 1
ATOM 4668 C CA . LEU B 1 62 ? 17.906 -4.395 -1.707 1 97.88 62 LEU B CA 1
ATOM 4669 C C . LEU B 1 62 ? 18.047 -5.492 -0.654 1 97.88 62 LEU B C 1
ATOM 4671 O O . LEU B 1 62 ? 19.109 -6.086 -0.505 1 97.88 62 LEU B O 1
ATOM 4675 N N . GLY B 1 63 ? 16.984 -5.738 0.035 1 96.75 63 GLY B N 1
ATOM 4676 C CA . GLY B 1 63 ? 16.969 -6.734 1.093 1 96.75 63 GLY B CA 1
ATOM 4677 C C . GLY B 1 63 ? 17.266 -8.141 0.595 1 96.75 63 GLY B C 1
ATOM 4678 O O . GLY B 1 63 ? 16.828 -8.523 -0.493 1 96.75 63 GLY B O 1
ATOM 4679 N N . PRO B 1 64 ? 17.922 -8.914 1.395 1 95.5 64 PRO B N 1
ATOM 4680 C CA . PRO B 1 64 ? 18.312 -10.266 0.984 1 95.5 64 PRO B CA 1
ATOM 4681 C C . PRO B 1 64 ? 17.141 -11.234 0.956 1 95.5 64 PRO B C 1
ATOM 4683 O O . PRO B 1 64 ? 17.25 -12.328 0.396 1 95.5 64 PRO B O 1
ATOM 4686 N N . SER B 1 65 ? 16.047 -10.867 1.601 1 94.38 65 SER B N 1
ATOM 4687 C CA . SER B 1 65 ? 14.875 -11.742 1.597 1 94.38 65 SER B CA 1
ATOM 4688 C C . SER B 1 65 ? 14.133 -11.664 0.266 1 94.38 65 SER B C 1
ATO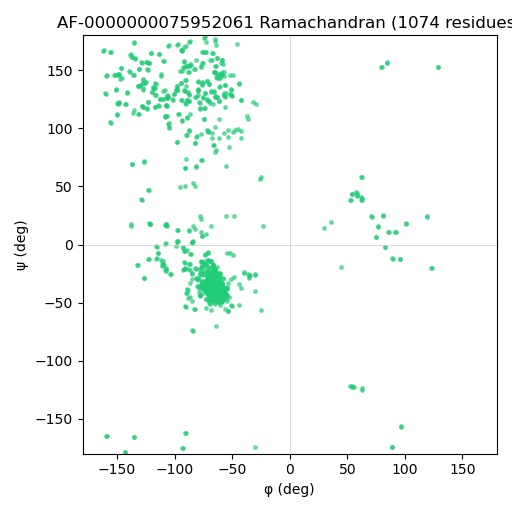M 4690 O O . SER B 1 65 ? 13.281 -12.508 -0.025 1 94.38 65 SER B O 1
ATOM 4692 N N . ILE B 1 66 ? 14.406 -10.633 -0.453 1 93.81 66 ILE B N 1
ATOM 4693 C CA . ILE B 1 66 ? 13.727 -10.414 -1.726 1 93.81 66 ILE B CA 1
ATOM 4694 C C . ILE B 1 66 ? 14.289 -11.375 -2.775 1 93.81 66 ILE B C 1
ATOM 4696 O O . ILE B 1 66 ? 15.375 -11.164 -3.309 1 93.81 66 ILE B O 1
ATOM 4700 N N . PHE B 1 67 ? 13.555 -12.305 -3.125 1 90.56 67 PHE B N 1
ATOM 4701 C CA . PHE B 1 67 ? 14.047 -13.359 -4.004 1 90.56 67 PHE B CA 1
ATOM 4702 C C . PHE B 1 67 ? 13.734 -13.039 -5.461 1 90.56 67 PHE B C 1
ATOM 4704 O O . PHE B 1 67 ? 13.016 -12.078 -5.75 1 90.56 67 PHE B O 1
ATOM 4711 N N . TYR B 1 68 ? 14.352 -13.766 -6.355 1 93.38 68 TYR B N 1
ATOM 4712 C CA . TYR B 1 68 ? 14.078 -13.711 -7.789 1 93.38 68 TYR B CA 1
ATOM 4713 C C . TYR B 1 68 ? 14.062 -15.109 -8.391 1 93.38 68 TYR B C 1
ATOM 4715 O O . TYR B 1 68 ? 14.547 -16.062 -7.777 1 93.38 68 TYR B O 1
ATOM 4723 N N . TYR B 1 69 ? 13.516 -15.219 -9.555 1 95.56 69 TYR B N 1
ATOM 4724 C CA . TYR B 1 69 ? 13.352 -16.5 -10.227 1 95.56 69 TYR B CA 1
ATOM 4725 C C . TYR B 1 69 ? 14.539 -16.797 -11.133 1 95.56 69 TYR B C 1
ATOM 4727 O O . TYR B 1 69 ? 15.219 -15.883 -11.594 1 95.56 69 TYR B O 1
ATOM 4735 N N . TYR B 1 70 ? 14.812 -18.125 -11.344 1 96.62 70 TYR B N 1
ATOM 4736 C CA . TYR B 1 70 ? 15.68 -18.703 -12.359 1 96.62 70 TYR B CA 1
ATOM 4737 C C . TYR B 1 70 ? 17.141 -18.609 -11.953 1 96.62 70 TYR B C 1
ATOM 4739 O O . TYR B 1 70 ? 17.531 -17.719 -11.195 1 96.62 70 TYR B O 1
ATOM 4747 N N . GLN B 1 71 ? 17.906 -19.469 -12.406 1 93.81 71 GLN B N 1
ATOM 4748 C CA . GLN B 1 71 ? 19.344 -19.5 -12.156 1 93.81 71 GLN B CA 1
ATOM 4749 C C . GLN B 1 71 ? 20.031 -18.25 -12.734 1 93.81 71 GLN B C 1
ATOM 4751 O O . GLN B 1 71 ? 20.859 -17.625 -12.07 1 93.81 71 GLN B O 1
ATOM 4756 N N . LYS B 1 72 ? 19.656 -18.016 -13.922 1 94.31 72 LYS B N 1
ATOM 4757 C CA . LYS B 1 72 ? 19.984 -16.719 -14.531 1 94.31 72 LYS B CA 1
ATOM 4758 C C . LYS B 1 72 ? 18.75 -15.82 -14.594 1 94.31 72 LYS B C 1
ATOM 4760 O O . LYS B 1 72 ? 17.938 -15.945 -15.508 1 94.31 72 LYS B O 1
ATOM 4765 N N . PRO B 1 73 ? 18.719 -14.906 -13.742 1 96.62 73 PRO B N 1
ATOM 4766 C CA . PRO B 1 73 ? 17.5 -14.094 -13.664 1 96.62 73 PRO B CA 1
ATOM 4767 C C . PRO B 1 73 ? 17.266 -13.266 -14.922 1 96.62 73 PRO B C 1
ATOM 4769 O O . PRO B 1 73 ? 18.219 -12.797 -15.547 1 96.62 73 PRO B O 1
ATOM 4772 N N . LEU B 1 74 ? 16.031 -13.039 -15.242 1 97.75 74 LEU B N 1
ATOM 4773 C CA . LEU B 1 74 ? 15.641 -12.281 -16.422 1 97.75 74 LEU B CA 1
ATOM 4774 C C . LEU B 1 74 ? 15.5 -10.797 -16.094 1 97.75 74 LEU B C 1
ATOM 4776 O O . LEU B 1 74 ? 14.914 -10.438 -15.07 1 97.75 74 LEU B O 1
ATOM 4780 N N . ASN B 1 75 ? 16.078 -9.961 -16.891 1 98.19 75 ASN B N 1
ATOM 4781 C CA . ASN B 1 75 ? 15.797 -8.531 -16.859 1 98.19 75 ASN B CA 1
ATOM 4782 C C . ASN B 1 75 ? 14.609 -8.172 -17.75 1 98.19 75 ASN B C 1
ATOM 4784 O O . ASN B 1 75 ? 14.766 -8.008 -18.953 1 98.19 75 ASN B O 1
ATOM 4788 N N . ILE B 1 76 ? 13.461 -8.039 -17.141 1 98.44 76 ILE B N 1
ATOM 4789 C CA . ILE B 1 76 ? 12.242 -7.734 -17.875 1 98.44 76 ILE B CA 1
ATOM 4790 C C . ILE B 1 76 ? 12.086 -6.219 -18.016 1 98.44 76 ILE B C 1
ATOM 4792 O O . ILE B 1 76 ? 11.961 -5.512 -17.016 1 98.44 76 ILE B O 1
ATOM 4796 N N . VAL B 1 77 ? 11.969 -5.703 -19.234 1 97.94 77 VAL B N 1
ATOM 4797 C CA . VAL B 1 77 ? 12.078 -4.262 -19.422 1 97.94 77 VAL B CA 1
ATOM 4798 C C . VAL B 1 77 ? 10.82 -3.721 -20.078 1 97.94 77 VAL B C 1
ATOM 4800 O O . VAL B 1 77 ? 10.586 -2.51 -20.109 1 97.94 77 VAL B O 1
ATOM 4803 N N . GLU B 1 78 ? 10.023 -4.609 -20.562 1 98.38 78 GLU B N 1
ATOM 4804 C CA . GLU B 1 78 ? 8.805 -4.188 -21.25 1 98.38 78 GLU B CA 1
ATOM 4805 C C . GLU B 1 78 ? 7.719 -5.254 -21.141 1 98.38 78 GLU B C 1
ATOM 4807 O O . GLU B 1 78 ? 8.016 -6.438 -20.984 1 98.38 78 GLU B O 1
ATOM 4812 N N . GLY B 1 79 ? 6.453 -4.844 -21.062 1 98.31 79 GLY B N 1
ATOM 4813 C CA . GLY B 1 79 ? 5.312 -5.746 -21.078 1 98.31 79 GLY B CA 1
ATOM 4814 C C . GLY B 1 79 ? 4.188 -5.281 -21.969 1 98.31 79 GLY B C 1
ATOM 4815 O O . GLY B 1 79 ? 3.951 -4.078 -22.109 1 98.31 79 GLY B O 1
ATOM 4816 N N . LYS B 1 80 ? 3.512 -6.195 -22.562 1 98.31 80 LYS B N 1
ATOM 4817 C CA . LYS B 1 80 ? 2.355 -5.93 -23.406 1 98.31 80 LYS B CA 1
ATOM 4818 C C . LYS B 1 80 ? 1.365 -7.09 -23.375 1 98.31 80 LYS B C 1
ATOM 4820 O O . LYS B 1 80 ? 1.673 -8.195 -23.828 1 98.31 80 LYS B O 1
ATOM 4825 N N . MET B 1 81 ? 0.232 -6.805 -22.781 1 97.06 81 MET B N 1
ATOM 4826 C CA . MET B 1 81 ? -0.809 -7.824 -22.703 1 97.06 81 MET B CA 1
ATOM 4827 C C . MET B 1 81 ? -0.268 -9.094 -22.047 1 97.06 81 MET B C 1
ATOM 4829 O O . MET B 1 81 ? 0.214 -9.062 -20.922 1 97.06 81 MET B O 1
ATOM 4833 N N . GLN B 1 82 ? -0.335 -10.258 -22.719 1 97.38 82 GLN B N 1
ATOM 4834 C CA . GLN B 1 82 ? 0.078 -11.5 -22.078 1 97.38 82 GLN B CA 1
ATOM 4835 C C . GLN B 1 82 ? 1.576 -11.734 -22.25 1 97.38 82 GLN B C 1
ATOM 4837 O O . GLN B 1 82 ? 2.096 -12.781 -21.859 1 97.38 82 GLN B O 1
ATOM 4842 N N . TYR B 1 83 ? 2.344 -10.727 -22.719 1 98.62 83 TYR B N 1
ATOM 4843 C CA . TYR B 1 83 ? 3.746 -10.977 -23.031 1 98.62 83 TYR B CA 1
ATOM 4844 C C . TYR B 1 83 ? 4.652 -10.031 -22.25 1 98.62 83 TYR B C 1
ATOM 4846 O O . TYR B 1 83 ? 4.27 -8.898 -21.953 1 98.62 83 TYR B O 1
ATOM 4854 N N . LEU B 1 84 ? 5.84 -10.508 -21.969 1 98.62 84 LEU B N 1
ATOM 4855 C CA . LEU B 1 84 ? 6.949 -9.75 -21.391 1 98.62 84 LEU B CA 1
ATOM 4856 C C . LEU B 1 84 ? 8.172 -9.805 -22.312 1 98.62 84 LEU B C 1
ATOM 4858 O O . LEU B 1 84 ? 8.336 -10.75 -23.078 1 98.62 84 LEU B O 1
ATOM 4862 N N . TYR B 1 85 ? 9.031 -8.852 -22.203 1 98.62 85 TYR B N 1
ATOM 4863 C CA . TYR B 1 85 ? 10.234 -8.75 -23.016 1 98.62 85 TYR B CA 1
ATOM 4864 C C . TYR B 1 85 ? 11.461 -8.469 -22.156 1 98.62 85 TYR B C 1
ATOM 4866 O O . TYR B 1 85 ? 11.406 -7.641 -21.234 1 98.62 85 TYR B O 1
ATOM 4874 N N . ASP B 1 86 ? 12.531 -9.148 -22.438 1 98.12 86 ASP B N 1
ATOM 4875 C CA . ASP B 1 86 ? 13.758 -8.914 -21.688 1 98.12 86 ASP B CA 1
ATOM 4876 C C . ASP B 1 86 ? 14.641 -7.883 -22.375 1 98.12 86 ASP B C 1
ATOM 4878 O O . ASP B 1 86 ? 14.227 -7.258 -23.359 1 98.12 86 ASP B O 1
ATOM 4882 N N . GLU B 1 87 ? 15.789 -7.672 -21.859 1 97.69 87 GLU B N 1
ATOM 4883 C CA . GLU B 1 87 ? 16.688 -6.613 -22.297 1 97.69 87 GLU B CA 1
ATOM 4884 C C . GLU B 1 87 ? 17.188 -6.879 -23.719 1 97.69 87 GLU B C 1
ATOM 4886 O O . GLU B 1 87 ? 17.719 -5.98 -24.375 1 97.69 87 GLU B O 1
ATOM 4891 N N . SER B 1 88 ? 17.094 -8.102 -24.266 1 96.44 88 SER B N 1
ATOM 4892 C CA . SER B 1 88 ? 17.5 -8.445 -25.625 1 96.44 88 SER B CA 1
ATOM 4893 C C . SER B 1 88 ? 16.312 -8.438 -26.578 1 96.44 88 SER B C 1
ATOM 4895 O O . SER B 1 88 ? 16.391 -8.945 -27.688 1 96.44 88 SER B O 1
ATOM 4897 N N . ALA B 1 89 ? 15.141 -8.094 -26.125 1 96.62 89 ALA B N 1
ATOM 4898 C CA . ALA B 1 89 ? 13.891 -8.008 -26.875 1 96.62 89 ALA B CA 1
ATOM 4899 C C . ALA B 1 89 ? 13.312 -9.398 -27.125 1 96.62 89 ALA B C 1
ATOM 4901 O O . ALA B 1 89 ? 12.484 -9.578 -28.031 1 96.62 89 ALA B O 1
ATOM 4902 N N . ARG B 1 90 ? 13.797 -10.281 -26.422 1 97.38 90 ARG B N 1
ATOM 4903 C CA . ARG B 1 90 ? 13.18 -11.602 -26.484 1 97.38 90 ARG B CA 1
ATOM 4904 C C . ARG B 1 90 ? 11.805 -11.609 -25.828 1 97.38 90 ARG B C 1
ATOM 4906 O O . ARG B 1 90 ? 11.625 -11.031 -24.75 1 97.38 90 ARG B O 1
ATOM 4913 N N . ARG B 1 91 ? 10.906 -12.273 -26.484 1 98.19 91 ARG B N 1
ATOM 4914 C CA . ARG B 1 91 ? 9.523 -12.312 -26.031 1 98.19 91 ARG B CA 1
ATOM 4915 C C . ARG B 1 91 ? 9.258 -13.555 -25.172 1 98.19 91 ARG B C 1
ATOM 4917 O O . ARG B 1 91 ? 9.734 -14.648 -25.5 1 98.19 91 ARG B O 1
ATOM 4924 N N . TYR B 1 92 ? 8.492 -13.367 -24.078 1 98.62 92 TYR B N 1
ATOM 4925 C CA . TYR B 1 92 ? 8.07 -14.461 -23.203 1 98.62 92 TYR B CA 1
ATOM 4926 C C . TYR B 1 92 ? 6.559 -14.438 -23 1 98.62 92 TYR B C 1
ATOM 4928 O O . TYR B 1 92 ? 5.965 -13.375 -22.797 1 98.62 92 TYR B O 1
ATOM 4936 N N . LEU B 1 93 ? 5.922 -15.578 -23.125 1 98.75 93 LEU B N 1
ATOM 4937 C CA . LEU B 1 93 ? 4.535 -15.734 -22.703 1 98.75 93 LEU B CA 1
ATOM 4938 C C . LEU B 1 93 ? 4.43 -15.781 -21.172 1 98.75 93 LEU B C 1
ATOM 4940 O O . LEU B 1 93 ? 4.977 -16.688 -20.531 1 98.75 93 LEU B O 1
ATOM 4944 N N . ASP B 1 94 ? 3.746 -14.812 -20.625 1 98.19 94 ASP B N 1
ATOM 4945 C CA . ASP B 1 94 ? 3.635 -14.719 -19.172 1 98.19 94 ASP B CA 1
ATOM 4946 C C . ASP B 1 94 ? 2.432 -15.508 -18.656 1 98.19 94 ASP B C 1
ATOM 4948 O O . ASP B 1 94 ? 1.292 -15.055 -18.766 1 98.19 94 ASP B O 1
ATOM 4952 N N . ALA B 1 95 ? 2.666 -16.562 -18.016 1 97.75 95 ALA B N 1
ATOM 4953 C CA . ALA B 1 95 ? 1.6 -17.406 -17.469 1 97.75 95 ALA B CA 1
ATOM 4954 C C . ALA B 1 95 ? 1.512 -17.266 -15.953 1 97.75 95 ALA B C 1
ATOM 4956 O O . ALA B 1 95 ? 0.893 -18.094 -15.281 1 97.75 95 ALA B O 1
ATOM 4957 N N . PHE B 1 96 ? 2.105 -16.25 -15.438 1 95.88 96 PHE B N 1
ATOM 4958 C CA . PHE B 1 96 ? 2.086 -16.062 -13.992 1 95.88 96 PHE B CA 1
ATOM 4959 C C . PHE B 1 96 ? 1.579 -14.664 -13.641 1 95.88 96 PHE B C 1
ATOM 4961 O O . PHE B 1 96 ? 1.128 -14.43 -12.516 1 95.88 96 PHE B O 1
ATOM 4968 N N . ALA B 1 97 ? 1.777 -13.711 -14.484 1 93.62 97 ALA B N 1
ATOM 4969 C CA . ALA B 1 97 ? 1.096 -12.422 -14.477 1 93.62 97 ALA B CA 1
ATOM 4970 C C . ALA B 1 97 ? 1.401 -11.648 -13.195 1 93.62 97 ALA B C 1
ATOM 4972 O O . ALA B 1 97 ? 0.488 -11.258 -12.469 1 93.62 97 ALA B O 1
ATOM 4973 N N . GLY B 1 98 ? 2.648 -11.375 -12.906 1 89.5 98 GLY B N 1
ATOM 4974 C CA . GLY B 1 98 ? 3.025 -10.562 -11.758 1 89.5 98 GLY B CA 1
ATOM 4975 C C . GLY B 1 98 ? 2.609 -11.172 -10.438 1 89.5 98 GLY B C 1
ATOM 4976 O O . GLY B 1 98 ? 2.098 -10.469 -9.555 1 89.5 98 GLY B O 1
ATOM 4977 N N . ILE B 1 99 ? 2.707 -12.453 -10.32 1 90.31 99 ILE B N 1
ATOM 4978 C CA . ILE B 1 99 ? 2.24 -13.211 -9.164 1 90.31 99 ILE B CA 1
ATOM 4979 C C . ILE B 1 99 ? 0.73 -13.047 -9.016 1 90.31 99 ILE B C 1
ATOM 4981 O O . ILE B 1 99 ? 0.238 -12.727 -7.93 1 90.31 99 ILE B O 1
ATOM 4985 N N . VAL B 1 100 ? 0.063 -13.07 -10.031 1 88.69 100 VAL B N 1
ATOM 4986 C CA . VAL B 1 100 ? -1.39 -13.164 -10.133 1 88.69 100 VAL B CA 1
ATOM 4987 C C . VAL B 1 100 ? -2.012 -11.789 -9.914 1 88.69 100 VAL B C 1
ATOM 4989 O O . VAL B 1 100 ? -3.143 -11.68 -9.438 1 88.69 100 VAL B O 1
ATOM 4992 N N . THR B 1 101 ? -1.284 -10.742 -10.164 1 92 101 THR B N 1
ATOM 4993 C CA . THR B 1 101 ? -1.842 -9.414 -9.914 1 92 101 THR B CA 1
ATOM 4994 C C . THR B 1 101 ? -2.176 -8.711 -11.227 1 92 101 THR B C 1
ATOM 4996 O O . THR B 1 101 ? -2.947 -7.75 -11.242 1 92 101 THR B O 1
ATOM 4999 N N . VAL B 1 102 ? -1.523 -9.133 -12.312 1 94.5 102 VAL B N 1
ATOM 5000 C CA . VAL B 1 102 ? -1.848 -8.578 -13.617 1 94.5 102 VAL B CA 1
ATOM 5001 C C . VAL B 1 102 ? -2.963 -9.391 -14.266 1 94.5 102 VAL B C 1
ATOM 5003 O O . VAL B 1 102 ? -2.697 -10.375 -14.969 1 94.5 102 VAL B O 1
ATOM 5006 N N . SER B 1 103 ? -4.133 -8.93 -14.078 1 92.06 103 SER B N 1
ATOM 5007 C CA . SER B 1 103 ? -5.309 -9.719 -14.445 1 92.06 103 SER B CA 1
ATOM 5008 C C . SER B 1 103 ? -5.719 -9.453 -15.891 1 92.06 103 SER B C 1
ATOM 5010 O O . SER B 1 103 ? -6.051 -10.391 -16.625 1 92.06 103 SER B O 1
ATOM 5012 N N . CYS B 1 104 ? -5.625 -8.203 -16.344 1 93 104 CYS B N 1
ATOM 5013 C CA . CYS B 1 104 ? -6.129 -7.828 -17.656 1 93 104 CYS B CA 1
ATOM 5014 C C . CYS B 1 104 ? -5.031 -7.926 -18.703 1 93 104 CYS B C 1
ATOM 5016 O O . CYS B 1 104 ? -5.316 -8.016 -19.906 1 93 104 CYS B O 1
ATOM 5018 N N . GLY B 1 105 ? -3.855 -7.883 -18.312 1 95.44 105 GLY B N 1
ATOM 5019 C CA . GLY B 1 105 ? -2.711 -7.863 -19.203 1 95.44 105 GLY B CA 1
ATOM 5020 C C . GLY B 1 105 ? -1.728 -6.75 -18.906 1 95.44 105 GLY B C 1
ATOM 5021 O O . GLY B 1 105 ? -2.113 -5.695 -18.391 1 95.44 105 GLY B O 1
ATOM 5022 N N . HIS B 1 106 ? -0.485 -6.988 -19.25 1 97.69 106 HIS B N 1
ATOM 5023 C CA . HIS B 1 106 ? 0.555 -5.984 -19.078 1 97.69 106 HIS B CA 1
ATOM 5024 C C . HIS B 1 106 ? 0.302 -4.77 -19.969 1 97.69 106 HIS B C 1
ATOM 5026 O O . HIS B 1 106 ? 0.098 -4.91 -21.172 1 97.69 106 HIS B O 1
ATOM 5032 N N . CYS B 1 107 ? 0.324 -3.623 -19.266 1 97.31 107 CYS B N 1
ATOM 5033 C CA . CYS B 1 107 ? 0.167 -2.35 -19.953 1 97.31 107 CYS B CA 1
ATOM 5034 C C . CYS B 1 107 ? -1.087 -2.352 -20.828 1 97.31 107 CYS B C 1
ATOM 5036 O O . CYS B 1 107 ? -1.052 -1.907 -21.969 1 97.31 107 CYS B O 1
ATOM 5038 N N . HIS B 1 108 ? -2.105 -2.963 -20.328 1 96.12 108 HIS B N 1
ATOM 5039 C CA . HIS B 1 108 ? -3.381 -2.916 -21.047 1 96.12 108 HIS B CA 1
ATOM 5040 C C . HIS B 1 108 ? -3.76 -1.484 -21.406 1 96.12 108 HIS B C 1
ATOM 5042 O O . HIS B 1 108 ? -3.811 -0.613 -20.531 1 96.12 108 HIS B O 1
ATOM 5048 N N . PRO B 1 109 ? -4.082 -1.171 -22.594 1 97 109 PRO B N 1
ATOM 5049 C CA . PRO B 1 109 ? -4.227 0.212 -23.047 1 97 109 PRO B CA 1
ATOM 5050 C C . PRO B 1 109 ? -5.305 0.979 -22.297 1 97 109 PRO B C 1
ATOM 5052 O O . PRO B 1 109 ? -5.094 2.135 -21.906 1 97 109 PRO B O 1
ATOM 5055 N N . ASP B 1 110 ? -6.453 0.396 -22 1 96.38 110 ASP B N 1
ATOM 5056 C CA . ASP B 1 110 ? -7.547 1.089 -21.328 1 96.38 110 ASP B CA 1
ATOM 5057 C C . ASP B 1 110 ? -7.18 1.412 -19.875 1 96.38 110 ASP B C 1
ATOM 5059 O O . ASP B 1 110 ? -7.539 2.473 -19.359 1 96.38 110 ASP B O 1
ATOM 5063 N N . VAL B 1 111 ? -6.531 0.477 -19.219 1 96.31 111 VAL B N 1
ATOM 5064 C CA . VAL B 1 111 ? -6.117 0.693 -17.844 1 96.31 111 VAL B CA 1
ATOM 5065 C C . VAL B 1 111 ? -5.031 1.763 -17.781 1 96.31 111 VAL B C 1
ATOM 5067 O O . VAL B 1 111 ? -5.102 2.689 -16.969 1 96.31 111 VAL B O 1
ATOM 5070 N N . VAL B 1 112 ? -4.055 1.644 -18.703 1 97.56 112 VAL B N 1
ATOM 5071 C CA . VAL B 1 112 ? -2.959 2.605 -18.766 1 97.56 112 VAL B CA 1
ATOM 5072 C C . VAL B 1 112 ? -3.51 4 -19.047 1 97.56 112 VAL B C 1
ATOM 5074 O O . VAL B 1 112 ? -3.127 4.977 -18.406 1 97.56 112 VAL B O 1
ATOM 5077 N N . ASN B 1 113 ? -4.395 4.09 -19.984 1 98.06 113 ASN B N 1
ATOM 5078 C CA . ASN B 1 113 ? -4.969 5.383 -20.344 1 98.06 113 ASN B CA 1
ATOM 5079 C C . ASN B 1 113 ? -5.711 6.016 -19.172 1 98.06 113 ASN B C 1
ATOM 5081 O O . ASN B 1 113 ? -5.59 7.215 -18.938 1 98.06 113 ASN B O 1
ATOM 5085 N N . ALA B 1 114 ? -6.488 5.266 -18.469 1 97.69 114 ALA B N 1
ATOM 5086 C CA . ALA B 1 114 ? -7.238 5.773 -17.328 1 97.69 114 ALA B CA 1
ATOM 5087 C C . ALA B 1 114 ? -6.301 6.312 -16.25 1 97.69 114 ALA B C 1
ATOM 5089 O O . ALA B 1 114 ? -6.527 7.398 -15.711 1 97.69 114 ALA B O 1
ATOM 5090 N N . VAL B 1 115 ? -5.246 5.562 -15.922 1 97.31 115 VAL B N 1
ATOM 5091 C CA . VAL B 1 115 ? -4.285 5.957 -14.898 1 97.31 115 VAL B CA 1
ATOM 5092 C C . VAL B 1 115 ? -3.531 7.203 -15.352 1 97.31 115 VAL B C 1
ATOM 5094 O O . VAL B 1 115 ? -3.369 8.148 -14.578 1 97.31 115 VAL B O 1
ATOM 5097 N N . VAL B 1 116 ? -3.113 7.215 -16.609 1 97.81 116 VAL B N 1
ATOM 5098 C CA . VAL B 1 116 ? -2.285 8.289 -17.141 1 97.81 116 VAL B CA 1
ATOM 5099 C C . VAL B 1 116 ? -3.086 9.586 -17.188 1 97.81 116 VAL B C 1
ATOM 5101 O O . VAL B 1 116 ? -2.611 10.633 -16.734 1 97.81 116 VAL B O 1
ATOM 5104 N N . GLU B 1 117 ? -4.277 9.516 -17.688 1 97.69 117 GLU B N 1
ATOM 5105 C CA . GLU B 1 117 ? -5.109 10.711 -17.797 1 97.69 117 GLU B CA 1
ATOM 5106 C C . GLU B 1 117 ? -5.402 11.312 -16.422 1 97.69 117 GLU B C 1
ATOM 5108 O O . GLU B 1 117 ? -5.285 12.523 -16.234 1 97.69 117 GLU B O 1
ATOM 5113 N N . GLN B 1 118 ? -5.777 10.516 -15.523 1 97.75 118 GLN B N 1
ATOM 5114 C CA . GLN B 1 118 ? -6.098 11.008 -14.188 1 97.75 118 GLN B CA 1
ATOM 5115 C C . GLN B 1 118 ? -4.852 11.531 -13.484 1 97.75 118 GLN B C 1
ATOM 5117 O O . GLN B 1 118 ? -4.918 12.523 -12.75 1 97.75 118 GLN B O 1
ATOM 5122 N N . THR B 1 119 ? -3.74 10.844 -13.641 1 97.5 119 THR B N 1
ATOM 5123 C CA . THR B 1 119 ? -2.484 11.266 -13.031 1 97.5 119 THR B CA 1
ATOM 5124 C C . THR B 1 119 ? -2.098 12.664 -13.492 1 97.5 119 THR B C 1
ATOM 5126 O O . THR B 1 119 ? -1.6 13.469 -12.703 1 97.5 119 THR B O 1
ATOM 5129 N N . LYS B 1 120 ? -2.35 12.953 -14.727 1 97.31 120 LYS B N 1
ATOM 5130 C CA . LYS B 1 120 ? -2.021 14.258 -15.289 1 97.31 120 LYS B CA 1
ATOM 5131 C C . LYS B 1 120 ? -2.951 15.344 -14.75 1 97.31 120 LYS B C 1
ATOM 5133 O O . LYS B 1 120 ? -2.574 16.516 -14.68 1 97.31 120 LYS B O 1
ATOM 5138 N N . LEU B 1 121 ? -4.105 14.945 -14.383 1 97.69 121 LEU B N 1
ATOM 5139 C CA . LEU B 1 121 ? -5.129 15.891 -13.945 1 97.69 121 LEU B CA 1
ATOM 5140 C C . LEU B 1 121 ? -5.055 16.109 -12.438 1 97.69 121 LEU B C 1
ATOM 5142 O O . LEU B 1 121 ? -5.008 17.266 -11.977 1 97.69 121 LEU B O 1
ATOM 5146 N N . LEU B 1 122 ? -5.082 15.125 -11.703 1 97.88 122 LEU B N 1
ATOM 5147 C CA . LEU B 1 122 ? -4.98 15.07 -10.25 1 97.88 122 LEU B CA 1
ATOM 5148 C C . LEU B 1 122 ? -4.469 13.711 -9.789 1 97.88 122 LEU B C 1
ATOM 5150 O O . LEU B 1 122 ? -5.234 12.742 -9.727 1 97.88 122 LEU B O 1
ATOM 5154 N N . GLN B 1 123 ? -3.314 13.703 -9.422 1 95.25 123 GLN B N 1
ATOM 5155 C CA . GLN B 1 123 ? -2.676 12.438 -9.07 1 95.25 123 GLN B CA 1
ATOM 5156 C C . GLN B 1 123 ? -3.113 11.977 -7.68 1 95.25 123 GLN B C 1
ATOM 5158 O O . GLN B 1 123 ? -3.344 10.781 -7.461 1 95.25 123 GLN B O 1
ATOM 5163 N N . HIS B 1 124 ? -3.125 12.938 -6.773 1 94.19 124 HIS B N 1
ATOM 5164 C CA . HIS B 1 124 ? -3.41 12.586 -5.387 1 94.19 124 HIS B CA 1
ATOM 5165 C C . HIS B 1 124 ? -4.074 13.75 -4.652 1 94.19 124 HIS B C 1
ATOM 5167 O O . HIS B 1 124 ? -3.621 14.891 -4.75 1 94.19 124 HIS B O 1
ATOM 5173 N N . THR B 1 125 ? -5.09 13.398 -3.979 1 91.25 125 THR B N 1
ATOM 5174 C CA . THR B 1 125 ? -5.605 13.961 -2.736 1 91.25 125 THR B CA 1
ATOM 5175 C C . THR B 1 125 ? -6.223 12.875 -1.863 1 91.25 125 THR B C 1
ATOM 5177 O O . THR B 1 125 ? -6.727 11.875 -2.375 1 91.25 125 THR B O 1
ATOM 5180 N N . THR B 1 126 ? -6.078 12.969 -0.729 1 91.19 126 THR B N 1
ATOM 5181 C CA . THR B 1 126 ? -6.676 11.984 0.164 1 91.19 126 THR B CA 1
ATOM 5182 C C . THR B 1 126 ? -8.188 12.195 0.272 1 91.19 126 THR B C 1
ATOM 5184 O O . THR B 1 126 ? -8.734 13.102 -0.353 1 91.19 126 THR B O 1
ATOM 5187 N N . THR B 1 127 ? -8.828 11.391 0.98 1 94.06 127 THR B N 1
ATOM 5188 C CA . THR B 1 127 ? -10.281 11.359 1.062 1 94.06 127 THR B CA 1
ATOM 5189 C C . THR B 1 127 ? -10.805 12.508 1.92 1 94.06 127 THR B C 1
ATOM 5191 O O . THR B 1 127 ? -12.008 12.625 2.143 1 94.06 127 THR B O 1
ATOM 5194 N N . ILE B 1 128 ? -9.961 13.414 2.318 1 95.25 128 ILE B N 1
ATOM 5195 C CA . ILE B 1 128 ? -10.43 14.562 3.088 1 95.25 128 ILE B CA 1
ATOM 5196 C C . ILE B 1 128 ? -11.195 15.516 2.178 1 95.25 128 ILE B C 1
ATOM 5198 O O . ILE B 1 128 ? -11.883 16.422 2.654 1 95.25 128 ILE B O 1
ATOM 5202 N N . TYR B 1 129 ? -11.047 15.383 0.899 1 97.5 129 TYR B N 1
ATOM 5203 C CA . TYR B 1 129 ? -11.844 16.078 -0.106 1 97.5 129 TYR B CA 1
ATOM 5204 C C . TYR B 1 129 ? -12.703 15.094 -0.897 1 97.5 129 TYR B C 1
ATOM 5206 O O . TYR B 1 129 ? -12.484 13.883 -0.827 1 97.5 129 TYR B O 1
ATOM 5214 N N . LEU B 1 130 ? -13.688 15.648 -1.586 1 97.69 130 LEU B N 1
ATOM 5215 C CA . LEU B 1 130 ? -14.508 14.844 -2.48 1 97.69 130 LEU B CA 1
ATOM 5216 C C . LEU B 1 130 ? -13.828 14.664 -3.834 1 97.69 130 LEU B C 1
ATOM 5218 O O . LEU B 1 130 ? -13.07 15.531 -4.27 1 97.69 130 LEU B O 1
ATOM 5222 N N . HIS B 1 131 ? -14.102 13.609 -4.434 1 97.88 131 HIS B N 1
ATOM 5223 C CA . HIS B 1 131 ? -13.719 13.312 -5.809 1 97.88 131 HIS B CA 1
ATOM 5224 C C . HIS B 1 131 ? -14.609 12.227 -6.41 1 97.88 131 HIS B C 1
ATOM 5226 O O . HIS B 1 131 ? -14.961 11.258 -5.73 1 97.88 131 HIS B O 1
ATOM 5232 N N . HIS B 1 132 ? -14.891 12.289 -7.625 1 97.88 132 HIS B N 1
ATOM 5233 C CA . HIS B 1 132 ? -15.867 11.391 -8.234 1 97.88 132 HIS B CA 1
ATOM 5234 C C . HIS B 1 132 ? -15.266 10 -8.445 1 97.88 132 HIS B C 1
ATOM 5236 O O . HIS B 1 132 ? -15.984 9 -8.375 1 97.88 132 HIS B O 1
ATOM 5242 N N . ALA B 1 133 ? -14.023 9.93 -8.719 1 97.75 133 ALA B N 1
ATOM 5243 C CA . ALA B 1 133 ? -13.398 8.68 -9.133 1 97.75 133 ALA B CA 1
ATOM 5244 C C . ALA B 1 133 ? -13.555 7.602 -8.062 1 97.75 133 ALA B C 1
ATOM 5246 O O . ALA B 1 133 ? -13.828 6.441 -8.375 1 97.75 133 ALA B O 1
ATOM 5247 N N . ILE B 1 134 ? -13.367 7.941 -6.793 1 97.69 134 ILE B N 1
ATOM 5248 C CA . ILE B 1 134 ? -13.414 6.953 -5.723 1 97.69 134 ILE B CA 1
ATOM 5249 C C . ILE B 1 134 ? -14.844 6.426 -5.566 1 97.69 134 ILE B C 1
ATOM 5251 O O . ILE B 1 134 ? -15.047 5.23 -5.352 1 97.69 134 ILE B O 1
ATOM 5255 N N . VAL B 1 135 ? -15.836 7.246 -5.684 1 98 135 VAL B N 1
ATOM 5256 C CA . VAL B 1 135 ? -17.203 6.82 -5.457 1 98 135 VAL B CA 1
ATOM 5257 C C . VAL B 1 135 ? -17.703 6.02 -6.656 1 98 135 VAL B C 1
ATOM 5259 O O . VAL B 1 135 ? -18.5 5.09 -6.504 1 98 135 VAL B O 1
ATOM 5262 N N . GLU B 1 136 ? -17.234 6.449 -7.84 1 97.69 136 GLU B N 1
ATOM 5263 C CA . GLU B 1 136 ? -17.578 5.668 -9.023 1 97.69 136 GLU B CA 1
ATOM 5264 C C . GLU B 1 136 ? -17 4.262 -8.945 1 97.69 136 GLU B C 1
ATOM 5266 O O . GLU B 1 136 ? -17.672 3.283 -9.273 1 97.69 136 GLU B O 1
ATOM 5271 N N . PHE B 1 137 ? -15.812 4.184 -8.562 1 97.56 137 PHE B N 1
ATOM 5272 C CA . PHE B 1 137 ? -15.148 2.896 -8.398 1 97.56 137 PHE B CA 1
ATOM 5273 C C . PHE B 1 137 ? -15.82 2.074 -7.305 1 97.56 137 PHE B C 1
ATOM 5275 O O . PHE B 1 137 ? -16.094 0.889 -7.492 1 97.56 137 PHE B O 1
ATOM 5282 N N . ALA B 1 138 ? -16.047 2.689 -6.164 1 98 138 ALA B N 1
ATOM 5283 C CA . ALA B 1 138 ? -16.703 2.004 -5.047 1 98 138 ALA B CA 1
ATOM 5284 C C . ALA B 1 138 ? -18.062 1.453 -5.453 1 98 138 ALA B C 1
ATOM 5286 O O . ALA B 1 138 ? -18.391 0.3 -5.156 1 98 138 ALA B O 1
ATOM 5287 N N . LYS B 1 139 ? -18.828 2.258 -6.105 1 97.81 139 LYS B N 1
ATOM 5288 C CA . LYS B 1 139 ? -20.156 1.839 -6.562 1 97.81 139 LYS B CA 1
ATOM 5289 C C . LYS B 1 139 ? -20.062 0.662 -7.527 1 97.81 139 LYS B C 1
ATOM 5291 O O . LYS B 1 139 ? -20.812 -0.308 -7.41 1 97.81 139 LYS B O 1
ATOM 5296 N N . ALA B 1 140 ? -19.188 0.798 -8.469 1 96.25 140 ALA B N 1
ATOM 5297 C CA . ALA B 1 140 ? -19 -0.27 -9.445 1 96.25 140 ALA B CA 1
ATOM 5298 C C . ALA B 1 140 ? -18.594 -1.574 -8.766 1 96.25 140 ALA B C 1
ATOM 5300 O O . ALA B 1 140 ? -19.109 -2.643 -9.102 1 96.25 140 ALA B O 1
ATOM 5301 N N . LEU B 1 141 ? -17.688 -1.525 -7.84 1 95.12 141 LEU B N 1
ATOM 5302 C CA . LEU B 1 141 ? -17.219 -2.709 -7.125 1 95.12 141 LEU B CA 1
ATOM 5303 C C . LEU B 1 141 ? -18.359 -3.316 -6.297 1 95.12 141 LEU B C 1
ATOM 5305 O O . LEU B 1 141 ? -18.562 -4.531 -6.32 1 95.12 141 LEU B O 1
ATOM 5309 N N . ALA B 1 142 ? -19.031 -2.475 -5.59 1 96.25 142 ALA B N 1
ATOM 5310 C CA . ALA B 1 142 ? -20.156 -2.93 -4.766 1 96.25 142 ALA B CA 1
ATOM 5311 C C . ALA B 1 142 ? -21.219 -3.623 -5.613 1 96.25 142 ALA B C 1
ATOM 5313 O O . ALA B 1 142 ? -21.828 -4.59 -5.172 1 96.25 142 ALA B O 1
ATOM 5314 N N . SER B 1 143 ? -21.406 -3.15 -6.75 1 94.94 143 SER B N 1
ATOM 5315 C CA . SER B 1 143 ? -22.438 -3.693 -7.625 1 94.94 143 SER B CA 1
ATOM 5316 C C . SER B 1 143 ? -22.094 -5.117 -8.055 1 94.94 143 SER B C 1
ATOM 5318 O O . SER B 1 143 ? -22.984 -5.875 -8.453 1 94.94 143 SER B O 1
ATOM 5320 N N . LYS B 1 144 ? -20.844 -5.496 -7.961 1 90.5 144 LYS B N 1
ATOM 5321 C CA . LYS B 1 144 ? -20.422 -6.832 -8.359 1 90.5 144 LYS B CA 1
ATOM 5322 C C . LYS B 1 144 ? -20.469 -7.801 -7.176 1 90.5 144 LYS B C 1
ATOM 5324 O O . LYS B 1 144 ? -20.266 -9 -7.344 1 90.5 144 LYS B O 1
ATOM 5329 N N . MET B 1 145 ? -20.75 -7.324 -6.047 1 91.44 145 MET B N 1
ATOM 5330 C CA . MET B 1 145 ? -20.797 -8.148 -4.844 1 91.44 145 MET B CA 1
ATOM 5331 C C . MET B 1 145 ? -22.203 -8.641 -4.57 1 91.44 145 MET B C 1
ATOM 5333 O O . MET B 1 145 ? -23.188 -7.957 -4.895 1 91.44 145 MET B O 1
ATOM 5337 N N . PRO B 1 146 ? -22.375 -9.766 -3.992 1 89.81 146 PRO B N 1
ATOM 5338 C CA . PRO B 1 146 ? -23.703 -10.281 -3.674 1 89.81 146 PRO B CA 1
ATOM 5339 C C . PRO B 1 146 ? -24.328 -9.609 -2.449 1 89.81 146 PRO B C 1
ATOM 5341 O O . PRO B 1 146 ? -23.594 -9.055 -1.613 1 89.81 146 PRO B O 1
ATOM 5344 N N . GLY B 1 147 ? -25.641 -9.594 -2.418 1 91.62 147 GLY B N 1
ATOM 5345 C CA . GLY B 1 147 ? -26.391 -9.234 -1.229 1 91.62 147 GLY B CA 1
ATOM 5346 C C . GLY B 1 147 ? -26.156 -7.812 -0.771 1 91.62 147 GLY B C 1
ATOM 5347 O O . GLY B 1 147 ? -26.25 -6.875 -1.567 1 91.62 147 GLY B O 1
ATOM 5348 N N . ILE B 1 148 ? -25.734 -7.773 0.572 1 93.56 148 ILE B N 1
ATOM 5349 C CA . ILE B 1 148 ? -25.703 -6.457 1.196 1 93.56 148 ILE B CA 1
ATOM 5350 C C . ILE B 1 148 ? -24.266 -5.988 1.371 1 93.56 148 ILE B C 1
ATOM 5352 O O . ILE B 1 148 ? -23.984 -5.105 2.186 1 93.56 148 ILE B O 1
ATOM 5356 N N . LEU B 1 149 ? -23.328 -6.613 0.67 1 95.5 149 LEU B N 1
ATOM 5357 C CA . LEU B 1 149 ? -21.953 -6.098 0.604 1 95.5 149 LEU B CA 1
ATOM 5358 C C . LEU B 1 149 ? -21.906 -4.824 -0.23 1 95.5 149 LEU B C 1
ATOM 5360 O O . LEU B 1 149 ? -21.766 -4.883 -1.454 1 95.5 149 LEU B O 1
ATOM 5364 N N . LYS B 1 150 ? -21.922 -3.625 0.473 1 97.12 150 LYS B N 1
ATOM 5365 C CA . LYS B 1 150 ? -22.156 -2.379 -0.251 1 97.12 150 LYS B CA 1
ATOM 5366 C C . LYS B 1 150 ? -21.125 -1.313 0.139 1 97.12 150 LYS B C 1
ATOM 5368 O O . LYS B 1 150 ? -20.969 -0.312 -0.562 1 97.12 150 LYS B O 1
ATOM 5373 N N . VAL B 1 151 ? -20.484 -1.523 1.246 1 98.19 151 VAL B N 1
ATOM 5374 C CA . VAL B 1 151 ? -19.562 -0.507 1.745 1 98.19 151 VAL B CA 1
ATOM 5375 C C . VAL B 1 151 ? -18.125 -0.896 1.399 1 98.19 151 VAL B C 1
ATOM 5377 O O . VAL B 1 151 ? -17.703 -2.014 1.688 1 98.19 151 VAL B O 1
ATOM 5380 N N . VAL B 1 152 ? -17.438 0.05 0.817 1 97.81 152 VAL B N 1
ATOM 5381 C CA . VAL B 1 152 ? -16.109 -0.255 0.29 1 97.81 152 VAL B CA 1
ATOM 5382 C C . VAL B 1 152 ? -15.055 0.576 1.022 1 97.81 152 VAL B C 1
ATOM 5384 O O . VAL B 1 152 ? -15.266 1.763 1.285 1 97.81 152 VAL B O 1
ATOM 5387 N N . TYR B 1 153 ? -13.969 -0.016 1.425 1 97.25 153 TYR B N 1
ATOM 5388 C CA . TYR B 1 153 ? -12.719 0.605 1.843 1 97.25 153 TYR B CA 1
ATOM 5389 C C . TYR B 1 153 ? -11.602 0.297 0.853 1 97.25 153 TYR B C 1
ATOM 5391 O O . TYR B 1 153 ? -11.344 -0.868 0.538 1 97.25 153 TYR B O 1
ATOM 5399 N N . PHE B 1 154 ? -10.992 1.319 0.371 1 96.5 154 PHE B N 1
ATOM 5400 C CA . PHE B 1 154 ? -9.852 1.114 -0.51 1 96.5 154 PHE B CA 1
ATOM 5401 C C . PHE B 1 154 ? -8.539 1.244 0.261 1 96.5 154 PHE B C 1
ATOM 5403 O O . PHE B 1 154 ? -8.391 2.137 1.098 1 96.5 154 PHE B O 1
ATOM 5410 N N . VAL B 1 155 ? -7.633 0.356 0.007 1 95.5 155 VAL B N 1
ATOM 5411 C CA . VAL B 1 155 ? -6.293 0.341 0.583 1 95.5 155 VAL B CA 1
ATOM 5412 C C . VAL B 1 155 ? -5.262 0.058 -0.509 1 95.5 155 VAL B C 1
ATOM 5414 O O . VAL B 1 155 ? -5.57 0.155 -1.699 1 95.5 155 VAL B O 1
ATOM 5417 N N . ASN B 1 156 ? -3.988 -0.284 -0.133 1 93.25 156 ASN B N 1
ATOM 5418 C CA . ASN B 1 156 ? -2.951 -0.292 -1.159 1 93.25 156 ASN B CA 1
ATOM 5419 C C . ASN B 1 156 ? -2.393 -1.694 -1.383 1 93.25 156 ASN B C 1
ATOM 5421 O O . ASN B 1 156 ? -1.511 -1.89 -2.221 1 93.25 156 ASN B O 1
ATOM 5425 N N . SER B 1 157 ? -2.879 -2.635 -0.616 1 93.25 157 SER B N 1
ATOM 5426 C CA . SER B 1 157 ? -2.35 -3.988 -0.763 1 93.25 157 SER B CA 1
ATOM 5427 C C . SER B 1 157 ? -3.299 -5.02 -0.163 1 93.25 157 SER B C 1
ATOM 5429 O O . SER B 1 157 ? -4.238 -4.664 0.552 1 93.25 157 SER B O 1
ATOM 5431 N N . GLY B 1 158 ? -3.01 -6.297 -0.503 1 92.88 158 GLY B N 1
ATOM 5432 C CA . GLY B 1 158 ? -3.736 -7.383 0.137 1 92.88 158 GLY B CA 1
ATOM 5433 C C . GLY B 1 158 ? -3.492 -7.465 1.632 1 92.88 158 GLY B C 1
ATOM 5434 O O . GLY B 1 158 ? -4.398 -7.801 2.396 1 92.88 158 GLY B O 1
ATOM 5435 N N . THR B 1 159 ? -2.291 -7.152 2.01 1 93.12 159 THR B N 1
ATOM 5436 C CA . THR B 1 159 ? -1.947 -7.141 3.428 1 93.12 159 THR B CA 1
ATOM 5437 C C . THR B 1 159 ? -2.836 -6.16 4.191 1 93.12 159 THR B C 1
ATOM 5439 O O . THR B 1 159 ? -3.422 -6.516 5.215 1 93.12 159 THR B O 1
ATOM 5442 N N . GLU B 1 160 ? -2.945 -5.004 3.699 1 94.19 160 GLU B N 1
ATOM 5443 C CA . GLU B 1 160 ? -3.754 -3.984 4.363 1 94.19 160 GLU B CA 1
ATOM 5444 C C . GLU B 1 160 ? -5.234 -4.348 4.332 1 94.19 160 GLU B C 1
ATOM 5446 O O . GLU B 1 160 ? -5.973 -4.055 5.273 1 94.19 160 GLU B O 1
ATOM 5451 N N . ALA B 1 161 ? -5.637 -4.926 3.242 1 94.75 161 ALA B N 1
ATOM 5452 C CA . ALA B 1 161 ? -7.027 -5.355 3.141 1 94.75 161 ALA B CA 1
ATOM 5453 C C . ALA B 1 161 ? -7.348 -6.434 4.172 1 94.75 161 ALA B C 1
ATOM 5455 O O . ALA B 1 161 ? -8.359 -6.355 4.867 1 94.75 161 ALA B O 1
ATOM 5456 N N . ASN B 1 162 ? -6.473 -7.438 4.242 1 94.06 162 ASN B N 1
ATOM 5457 C CA . ASN B 1 162 ? -6.684 -8.508 5.211 1 94.06 162 ASN B CA 1
ATOM 5458 C C . ASN B 1 162 ? -6.652 -7.988 6.645 1 94.06 162 ASN B C 1
ATOM 5460 O O . ASN B 1 162 ? -7.457 -8.406 7.48 1 94.06 162 ASN B O 1
ATOM 5464 N N . GLU B 1 163 ? -5.75 -7.125 6.938 1 93.12 163 GLU B N 1
ATOM 5465 C CA . GLU B 1 163 ? -5.668 -6.543 8.273 1 93.12 163 GLU B CA 1
ATOM 5466 C C . GLU B 1 163 ? -6.945 -5.781 8.625 1 93.12 163 GLU B C 1
ATOM 5468 O O . GLU B 1 163 ? -7.449 -5.891 9.742 1 93.12 163 GLU B O 1
ATOM 5473 N N . LEU B 1 164 ? -7.383 -4.992 7.695 1 94.88 164 LEU B N 1
ATOM 5474 C CA . LEU B 1 164 ? -8.586 -4.207 7.926 1 94.88 164 LEU B CA 1
ATOM 5475 C C . LEU B 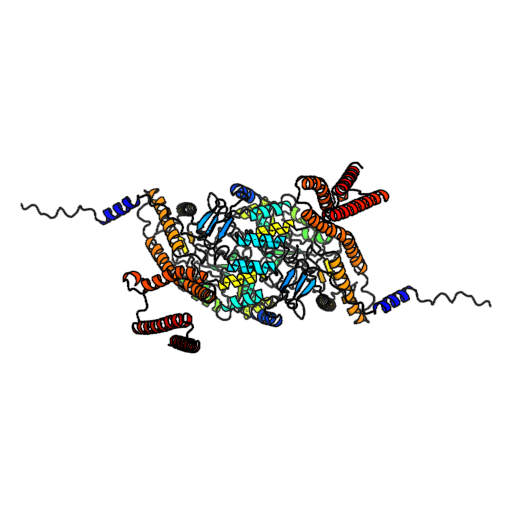1 164 ? -9.797 -5.117 8.117 1 94.88 164 LEU B C 1
ATOM 5477 O O . LEU B 1 164 ? -10.625 -4.879 9 1 94.88 164 LEU B O 1
ATOM 5481 N N . ALA B 1 165 ? -9.914 -6.133 7.273 1 95.06 165 ALA B N 1
ATOM 5482 C CA . ALA B 1 165 ? -11.023 -7.078 7.379 1 95.06 165 ALA B CA 1
ATOM 5483 C C . ALA B 1 165 ? -11.023 -7.77 8.742 1 95.06 165 ALA B C 1
ATOM 5485 O O . ALA B 1 165 ? -12.078 -7.918 9.367 1 95.06 165 ALA B O 1
ATOM 5486 N N . MET B 1 166 ? -9.891 -8.172 9.172 1 93.38 166 MET B N 1
ATOM 5487 C CA . MET B 1 166 ? -9.781 -8.82 10.477 1 93.38 166 MET B CA 1
ATOM 5488 C C . MET B 1 166 ? -10.156 -7.855 11.602 1 93.38 166 MET B C 1
ATOM 5490 O O . MET B 1 166 ? -10.844 -8.242 12.547 1 93.38 166 MET B O 1
ATOM 5494 N N . MET B 1 167 ? -9.68 -6.684 11.508 1 93.88 167 MET B N 1
ATOM 5495 C CA . MET B 1 167 ? -10 -5.676 12.516 1 93.88 167 MET B CA 1
ATOM 5496 C C . MET B 1 167 ? -11.508 -5.449 12.602 1 93.88 167 MET B C 1
ATOM 5498 O O . MET B 1 167 ? -12.07 -5.402 13.695 1 93.88 167 MET B O 1
ATOM 5502 N N . MET B 1 168 ? -12.156 -5.344 11.484 1 95.38 168 MET B N 1
ATOM 5503 C CA . MET B 1 168 ? -13.602 -5.148 11.445 1 95.38 168 MET B CA 1
ATOM 5504 C C . MET B 1 168 ? -14.328 -6.324 12.094 1 95.38 168 MET B C 1
ATOM 5506 O O . MET B 1 168 ? -15.266 -6.129 12.867 1 95.38 168 MET B O 1
ATOM 5510 N N . ALA B 1 169 ? -13.867 -7.504 11.719 1 94.69 169 ALA B N 1
ATOM 5511 C CA . ALA B 1 169 ? -14.508 -8.703 12.266 1 94.69 169 ALA B CA 1
ATOM 5512 C C . ALA B 1 169 ? -14.375 -8.75 13.781 1 94.69 169 ALA B C 1
ATOM 5514 O O . ALA B 1 169 ? -15.344 -9.023 14.492 1 94.69 169 ALA B O 1
ATOM 5515 N N . ARG B 1 170 ? -13.211 -8.484 14.273 1 93.62 170 ARG B N 1
ATOM 5516 C CA . ARG B 1 170 ? -12.953 -8.508 15.711 1 93.62 170 ARG B CA 1
ATOM 5517 C C . ARG B 1 170 ? -13.766 -7.445 16.438 1 93.62 170 ARG B C 1
ATOM 5519 O O . ARG B 1 170 ? -14.344 -7.711 17.484 1 93.62 170 ARG B O 1
ATOM 5526 N N . LEU B 1 171 ? -13.766 -6.281 15.883 1 94.5 171 LEU B N 1
ATOM 5527 C CA . LEU B 1 171 ? -14.516 -5.191 16.5 1 94.5 171 LEU B CA 1
ATOM 5528 C C . LEU B 1 171 ? -16.016 -5.473 16.469 1 94.5 171 LEU B C 1
ATOM 5530 O O . LEU B 1 171 ? -16.719 -5.16 17.422 1 94.5 171 LEU B O 1
ATOM 5534 N N . TYR B 1 172 ? -16.516 -6.039 15.422 1 94.44 172 TYR B N 1
ATOM 5535 C CA . TYR B 1 172 ? -17.938 -6.289 15.219 1 94.44 172 TYR B CA 1
ATOM 5536 C C . TYR B 1 172 ? -18.438 -7.371 16.156 1 94.44 172 TYR B C 1
ATOM 5538 O O . TYR B 1 172 ? -19.531 -7.246 16.734 1 94.44 172 TYR B O 1
ATOM 5546 N N . THR B 1 173 ? -17.625 -8.391 16.406 1 92.69 173 THR B N 1
ATOM 5547 C CA . THR B 1 173 ? -18.094 -9.562 17.141 1 92.69 173 THR B CA 1
ATOM 5548 C C . THR B 1 173 ? -17.578 -9.531 18.578 1 92.69 173 THR B C 1
ATOM 5550 O O . THR B 1 173 ? -18.125 -10.211 19.453 1 92.69 173 THR B O 1
ATOM 5553 N N . GLY B 1 174 ? -16.453 -8.828 18.75 1 90.31 174 GLY B N 1
ATOM 5554 C CA . GLY B 1 174 ? -15.797 -8.859 20.047 1 90.31 174 GLY B CA 1
ATOM 5555 C C . GLY B 1 174 ? -14.914 -10.078 20.234 1 90.31 174 GLY B C 1
ATOM 5556 O O . GLY B 1 174 ? -14.25 -10.219 21.266 1 90.31 174 GLY B O 1
ATOM 5557 N N . ASN B 1 175 ? -14.875 -10.945 19.266 1 89.94 175 ASN B N 1
ATOM 5558 C CA . ASN B 1 175 ? -14.039 -12.141 19.312 1 89.94 175 ASN B CA 1
ATOM 5559 C C . ASN B 1 175 ? -12.734 -11.945 18.562 1 89.94 175 ASN B C 1
ATOM 5561 O O . ASN B 1 175 ? -12.734 -11.539 17.391 1 89.94 175 ASN B O 1
ATOM 5565 N N . LEU B 1 176 ? -11.648 -12.328 19.156 1 90 176 LEU B N 1
ATOM 5566 C CA . LEU B 1 176 ? -10.336 -12.086 18.578 1 90 176 LEU B CA 1
ATOM 5567 C C . LEU B 1 176 ? -9.898 -13.258 17.703 1 90 176 LEU B C 1
ATOM 5569 O O . LEU B 1 176 ? -9.031 -13.102 16.844 1 90 176 LEU B O 1
ATOM 5573 N N . SER B 1 177 ? -10.438 -14.375 17.891 1 89.38 177 SER B N 1
ATOM 5574 C CA . SER B 1 177 ? -9.938 -15.609 17.297 1 89.38 177 SER B CA 1
ATOM 5575 C C . SER B 1 177 ? -10.312 -15.695 15.812 1 89.38 177 SER B C 1
ATOM 5577 O O . SER B 1 177 ? -11.438 -15.375 15.43 1 89.38 177 SER B O 1
ATOM 5579 N N . MET B 1 178 ? -9.344 -16.141 15.039 1 91 178 MET B N 1
ATOM 5580 C CA . MET B 1 178 ? -9.508 -16.328 13.602 1 91 178 MET B CA 1
ATOM 5581 C C . MET B 1 178 ? -9.141 -17.75 13.195 1 91 178 MET B C 1
ATOM 5583 O O . MET B 1 178 ? -8.18 -18.328 13.719 1 91 178 MET B O 1
ATOM 5587 N N . ILE B 1 179 ? -9.93 -18.297 12.305 1 91.12 179 ILE B N 1
ATOM 5588 C CA . ILE B 1 179 ? -9.609 -19.594 11.711 1 91.12 179 ILE B CA 1
ATOM 5589 C C . ILE B 1 179 ? -8.961 -19.391 10.344 1 91.12 179 ILE B C 1
ATOM 5591 O O . ILE B 1 179 ? -9.414 -18.562 9.555 1 91.12 179 ILE B O 1
ATOM 5595 N N . ALA B 1 180 ? -7.883 -20.078 10.102 1 91.69 180 ALA B N 1
ATOM 5596 C CA . ALA B 1 180 ? -7.215 -20.094 8.805 1 91.69 180 ALA B CA 1
ATOM 5597 C C . ALA B 1 180 ? -6.918 -21.531 8.359 1 91.69 180 ALA B C 1
ATOM 5599 O O . ALA B 1 180 ? -6.789 -22.438 9.195 1 91.69 180 ALA B O 1
ATOM 5600 N N . LEU B 1 181 ? -6.891 -21.703 7.141 1 93.25 181 LEU B N 1
ATOM 5601 C CA . LEU B 1 181 ? -6.59 -23.031 6.605 1 93.25 181 LEU B CA 1
ATOM 5602 C C . LEU B 1 181 ? -5.09 -23.297 6.633 1 93.25 181 LEU B C 1
ATOM 5604 O O . LEU B 1 181 ? -4.289 -22.391 6.367 1 93.25 181 LEU B O 1
ATOM 5608 N N . ARG B 1 182 ? -4.746 -24.469 6.953 1 93.62 182 ARG B N 1
ATOM 5609 C CA . ARG B 1 182 ? -3.369 -24.875 6.695 1 93.62 182 ARG B CA 1
ATOM 5610 C C . ARG B 1 182 ? -3.029 -24.766 5.215 1 93.62 182 ARG B C 1
ATOM 5612 O O . ARG B 1 182 ? -3.912 -24.844 4.359 1 93.62 182 ARG B O 1
ATOM 5619 N N . ASN B 1 183 ? -1.812 -24.484 4.879 1 94 183 ASN B N 1
ATOM 5620 C CA . ASN B 1 183 ? -1.312 -24.344 3.514 1 94 183 ASN B CA 1
ATOM 5621 C C . ASN B 1 183 ? -1.755 -23.031 2.883 1 94 183 ASN B C 1
ATOM 5623 O O . ASN B 1 183 ? -1.506 -22.797 1.7 1 94 183 ASN B O 1
ATOM 5627 N N . ALA B 1 184 ? -2.379 -22.203 3.721 1 92.94 184 ALA B N 1
ATOM 5628 C CA . ALA B 1 184 ? -2.885 -20.938 3.197 1 92.94 184 ALA B CA 1
ATOM 5629 C C . ALA B 1 184 ? -1.814 -19.859 3.258 1 92.94 184 ALA B C 1
ATOM 5631 O O . ALA B 1 184 ? -0.896 -19.922 4.078 1 92.94 184 ALA B O 1
ATOM 5632 N N . TYR B 1 185 ? -1.961 -18.906 2.371 1 92.81 185 TYR B N 1
ATOM 5633 C CA . TYR B 1 185 ? -1.162 -17.688 2.365 1 92.81 185 TYR B CA 1
ATOM 5634 C C . TYR B 1 185 ? -2.055 -16.453 2.336 1 92.81 185 TYR B C 1
ATOM 5636 O O . TYR B 1 185 ? -2.814 -16.25 1.387 1 92.81 185 TYR B O 1
ATOM 5644 N N . HIS B 1 186 ? -1.961 -15.656 3.322 1 91.94 186 HIS B N 1
ATOM 5645 C CA . HIS B 1 186 ? -2.725 -14.414 3.422 1 91.94 186 HIS B CA 1
ATOM 5646 C C . HIS B 1 186 ? -1.815 -13.234 3.734 1 91.94 186 HIS B C 1
ATOM 5648 O O . HIS B 1 186 ? -2.117 -12.422 4.617 1 91.94 186 HIS B O 1
ATOM 5654 N N . CYS B 1 187 ? -0.624 -13.203 3.125 1 89.88 187 CYS B N 1
ATOM 5655 C CA . CYS B 1 187 ? 0.353 -12.117 3.211 1 89.88 187 CYS B CA 1
ATOM 5656 C C . CYS B 1 187 ? 1.289 -12.328 4.395 1 89.88 187 CYS B C 1
ATOM 5658 O O . CYS B 1 187 ? 1.309 -13.398 5 1 89.88 187 CYS B O 1
ATOM 5660 N N . GLY B 1 188 ? 2.162 -11.328 4.648 1 88.19 188 GLY B N 1
ATOM 5661 C CA . GLY B 1 188 ? 3.26 -11.633 5.551 1 88.19 188 GLY B CA 1
ATOM 5662 C C . GLY B 1 188 ? 3.545 -10.523 6.547 1 88.19 188 GLY B C 1
ATOM 5663 O O . GLY B 1 188 ? 4.602 -10.508 7.184 1 88.19 188 GLY B O 1
ATOM 5664 N N . SER B 1 189 ? 2.66 -9.617 6.727 1 88.12 189 SER B N 1
ATOM 5665 C CA . SER B 1 189 ? 2.865 -8.617 7.773 1 88.12 189 SER B CA 1
ATOM 5666 C C . SER B 1 189 ? 2.68 -9.227 9.156 1 88.12 189 SER B C 1
ATOM 5668 O O . SER B 1 189 ? 2.135 -10.32 9.297 1 88.12 189 SER B O 1
ATOM 5670 N N . SER B 1 190 ? 3.131 -8.469 10.148 1 86.25 190 SER B N 1
ATOM 5671 C CA . SER B 1 190 ? 2.98 -8.969 11.508 1 86.25 190 SER B CA 1
ATOM 5672 C C . SER B 1 190 ? 1.512 -9.172 11.859 1 86.25 190 SER B C 1
ATOM 5674 O O . SER B 1 190 ? 1.179 -10.062 12.656 1 86.25 190 SER B O 1
ATOM 5676 N N . GLY B 1 191 ? 0.702 -8.422 11.25 1 87.06 191 GLY B N 1
ATOM 5677 C CA . GLY B 1 191 ? -0.717 -8.531 11.555 1 87.06 191 GLY B CA 1
ATOM 5678 C C . GLY B 1 191 ? -1.397 -9.664 10.805 1 87.06 191 GLY B C 1
ATOM 5679 O O . GLY B 1 191 ? -2.451 -10.148 11.227 1 87.06 191 GLY B O 1
ATOM 5680 N N . THR B 1 192 ? -0.788 -10.102 9.727 1 91.19 192 THR B N 1
ATOM 5681 C CA . THR B 1 192 ? -1.481 -11.07 8.891 1 91.19 192 THR B CA 1
ATOM 5682 C C . THR B 1 192 ? -0.735 -12.398 8.875 1 91.19 192 THR B C 1
ATOM 5684 O O . THR B 1 192 ? -1.281 -13.422 8.445 1 91.19 192 THR B O 1
ATOM 5687 N N . ILE B 1 193 ? 0.437 -12.43 9.336 1 91.38 193 ILE B N 1
ATOM 5688 C CA . ILE B 1 193 ? 1.302 -13.602 9.234 1 91.38 193 ILE B CA 1
ATOM 5689 C C . ILE B 1 193 ? 0.669 -14.773 9.977 1 91.38 193 ILE B C 1
ATOM 5691 O O . ILE B 1 193 ? 0.923 -15.938 9.641 1 91.38 193 ILE B O 1
ATOM 5695 N N . GLY B 1 194 ? -0.138 -14.516 10.922 1 90.94 194 GLY B N 1
ATOM 5696 C CA . GLY B 1 194 ? -0.844 -15.562 11.648 1 90.94 194 GLY B CA 1
ATOM 5697 C C . GLY B 1 194 ? -1.835 -16.328 10.789 1 90.94 194 GLY B C 1
ATOM 5698 O O . GLY B 1 194 ? -2.174 -17.469 11.086 1 90.94 194 GLY B O 1
ATOM 5699 N N . LEU B 1 195 ? -2.338 -15.711 9.742 1 91.94 195 LEU B N 1
ATOM 5700 C CA . LEU B 1 195 ? -3.256 -16.359 8.82 1 91.94 195 LEU B CA 1
ATOM 5701 C C . LEU B 1 195 ? -2.506 -17.312 7.887 1 91.94 195 LEU B C 1
ATOM 5703 O O . LEU B 1 195 ? -3.068 -18.312 7.422 1 91.94 195 LEU B O 1
ATOM 5707 N N . THR B 1 196 ? -1.308 -16.938 7.59 1 92.56 196 THR B N 1
ATOM 5708 C CA . THR B 1 196 ? -0.465 -17.719 6.695 1 92.56 196 THR B CA 1
ATOM 5709 C C . THR B 1 196 ? 0.028 -18.984 7.391 1 92.56 196 THR B C 1
ATOM 5711 O O . THR B 1 196 ? 0.479 -18.938 8.539 1 92.56 196 THR B O 1
ATOM 5714 N N . ALA B 1 197 ? -0.135 -20.125 6.723 1 92.94 197 ALA B N 1
ATOM 5715 C CA . ALA B 1 197 ? 0.236 -21.406 7.32 1 92.94 197 ALA B CA 1
ATOM 5716 C C . ALA B 1 197 ? 1.254 -22.156 6.453 1 92.94 197 ALA B C 1
ATOM 5718 O O . ALA B 1 197 ? 1.074 -23.328 6.141 1 92.94 197 ALA B O 1
ATOM 5719 N N . LEU B 1 198 ? 2.256 -21.469 6.027 1 92.25 198 LEU B N 1
ATOM 5720 C CA . LEU B 1 198 ? 3.439 -21.969 5.332 1 92.25 198 LEU B CA 1
ATOM 5721 C C . LEU B 1 198 ? 4.711 -21.562 6.074 1 92.25 198 LEU B C 1
ATOM 5723 O O . LEU B 1 198 ? 5.02 -20.375 6.199 1 92.25 198 LEU B O 1
ATOM 5727 N N . HIS B 1 199 ? 5.441 -22.516 6.543 1 90.56 199 HIS B N 1
ATOM 5728 C CA . HIS B 1 199 ? 6.582 -22.234 7.41 1 90.56 199 HIS B CA 1
ATOM 5729 C C . HIS B 1 199 ? 7.664 -21.469 6.668 1 90.56 199 HIS B C 1
ATOM 5731 O O . HIS B 1 199 ? 8.484 -20.781 7.285 1 90.56 199 HIS B O 1
ATOM 5737 N N . THR B 1 200 ? 7.672 -21.531 5.352 1 91.06 200 THR B N 1
ATOM 5738 C CA . THR B 1 200 ? 8.672 -20.828 4.547 1 91.06 200 THR B CA 1
ATOM 5739 C C . THR B 1 200 ? 8.477 -19.312 4.625 1 91.06 200 THR B C 1
ATOM 5741 O O . THR B 1 200 ? 9.375 -18.547 4.273 1 91.06 200 THR B O 1
ATOM 5744 N N . TRP B 1 201 ? 7.293 -18.875 5.141 1 92.81 201 TRP B N 1
ATOM 5745 C CA . TRP B 1 201 ? 6.945 -17.469 5.133 1 92.81 201 TRP B CA 1
ATOM 5746 C C . TRP B 1 201 ? 6.852 -16.922 6.555 1 92.81 201 TRP B C 1
ATOM 5748 O O . TRP B 1 201 ? 6.758 -15.711 6.758 1 92.81 201 TRP B O 1
ATOM 5758 N N . LYS B 1 202 ? 6.941 -17.719 7.555 1 92.31 202 LYS B N 1
ATOM 5759 C CA . LYS B 1 202 ? 6.594 -17.312 8.914 1 92.31 202 LYS B CA 1
ATOM 5760 C C . LYS B 1 202 ? 7.848 -17.016 9.734 1 92.31 202 LYS B C 1
ATOM 5762 O O . LYS B 1 202 ? 8.742 -17.844 9.844 1 92.31 202 LYS B O 1
ATOM 5767 N N . TYR B 1 203 ? 7.848 -15.875 10.242 1 92.88 203 TYR B N 1
ATOM 5768 C CA . TYR B 1 203 ? 8.898 -15.492 11.18 1 92.88 203 TYR B CA 1
ATOM 5769 C C . TYR B 1 203 ? 8.5 -15.844 12.609 1 92.88 203 TYR B C 1
ATOM 5771 O O . TYR B 1 203 ? 7.316 -15.969 12.922 1 92.88 203 TYR B O 1
ATOM 5779 N N . PRO B 1 204 ? 9.492 -16.062 13.477 1 90.69 204 PRO B N 1
ATOM 5780 C CA . PRO B 1 204 ? 9.188 -16.438 14.859 1 90.69 204 PRO B CA 1
ATOM 5781 C C . PRO B 1 204 ? 8.836 -15.242 15.734 1 90.69 204 PRO B C 1
ATOM 5783 O O . PRO B 1 204 ? 9.562 -14.93 16.688 1 90.69 204 PRO B O 1
ATOM 5786 N N . ILE B 1 205 ? 7.758 -14.609 15.508 1 89.62 205 ILE B N 1
ATOM 5787 C CA . ILE B 1 205 ? 7.203 -13.508 16.297 1 89.62 205 ILE B CA 1
ATOM 5788 C C . ILE B 1 205 ? 5.777 -13.844 16.719 1 89.62 205 ILE B C 1
ATOM 5790 O O . ILE B 1 205 ? 5.125 -14.703 16.109 1 89.62 205 ILE B O 1
ATOM 5794 N N . PRO B 1 206 ? 5.34 -13.203 17.766 1 88 206 PRO B N 1
ATOM 5795 C CA . PRO B 1 206 ? 3.955 -13.461 18.156 1 88 206 PRO B CA 1
ATOM 5796 C C . PRO B 1 206 ? 2.959 -13.18 17.031 1 88 206 PRO B C 1
ATOM 5798 O O . PRO B 1 206 ? 3.068 -12.164 16.344 1 88 206 PRO B O 1
ATOM 5801 N N . GLN B 1 207 ? 2.016 -14.07 16.891 1 86.81 207 GLN B N 1
ATOM 5802 C CA . GLN B 1 207 ? 1.125 -13.977 15.742 1 86.81 207 GLN B CA 1
ATOM 5803 C C . GLN B 1 207 ? -0.281 -13.562 16.172 1 86.81 207 GLN B C 1
ATOM 5805 O O . GLN B 1 207 ? -1.077 -13.109 15.336 1 86.81 207 GLN B O 1
ATOM 5810 N N . GLY B 1 208 ? -0.565 -13.672 17.328 1 86.62 208 GLY B N 1
ATOM 5811 C CA . GLY B 1 208 ? -1.911 -13.359 17.781 1 86.62 208 GLY B CA 1
ATOM 5812 C C . GLY B 1 208 ? -2.799 -14.586 17.891 1 86.62 208 GLY B C 1
ATOM 5813 O O . GLY B 1 208 ? -2.311 -15.695 18.109 1 86.62 208 GLY B O 1
ATOM 5814 N N . GLU B 1 209 ? -4.117 -14.43 17.828 1 89.12 209 GLU B N 1
ATOM 5815 C CA . GLU B 1 209 ? -5.086 -15.492 18.062 1 89.12 209 GLU B CA 1
ATOM 5816 C C . GLU B 1 209 ? -5.574 -16.094 16.75 1 89.12 209 GLU B C 1
ATOM 5818 O O . GLU B 1 209 ? -6.641 -15.734 16.25 1 89.12 209 GLU B O 1
ATOM 5823 N N . PHE B 1 210 ? -4.832 -17.094 16.312 1 91.44 210 PHE B N 1
ATOM 5824 C CA . PHE B 1 210 ? -5.164 -17.781 15.078 1 91.44 210 PHE B CA 1
ATOM 5825 C C . PHE B 1 210 ? -5.191 -19.297 15.289 1 91.44 210 PHE B C 1
ATOM 5827 O O . PHE B 1 210 ? -4.359 -19.844 16.016 1 91.44 210 PHE B O 1
ATOM 5834 N N . HIS B 1 211 ? -6.176 -19.938 14.742 1 91.19 211 HIS B N 1
ATOM 5835 C CA . HIS B 1 211 ? -6.277 -21.406 14.742 1 91.19 211 HIS B CA 1
ATOM 5836 C C . HIS B 1 211 ? -6.227 -21.953 13.32 1 91.19 211 HIS B C 1
ATOM 5838 O O . HIS B 1 211 ? -7.105 -21.672 12.5 1 91.19 211 HIS B O 1
ATOM 5844 N N . HIS B 1 212 ? -5.254 -22.719 13.078 1 92.5 212 HIS B N 1
ATOM 5845 C CA . HIS B 1 212 ? -5.137 -23.344 11.766 1 92.5 212 HIS B CA 1
ATOM 5846 C C . HIS B 1 212 ? -5.859 -24.688 11.727 1 92.5 212 HIS B C 1
ATOM 5848 O O . HIS B 1 212 ? -5.559 -25.578 12.523 1 92.5 212 HIS B O 1
ATOM 5854 N N . VAL B 1 213 ? -6.75 -24.797 10.805 1 92.88 213 VAL B N 1
ATOM 5855 C CA . VAL B 1 213 ? -7.496 -26.047 10.633 1 92.88 213 VAL B CA 1
ATOM 5856 C C . VAL B 1 213 ? -6.98 -26.797 9.406 1 92.88 213 VAL B C 1
ATOM 5858 O O . VAL B 1 213 ? -6.199 -26.25 8.625 1 92.88 213 VAL B O 1
ATOM 5861 N N . MET B 1 214 ? -7.449 -27.984 9.273 1 93.25 214 MET B N 1
ATOM 5862 C CA . MET B 1 214 ? -6.961 -28.844 8.195 1 93.25 214 MET B CA 1
ATOM 5863 C C . MET B 1 214 ? -7.254 -28.219 6.836 1 93.25 214 MET B C 1
ATOM 5865 O O . MET B 1 214 ? -8.312 -27.625 6.633 1 93.25 214 MET B O 1
ATOM 5869 N N . ASN B 1 215 ? -6.344 -28.406 5.988 1 94.06 215 ASN B N 1
ATOM 5870 C CA . ASN B 1 215 ? -6.559 -28.031 4.594 1 94.06 215 ASN B CA 1
ATOM 5871 C C . ASN B 1 215 ? -7.422 -29.062 3.863 1 94.06 215 ASN B C 1
ATOM 5873 O O . ASN B 1 215 ? -7.035 -30.219 3.736 1 94.06 215 ASN B O 1
ATOM 5877 N N . PRO B 1 216 ? -8.594 -28.656 3.389 1 95.06 216 PRO B N 1
ATOM 5878 C CA . PRO B 1 216 ? -9.445 -29.609 2.674 1 95.06 216 PRO B CA 1
ATOM 5879 C C . PRO B 1 216 ? -8.969 -29.875 1.25 1 95.06 216 PRO B C 1
ATOM 5881 O O . PRO B 1 216 ? -9.664 -29.547 0.287 1 95.06 216 PRO B O 1
ATOM 5884 N N . ASP B 1 217 ? -7.934 -30.578 1.117 1 95.06 217 ASP B N 1
ATOM 5885 C CA . ASP B 1 217 ? -7.27 -30.906 -0.138 1 95.06 217 ASP B CA 1
ATOM 5886 C C . ASP B 1 217 ? -7.707 -32.281 -0.638 1 95.06 217 ASP B C 1
ATOM 5888 O O . ASP B 1 217 ? -7.348 -33.312 -0.051 1 95.06 217 ASP B O 1
ATOM 5892 N N . PRO B 1 218 ? -8.422 -32.344 -1.734 1 94.56 218 PRO B N 1
ATOM 5893 C CA . PRO B 1 218 ? -8.883 -33.625 -2.24 1 94.56 218 PRO B CA 1
ATOM 5894 C C . PRO B 1 218 ? -7.73 -34.562 -2.645 1 94.56 218 PRO B C 1
ATOM 5896 O O . PRO B 1 218 ? -7.879 -35.781 -2.641 1 94.56 218 PRO B O 1
ATOM 5899 N N . TYR B 1 219 ? -6.621 -33.969 -2.975 1 93.88 219 TYR B N 1
ATOM 5900 C CA . TYR B 1 219 ? -5.5 -34.75 -3.496 1 93.88 219 TYR B CA 1
ATOM 5901 C C . TYR B 1 219 ? -4.633 -35.281 -2.363 1 93.88 219 TYR B C 1
ATOM 5903 O O . TYR B 1 219 ? -4.281 -36.469 -2.344 1 93.88 219 TYR B O 1
ATOM 5911 N N . HIS B 1 220 ? -4.277 -34.5 -1.365 1 93.81 220 HIS B N 1
ATOM 5912 C CA . HIS B 1 220 ? -3.344 -34.875 -0.316 1 93.81 220 HIS B CA 1
ATOM 5913 C C . HIS B 1 220 ? -4.055 -35.031 1.027 1 93.81 220 HIS B C 1
ATOM 5915 O O . HIS B 1 220 ? -3.512 -35.625 1.961 1 93.81 220 HIS B O 1
ATOM 5921 N N . GLY B 1 221 ? -5.164 -34.5 1.104 1 93.94 221 GLY B N 1
ATOM 5922 C CA . GLY B 1 221 ? -5.812 -34.375 2.402 1 93.94 221 GLY B CA 1
ATOM 5923 C C . GLY B 1 221 ? -6.207 -35.75 2.979 1 93.94 221 GLY B C 1
ATOM 5924 O O . GLY B 1 221 ? -6.336 -36.719 2.242 1 93.94 221 GLY B O 1
ATOM 5925 N N . ALA B 1 222 ? -6.477 -35.688 4.227 1 94.25 222 ALA B N 1
ATOM 5926 C CA . ALA B 1 222 ? -6.781 -36.875 4.973 1 94.25 222 ALA B CA 1
ATOM 5927 C C . ALA B 1 222 ? -8.156 -37.438 4.59 1 94.25 222 ALA B C 1
ATOM 5929 O O . ALA B 1 222 ? -8.391 -38.656 4.68 1 94.25 222 ALA B O 1
ATOM 5930 N N . PHE B 1 223 ? -9.047 -36.594 4.09 1 96.81 223 PHE B N 1
ATOM 5931 C CA . PHE B 1 223 ? -10.422 -37.031 3.85 1 96.81 223 PHE B CA 1
ATOM 5932 C C . PHE B 1 223 ? -10.789 -36.844 2.381 1 96.81 223 PHE B C 1
ATOM 5934 O O . PHE B 1 223 ? -11.969 -36.75 2.045 1 96.81 223 PHE B O 1
ATOM 5941 N N . GLY B 1 224 ? -9.773 -36.719 1.571 1 94.75 224 GLY B N 1
ATOM 5942 C CA . GLY B 1 224 ? -10.055 -36.531 0.155 1 94.75 224 GLY B CA 1
ATOM 5943 C C . GLY B 1 224 ? -11.016 -35.406 -0.131 1 94.75 224 GLY B C 1
ATOM 5944 O O . GLY B 1 224 ? -10.828 -34.281 0.346 1 94.75 224 GLY B O 1
ATOM 5945 N N . SER B 1 225 ? -12.102 -35.75 -0.774 1 96 225 SER B N 1
ATOM 5946 C CA . SER B 1 225 ? -13.055 -34.75 -1.197 1 96 225 SER B CA 1
ATOM 5947 C C . SER B 1 225 ? -14.211 -34.625 -0.214 1 96 225 SER B C 1
ATOM 5949 O O . SER B 1 225 ? -15.227 -34 -0.516 1 96 225 SER B O 1
ATOM 5951 N N . ASP B 1 226 ? -14.094 -35.219 0.998 1 96.94 226 ASP B N 1
ATOM 5952 C CA . ASP B 1 226 ? -15.156 -35.219 1.994 1 96.94 226 ASP B CA 1
ATOM 5953 C C . ASP B 1 226 ? -15.164 -33.906 2.768 1 96.94 226 ASP B C 1
ATOM 5955 O O . ASP B 1 226 ? -14.625 -33.812 3.873 1 96.94 226 ASP B O 1
ATOM 5959 N N . ALA B 1 227 ? -15.906 -33 2.334 1 95.94 227 ALA B N 1
ATOM 5960 C CA . ALA B 1 227 ? -15.977 -31.641 2.902 1 95.94 227 ALA B CA 1
ATOM 5961 C C . ALA B 1 227 ? -16.5 -31.688 4.336 1 95.94 227 ALA B C 1
ATOM 5963 O O . ALA B 1 227 ? -16.062 -30.891 5.18 1 95.94 227 ALA B O 1
ATOM 5964 N N . ILE B 1 228 ? -17.406 -32.531 4.609 1 95.69 228 ILE B N 1
ATOM 5965 C CA . ILE B 1 228 ? -18.062 -32.594 5.91 1 95.69 228 ILE B CA 1
ATOM 5966 C C . ILE B 1 228 ? -17.047 -32.938 6.988 1 95.69 228 ILE B C 1
ATOM 5968 O O . ILE B 1 228 ? -17.031 -32.344 8.062 1 95.69 228 ILE B O 1
ATOM 5972 N N . SER B 1 229 ? -16.172 -33.875 6.695 1 96.38 229 SER B N 1
ATOM 5973 C CA . SER B 1 229 ? -15.156 -34.312 7.652 1 96.38 229 SER B CA 1
ATOM 5974 C C . SER B 1 229 ? -14.188 -33.188 7.969 1 96.38 229 SER B C 1
ATOM 5976 O O . SER B 1 229 ? -13.781 -33 9.125 1 96.38 229 SER B O 1
ATOM 5978 N N . TYR B 1 230 ? -13.836 -32.406 7.023 1 94.62 230 TYR B N 1
ATOM 5979 C CA . TYR B 1 230 ? -12.953 -31.266 7.246 1 94.62 230 TYR B CA 1
ATOM 5980 C C . TYR B 1 230 ? -13.656 -30.188 8.055 1 94.62 230 TYR B C 1
ATOM 5982 O O . TYR B 1 230 ? -13.055 -29.562 8.93 1 94.62 230 TYR B O 1
ATOM 5990 N N . ALA B 1 231 ? -14.93 -29.969 7.785 1 93.06 231 ALA B N 1
ATOM 5991 C CA . ALA B 1 231 ? -15.703 -28.891 8.398 1 93.06 231 ALA B CA 1
ATOM 5992 C C . ALA B 1 231 ? -15.906 -29.141 9.883 1 93.06 231 ALA B C 1
ATOM 5994 O O . ALA B 1 231 ? -16.125 -28.203 10.656 1 93.06 231 ALA B O 1
ATOM 5995 N N . LYS B 1 232 ? -15.836 -30.359 10.336 1 91.38 232 LYS B N 1
ATOM 5996 C CA . LYS B 1 232 ? -16 -30.703 11.742 1 91.38 232 LYS B CA 1
ATOM 5997 C C . LYS B 1 232 ? -14.969 -30 12.617 1 91.38 232 LYS B C 1
ATOM 5999 O O . LYS B 1 232 ? -15.258 -29.641 13.758 1 91.38 232 LYS B O 1
ATOM 6004 N N . GLU B 1 233 ? -13.867 -29.844 12.062 1 90.25 233 GLU B N 1
ATOM 6005 C CA . GLU B 1 233 ? -12.812 -29.188 12.82 1 90.25 233 GLU B CA 1
ATOM 6006 C C . GLU B 1 233 ? -13.156 -27.719 13.094 1 90.25 233 GLU B C 1
ATOM 6008 O O . GLU B 1 233 ? -12.773 -27.172 14.133 1 90.25 233 GLU B O 1
ATOM 6013 N N . VAL B 1 234 ? -13.828 -27.109 12.234 1 88.5 234 VAL B N 1
ATOM 6014 C CA . VAL B 1 234 ? -14.203 -25.703 12.383 1 88.5 234 VAL B CA 1
ATOM 6015 C C . VAL B 1 234 ? -15.273 -25.562 13.461 1 88.5 234 VAL B C 1
ATOM 6017 O O . VAL B 1 234 ? -15.281 -24.594 14.211 1 88.5 234 VAL B O 1
ATOM 6020 N N . GLN B 1 235 ? -16.156 -26.469 13.633 1 82.44 235 GLN B N 1
ATOM 6021 C CA . GLN B 1 235 ? -17.281 -26.453 14.578 1 82.44 235 GLN B CA 1
ATOM 6022 C C . GLN B 1 235 ? -16.781 -26.359 16.016 1 82.44 235 GLN B C 1
ATOM 6024 O O . GLN B 1 235 ? -17.453 -25.797 16.875 1 82.44 235 GLN B O 1
ATOM 6029 N N . ASP B 1 236 ? -15.703 -26.734 16.312 1 74.06 236 ASP B N 1
ATOM 6030 C CA . ASP B 1 236 ? -15.164 -26.766 17.656 1 74.06 236 ASP B CA 1
ATOM 6031 C C . ASP B 1 236 ? -14.562 -25.422 18.062 1 74.06 236 ASP B C 1
ATOM 6033 O O . ASP B 1 236 ? -14.148 -25.234 19.203 1 74.06 236 ASP B O 1
ATOM 6037 N N . HIS B 1 237 ? -14.688 -24.5 17.141 1 66.56 237 HIS B N 1
ATOM 6038 C CA . HIS B 1 237 ? -14.039 -23.219 17.406 1 66.56 237 HIS B CA 1
ATOM 6039 C C . HIS B 1 237 ? -14.945 -22.047 17.047 1 66.56 237 HIS B C 1
ATOM 6041 O O . HIS B 1 237 ? -15.719 -22.141 16.078 1 66.56 237 HIS B O 1
ATOM 6047 N N . ILE B 1 238 ? -15.453 -21.203 17.969 1 61.72 238 ILE B N 1
ATOM 6048 C CA . ILE B 1 238 ? -16.219 -20 17.641 1 61.72 238 ILE B CA 1
ATOM 6049 C C . ILE B 1 238 ? -15.289 -18.938 17.047 1 61.72 238 ILE B C 1
ATOM 6051 O O . ILE B 1 238 ? -14.43 -18.391 17.734 1 61.72 238 ILE B O 1
ATOM 6055 N N . HIS B 1 239 ? -15.211 -18.828 15.523 1 72.06 239 HIS B N 1
ATOM 6056 C CA . HIS B 1 239 ? -14.086 -18.062 15 1 72.06 239 HIS B CA 1
ATOM 6057 C C . HIS B 1 239 ? -14.453 -17.359 13.695 1 72.06 239 HIS B C 1
ATOM 6059 O O . HIS B 1 239 ? -15.508 -17.625 13.117 1 72.06 239 HIS B O 1
ATOM 6065 N N . HIS B 1 240 ? -13.891 -16.25 13.523 1 77.81 240 HIS B N 1
ATOM 6066 C CA . HIS B 1 240 ? -13.922 -15.703 12.172 1 77.81 240 HIS B CA 1
ATOM 6067 C C . HIS B 1 240 ? -13.172 -16.594 11.195 1 77.81 240 HIS B C 1
ATOM 6069 O O . HIS B 1 240 ? -12.281 -17.359 11.594 1 77.81 240 HIS B O 1
ATOM 6075 N N . GLY B 1 241 ? -13.703 -16.688 9.953 1 73.06 241 GLY B N 1
ATOM 6076 C CA . GLY B 1 241 ? -13.039 -17.531 8.977 1 73.06 241 GLY B CA 1
ATOM 6077 C C . GLY B 1 241 ? -12.492 -16.766 7.789 1 73.06 241 GLY B C 1
ATOM 6078 O O . GLY B 1 241 ? -13.133 -15.836 7.293 1 73.06 241 GLY B O 1
ATOM 6079 N N . THR B 1 242 ? -11.297 -17.141 7.375 1 68.5 242 THR B N 1
ATOM 6080 C CA . THR B 1 242 ? -10.656 -16.5 6.234 1 68.5 242 THR B CA 1
ATOM 6081 C C . THR B 1 242 ? -10.234 -17.531 5.195 1 68.5 242 THR B C 1
ATOM 6083 O O . THR B 1 242 ? -9.047 -17.828 5.051 1 68.5 242 THR B O 1
ATOM 6086 N N . PRO B 1 243 ? -11.203 -18.109 4.496 1 70.25 243 PRO B N 1
ATOM 6087 C CA . PRO B 1 243 ? -10.75 -19.078 3.49 1 70.25 243 PRO B CA 1
ATOM 6088 C C . PRO B 1 243 ? -10.508 -18.438 2.127 1 70.25 243 PRO B C 1
ATOM 6090 O O . PRO B 1 243 ? -11.109 -17.406 1.804 1 70.25 243 PRO B O 1
ATOM 6093 N N . GLU B 1 244 ? -9.461 -18.906 1.477 1 71.62 244 GLU B N 1
ATOM 6094 C CA . GLU B 1 244 ? -9.289 -18.719 0.041 1 71.62 244 GLU B CA 1
ATOM 6095 C C . GLU B 1 244 ? -10.117 -19.703 -0.758 1 71.62 244 GLU B C 1
ATOM 6097 O O . GLU B 1 244 ? -10.078 -20.906 -0.491 1 71.62 244 GLU B O 1
ATOM 6102 N N . LYS B 1 245 ? -10.797 -19.266 -1.748 1 75.31 245 LYS B N 1
ATOM 6103 C CA . LYS B 1 245 ? -11.5 -20.219 -2.6 1 75.31 245 LYS B CA 1
ATOM 6104 C C . LYS B 1 245 ? -10.523 -21.156 -3.297 1 75.31 245 LYS B C 1
ATOM 6106 O O . LYS B 1 245 ? -10.773 -22.359 -3.393 1 75.31 245 LYS B O 1
ATOM 6111 N N . LEU B 1 246 ? -9.477 -20.625 -3.764 1 81.31 246 LEU B N 1
ATOM 6112 C CA . LEU B 1 246 ? -8.328 -21.312 -4.336 1 81.31 246 LEU B CA 1
ATOM 6113 C C . LEU B 1 246 ? -7.027 -20.844 -3.699 1 81.31 246 LEU B C 1
ATOM 6115 O O . LEU B 1 246 ? -6.734 -19.641 -3.699 1 81.31 246 LEU B O 1
ATOM 6119 N N . GLN B 1 247 ? -6.406 -21.797 -3.115 1 88.38 247 GLN B N 1
ATOM 6120 C CA . GLN B 1 247 ? -5.168 -21.375 -2.473 1 88.38 247 GLN B CA 1
ATOM 6121 C C . GLN B 1 247 ? -4.121 -20.969 -3.508 1 88.38 247 GLN B C 1
ATOM 6123 O O . GLN B 1 247 ? -3.887 -21.703 -4.473 1 88.38 247 GLN B O 1
ATOM 6128 N N . GLY B 1 248 ? -3.504 -19.859 -3.363 1 89 248 GLY B N 1
ATOM 6129 C CA . GLY B 1 248 ? -2.537 -19.344 -4.324 1 89 248 GLY B CA 1
ATOM 6130 C C . GLY B 1 248 ? -1.14 -19.906 -4.109 1 89 248 GLY B C 1
ATOM 6131 O O . GLY B 1 248 ? -0.75 -20.875 -4.746 1 89 248 GLY B O 1
ATOM 6132 N N . VAL B 1 249 ? -0.487 -19.453 -3.104 1 89.38 249 VAL B N 1
ATOM 6133 C CA . VAL B 1 249 ? 0.907 -19.766 -2.809 1 89.38 249 VAL B CA 1
ATOM 6134 C C . VAL B 1 249 ? 1.025 -21.219 -2.377 1 89.38 249 VAL B C 1
ATOM 6136 O O . VAL B 1 249 ? 2.035 -21.875 -2.65 1 89.38 249 VAL B O 1
ATOM 6139 N N . GLY B 1 250 ? -0.017 -21.719 -1.785 1 91.12 250 GLY B N 1
ATOM 6140 C CA . GLY B 1 250 ? -0.02 -23.094 -1.318 1 91.12 250 GLY B CA 1
ATOM 6141 C C . GLY B 1 250 ? -0.068 -24.109 -2.447 1 91.12 250 GLY B C 1
ATOM 6142 O O . GLY B 1 250 ? 0.023 -25.312 -2.211 1 91.12 250 GLY B O 1
ATOM 6143 N N . GLY B 1 251 ? -0.23 -23.656 -3.652 1 90 251 GLY B N 1
ATOM 6144 C CA . GLY B 1 251 ? -0.133 -24.562 -4.785 1 90 251 GLY B CA 1
ATOM 6145 C C . GLY B 1 251 ? -1.411 -24.641 -5.598 1 90 251 GLY B C 1
ATOM 6146 O O . GLY B 1 251 ? -1.716 -25.688 -6.184 1 90 251 GLY B O 1
ATOM 6147 N N . ALA B 1 252 ? -2.174 -23.641 -5.516 1 89.44 252 ALA B N 1
ATOM 6148 C CA . ALA B 1 252 ? -3.418 -23.578 -6.277 1 89.44 252 ALA B CA 1
ATOM 6149 C C . ALA B 1 252 ? -4.328 -24.766 -5.938 1 89.44 252 ALA B C 1
ATOM 6151 O O . ALA B 1 252 ? -4.867 -25.406 -6.832 1 89.44 252 ALA B O 1
ATOM 6152 N N . VAL B 1 253 ? -4.465 -25.047 -4.734 1 89.75 253 VAL B N 1
ATOM 6153 C CA . VAL B 1 253 ? -5.277 -26.172 -4.273 1 89.75 253 VAL B CA 1
ATOM 6154 C C . VAL B 1 253 ? -6.754 -25.781 -4.309 1 89.75 253 VAL B C 1
ATOM 6156 O O . VAL B 1 253 ? -7.156 -24.781 -3.707 1 89.75 253 VAL B O 1
ATOM 6159 N N . GLU B 1 254 ? -7.48 -26.562 -5.039 1 89.5 254 GLU B N 1
ATOM 6160 C CA . GLU B 1 254 ? -8.93 -26.453 -4.961 1 89.5 254 GLU B CA 1
ATOM 6161 C C . GLU B 1 254 ? -9.477 -27.172 -3.729 1 89.5 254 GLU B C 1
ATOM 6163 O O . GLU B 1 254 ? -9.164 -28.344 -3.498 1 89.5 254 GLU B O 1
ATOM 6168 N N . LEU B 1 255 ? -10.289 -26.516 -3.047 1 93.12 255 LEU B N 1
ATOM 6169 C CA . LEU B 1 255 ? -10.812 -27.094 -1.811 1 93.12 255 LEU B CA 1
ATOM 6170 C C . LEU B 1 255 ? -11.852 -28.172 -2.104 1 93.12 255 LEU B C 1
ATOM 6172 O O . LEU B 1 255 ? -12.477 -28.156 -3.166 1 93.12 255 LEU B O 1
ATOM 6176 N N . ALA B 1 256 ? -11.984 -29.031 -1.158 1 95.19 256 ALA B N 1
ATOM 6177 C CA . ALA B 1 256 ? -13.031 -30.047 -1.287 1 95.19 256 ALA B CA 1
ATOM 6178 C C . ALA B 1 256 ? -14.375 -29.406 -1.616 1 95.19 256 ALA B C 1
ATOM 6180 O O . ALA B 1 256 ? -14.766 -28.406 -1.006 1 95.19 256 ALA B O 1
ATOM 6181 N N . PRO B 1 257 ? -15.086 -30.016 -2.633 1 94.56 257 PRO B N 1
ATOM 6182 C CA . PRO B 1 257 ? -16.359 -29.422 -3.043 1 94.56 257 PRO B CA 1
ATOM 6183 C C . PRO B 1 257 ? -17.344 -29.297 -1.884 1 94.56 257 PRO B C 1
ATOM 6185 O O . PRO B 1 257 ? -17.516 -30.234 -1.103 1 94.56 257 PRO B O 1
ATOM 6188 N N . GLY B 1 258 ? -17.906 -28.078 -1.772 1 93.69 258 GLY B N 1
ATOM 6189 C CA . GLY B 1 258 ? -18.922 -27.812 -0.757 1 93.69 258 GLY B CA 1
ATOM 6190 C C . GLY B 1 258 ? -18.328 -27.344 0.561 1 93.69 258 GLY B C 1
ATOM 6191 O O . GLY B 1 258 ? -19.062 -26.891 1.445 1 93.69 258 GLY B O 1
ATOM 6192 N N . TYR B 1 259 ? -17.078 -27.438 0.766 1 94.38 259 TYR B N 1
ATOM 6193 C CA . TYR B 1 259 ? -16.438 -27.109 2.031 1 94.38 259 TYR B CA 1
ATOM 6194 C C . TYR B 1 259 ? -16.719 -25.672 2.432 1 94.38 259 TYR B C 1
ATOM 6196 O O . TYR B 1 259 ? -17.078 -25.406 3.576 1 94.38 259 TYR B O 1
ATOM 6204 N N . LEU B 1 260 ? -16.562 -24.734 1.501 1 92.12 260 LEU B N 1
ATOM 6205 C CA . LEU B 1 260 ? -16.703 -23.312 1.811 1 92.12 260 LEU B CA 1
ATOM 6206 C C . LEU B 1 260 ? -18.125 -23 2.277 1 92.12 260 LEU B C 1
ATOM 6208 O O . LEU B 1 260 ? -18.312 -22.234 3.234 1 92.12 260 LEU B O 1
ATOM 6212 N N . LYS B 1 261 ? -19.047 -23.516 1.564 1 92.25 261 LYS B N 1
ATOM 6213 C CA . LYS B 1 261 ? -20.438 -23.297 1.961 1 92.25 261 LYS B CA 1
ATOM 6214 C C . LYS B 1 261 ? -20.688 -23.781 3.383 1 92.25 261 LYS B C 1
ATOM 6216 O O . LYS B 1 261 ? -21.297 -23.078 4.188 1 92.25 261 LYS B O 1
ATOM 6221 N N . LEU B 1 262 ? -20.188 -24.953 3.668 1 92.19 262 LEU B N 1
ATOM 6222 C CA . LEU B 1 262 ? -20.359 -25.547 4.988 1 92.19 262 LEU B CA 1
ATOM 6223 C C . LEU B 1 262 ? -19.703 -24.688 6.062 1 92.19 262 LEU B C 1
ATOM 6225 O O . LEU B 1 262 ? -20.297 -24.422 7.105 1 92.19 262 LEU B O 1
ATOM 6229 N N . VAL B 1 263 ? -18.531 -24.281 5.824 1 91.56 263 VAL B N 1
ATOM 6230 C CA . VAL B 1 263 ? -17.75 -23.531 6.801 1 91.56 263 VAL B CA 1
ATOM 6231 C C . VAL B 1 263 ? -18.391 -22.156 7.016 1 91.56 263 VAL B C 1
ATOM 6233 O O . VAL B 1 263 ? -18.453 -21.656 8.141 1 91.56 263 VAL B O 1
ATOM 6236 N N . TYR B 1 264 ? -18.828 -21.484 5.941 1 91.19 264 TYR B N 1
ATOM 6237 C CA . TYR B 1 264 ? -19.5 -20.203 6.082 1 91.19 264 TYR B CA 1
ATOM 6238 C C . TYR B 1 264 ? -20.75 -20.328 6.941 1 91.19 264 TYR B C 1
ATOM 6240 O O . TYR B 1 264 ? -21.031 -19.453 7.773 1 91.19 264 TYR B O 1
ATOM 6248 N N . ASP B 1 265 ? -21.453 -21.375 6.727 1 91.38 265 ASP B N 1
ATOM 6249 C CA . ASP B 1 265 ? -22.641 -21.609 7.543 1 91.38 265 ASP B CA 1
ATOM 6250 C C . ASP B 1 265 ? -22.281 -21.797 9.016 1 91.38 265 ASP B C 1
ATOM 6252 O O . ASP B 1 265 ? -22.922 -21.234 9.898 1 91.38 265 ASP B O 1
ATOM 6256 N N . ILE B 1 266 ? -21.297 -22.547 9.258 1 91.25 266 ILE B N 1
ATOM 6257 C CA . ILE B 1 266 ? -20.859 -22.797 10.625 1 91.25 266 ILE B CA 1
ATOM 6258 C C . ILE B 1 266 ? -20.406 -21.5 11.281 1 91.25 266 ILE B C 1
ATOM 6260 O O . ILE B 1 266 ? -20.797 -21.203 12.414 1 91.25 266 ILE B O 1
ATOM 6264 N N . VAL B 1 267 ? -19.609 -20.703 10.602 1 90.81 267 VAL B N 1
ATOM 6265 C CA . VAL B 1 267 ? -19.078 -19.453 11.125 1 90.81 267 VAL B CA 1
ATOM 6266 C C . VAL B 1 267 ? -20.219 -18.484 11.414 1 90.81 267 VAL B C 1
ATOM 6268 O O . VAL B 1 267 ? -20.297 -17.906 12.5 1 90.81 267 VAL B O 1
ATOM 6271 N N . ARG B 1 268 ? -21.125 -18.391 10.508 1 89.12 268 ARG B N 1
ATOM 6272 C CA . ARG B 1 268 ? -22.266 -17.484 10.688 1 89.12 268 ARG B CA 1
ATOM 6273 C C . ARG B 1 268 ? -23.141 -17.922 11.852 1 89.12 268 ARG B C 1
ATOM 6275 O O . ARG B 1 268 ? -23.562 -17.094 12.656 1 89.12 268 ARG B O 1
ATOM 6282 N N . ASN B 1 269 ? -23.359 -19.156 11.906 1 89.31 269 ASN B N 1
ATOM 6283 C CA . ASN B 1 269 ? -24.219 -19.688 12.969 1 89.31 269 ASN B CA 1
ATOM 6284 C C . ASN B 1 269 ? -23.578 -19.516 14.344 1 89.31 269 ASN B C 1
ATOM 6286 O O . ASN B 1 269 ? -24.281 -19.453 15.352 1 89.31 269 ASN B O 1
ATOM 6290 N N . SER B 1 270 ? -22.328 -19.375 14.344 1 88.94 270 SER B N 1
ATOM 6291 C CA . SER B 1 270 ? -21.609 -19.188 15.609 1 88.94 270 SER B CA 1
ATOM 6292 C C . SER B 1 270 ? -21.438 -17.703 15.93 1 88.94 270 SER B C 1
ATOM 6294 O O . SER B 1 270 ? -20.828 -17.359 16.953 1 88.94 270 SER B O 1
ATOM 6296 N N . GLY B 1 271 ? -21.906 -16.875 15.023 1 87.94 271 GLY B N 1
ATOM 6297 C CA . GLY B 1 271 ? -21.828 -15.445 15.258 1 87.94 271 GLY B CA 1
ATOM 6298 C C . GLY B 1 271 ? -20.547 -14.82 14.711 1 87.94 271 GLY B C 1
ATOM 6299 O O . GLY B 1 271 ? -20.25 -13.664 15.016 1 87.94 271 GLY B O 1
ATOM 6300 N N . GLY B 1 272 ? -19.797 -15.555 13.938 1 90.88 272 GLY B N 1
ATOM 6301 C CA . GLY B 1 272 ? -18.578 -15.047 13.344 1 90.88 272 GLY B CA 1
ATOM 6302 C C . GLY B 1 272 ? -18.797 -14.336 12.023 1 90.88 272 GLY B C 1
ATOM 6303 O O . GLY B 1 272 ? -19.938 -14.242 11.547 1 90.88 272 GLY B O 1
ATOM 6304 N N . VAL B 1 273 ? -17.703 -13.789 11.531 1 92.25 273 VAL B N 1
ATOM 6305 C CA . VAL B 1 273 ? -17.703 -13.102 10.242 1 92.25 273 VAL B CA 1
ATOM 6306 C C . VAL B 1 273 ? -16.922 -13.922 9.219 1 92.25 273 VAL B C 1
ATOM 6308 O O . VAL B 1 273 ? -15.836 -14.414 9.508 1 92.25 273 VAL B O 1
ATOM 6311 N N . CYS B 1 274 ? -17.531 -14.094 8.047 1 89.88 274 CYS B N 1
ATOM 6312 C CA . CYS B 1 274 ? -16.844 -14.766 6.938 1 89.88 274 CYS B CA 1
ATOM 6313 C C . CYS B 1 274 ? -16.031 -13.781 6.113 1 89.88 274 CYS B C 1
ATOM 6315 O O . CYS B 1 274 ? -16.547 -12.75 5.684 1 89.88 274 CYS B O 1
ATOM 6317 N N . ILE B 1 275 ? -14.797 -14.109 5.898 1 88.94 275 ILE B N 1
ATOM 6318 C CA . ILE B 1 275 ? -13.898 -13.266 5.117 1 88.94 275 ILE B CA 1
ATOM 6319 C C . ILE B 1 275 ? -13.391 -14.047 3.902 1 88.94 275 ILE B C 1
ATOM 6321 O O . ILE B 1 275 ? -12.945 -15.188 4.031 1 88.94 275 ILE B O 1
ATOM 6325 N N . ALA B 1 276 ? -13.492 -13.375 2.73 1 83.31 276 ALA B N 1
ATOM 6326 C CA . ALA B 1 276 ? -12.953 -13.953 1.502 1 83.31 276 ALA B CA 1
ATOM 6327 C C . ALA B 1 276 ? -11.859 -13.055 0.913 1 83.31 276 ALA B C 1
ATOM 6329 O O . ALA B 1 276 ? -12.016 -11.836 0.86 1 83.31 276 ALA B O 1
ATOM 6330 N N . ASP B 1 277 ? -10.766 -13.648 0.493 1 76.69 277 ASP B N 1
ATOM 6331 C CA . ASP B 1 277 ? -9.594 -12.938 -0.012 1 76.69 277 ASP B CA 1
ATOM 6332 C C . ASP B 1 277 ? -9.469 -13.094 -1.525 1 76.69 277 ASP B C 1
ATOM 6334 O O . ASP B 1 277 ? -9.359 -14.211 -2.031 1 76.69 277 ASP B O 1
ATOM 6338 N N . GLU B 1 278 ? -9.492 -11.953 -2.27 1 69.62 278 GLU B N 1
ATOM 6339 C CA . GLU B 1 278 ? -9.328 -11.945 -3.721 1 69.62 278 GLU B CA 1
ATOM 6340 C C . GLU B 1 278 ? -8.453 -10.781 -4.172 1 69.62 278 GLU B C 1
ATOM 6342 O O . GLU B 1 278 ? -8.383 -9.75 -3.494 1 69.62 278 GLU B O 1
ATOM 6347 N N . GLY B 1 279 ? -7.766 -10.992 -5.215 1 66.81 279 GLY B N 1
ATOM 6348 C CA . GLY B 1 279 ? -6.922 -9.93 -5.742 1 66.81 279 GLY B CA 1
ATOM 6349 C C . GLY B 1 279 ? -7.648 -9.016 -6.711 1 66.81 279 GLY B C 1
ATOM 6350 O O . GLY B 1 279 ? -8.602 -9.438 -7.375 1 66.81 279 GLY B O 1
ATOM 6351 N N . ILE B 1 280 ? -7.242 -7.766 -6.711 1 73.81 280 ILE B N 1
ATOM 6352 C CA . ILE B 1 280 ? -7.754 -6.781 -7.656 1 73.81 280 ILE B CA 1
ATOM 6353 C C . ILE B 1 280 ? -6.605 -5.926 -8.188 1 73.81 280 ILE B C 1
ATOM 6355 O O . ILE B 1 280 ? -5.434 -6.23 -7.941 1 73.81 280 ILE B O 1
ATOM 6359 N N . GLY B 1 281 ? -6.684 -5.141 -9.383 1 78.88 281 GLY B N 1
ATOM 6360 C CA . GLY B 1 281 ? -5.867 -3.965 -9.641 1 78.88 281 GLY B CA 1
ATOM 6361 C C . GLY B 1 281 ? -5.047 -4.074 -10.906 1 78.88 281 GLY B C 1
ATOM 6362 O O . GLY B 1 281 ? -4.543 -3.068 -11.414 1 78.88 281 GLY B O 1
ATOM 6363 N N . ASN B 1 282 ? -4.816 -5.227 -11.406 1 92.06 282 ASN B N 1
ATOM 6364 C CA . ASN B 1 282 ? -4.008 -5.398 -12.609 1 92.06 282 ASN B CA 1
ATOM 6365 C C . ASN B 1 282 ? -2.609 -4.816 -12.43 1 92.06 282 ASN B C 1
ATOM 6367 O O . ASN B 1 282 ? -2.111 -4.105 -13.305 1 92.06 282 ASN B O 1
ATOM 6371 N N . GLY B 1 283 ? -2.066 -5.051 -11.344 1 92.12 283 GLY B N 1
ATOM 6372 C CA . GLY B 1 283 ? -0.707 -4.594 -11.102 1 92.12 283 GLY B CA 1
ATOM 6373 C C . GLY B 1 283 ? -0.646 -3.27 -10.367 1 92.12 283 GLY B C 1
ATOM 6374 O O . GLY B 1 283 ? 0.424 -2.848 -9.922 1 92.12 283 GLY B O 1
ATOM 6375 N N . LEU B 1 284 ? -1.731 -2.529 -10.234 1 93.44 284 LEU B N 1
ATOM 6376 C CA . LEU B 1 284 ? -1.787 -1.314 -9.43 1 93.44 284 LEU B CA 1
ATOM 6377 C C . LEU B 1 284 ? -1.75 -1.647 -7.938 1 93.44 284 LEU B C 1
ATOM 6379 O O . LEU B 1 284 ? -2.342 -2.639 -7.504 1 93.44 284 LEU B O 1
ATOM 6383 N N . PRO B 1 285 ? -1.027 -0.85 -7.164 1 92.75 285 PRO B N 1
ATOM 6384 C CA . PRO B 1 285 ? -1.115 -1.044 -5.715 1 92.75 285 PRO B CA 1
ATOM 6385 C C . PRO B 1 285 ? -2.498 -0.714 -5.156 1 92.75 285 PRO B C 1
ATOM 6387 O O . PRO B 1 285 ? -2.727 0.402 -4.684 1 92.75 285 PRO B O 1
ATOM 6390 N N . LEU B 1 286 ? -3.309 -1.672 -5.211 1 93.31 286 LEU B N 1
ATOM 6391 C CA . LEU B 1 286 ? -4.719 -1.496 -4.871 1 93.31 286 LEU B CA 1
ATOM 6392 C C . LEU B 1 286 ? -5.25 -2.711 -4.121 1 93.31 286 LEU B C 1
ATOM 6394 O O . LEU B 1 286 ? -4.934 -3.852 -4.469 1 93.31 286 LEU B O 1
ATOM 6398 N N . GLY B 1 287 ? -5.887 -2.461 -3.057 1 93.44 287 GLY B N 1
ATOM 6399 C CA . GLY B 1 287 ? -6.695 -3.41 -2.309 1 93.44 287 GLY B CA 1
ATOM 6400 C C . GLY B 1 287 ? -8.039 -2.846 -1.882 1 93.44 287 GLY B C 1
ATOM 6401 O O . GLY B 1 287 ? -8.242 -1.631 -1.912 1 93.44 287 GLY B O 1
ATOM 6402 N N . ALA B 1 288 ? -8.945 -3.723 -1.572 1 95.69 288 ALA B N 1
ATOM 6403 C CA . ALA B 1 288 ? -10.258 -3.258 -1.129 1 95.69 288 ALA B CA 1
ATOM 6404 C C . ALA B 1 288 ? -10.883 -4.242 -0.147 1 95.69 288 ALA B C 1
ATOM 6406 O O . ALA B 1 288 ? -10.602 -5.445 -0.198 1 95.69 288 ALA B O 1
ATOM 6407 N N . VAL B 1 289 ? -11.594 -3.746 0.742 1 96.31 289 VAL B N 1
ATOM 6408 C CA . VAL B 1 289 ? -12.5 -4.512 1.591 1 96.31 289 VAL B CA 1
ATOM 6409 C C . VAL B 1 289 ? -13.945 -4.109 1.299 1 96.31 289 VAL B C 1
ATOM 6411 O O . VAL B 1 289 ? -14.289 -2.928 1.364 1 96.31 289 VAL B O 1
ATOM 6414 N N . VAL B 1 290 ? -14.742 -5.027 0.885 1 96.88 290 VAL B N 1
ATOM 6415 C CA . VAL B 1 290 ? -16.172 -4.801 0.724 1 96.88 290 VAL B CA 1
ATOM 6416 C C . VAL B 1 290 ? -16.938 -5.508 1.841 1 96.88 290 VAL B C 1
ATOM 6418 O O . VAL B 1 290 ? -16.75 -6.707 2.066 1 96.88 290 VAL B O 1
ATOM 6421 N N . THR B 1 291 ? -17.734 -4.781 2.506 1 97.19 291 THR B N 1
ATOM 6422 C CA . THR B 1 291 ? -18.438 -5.336 3.66 1 97.19 291 THR B CA 1
ATOM 6423 C C . THR B 1 291 ? -19.844 -4.773 3.754 1 97.19 291 THR B C 1
ATOM 6425 O O . THR B 1 291 ? -20.312 -4.094 2.836 1 97.19 291 THR B O 1
ATOM 6428 N N . THR B 1 292 ? -20.562 -5.184 4.785 1 97.31 292 THR B N 1
ATOM 6429 C CA . THR B 1 292 ? -21.938 -4.719 4.996 1 97.31 292 THR B CA 1
ATOM 6430 C C . THR B 1 292 ? -21.953 -3.404 5.77 1 97.31 292 THR B C 1
ATOM 6432 O O . THR B 1 292 ? -21 -3.1 6.504 1 97.31 292 THR B O 1
ATOM 6435 N N . PRO B 1 293 ? -23.047 -2.602 5.57 1 97.19 293 PRO B N 1
ATOM 6436 C CA . PRO B 1 293 ? -23.172 -1.369 6.355 1 97.19 293 PRO B CA 1
ATOM 6437 C C . PRO B 1 293 ? -23.078 -1.617 7.859 1 97.19 293 PRO B C 1
ATOM 6439 O O . PRO B 1 293 ? -22.453 -0.827 8.578 1 97.19 293 PRO B O 1
ATOM 6442 N N . GLU B 1 294 ? -23.609 -2.699 8.305 1 96.31 294 GLU B N 1
ATOM 6443 C CA . GLU B 1 294 ? -23.609 -3.016 9.727 1 96.31 294 GLU B CA 1
ATOM 6444 C C . GLU B 1 294 ? -22.203 -3.248 10.242 1 96.31 294 GLU B C 1
ATOM 6446 O O . GLU B 1 294 ? -21.812 -2.705 11.281 1 96.31 294 GLU B O 1
ATOM 6451 N N . ILE B 1 295 ? -21.422 -4.008 9.594 1 96.38 295 ILE B N 1
ATOM 6452 C CA . ILE B 1 295 ? -20.062 -4.293 10.008 1 96.38 295 ILE B CA 1
ATOM 6453 C C . ILE B 1 295 ? -19.203 -3.033 9.875 1 96.38 295 ILE B C 1
ATOM 6455 O O . ILE B 1 295 ? -18.375 -2.738 10.734 1 96.38 295 ILE B O 1
ATOM 6459 N N . ALA B 1 296 ? -19.391 -2.277 8.82 1 97.56 296 ALA B N 1
ATOM 6460 C CA . ALA B 1 296 ? -18.641 -1.055 8.57 1 97.56 296 ALA B CA 1
ATOM 6461 C C . ALA B 1 296 ? -18.859 -0.038 9.688 1 97.56 296 ALA B C 1
ATOM 6463 O O . ALA B 1 296 ? -17.969 0.747 10.008 1 97.56 296 ALA B O 1
ATOM 6464 N N . GLN B 1 297 ? -19.969 -0.038 10.305 1 96.31 297 GLN B N 1
ATOM 6465 C CA . GLN B 1 297 ? -20.359 0.956 11.297 1 96.31 297 GLN B CA 1
ATOM 6466 C C . GLN B 1 297 ? -19.453 0.901 12.516 1 96.31 297 GLN B C 1
ATOM 6468 O O . GLN B 1 297 ? -19.234 1.914 13.188 1 96.31 297 GLN B O 1
ATOM 6473 N N . VAL B 1 298 ? -18.891 -0.223 12.781 1 95 298 VAL B N 1
ATOM 6474 C CA . VAL B 1 298 ? -18.047 -0.349 13.961 1 95 298 VAL B CA 1
ATOM 6475 C C . VAL B 1 298 ? -16.797 0.53 13.812 1 95 298 VAL B C 1
ATOM 6477 O O . VAL B 1 298 ? -16.203 0.957 14.805 1 95 298 VAL B O 1
ATOM 6480 N N . MET B 1 299 ? -16.469 0.792 12.602 1 96.12 299 MET B N 1
ATOM 6481 C CA . MET B 1 299 ? -15.266 1.575 12.336 1 96.12 299 MET B CA 1
ATOM 6482 C C . MET B 1 299 ? -15.508 3.055 12.617 1 96.12 299 MET B C 1
ATOM 6484 O O . MET B 1 299 ? -14.555 3.828 12.758 1 96.12 299 MET B O 1
ATOM 6488 N N . ALA B 1 300 ? -16.703 3.467 12.742 1 94.31 300 ALA B N 1
ATOM 6489 C CA . ALA B 1 300 ? -17.062 4.875 12.906 1 94.31 300 ALA B CA 1
ATOM 6490 C C . ALA B 1 300 ? -16.719 5.363 14.312 1 94.31 300 ALA B C 1
ATOM 6492 O O . ALA B 1 300 ? -16.719 6.57 14.57 1 94.31 300 ALA B O 1
ATOM 6493 N N . GLN B 1 301 ? -16.344 4.465 15.18 1 93.25 301 GLN B N 1
ATOM 6494 C CA . GLN B 1 301 ? -16.062 4.832 16.562 1 93.25 301 GLN B CA 1
ATOM 6495 C C . GLN B 1 301 ? -14.766 5.625 16.672 1 93.25 301 GLN B C 1
ATOM 6497 O O . GLN B 1 301 ? -14.539 6.32 17.672 1 93.25 301 GLN B O 1
ATOM 6502 N N . LYS B 1 302 ? -13.891 5.461 15.719 1 94.44 302 LYS B N 1
ATOM 6503 C CA . LYS B 1 302 ? -12.609 6.168 15.648 1 94.44 302 LYS B CA 1
ATOM 6504 C C . LYS B 1 302 ? -12.344 6.688 14.242 1 94.44 302 LYS B C 1
ATOM 6506 O O . LYS B 1 302 ? -13.125 6.426 13.32 1 94.44 302 LYS B O 1
ATOM 6511 N N . ILE B 1 303 ? -11.266 7.441 14.164 1 90.81 303 ILE B N 1
ATOM 6512 C CA . ILE B 1 303 ? -10.82 7.891 12.844 1 90.81 303 ILE B CA 1
ATOM 6513 C C . ILE B 1 303 ? -10.031 6.777 12.164 1 90.81 303 ILE B C 1
ATOM 6515 O O . ILE B 1 303 ? -9.117 6.203 12.758 1 90.81 303 ILE B O 1
ATOM 6519 N N . GLN B 1 304 ? -10.438 6.473 11.016 1 91.25 304 GLN B N 1
ATOM 6520 C CA . GLN B 1 304 ? -9.734 5.477 10.219 1 91.25 304 GLN B CA 1
ATOM 6521 C C . GLN B 1 304 ? -9.852 5.785 8.727 1 91.25 304 GLN B C 1
ATOM 6523 O O . GLN B 1 304 ? -10.953 5.934 8.203 1 91.25 304 GLN B O 1
ATOM 6528 N N . PHE B 1 305 ? -8.742 5.953 8.102 1 88.25 305 PHE B N 1
ATOM 6529 C CA . PHE B 1 305 ? -8.688 6.082 6.648 1 88.25 305 PHE B CA 1
ATOM 6530 C C . PHE B 1 305 ? -7.32 5.668 6.117 1 88.25 305 PHE B C 1
ATOM 6532 O O . PHE B 1 305 ? -6.41 5.363 6.895 1 88.25 305 PHE B O 1
ATOM 6539 N N . ASN B 1 306 ? -7.254 5.473 4.887 1 92.56 306 ASN B N 1
ATOM 6540 C CA . ASN B 1 306 ? -6.004 5.164 4.195 1 92.56 306 ASN B CA 1
ATOM 6541 C C . ASN B 1 306 ? -5.5 6.355 3.389 1 92.56 306 ASN B C 1
ATOM 6543 O O . ASN B 1 306 ? -6.234 6.91 2.568 1 92.56 306 ASN B O 1
ATOM 6547 N N . THR B 1 307 ? -4.262 6.715 3.605 1 91.62 307 THR B N 1
ATOM 6548 C CA . THR B 1 307 ? -3.713 7.922 3 1 91.62 307 THR B CA 1
ATOM 6549 C C . THR B 1 307 ? -3.773 7.836 1.477 1 91.62 307 THR B C 1
ATOM 6551 O O . THR B 1 307 ? -4.121 8.812 0.809 1 91.62 307 THR B O 1
ATOM 6554 N N . PHE B 1 308 ? -3.521 6.723 0.961 1 93.25 308 PHE B N 1
ATOM 6555 C CA . PHE B 1 308 ? -3.416 6.59 -0.487 1 93.25 308 PHE B CA 1
ATOM 6556 C C . PHE B 1 308 ? -4.621 5.852 -1.053 1 93.25 308 PHE B C 1
ATOM 6558 O O . PHE B 1 308 ? -4.871 5.891 -2.26 1 93.25 308 PHE B O 1
ATOM 6565 N N . GLY B 1 309 ? -5.285 5.113 -0.176 1 92.88 309 GLY B N 1
ATOM 6566 C CA . GLY B 1 309 ? -6.434 4.344 -0.622 1 92.88 309 GLY B CA 1
ATOM 6567 C C . GLY B 1 309 ? -7.547 5.211 -1.186 1 92.88 309 GLY B C 1
ATOM 6568 O O . GLY B 1 309 ? -8.016 6.141 -0.525 1 92.88 309 GLY B O 1
ATOM 6569 N N . GLY B 1 310 ? -7.93 4.941 -2.418 1 92.25 310 GLY B N 1
ATOM 6570 C CA . GLY B 1 310 ? -9.008 5.699 -3.037 1 92.25 310 GLY B CA 1
ATOM 6571 C C . GLY B 1 310 ? -8.531 6.977 -3.703 1 92.25 310 GLY B C 1
ATOM 6572 O O . GLY B 1 310 ? -9.336 7.859 -4.012 1 92.25 310 GLY B O 1
ATOM 6573 N N . ASN B 1 311 ? -7.27 7.148 -3.84 1 94.19 311 ASN B N 1
ATOM 6574 C CA . ASN B 1 311 ? -6.816 8.336 -4.559 1 94.19 311 ASN B CA 1
ATOM 6575 C C . ASN B 1 311 ? -7.371 8.375 -5.98 1 94.19 311 ASN B C 1
ATOM 6577 O O . ASN B 1 311 ? -7.754 7.344 -6.531 1 94.19 311 ASN B O 1
ATOM 6581 N N . PRO B 1 312 ? -7.41 9.523 -6.566 1 96.94 312 PRO B N 1
ATOM 6582 C CA . PRO B 1 312 ? -8.07 9.672 -7.867 1 96.94 312 PRO B CA 1
ATOM 6583 C C . PRO B 1 312 ? -7.457 8.789 -8.945 1 96.94 312 PRO B C 1
ATOM 6585 O O . PRO B 1 312 ? -8.18 8.109 -9.68 1 96.94 312 PRO B O 1
ATOM 6588 N N . ALA B 1 313 ? -6.18 8.711 -9.055 1 95.94 313 ALA B N 1
ATOM 6589 C CA . ALA B 1 313 ? -5.508 7.984 -10.133 1 95.94 313 ALA B CA 1
ATOM 6590 C C . ALA B 1 313 ? -5.781 6.484 -10.031 1 95.94 313 ALA B C 1
ATOM 6592 O O . ALA B 1 313 ? -6.109 5.844 -11.031 1 95.94 313 ALA B O 1
ATOM 6593 N N . PHE B 1 314 ? -5.703 5.949 -8.906 1 93.81 314 PHE B N 1
ATOM 6594 C CA . PHE B 1 314 ? -5.848 4.508 -8.75 1 93.81 314 PHE B CA 1
ATOM 6595 C C . PHE B 1 314 ? -7.32 4.109 -8.734 1 93.81 314 PHE B C 1
ATOM 6597 O O . PHE B 1 314 ? -7.672 2.99 -9.109 1 93.81 314 PHE B O 1
ATOM 6604 N N . SER B 1 315 ? -8.125 5.047 -8.273 1 97.12 315 SER B N 1
ATOM 6605 C CA . SER B 1 315 ? -9.562 4.809 -8.414 1 97.12 315 SER B CA 1
ATOM 6606 C C . SER B 1 315 ? -9.969 4.723 -9.875 1 97.12 315 SER B C 1
ATOM 6608 O O . SER B 1 315 ? -10.75 3.848 -10.258 1 97.12 315 SER B O 1
ATOM 6610 N N . ALA B 1 316 ? -9.398 5.645 -10.664 1 97.44 316 ALA B N 1
ATOM 6611 C CA . ALA B 1 316 ? -9.672 5.605 -12.102 1 97.44 316 ALA B CA 1
ATOM 6612 C C . ALA B 1 316 ? -9.156 4.312 -12.727 1 97.44 316 ALA B C 1
ATOM 6614 O O . ALA B 1 316 ? -9.844 3.689 -13.539 1 97.44 316 ALA B O 1
ATOM 6615 N N . GLY B 1 317 ? -7.969 3.957 -12.352 1 96.62 317 GLY B N 1
ATOM 6616 C CA . GLY B 1 317 ? -7.402 2.707 -12.836 1 96.62 317 GLY B CA 1
ATOM 6617 C C . GLY B 1 317 ? -8.203 1.488 -12.414 1 96.62 317 GLY B C 1
ATOM 6618 O O . GLY B 1 317 ? -8.461 0.598 -13.227 1 96.62 317 GLY B O 1
ATOM 6619 N N . GLY B 1 318 ? -8.5 1.46 -11.102 1 96.25 318 GLY B N 1
ATOM 6620 C CA . GLY B 1 318 ? -9.297 0.353 -10.609 1 96.25 318 GLY B CA 1
ATOM 6621 C C . GLY B 1 318 ? -10.625 0.204 -11.328 1 96.25 318 GLY B C 1
ATOM 6622 O O . GLY B 1 318 ? -11.062 -0.913 -11.617 1 96.25 318 GLY B O 1
ATOM 6623 N N . LEU B 1 319 ? -11.266 1.307 -11.594 1 96.88 319 LEU B N 1
ATOM 6624 C CA . LEU B 1 319 ? -12.523 1.288 -12.32 1 96.88 319 LEU B CA 1
ATOM 6625 C C . LEU B 1 319 ? -12.336 0.715 -13.719 1 96.88 319 LEU B C 1
ATOM 6627 O O . LEU B 1 319 ? -13.164 -0.074 -14.188 1 96.88 319 LEU B O 1
ATOM 6631 N N . ALA B 1 320 ? -11.258 1.108 -14.391 1 96.5 320 ALA B N 1
ATOM 6632 C CA . ALA B 1 320 ? -10.953 0.598 -15.727 1 96.5 320 ALA B CA 1
ATOM 6633 C C . ALA B 1 320 ? -10.734 -0.912 -15.695 1 96.5 320 ALA B C 1
ATOM 6635 O O . ALA B 1 320 ? -11.164 -1.628 -16.594 1 96.5 320 ALA B O 1
ATOM 6636 N N . VAL B 1 321 ? -10.055 -1.398 -14.688 1 94.81 321 VAL B N 1
ATOM 6637 C CA . VAL B 1 321 ? -9.805 -2.828 -14.531 1 94.81 321 VAL B CA 1
ATOM 6638 C C . VAL B 1 321 ? -11.133 -3.574 -14.398 1 94.81 321 VAL B C 1
ATOM 6640 O O . VAL B 1 321 ? -11.336 -4.609 -15.031 1 94.81 321 VAL B O 1
ATOM 6643 N N . LEU B 1 322 ? -11.984 -3.037 -13.562 1 92.62 322 LEU B N 1
ATOM 6644 C CA . LEU B 1 322 ? -13.273 -3.676 -13.32 1 92.62 322 LEU B CA 1
ATOM 6645 C C . LEU B 1 322 ? -14.07 -3.789 -14.617 1 92.62 322 LEU B C 1
ATOM 6647 O O . LEU B 1 322 ? -14.805 -4.758 -14.812 1 92.62 322 LEU B O 1
ATOM 6651 N N . LYS B 1 323 ? -13.961 -2.83 -15.414 1 91.06 323 LYS B N 1
ATOM 6652 C CA . LYS B 1 323 ? -14.68 -2.82 -16.688 1 91.06 323 LYS B CA 1
ATOM 6653 C C . LYS B 1 323 ? -14.141 -3.889 -17.625 1 91.06 323 LYS B C 1
ATOM 6655 O O . LYS B 1 323 ? -14.883 -4.426 -18.453 1 91.06 323 LYS B O 1
ATOM 6660 N N . GLU B 1 324 ? -12.867 -4.215 -17.469 1 85.56 324 GLU B N 1
ATOM 6661 C CA . GLU B 1 324 ? -12.211 -5.168 -18.375 1 85.56 324 GLU B CA 1
ATOM 6662 C C . GLU B 1 324 ? -12.312 -6.59 -17.828 1 85.56 324 GLU B C 1
ATOM 6664 O O . GLU B 1 324 ? -12.023 -7.551 -18.547 1 85.56 324 GLU B O 1
ATOM 6669 N N . MET B 1 325 ? -12.664 -6.652 -16.578 1 79.44 325 MET B N 1
ATOM 6670 C CA . MET B 1 325 ? -12.68 -7.969 -15.953 1 79.44 325 MET B CA 1
ATOM 6671 C C . MET B 1 325 ? -13.836 -8.812 -16.469 1 79.44 325 MET B C 1
ATOM 6673 O O . MET B 1 325 ? -14.938 -8.305 -16.672 1 79.44 325 MET B O 1
ATOM 6677 N N . SER B 1 326 ? -13.406 -9.93 -16.938 1 67.12 326 SER B N 1
ATOM 6678 C CA . SER B 1 326 ? -14.383 -10.93 -17.344 1 67.12 326 SER B CA 1
ATOM 6679 C C . SER B 1 326 ? -14.742 -11.859 -16.188 1 67.12 326 SER B C 1
ATOM 6681 O O . SER B 1 326 ? -14.164 -11.766 -15.109 1 67.12 326 SER B O 1
ATOM 6683 N N . GLU B 1 327 ? -15.781 -12.703 -16.391 1 60.91 327 GLU B N 1
ATOM 6684 C CA . GLU B 1 327 ? -16.391 -13.539 -15.359 1 60.91 327 GLU B CA 1
ATOM 6685 C C . GLU B 1 327 ? -15.422 -14.602 -14.859 1 60.91 327 GLU B C 1
ATOM 6687 O O . GLU B 1 327 ? -15.484 -15.016 -13.695 1 60.91 327 GLU B O 1
ATOM 6692 N N . ALA B 1 328 ? -14.492 -15.07 -15.734 1 65.44 328 ALA B N 1
ATOM 6693 C CA . ALA B 1 328 ? -13.727 -16.156 -15.133 1 65.44 328 ALA B CA 1
ATOM 6694 C C . ALA B 1 328 ? -12.266 -16.109 -15.555 1 65.44 328 ALA B C 1
ATOM 6696 O O . ALA B 1 328 ? -11.953 -15.844 -16.719 1 65.44 328 ALA B O 1
ATOM 6697 N N . GLY B 1 329 ? -11.391 -15.992 -14.586 1 69 329 GLY B N 1
ATOM 6698 C CA . GLY B 1 329 ? -9.961 -16.125 -14.844 1 69 329 GLY B CA 1
ATOM 6699 C C . GLY B 1 329 ? -9.453 -17.547 -14.664 1 69 329 GLY B C 1
ATOM 6700 O O . GLY B 1 329 ? -10.164 -18.406 -14.148 1 69 329 GLY B O 1
ATOM 6701 N N . LEU B 1 330 ? -8.336 -17.812 -15.289 1 76.56 330 LEU B N 1
ATOM 6702 C CA . LEU B 1 330 ? -7.699 -19.125 -15.227 1 76.56 330 LEU B CA 1
ATOM 6703 C C . LEU B 1 330 ? -6.699 -19.188 -14.078 1 76.56 330 LEU B C 1
ATOM 6705 O O . LEU B 1 330 ? -5.828 -18.328 -13.961 1 76.56 330 LEU B O 1
ATOM 6709 N N . MET B 1 331 ? -6.844 -20.094 -13.133 1 84.25 331 MET B N 1
ATOM 6710 C CA . MET B 1 331 ? -5.867 -20.453 -12.109 1 84.25 331 MET B CA 1
ATOM 6711 C C . MET B 1 331 ? -5.703 -21.969 -12.023 1 84.25 331 MET B C 1
ATOM 6713 O O . MET B 1 331 ? -6.641 -22.672 -11.664 1 84.25 331 MET B O 1
ATOM 6717 N N . LEU B 1 332 ? -4.5 -22.391 -12.422 1 90.5 332 LEU B N 1
ATOM 6718 C CA . LEU B 1 332 ? -4.215 -23.812 -12.445 1 90.5 332 LEU B CA 1
ATOM 6719 C C . LEU B 1 332 ? -2.93 -24.125 -11.688 1 90.5 332 LEU B C 1
ATOM 6721 O O . LEU B 1 332 ? -1.97 -23.359 -11.742 1 90.5 332 LEU B O 1
ATOM 6725 N N . GLY B 1 333 ? -2.961 -25.203 -10.938 1 93.06 333 GLY B N 1
ATOM 6726 C CA . GLY B 1 333 ? -1.768 -25.797 -10.352 1 93.06 333 GLY B CA 1
ATOM 6727 C C . GLY B 1 333 ? -1.392 -27.125 -10.969 1 93.06 333 GLY B C 1
ATOM 6728 O O . GLY B 1 333 ? -2.246 -28 -11.148 1 93.06 333 GLY B O 1
ATOM 6729 N N . VAL B 1 334 ? -0.167 -27.203 -11.438 1 95 334 VAL B N 1
ATOM 6730 C CA . VAL B 1 334 ? 0.354 -28.484 -11.938 1 95 334 VAL B CA 1
ATOM 6731 C C . VAL B 1 334 ? 1.39 -29.031 -10.961 1 95 334 VAL B C 1
ATOM 6733 O O . VAL B 1 334 ? 2.51 -28.531 -10.883 1 95 334 VAL B O 1
ATOM 6736 N N . GLU B 1 335 ? 1.02 -30.078 -10.312 1 95.25 335 GLU B N 1
ATOM 6737 C CA . GLU B 1 335 ? 1.896 -30.656 -9.305 1 95.25 335 GLU B CA 1
ATOM 6738 C C . GLU B 1 335 ? 2.691 -31.828 -9.875 1 95.25 335 GLU B C 1
ATOM 6740 O O . GLU B 1 335 ? 2.133 -32.688 -10.547 1 95.25 335 GLU B O 1
ATOM 6745 N N . PHE B 1 336 ? 3.961 -31.844 -9.609 1 95.19 336 PHE B N 1
ATOM 6746 C CA . PHE B 1 336 ? 4.848 -32.906 -10.031 1 95.19 336 PHE B CA 1
ATOM 6747 C C . PHE B 1 336 ? 5.238 -33.781 -8.852 1 95.19 336 PHE B C 1
ATOM 6749 O O . PHE B 1 336 ? 5.703 -33.281 -7.824 1 95.19 336 PHE B O 1
ATOM 6756 N N . VAL B 1 337 ? 5.039 -35.031 -8.977 1 95 337 VAL B N 1
ATOM 6757 C CA . VAL B 1 337 ? 5.406 -36 -7.961 1 95 337 VAL B CA 1
ATOM 6758 C C . VAL B 1 337 ? 6.227 -37.125 -8.594 1 95 337 VAL B C 1
ATOM 6760 O O . VAL B 1 337 ? 6.148 -37.344 -9.805 1 95 337 VAL B O 1
ATOM 6763 N N . THR B 1 338 ? 7.016 -37.812 -7.781 1 90.81 338 THR B N 1
ATOM 6764 C CA . THR B 1 338 ? 7.883 -38.844 -8.305 1 90.81 338 THR B CA 1
ATOM 6765 C C . THR B 1 338 ? 7.152 -40.188 -8.344 1 90.81 338 THR B C 1
ATOM 6767 O O . THR B 1 338 ? 7.586 -41.125 -9.023 1 90.81 338 THR B O 1
ATOM 6770 N N . ASP B 1 339 ? 6.066 -40.281 -7.512 1 90.5 339 ASP B N 1
ATOM 6771 C CA . ASP B 1 339 ? 5.281 -41.531 -7.469 1 90.5 339 ASP B CA 1
ATOM 6772 C C . ASP B 1 339 ? 3.807 -41.219 -7.207 1 90.5 339 ASP B C 1
ATOM 6774 O O . ASP B 1 339 ? 3.475 -40.25 -6.527 1 90.5 339 ASP B O 1
ATOM 6778 N N . ARG B 1 340 ? 2.928 -42.062 -7.684 1 89.88 340 ARG B N 1
ATOM 6779 C CA . ARG B 1 340 ? 1.491 -41.812 -7.633 1 89.88 340 ARG B CA 1
ATOM 6780 C C . ARG B 1 340 ? 0.909 -42.25 -6.285 1 89.88 340 ARG B C 1
ATOM 6782 O O . ARG B 1 340 ? -0.153 -41.75 -5.887 1 89.88 340 ARG B O 1
ATOM 6789 N N . LYS B 1 341 ? 1.564 -43.156 -5.648 1 89.38 341 LYS B N 1
ATOM 6790 C CA . LYS B 1 341 ? 1.03 -43.688 -4.398 1 89.38 341 LYS B CA 1
ATOM 6791 C C . LYS B 1 341 ? 1.375 -42.781 -3.219 1 89.38 341 LYS B C 1
ATOM 6793 O O . LYS B 1 341 ? 0.481 -42.281 -2.547 1 89.38 341 LYS B O 1
ATOM 6798 N N . GLU B 1 342 ? 2.684 -42.531 -3.061 1 91.94 342 GLU B N 1
ATOM 6799 C CA . GLU B 1 342 ? 3.131 -41.719 -1.937 1 91.94 342 GLU B CA 1
ATOM 6800 C C . GLU B 1 342 ? 3.088 -40.25 -2.283 1 91.94 342 GLU B C 1
ATOM 6802 O O . GLU B 1 342 ? 3.152 -39.375 -1.394 1 91.94 342 GLU B O 1
ATOM 6807 N N . LYS B 1 343 ? 3.014 -39.938 -3.57 1 94.56 343 LYS B N 1
ATOM 6808 C CA . LYS B 1 343 ? 2.943 -38.562 -4.066 1 94.56 343 LYS B CA 1
ATOM 6809 C C . LYS B 1 343 ? 4.102 -37.719 -3.533 1 94.56 343 LYS B C 1
ATOM 6811 O O . LYS B 1 343 ? 3.904 -36.594 -3.098 1 94.56 343 LYS B O 1
ATOM 6816 N N . THR B 1 344 ? 5.27 -38.281 -3.539 1 93.81 344 THR B N 1
ATOM 6817 C CA . THR B 1 344 ? 6.469 -37.594 -3.092 1 93.81 344 THR B CA 1
ATOM 6818 C C . THR B 1 344 ? 6.758 -36.375 -3.99 1 93.81 344 THR B C 1
ATOM 6820 O O . THR B 1 344 ? 6.809 -36.5 -5.215 1 93.81 344 THR B O 1
ATOM 6823 N N . PRO B 1 345 ? 6.918 -35.219 -3.443 1 95.44 345 PRO B N 1
ATOM 6824 C CA . PRO B 1 345 ? 7.164 -34 -4.25 1 95.44 345 PRO B CA 1
ATOM 6825 C C . PRO B 1 345 ? 8.398 -34.156 -5.137 1 95.44 345 PRO B C 1
ATOM 6827 O O . PRO B 1 345 ? 9.477 -34.5 -4.652 1 95.44 345 PRO B O 1
ATOM 6830 N N . ALA B 1 346 ? 8.289 -33.875 -6.445 1 94.94 346 ALA B N 1
ATOM 6831 C CA . ALA B 1 346 ? 9.383 -33.906 -7.414 1 94.94 346 ALA B CA 1
ATOM 6832 C C . ALA B 1 346 ? 10.062 -32.562 -7.547 1 94.94 346 ALA B C 1
ATOM 6834 O O . ALA B 1 346 ? 10.078 -31.969 -8.633 1 94.94 346 ALA B O 1
ATOM 6835 N N . LYS B 1 347 ? 10.688 -32.125 -6.555 1 93.5 347 LYS B N 1
ATOM 6836 C CA . LYS B 1 347 ? 11.258 -30.766 -6.469 1 93.5 347 LYS B CA 1
ATOM 6837 C C . LYS B 1 347 ? 12.336 -30.562 -7.527 1 93.5 347 LYS B C 1
ATOM 6839 O O . LYS B 1 347 ? 12.359 -29.547 -8.211 1 93.5 347 LYS B O 1
ATOM 6844 N N . VAL B 1 348 ? 13.258 -31.484 -7.68 1 93.12 348 VAL B N 1
ATOM 6845 C CA . VAL B 1 348 ? 14.391 -31.375 -8.602 1 93.12 348 VAL B CA 1
ATOM 6846 C C . VAL B 1 348 ? 13.883 -31.297 -10.039 1 93.12 348 VAL B C 1
ATOM 6848 O O . VAL B 1 348 ? 14.289 -30.438 -10.805 1 93.12 348 VAL B O 1
ATOM 6851 N N . GLU B 1 349 ? 12.938 -32.219 -10.367 1 92.44 349 GLU B N 1
ATOM 6852 C CA . GLU B 1 349 ? 12.367 -32.25 -11.711 1 92.44 349 GLU B CA 1
ATOM 6853 C C . GLU B 1 349 ? 11.625 -30.969 -12.031 1 92.44 349 GLU B C 1
ATOM 6855 O O . GLU B 1 349 ? 11.719 -30.453 -13.148 1 92.44 349 GLU B O 1
ATOM 6860 N N . THR B 1 350 ? 10.93 -30.516 -11.062 1 96.06 350 THR B N 1
ATOM 6861 C CA . THR B 1 350 ? 10.172 -29.281 -11.25 1 96.06 350 THR B CA 1
ATOM 6862 C C . THR B 1 350 ? 11.102 -28.125 -11.57 1 96.06 350 THR B C 1
ATOM 6864 O O . THR B 1 350 ? 10.805 -27.297 -12.43 1 96.06 350 THR B O 1
ATOM 6867 N N . THR B 1 351 ? 12.188 -28.031 -10.867 1 95.31 351 THR B N 1
ATOM 6868 C CA . THR B 1 351 ? 13.156 -26.953 -11.078 1 95.31 351 THR B CA 1
ATOM 6869 C C . THR B 1 351 ? 13.75 -27.031 -12.477 1 95.31 351 THR B C 1
ATOM 6871 O O . THR B 1 351 ? 13.945 -26 -13.125 1 95.31 351 THR B O 1
ATOM 6874 N N . ILE B 1 352 ? 14.047 -28.203 -12.938 1 94.75 352 ILE B N 1
ATOM 6875 C CA . ILE B 1 352 ? 14.594 -28.391 -14.273 1 94.75 352 ILE B CA 1
ATOM 6876 C C . ILE B 1 352 ? 13.57 -27.938 -15.32 1 94.75 352 ILE B C 1
ATOM 6878 O O . ILE B 1 352 ? 13.906 -27.219 -16.266 1 94.75 352 ILE B O 1
ATOM 6882 N N . LEU B 1 353 ? 12.336 -28.375 -15.125 1 96.25 353 LEU B N 1
ATOM 6883 C CA . LEU B 1 353 ? 11.266 -28.016 -16.047 1 96.25 353 LEU B CA 1
ATOM 6884 C C . LEU B 1 353 ? 11.039 -26.516 -16.047 1 96.25 353 LEU B C 1
ATOM 6886 O O . LEU B 1 353 ? 10.742 -25.922 -17.094 1 96.25 353 LEU B O 1
ATOM 6890 N N . PHE B 1 354 ? 11.156 -25.953 -14.922 1 97.44 354 PHE B N 1
ATOM 6891 C CA . PHE B 1 354 ? 10.992 -24.516 -14.734 1 97.44 354 PHE B CA 1
ATOM 6892 C C . PHE B 1 354 ? 11.969 -23.734 -15.602 1 97.44 354 PHE B C 1
ATOM 6894 O O . PHE B 1 354 ? 11.578 -22.797 -16.312 1 97.44 354 PHE B O 1
ATOM 6901 N N . GLU B 1 355 ? 13.211 -24.141 -15.578 1 96.75 355 GLU B N 1
ATOM 6902 C CA . GLU B 1 355 ? 14.258 -23.516 -16.391 1 96.75 355 GLU B CA 1
ATOM 6903 C C . GLU B 1 355 ? 14.039 -23.766 -17.875 1 96.75 355 GLU B C 1
ATOM 6905 O O . GLU B 1 355 ? 14.234 -22.875 -18.703 1 96.75 355 GLU B O 1
ATOM 6910 N N . LYS B 1 356 ? 13.609 -24.938 -18.219 1 95.56 356 LYS B N 1
ATOM 6911 C CA . LYS B 1 356 ? 13.398 -25.297 -19.609 1 95.56 356 LYS B CA 1
ATOM 6912 C C . LYS B 1 356 ? 12.25 -24.484 -20.219 1 95.56 356 LYS B C 1
ATOM 6914 O O . LYS B 1 356 ? 12.32 -24.062 -21.375 1 95.56 356 LYS B O 1
ATOM 6919 N N . LEU B 1 357 ? 11.219 -24.328 -19.469 1 97.75 357 LEU B N 1
ATOM 6920 C CA . LEU B 1 357 ? 10.094 -23.547 -19.953 1 97.75 357 LEU B CA 1
ATOM 6921 C C . LEU B 1 357 ? 10.508 -22.109 -20.219 1 97.75 357 LEU B C 1
ATOM 6923 O O . LEU B 1 357 ? 10.125 -21.531 -21.25 1 97.75 357 LEU B O 1
ATOM 6927 N N . LYS B 1 358 ? 11.258 -21.562 -19.297 1 97.81 358 LYS B N 1
ATOM 6928 C CA . LYS B 1 358 ? 11.797 -20.219 -19.516 1 97.81 358 LYS B CA 1
ATOM 6929 C C . LYS B 1 358 ? 12.602 -20.156 -20.797 1 97.81 358 LYS B C 1
ATOM 6931 O O . LYS B 1 358 ? 12.461 -19.203 -21.578 1 97.81 358 LYS B O 1
ATOM 6936 N N . ASP B 1 359 ? 13.422 -21.156 -21.031 1 96.56 359 ASP B N 1
ATOM 6937 C CA . ASP B 1 359 ? 14.258 -21.172 -22.234 1 96.56 359 ASP B CA 1
ATOM 6938 C C . ASP B 1 359 ? 13.406 -21.297 -23.5 1 96.56 359 ASP B C 1
ATOM 6940 O O . ASP B 1 359 ? 13.805 -20.828 -24.562 1 96.56 359 ASP B O 1
ATOM 6944 N N . LEU B 1 360 ? 12.234 -21.891 -23.328 1 96.81 360 LEU B N 1
ATOM 6945 C CA . LEU B 1 360 ? 11.32 -22.047 -24.453 1 96.81 360 LEU B CA 1
ATOM 6946 C C . LEU B 1 360 ? 10.453 -20.797 -24.625 1 96.81 360 LEU B C 1
ATOM 6948 O O . LEU B 1 360 ? 9.703 -20.703 -25.609 1 96.81 360 LEU B O 1
ATOM 6952 N N . GLY B 1 361 ? 10.516 -19.844 -23.672 1 97.94 361 GLY B N 1
ATOM 6953 C CA . GLY B 1 361 ? 9.789 -18.594 -23.797 1 97.94 361 GLY B CA 1
ATOM 6954 C C . GLY B 1 361 ? 8.516 -18.547 -22.984 1 97.94 361 GLY B C 1
ATOM 6955 O O . GLY B 1 361 ? 7.621 -17.734 -23.25 1 97.94 361 GLY B O 1
ATOM 6956 N N . VAL B 1 362 ? 8.359 -19.438 -22 1 98.56 362 VAL B N 1
ATOM 6957 C CA . VAL B 1 362 ? 7.188 -19.453 -21.125 1 98.56 362 VAL B CA 1
ATOM 6958 C C . VAL B 1 362 ? 7.602 -19.172 -19.688 1 98.56 362 VAL B C 1
ATOM 6960 O O . VAL B 1 362 ? 8.523 -19.812 -19.172 1 98.56 362 VAL B O 1
ATOM 6963 N N . LEU B 1 363 ? 6.922 -18.219 -19.109 1 98.44 363 LEU B N 1
ATOM 6964 C CA . LEU B 1 363 ? 7.168 -17.906 -17.703 1 98.44 363 LEU B CA 1
ATOM 6965 C C . LEU B 1 363 ? 6.016 -18.391 -16.828 1 98.44 363 LEU B C 1
ATOM 6967 O O . LEU B 1 363 ? 4.867 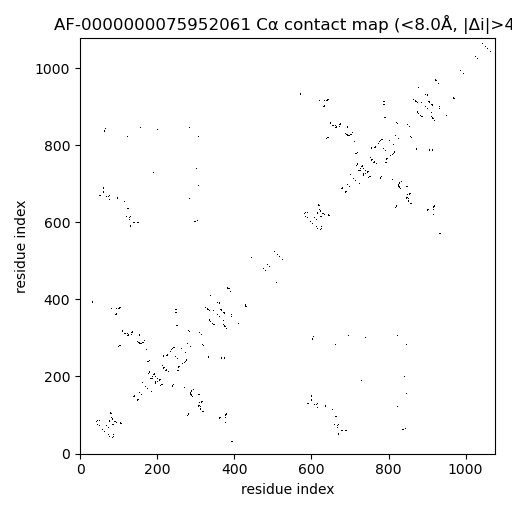-17.984 -17.016 1 98.44 363 LEU B O 1
ATOM 6971 N N . VAL B 1 364 ? 6.277 -19.266 -15.875 1 97.56 364 VAL B N 1
ATOM 6972 C CA . VAL B 1 364 ? 5.285 -19.781 -14.945 1 97.56 364 VAL B CA 1
ATOM 6973 C C . VAL B 1 364 ? 5.707 -19.453 -13.508 1 97.56 364 VAL B C 1
ATOM 6975 O O . VAL B 1 364 ? 6.836 -19.016 -13.273 1 97.56 364 VAL B O 1
ATOM 6978 N N . GLY B 1 365 ? 4.742 -19.594 -12.617 1 96.38 365 GLY B N 1
ATOM 6979 C CA . GLY B 1 365 ? 5.074 -19.484 -11.203 1 96.38 365 GLY B CA 1
ATOM 6980 C C . GLY B 1 365 ? 5.352 -20.844 -10.562 1 96.38 365 GLY B C 1
ATOM 6981 O O . GLY B 1 365 ? 5.117 -21.875 -11.18 1 96.38 365 GLY B O 1
ATOM 6982 N N . LYS B 1 366 ? 5.883 -20.75 -9.414 1 93.94 366 LYS B N 1
ATOM 6983 C CA . LYS B 1 366 ? 6.125 -21.922 -8.586 1 93.94 366 LYS B CA 1
ATOM 6984 C C . LYS B 1 366 ? 5.535 -21.75 -7.188 1 93.94 366 LYS B C 1
ATOM 6986 O O . LYS B 1 366 ? 5.562 -20.641 -6.629 1 93.94 366 LYS B O 1
ATOM 6991 N N . GLY B 1 367 ? 5 -22.844 -6.703 1 92.75 367 GLY B N 1
ATOM 6992 C CA . GLY B 1 367 ? 4.43 -22.766 -5.367 1 92.75 367 GLY B CA 1
ATOM 6993 C C . GLY B 1 367 ? 4.312 -24.125 -4.703 1 92.75 367 GLY B C 1
ATOM 6994 O O . GLY B 1 367 ? 4.965 -25.094 -5.121 1 92.75 367 GLY B O 1
ATOM 6995 N N . GLY B 1 368 ? 3.516 -24.125 -3.639 1 92.56 368 GLY B N 1
ATOM 6996 C CA . GLY B 1 368 ? 3.467 -25.297 -2.771 1 92.56 368 GLY B CA 1
ATOM 6997 C C . GLY B 1 368 ? 4.566 -25.312 -1.727 1 92.56 368 GLY B C 1
ATOM 6998 O O . GLY B 1 368 ? 5.629 -24.719 -1.93 1 92.56 368 GLY B O 1
ATOM 6999 N N . LEU B 1 369 ? 4.266 -26 -0.735 1 90.94 369 LEU B N 1
ATOM 7000 C CA . LEU B 1 369 ? 5.207 -26.016 0.379 1 90.94 369 LEU B CA 1
ATOM 7001 C C . LEU B 1 369 ? 6.578 -26.5 -0.077 1 90.94 369 LEU B C 1
ATOM 7003 O O . LEU B 1 369 ? 7.605 -26.047 0.429 1 90.94 369 LEU B O 1
ATOM 7007 N N . HIS B 1 370 ? 6.609 -27.344 -1.097 1 91.94 370 HIS B N 1
ATOM 7008 C CA . HIS B 1 370 ? 7.863 -27.969 -1.502 1 91.94 370 HIS B CA 1
ATOM 7009 C C . HIS B 1 370 ? 8.367 -27.391 -2.818 1 91.94 370 HIS B C 1
ATOM 7011 O O . HIS B 1 370 ? 9.344 -27.891 -3.383 1 91.94 370 HIS B O 1
ATOM 7017 N N . GLY B 1 371 ? 7.68 -26.469 -3.383 1 94.06 371 GLY B N 1
ATOM 7018 C CA . GLY B 1 371 ? 8.109 -25.844 -4.621 1 94.06 371 GLY B CA 1
ATOM 7019 C C . GLY B 1 371 ? 7.984 -26.75 -5.828 1 94.06 371 GLY B C 1
ATOM 7020 O O . GLY B 1 371 ? 8.727 -26.594 -6.805 1 94.06 371 GLY B O 1
ATOM 7021 N N . ASN B 1 372 ? 7.102 -27.75 -5.781 1 96.25 372 ASN B N 1
ATOM 7022 C CA . ASN B 1 372 ? 6.961 -28.734 -6.848 1 96.25 372 ASN B CA 1
ATOM 7023 C C . ASN B 1 372 ? 5.672 -28.531 -7.637 1 96.25 372 ASN B C 1
ATOM 7025 O O . ASN B 1 372 ? 5.184 -29.453 -8.297 1 96.25 372 ASN B O 1
ATOM 7029 N N . ILE B 1 373 ? 5.094 -27.359 -7.504 1 96.75 373 ILE B N 1
ATOM 7030 C CA . ILE B 1 373 ? 3.838 -27.062 -8.188 1 96.75 373 ILE B CA 1
ATOM 7031 C C . ILE B 1 373 ? 4.004 -25.828 -9.062 1 96.75 373 ILE B C 1
ATOM 7033 O O . ILE B 1 373 ? 4.41 -24.766 -8.57 1 96.75 373 ILE B O 1
ATOM 7037 N N . PHE B 1 374 ? 3.727 -26 -10.383 1 97.19 374 PHE B N 1
ATOM 7038 C CA . PHE B 1 374 ? 3.641 -24.812 -11.227 1 97.19 374 PHE B CA 1
ATOM 7039 C C . PHE B 1 374 ? 2.332 -24.078 -10.992 1 97.19 374 PHE B C 1
ATOM 7041 O O . PHE B 1 374 ? 1.263 -24.688 -10.953 1 97.19 374 PHE B O 1
ATOM 7048 N N . ARG B 1 375 ? 2.451 -22.828 -10.703 1 96.06 375 ARG B N 1
ATOM 7049 C CA . ARG B 1 375 ? 1.295 -21.953 -10.641 1 96.06 375 ARG B CA 1
ATOM 7050 C C . ARG B 1 375 ? 1.062 -21.25 -11.977 1 96.06 375 ARG B C 1
ATOM 7052 O O . ARG B 1 375 ? 1.804 -20.344 -12.344 1 96.06 375 ARG B O 1
ATOM 7059 N N . ILE B 1 376 ? 0.063 -21.641 -12.688 1 95.94 376 ILE B N 1
ATOM 7060 C CA . ILE B 1 376 ? -0.296 -21.094 -13.984 1 95.94 376 ILE B CA 1
ATOM 7061 C C . ILE B 1 376 ? -1.521 -20.188 -13.844 1 95.94 376 ILE B C 1
ATOM 7063 O O . ILE B 1 376 ? -2.652 -20.688 -13.766 1 95.94 376 ILE B O 1
ATOM 7067 N N . LYS B 1 377 ? -1.259 -18.969 -13.82 1 93.44 377 LYS B N 1
ATOM 7068 C CA . LYS B 1 377 ? -2.254 -17.922 -13.578 1 93.44 377 LYS B CA 1
ATOM 7069 C C . LYS B 1 377 ? -2.055 -16.75 -14.523 1 93.44 377 LYS B C 1
ATOM 7071 O O . LYS B 1 377 ? -1.749 -15.633 -14.086 1 93.44 377 LYS B O 1
ATOM 7076 N N . PRO B 1 378 ? -2.314 -16.906 -15.836 1 94.94 378 PRO B N 1
ATOM 7077 C CA . PRO B 1 378 ? -2.049 -15.875 -16.828 1 94.94 378 PRO B CA 1
ATOM 7078 C C . PRO B 1 378 ? -3.078 -14.742 -16.797 1 94.94 378 PRO B C 1
ATOM 7080 O O . PRO B 1 378 ? -4.113 -14.867 -16.141 1 94.94 378 PRO B O 1
ATOM 7083 N N . PRO B 1 379 ? -2.746 -13.633 -17.453 1 93.94 379 PRO B N 1
ATOM 7084 C CA . PRO B 1 379 ? -3.77 -12.594 -17.609 1 93.94 379 PRO B CA 1
ATOM 7085 C C . PRO B 1 379 ? -4.965 -13.07 -18.438 1 93.94 379 PRO B C 1
ATOM 7087 O O . PRO B 1 379 ? -4.848 -14.016 -19.219 1 93.94 379 PRO B O 1
ATOM 7090 N N . MET B 1 380 ? -6.023 -12.398 -18.297 1 91.81 380 MET B N 1
ATOM 7091 C CA . MET B 1 380 ? -7.285 -12.812 -18.906 1 91.81 380 MET B CA 1
ATOM 7092 C C . MET B 1 380 ? -7.242 -12.633 -20.422 1 91.81 380 MET B C 1
ATOM 7094 O O . MET B 1 380 ? -8.094 -13.164 -21.125 1 91.81 380 MET B O 1
ATOM 7098 N N . CYS B 1 381 ? -6.285 -11.938 -20.969 1 92.44 381 CYS B N 1
ATOM 7099 C CA . CYS B 1 381 ? -6.168 -11.758 -22.406 1 92.44 381 CYS B CA 1
ATOM 7100 C C . CYS B 1 381 ? -5.434 -12.93 -23.047 1 92.44 381 CYS B C 1
ATOM 7102 O O . CYS B 1 381 ? -5.188 -12.93 -24.25 1 92.44 381 CYS B O 1
ATOM 7104 N N . PHE B 1 382 ? -5.066 -13.906 -22.266 1 94.12 382 PHE B N 1
ATOM 7105 C CA . PHE B 1 382 ? -4.48 -15.156 -22.734 1 94.12 382 PHE B CA 1
ATOM 7106 C C . PHE B 1 382 ? -5.398 -15.836 -23.75 1 94.12 382 PHE B C 1
ATOM 7108 O O . PHE B 1 382 ? -6.582 -16.047 -23.484 1 94.12 382 PHE B O 1
ATOM 7115 N N . THR B 1 383 ? -4.855 -16.188 -24.938 1 93.44 383 THR B N 1
ATOM 7116 C CA . THR B 1 383 ? -5.668 -16.766 -26 1 93.44 383 THR B CA 1
ATOM 7117 C C . THR B 1 383 ? -5.559 -18.297 -26 1 93.44 383 THR B C 1
ATOM 7119 O O . THR B 1 383 ? -4.723 -18.859 -25.297 1 93.44 383 THR B O 1
ATOM 7122 N N . LYS B 1 384 ? -6.41 -18.891 -26.844 1 94.19 384 LYS B N 1
ATOM 7123 C CA . LYS B 1 384 ? -6.332 -20.344 -27.016 1 94.19 384 LYS B CA 1
ATOM 7124 C C . LYS B 1 384 ? -4.996 -20.75 -27.625 1 94.19 384 LYS B C 1
ATOM 7126 O O . LYS B 1 384 ? -4.457 -21.812 -27.297 1 94.19 384 LYS B O 1
ATOM 7131 N N . GLU B 1 385 ? -4.508 -19.953 -28.5 1 96.56 385 GLU B N 1
ATOM 7132 C CA . GLU B 1 385 ? -3.203 -20.219 -29.094 1 96.56 385 GLU B CA 1
ATOM 7133 C C . GLU B 1 385 ? -2.09 -20.141 -28.062 1 96.56 385 GLU B C 1
ATOM 7135 O O . GLU B 1 385 ? -1.148 -20.938 -28.094 1 96.56 385 GLU B O 1
ATOM 7140 N N . ASP B 1 386 ? -2.205 -19.172 -27.203 1 96.81 386 ASP B N 1
ATOM 7141 C CA . ASP B 1 386 ? -1.241 -19.078 -26.109 1 96.81 386 ASP B CA 1
ATOM 7142 C C . ASP B 1 386 ? -1.269 -20.344 -25.234 1 96.81 386 ASP B C 1
ATOM 7144 O O . ASP B 1 386 ? -0.218 -20.875 -24.875 1 96.81 386 ASP B O 1
ATOM 7148 N N . ALA B 1 387 ? -2.471 -20.75 -24.891 1 95.81 387 ALA B N 1
ATOM 7149 C CA . ALA B 1 387 ? -2.635 -21.953 -24.078 1 95.81 387 ALA B CA 1
ATOM 7150 C C . ALA B 1 387 ? -2.039 -23.172 -24.781 1 95.81 387 ALA B C 1
ATOM 7152 O O . ALA B 1 387 ? -1.394 -24.016 -24.141 1 95.81 387 ALA B O 1
ATOM 7153 N N . GLY B 1 388 ? -2.344 -23.281 -26.047 1 95.69 388 GLY B N 1
ATOM 7154 C CA . GLY B 1 388 ? -1.754 -24.344 -26.844 1 95.69 388 GLY B CA 1
ATOM 7155 C C . GLY B 1 388 ? -0.237 -24.344 -26.812 1 95.69 388 GLY B C 1
ATOM 7156 O O . GLY B 1 388 ? 0.388 -25.391 -26.641 1 95.69 388 GLY B O 1
ATOM 7157 N N . PHE B 1 389 ? 0.352 -23.219 -26.969 1 97 389 PHE B N 1
ATOM 7158 C CA . PHE B 1 389 ? 1.804 -23.094 -26.938 1 97 389 PHE B CA 1
ATOM 7159 C C . PHE B 1 389 ? 2.348 -23.516 -25.578 1 97 389 PHE B C 1
ATOM 7161 O O . PHE B 1 389 ? 3.369 -24.203 -25.5 1 97 389 PHE B O 1
ATOM 7168 N N . LEU B 1 390 ? 1.703 -23.078 -24.469 1 97.25 390 LEU B N 1
ATOM 7169 C CA . LEU B 1 390 ? 2.123 -23.438 -23.125 1 97.25 390 LEU B CA 1
ATOM 7170 C C . LEU B 1 390 ? 2.139 -24.953 -22.953 1 97.25 390 LEU B C 1
ATOM 7172 O O . LEU B 1 390 ? 3.107 -25.516 -22.438 1 97.25 390 LEU B O 1
ATOM 7176 N N . VAL B 1 391 ? 1.098 -25.609 -23.391 1 95.94 391 VAL B N 1
ATOM 7177 C CA . VAL B 1 391 ? 0.979 -27.047 -23.25 1 95.94 391 VAL B CA 1
ATOM 7178 C C . VAL B 1 391 ? 2.043 -27.75 -24.109 1 95.94 391 VAL B C 1
ATOM 7180 O O . VAL B 1 391 ? 2.672 -28.703 -23.656 1 95.94 391 VAL B O 1
ATOM 7183 N N . ASP B 1 392 ? 2.211 -27.281 -25.297 1 95.62 392 ASP B N 1
ATOM 7184 C CA . ASP B 1 392 ? 3.223 -27.844 -26.172 1 95.62 392 ASP B CA 1
ATOM 7185 C C . ASP B 1 392 ? 4.621 -27.688 -25.578 1 95.62 392 ASP B C 1
ATOM 7187 O O . ASP B 1 392 ? 5.445 -28.609 -25.672 1 95.62 392 ASP B O 1
ATOM 7191 N N . ALA B 1 393 ? 4.84 -26.562 -25.078 1 96.31 393 ALA B N 1
ATOM 7192 C CA . ALA B 1 393 ? 6.137 -26.312 -24.453 1 96.31 393 ALA B CA 1
ATOM 7193 C C . ALA B 1 393 ? 6.359 -27.234 -23.25 1 96.31 393 ALA B C 1
ATOM 7195 O O . ALA B 1 393 ? 7.465 -27.75 -23.062 1 96.31 393 ALA B O 1
ATOM 7196 N N . LEU B 1 394 ? 5.379 -27.375 -22.422 1 95.06 394 LEU B N 1
ATOM 7197 C CA . LEU B 1 394 ? 5.465 -28.281 -21.281 1 95.06 394 LEU B CA 1
ATOM 7198 C C . LEU B 1 394 ? 5.734 -29.719 -21.734 1 95.06 394 LEU B C 1
ATOM 7200 O O . LEU B 1 394 ? 6.578 -30.406 -21.156 1 95.06 394 LEU B O 1
ATOM 7204 N N . ASP B 1 395 ? 5.016 -30.078 -22.734 1 93.06 395 ASP B N 1
ATOM 7205 C CA . ASP B 1 395 ? 5.203 -31.422 -23.297 1 93.06 395 ASP B CA 1
ATOM 7206 C C . ASP B 1 395 ? 6.625 -31.609 -23.812 1 93.06 395 ASP B C 1
ATOM 7208 O O . ASP B 1 395 ? 7.258 -32.625 -23.547 1 93.06 395 ASP B O 1
ATOM 7212 N N . TYR B 1 396 ? 7.039 -30.656 -24.562 1 92.06 396 TYR B N 1
ATOM 7213 C CA . TYR B 1 396 ? 8.398 -30.703 -25.094 1 92.06 396 TYR B CA 1
ATOM 7214 C C . TYR B 1 396 ? 9.422 -30.781 -23.969 1 92.06 396 TYR B C 1
ATOM 7216 O O . TYR B 1 396 ? 10.367 -31.578 -24.047 1 92.06 396 TYR B O 1
ATOM 7224 N N . ALA B 1 397 ? 9.266 -30 -22.938 1 92.81 397 ALA B N 1
ATOM 7225 C CA . ALA B 1 397 ? 10.195 -29.953 -21.812 1 92.81 397 ALA B CA 1
ATOM 7226 C C . ALA B 1 397 ? 10.203 -31.281 -21.062 1 92.81 397 ALA B C 1
ATOM 7228 O O . ALA B 1 397 ? 11.266 -31.781 -20.688 1 92.81 397 ALA B O 1
ATOM 7229 N N . ILE B 1 398 ? 9.039 -31.844 -20.797 1 91.62 398 ILE B N 1
ATOM 7230 C CA . ILE B 1 398 ? 8.914 -33.094 -20.062 1 91.62 398 ILE B CA 1
ATOM 7231 C C . ILE B 1 398 ? 9.516 -34.25 -20.859 1 91.62 398 ILE B C 1
ATOM 7233 O O . ILE B 1 398 ? 10.227 -35.094 -20.312 1 91.62 398 ILE B O 1
ATOM 7237 N N . SER B 1 399 ? 9.219 -34.219 -22.156 1 86.12 399 SER B N 1
ATOM 7238 C CA . SER B 1 399 ? 9.727 -35.281 -23.031 1 86.12 399 SER B CA 1
ATOM 7239 C C . SER B 1 399 ? 11.25 -35.25 -23.094 1 86.12 399 SER B C 1
ATOM 7241 O O . SER B 1 399 ? 11.891 -36.312 -23.172 1 86.12 399 SER B O 1
ATOM 7243 N N . GLY B 1 400 ? 11.805 -34.125 -23.094 1 77.69 400 GLY B N 1
ATOM 7244 C CA . GLY B 1 400 ? 13.25 -34 -23.109 1 77.69 400 GLY B CA 1
ATOM 7245 C C . GLY B 1 400 ? 13.906 -34.5 -21.828 1 77.69 400 GLY B C 1
ATOM 7246 O O . GLY B 1 400 ? 15.062 -34.938 -21.844 1 77.69 400 GLY B O 1
ATOM 7247 N N . MET B 1 401 ? 13.25 -34.406 -20.75 1 75.56 401 MET B N 1
ATOM 7248 C CA . MET B 1 401 ? 13.766 -34.875 -19.469 1 75.56 401 MET B CA 1
ATOM 7249 C C . MET B 1 401 ? 13.727 -36.406 -19.406 1 75.56 401 MET B C 1
ATOM 7251 O O . MET B 1 401 ? 14.594 -37.031 -18.781 1 75.56 401 MET B O 1
ATOM 7255 N N . LEU B 1 402 ? 12.648 -36.969 -19.953 1 57.09 402 LEU B N 1
ATOM 7256 C CA . LEU B 1 402 ? 12.516 -38.438 -19.953 1 57.09 402 LEU B CA 1
ATOM 7257 C C . LEU B 1 402 ? 13.602 -39.062 -20.797 1 57.09 402 LEU B C 1
ATOM 7259 O O . LEU B 1 402 ? 14.055 -40.188 -20.5 1 57.09 402 LEU B O 1
ATOM 7263 N N . GLU B 1 403 ? 13.906 -38.406 -21.938 1 43.91 403 GLU B N 1
ATOM 7264 C CA . GLU B 1 403 ? 14.969 -39.031 -22.75 1 43.91 403 GLU B CA 1
ATOM 7265 C C . GLU B 1 403 ? 16.281 -39.094 -21.969 1 43.91 403 GLU B C 1
ATOM 7267 O O . GLU B 1 403 ? 17.078 -40 -22.172 1 43.91 403 GLU B O 1
ATOM 7272 N N . ILE B 1 404 ? 16.406 -38.031 -21.141 1 37.81 404 ILE B N 1
ATOM 7273 C CA . ILE B 1 404 ? 17.656 -38.156 -20.391 1 37.81 404 ILE B CA 1
ATOM 7274 C C . ILE B 1 404 ? 17.562 -39.312 -19.391 1 37.81 404 ILE B C 1
ATOM 7276 O O . ILE B 1 404 ? 18.531 -40 -19.156 1 37.81 404 ILE B O 1
ATOM 7280 N N . ASN B 1 405 ? 16.406 -39.25 -18.578 1 36.66 405 ASN B N 1
ATOM 7281 C CA . ASN B 1 405 ? 16.375 -40.312 -17.562 1 36.66 405 ASN B CA 1
ATOM 7282 C C . ASN B 1 405 ? 15.844 -41.625 -18.125 1 36.66 405 ASN B C 1
ATOM 7284 O O . ASN B 1 405 ? 14.633 -41.844 -18.172 1 36.66 405 ASN B O 1
ATOM 7288 N N . SER B 1 406 ? 16.266 -42.156 -19.172 1 34.03 406 SER B N 1
ATOM 7289 C CA . SER B 1 406 ? 15.891 -43.469 -19.656 1 34.03 406 SER B CA 1
ATOM 7290 C C . SER B 1 406 ? 15.68 -44.469 -18.5 1 34.03 406 SER B C 1
ATOM 7292 O O . SER B 1 406 ? 15.141 -45.562 -18.703 1 34.03 406 SER B O 1
ATOM 7294 N N . ASP B 1 407 ? 16.344 -44.312 -17.391 1 33.41 407 ASP B N 1
ATOM 7295 C CA . ASP B 1 407 ? 16.141 -45.344 -16.359 1 33.41 407 ASP B CA 1
ATOM 7296 C C . ASP B 1 407 ? 14.875 -45.062 -15.555 1 33.41 407 ASP B C 1
ATOM 7298 O O . ASP B 1 407 ? 14.797 -45.406 -14.375 1 33.41 407 ASP B O 1
ATOM 7302 N N . TRP B 1 408 ? 13.945 -44.125 -16.016 1 33.75 408 TRP B N 1
ATOM 7303 C CA . TRP B 1 408 ? 12.844 -43.844 -15.109 1 33.75 408 TRP B CA 1
ATOM 7304 C C . TRP B 1 408 ? 11.898 -45.031 -15 1 33.75 408 TRP B C 1
ATOM 7306 O O . TRP B 1 408 ? 11.578 -45.656 -16 1 33.75 408 TRP B O 1
ATOM 7316 N N . PRO B 1 409 ? 11.656 -45.562 -13.789 1 28.81 409 PRO B N 1
ATOM 7317 C CA . PRO B 1 409 ? 10.758 -46.688 -13.586 1 28.81 409 PRO B CA 1
ATOM 7318 C C . PRO B 1 409 ? 9.344 -46.438 -14.109 1 28.81 409 PRO B C 1
ATOM 7320 O O . PRO B 1 409 ? 8.93 -45.281 -14.219 1 28.81 409 PRO B O 1
ATOM 7323 N N . ASP B 1 410 ? 8.492 -47.344 -14.688 1 29.31 410 ASP B N 1
ATOM 7324 C CA . ASP B 1 410 ? 7.164 -47.469 -15.273 1 29.31 410 ASP B CA 1
ATOM 7325 C C . ASP B 1 410 ? 6.098 -46.844 -14.391 1 29.31 410 ASP B C 1
ATOM 7327 O O . ASP B 1 410 ? 4.961 -46.656 -14.828 1 29.31 410 ASP B O 1
ATOM 7331 N N . GLY B 1 411 ? 6.16 -46.719 -13.031 1 28.02 411 GLY B N 1
ATOM 7332 C CA . GLY B 1 411 ? 5.027 -46.5 -12.156 1 28.02 411 GLY B CA 1
ATOM 7333 C C . GLY B 1 411 ? 4.441 -45.094 -12.297 1 28.02 411 GLY B C 1
ATOM 7334 O O . GLY B 1 411 ? 3.508 -44.75 -11.578 1 28.02 411 GLY B O 1
ATOM 7335 N N . LEU B 1 412 ? 5.164 -44.156 -12.734 1 26.81 412 LEU B N 1
ATOM 7336 C CA . LEU B 1 412 ? 4.625 -42.812 -12.508 1 26.81 412 LEU B CA 1
ATOM 7337 C C . LEU B 1 412 ? 3.502 -42.5 -13.5 1 26.81 412 LEU B C 1
ATOM 7339 O O . LEU B 1 412 ? 3.213 -41.344 -13.781 1 26.81 412 LEU B O 1
ATOM 7343 N N . ARG B 1 413 ? 2.818 -43.5 -14.117 1 27.81 413 ARG B N 1
ATOM 7344 C CA . ARG B 1 413 ? 1.794 -43.312 -15.141 1 27.81 413 ARG B CA 1
ATOM 7345 C C . ARG B 1 413 ? 0.486 -42.812 -14.531 1 27.81 413 ARG B C 1
ATOM 7347 O O . ARG B 1 413 ? -0.51 -42.656 -15.234 1 27.81 413 ARG B O 1
ATOM 7354 N N . ALA B 1 414 ? 0.125 -42.906 -13.281 1 26.73 414 ALA B N 1
ATOM 7355 C CA . ALA B 1 414 ? -1.29 -42.844 -12.93 1 26.73 414 ALA B CA 1
ATOM 7356 C C . ALA B 1 414 ? -1.78 -41.406 -12.93 1 26.73 414 ALA B C 1
ATOM 7358 O O . ALA B 1 414 ? -2.957 -41.125 -12.664 1 26.73 414 ALA B O 1
ATOM 7359 N N . GLY B 1 415 ? -1.02 -40.469 -12.547 1 27.7 415 GLY B N 1
ATOM 7360 C CA . GLY B 1 415 ? -1.755 -39.219 -12.383 1 27.7 415 GLY B CA 1
ATOM 7361 C C . GLY B 1 415 ? -2.328 -38.688 -13.68 1 27.7 415 GLY B C 1
ATOM 7362 O O . GLY B 1 415 ? -2.047 -39.219 -14.75 1 27.7 415 GLY B O 1
ATOM 7363 N N . LEU B 1 416 ? -3.205 -37.594 -13.648 1 27.3 416 LEU B N 1
ATOM 7364 C CA . LEU B 1 416 ? -3.855 -37.062 -14.836 1 27.3 416 LEU B CA 1
ATOM 7365 C C . LEU B 1 416 ? -2.869 -36.938 -15.992 1 27.3 416 LEU B C 1
ATOM 7367 O O . LEU B 1 416 ? -1.755 -36.438 -15.82 1 27.3 416 LEU B O 1
ATOM 7371 N N . THR B 1 417 ? -2.924 -37.875 -16.828 1 28.66 417 THR B N 1
ATOM 7372 C CA . THR B 1 417 ? -2.021 -37.938 -17.969 1 28.66 417 THR B CA 1
ATOM 7373 C C . THR B 1 417 ? -1.995 -36.594 -18.719 1 28.66 417 THR B C 1
ATOM 7375 O O . THR B 1 417 ? -2.902 -35.781 -18.578 1 28.66 417 THR B O 1
ATOM 7378 N N . ILE B 1 418 ? -0.911 -36.219 -19.25 1 28.64 418 ILE B N 1
ATOM 7379 C CA . ILE B 1 418 ? -0.745 -35.062 -20.109 1 28.64 418 ILE B CA 1
ATOM 7380 C C . ILE B 1 418 ? -1.95 -34.938 -21.047 1 28.64 418 ILE B C 1
ATOM 7382 O O . ILE B 1 418 ? -2.434 -33.844 -21.297 1 28.64 418 ILE B O 1
ATOM 7386 N N . ASP B 1 419 ? -2.623 -36.094 -21.297 1 29.14 419 ASP B N 1
ATOM 7387 C CA . ASP B 1 419 ? -3.744 -36.031 -22.234 1 29.14 419 ASP B CA 1
ATOM 7388 C C . ASP B 1 419 ? -4.973 -35.406 -21.578 1 29.14 419 ASP B C 1
ATOM 7390 O O . ASP B 1 419 ? -5.672 -34.625 -22.203 1 29.14 419 ASP B O 1
ATOM 7394 N N . GLN B 1 420 ? -5.176 -35.688 -20.25 1 30.59 420 GLN B N 1
ATOM 7395 C CA . GLN B 1 420 ? -6.375 -35.156 -19.625 1 30.59 420 GLN B CA 1
ATOM 7396 C C . GLN B 1 420 ? -6.215 -33.656 -19.359 1 30.59 420 GLN B C 1
ATOM 7398 O O . GLN B 1 420 ? -7.164 -32.875 -19.531 1 30.59 420 GLN B O 1
ATOM 7403 N N . VAL B 1 421 ? -5.004 -33.25 -19.062 1 29.84 421 VAL B N 1
ATOM 7404 C CA . VAL B 1 421 ? -4.75 -31.828 -18.875 1 29.84 421 VAL B CA 1
ATOM 7405 C C . VAL B 1 421 ? -4.836 -31.109 -20.219 1 29.84 421 VAL B C 1
ATOM 7407 O O . VAL B 1 421 ? -5.426 -30.031 -20.328 1 29.84 421 VAL B O 1
ATOM 7410 N N . LEU B 1 422 ? -4.43 -31.75 -21.312 1 29.02 422 LEU B N 1
ATOM 7411 C CA . LEU B 1 422 ? -4.559 -31.188 -22.656 1 29.02 422 LEU B CA 1
ATOM 7412 C C . LEU B 1 422 ? -6.023 -31.141 -23.094 1 29.02 422 LEU B C 1
ATOM 7414 O O . LEU B 1 422 ? -6.457 -30.188 -23.734 1 29.02 422 LEU B O 1
ATOM 7418 N N . ASP B 1 423 ? -6.832 -32.062 -22.656 1 31.55 423 ASP B N 1
ATOM 7419 C CA . ASP B 1 423 ? -8.25 -32.062 -23.031 1 31.55 423 ASP B CA 1
ATOM 7420 C C . ASP B 1 423 ? -8.992 -30.938 -22.328 1 31.55 423 ASP B C 1
ATOM 7422 O O . ASP B 1 423 ? -9.828 -30.266 -22.938 1 31.55 423 ASP B O 1
ATOM 7426 N N . LEU B 1 424 ? -8.648 -30.641 -21.047 1 29.72 424 LEU B N 1
ATOM 7427 C CA . LEU B 1 424 ? -9.32 -29.578 -20.328 1 29.72 424 LEU B CA 1
ATOM 7428 C C . LEU B 1 424 ? -8.883 -28.203 -20.844 1 29.72 424 LEU B C 1
ATOM 7430 O O . LEU B 1 424 ? -9.703 -27.297 -20.984 1 29.72 424 LEU B O 1
ATOM 7434 N N . ALA B 1 425 ? -7.621 -28.047 -21.125 1 27.84 425 ALA B N 1
ATOM 7435 C CA . ALA B 1 425 ? -7.109 -26.812 -21.703 1 27.84 425 ALA B CA 1
ATOM 7436 C C . ALA B 1 425 ? -7.672 -26.594 -23.109 1 27.84 425 ALA B C 1
ATOM 7438 O O . ALA B 1 425 ? -8.023 -25.469 -23.469 1 27.84 425 ALA B O 1
ATOM 7439 N N . ARG B 1 426 ? -7.848 -27.656 -23.875 1 28.73 426 ARG B N 1
ATOM 7440 C CA . ARG B 1 426 ? -8.5 -27.609 -25.188 1 28.73 426 ARG B CA 1
ATOM 7441 C C . ARG B 1 426 ? -9.969 -27.203 -25.047 1 28.73 426 ARG B C 1
ATOM 7443 O O . ARG B 1 426 ? -10.508 -26.5 -25.891 1 28.73 426 ARG B O 1
ATOM 7450 N N . PHE B 1 427 ? -10.664 -27.641 -23.969 1 28.25 427 PHE B N 1
ATOM 7451 C CA . PHE B 1 427 ? -12.062 -27.281 -23.766 1 28.25 427 PHE B CA 1
ATOM 7452 C C . PHE B 1 427 ? -12.188 -25.781 -23.469 1 28.25 427 PHE B C 1
ATOM 7454 O O . PHE B 1 427 ? -13.055 -25.109 -24.031 1 28.25 427 PHE B O 1
ATOM 7461 N N . GLY B 1 428 ? -11.352 -25.234 -22.531 1 27.28 428 GLY B N 1
ATOM 7462 C CA . GLY B 1 428 ? -11.414 -23.828 -22.219 1 27.28 428 GLY B CA 1
ATOM 7463 C C . GLY B 1 428 ? -11.039 -22.938 -23.391 1 27.28 428 GLY B C 1
ATOM 7464 O O . GLY B 1 428 ? -11.617 -21.859 -23.562 1 27.28 428 GLY B O 1
ATOM 7465 N N . HIS B 1 429 ? -10.109 -23.328 -24.156 1 26.72 429 HIS B N 1
ATOM 7466 C CA . HIS B 1 429 ? -9.695 -22.625 -25.359 1 26.72 429 HIS B CA 1
ATOM 7467 C C . HIS B 1 429 ? -10.82 -22.547 -26.391 1 26.72 429 HIS B C 1
ATOM 7469 O O . HIS B 1 429 ? -10.875 -21.641 -27.203 1 26.72 429 HIS B O 1
ATOM 7475 N N . ARG B 1 430 ? -11.609 -23.594 -26.406 1 26.58 430 ARG B N 1
ATOM 7476 C CA . ARG B 1 430 ? -12.625 -23.625 -27.453 1 26.58 430 ARG B CA 1
ATOM 7477 C C . ARG B 1 430 ? -13.609 -22.469 -27.312 1 26.58 430 ARG B C 1
ATOM 7479 O O . ARG B 1 430 ? -14.164 -22 -28.297 1 26.58 430 ARG B O 1
ATOM 7486 N N . TYR B 1 431 ? -14 -22.125 -26 1 27.89 431 TYR B N 1
ATOM 7487 C CA . TYR B 1 431 ? -15.117 -21.188 -25.938 1 27.89 431 TYR B CA 1
ATOM 7488 C C . TYR B 1 431 ? -14.625 -19.766 -25.703 1 27.89 431 TYR B C 1
ATOM 7490 O O . TYR B 1 431 ? -15.414 -18.859 -25.406 1 27.89 431 TYR B O 1
ATOM 7498 N N . LYS B 1 432 ? -13.414 -19.547 -25.562 1 27.52 432 LYS B N 1
ATOM 7499 C CA . LYS B 1 432 ? -12.812 -18.234 -25.312 1 27.52 432 LYS B CA 1
ATOM 7500 C C . LYS B 1 432 ? -13.047 -17.281 -26.484 1 27.52 432 LYS B C 1
ATOM 7502 O O . LYS B 1 432 ? -13.211 -16.078 -26.281 1 27.52 432 LYS B O 1
ATOM 7507 N N . GLY B 1 433 ? -13.094 -17.75 -27.672 1 27.55 433 GLY B N 1
ATOM 7508 C CA . GLY B 1 433 ? -13.094 -16.969 -28.906 1 27.55 433 GLY B CA 1
ATOM 7509 C C . GLY B 1 433 ? -14.336 -16.109 -29.062 1 27.55 433 GLY B C 1
ATOM 7510 O O . GLY B 1 433 ? -14.266 -15 -29.609 1 27.55 433 GLY B O 1
ATOM 7511 N N . TYR B 1 434 ? -15.516 -16.594 -28.578 1 27.44 434 TYR B N 1
ATOM 7512 C CA . TYR B 1 434 ? -16.734 -15.953 -29.031 1 27.44 434 TYR B CA 1
ATOM 7513 C C . TYR B 1 434 ? -16.969 -14.633 -28.312 1 27.44 434 TYR B C 1
ATOM 7515 O O . TYR B 1 434 ? -17.516 -13.688 -28.891 1 27.44 434 TYR B O 1
ATOM 7523 N N . VAL B 1 435 ? -16.406 -14.523 -27.109 1 27.58 435 VAL B N 1
ATOM 7524 C CA . VAL B 1 435 ? -16.812 -13.383 -26.297 1 27.58 435 VAL B CA 1
ATOM 7525 C C . VAL B 1 435 ? -16.078 -12.125 -26.766 1 27.58 435 VAL B C 1
ATOM 7527 O O . VAL B 1 435 ? -16.688 -11.062 -26.906 1 27.58 435 VAL B O 1
ATOM 7530 N N . GLY B 1 436 ? -14.844 -12.336 -27.047 1 28.08 436 GLY B N 1
ATOM 7531 C CA . GLY B 1 436 ? -14.102 -11.133 -27.406 1 28.08 436 GLY B CA 1
ATOM 7532 C C . GLY B 1 436 ? -14.484 -10.578 -28.766 1 28.08 436 GLY B C 1
ATOM 7533 O O . GLY B 1 436 ? -14.586 -9.359 -28.938 1 28.08 436 GLY B O 1
ATOM 7534 N N . LEU B 1 437 ? -14.906 -11.492 -29.656 1 28.84 437 LEU B N 1
ATOM 7535 C CA . LEU B 1 437 ? -15.32 -11.078 -31 1 28.84 437 LEU B CA 1
ATOM 7536 C C . LEU B 1 437 ? -16.578 -10.219 -30.938 1 28.84 437 LEU B C 1
ATOM 7538 O O . LEU B 1 437 ? -16.656 -9.195 -31.625 1 28.84 437 LEU B O 1
ATOM 7542 N N . SER B 1 438 ? -17.531 -10.641 -29.984 1 28.89 438 SER B N 1
ATOM 7543 C CA . SER B 1 438 ? -18.781 -9.906 -30.016 1 28.89 438 SER B CA 1
ATOM 7544 C C . SER B 1 438 ? -18.594 -8.469 -29.562 1 28.89 438 SER B C 1
ATOM 7546 O O . SER B 1 438 ? -19.156 -7.543 -30.156 1 28.89 438 SER B O 1
ATOM 7548 N N . THR B 1 439 ? -17.703 -8.398 -28.672 1 29.77 439 THR B N 1
ATOM 7549 C CA . THR B 1 439 ? -17.516 -7.07 -28.094 1 29.77 439 THR B CA 1
ATOM 7550 C C . THR B 1 439 ? -16.781 -6.156 -29.078 1 29.77 439 THR B C 1
ATOM 7552 O O . THR B 1 439 ? -17.156 -4.992 -29.25 1 29.77 439 THR B O 1
ATOM 7555 N N . ALA B 1 440 ? -15.906 -6.719 -29.844 1 32.22 440 ALA B N 1
ATOM 7556 C CA . ALA B 1 440 ? -15.188 -5.867 -30.797 1 32.22 440 ALA B CA 1
ATOM 7557 C C . ALA B 1 440 ? -16.062 -5.492 -31.984 1 32.22 440 ALA B C 1
ATOM 7559 O O . ALA B 1 440 ? -16.047 -4.344 -32.438 1 32.22 440 ALA B O 1
ATOM 7560 N N . VAL B 1 441 ? -16.953 -6.477 -32.469 1 33 441 VAL B N 1
ATOM 7561 C CA . VAL B 1 441 ? -17.859 -6.172 -33.562 1 33 441 VAL B CA 1
ATOM 7562 C C . VAL B 1 441 ? -18.719 -4.969 -33.219 1 33 441 VAL B C 1
ATOM 7564 O O . VAL B 1 441 ? -18.906 -4.055 -34.031 1 33 441 VAL B O 1
ATOM 7567 N N . PHE B 1 442 ? -19.078 -4.941 -31.922 1 33.75 442 PHE B N 1
ATOM 7568 C CA . PHE B 1 442 ? -20.016 -3.877 -31.562 1 33.75 442 PHE B CA 1
ATOM 7569 C C . PHE B 1 442 ? -19.328 -2.518 -31.609 1 33.75 442 PHE B C 1
ATOM 7571 O O . PHE B 1 442 ? -19.875 -1.559 -32.156 1 33.75 442 PHE B O 1
ATOM 7578 N N . THR B 1 443 ? -18.172 -2.668 -31.078 1 30.98 443 THR B N 1
ATOM 7579 C CA . THR B 1 443 ? -17.5 -1.375 -30.984 1 30.98 443 THR B CA 1
ATOM 7580 C C . THR B 1 443 ? -17.156 -0.847 -32.375 1 30.98 443 THR B C 1
ATOM 7582 O O . THR B 1 443 ? -17.344 0.338 -32.656 1 30.98 443 THR B O 1
ATOM 7585 N N . ASN B 1 444 ? -16.734 -1.785 -33.219 1 33.78 444 ASN B N 1
ATOM 7586 C CA . ASN B 1 444 ? -16.359 -1.315 -34.562 1 33.78 444 ASN B CA 1
ATOM 7587 C C . ASN B 1 444 ? -17.594 -0.944 -35.375 1 33.78 444 ASN B C 1
ATOM 7589 O O . ASN B 1 444 ? -17.562 0.032 -36.125 1 33.78 444 ASN B O 1
ATOM 7593 N N . LEU B 1 445 ? -18.688 -1.813 -35.25 1 32.44 445 LEU B N 1
ATOM 7594 C CA . LEU B 1 445 ? -19.859 -1.456 -36.031 1 32.44 445 LEU B CA 1
ATOM 7595 C C . LEU B 1 445 ? -20.281 -0.018 -35.75 1 32.44 445 LEU B C 1
ATOM 7597 O O . LEU B 1 445 ? -20.641 0.721 -36.688 1 32.44 445 LEU B O 1
ATOM 7601 N N . LEU B 1 446 ? -20.031 0.323 -34.5 1 32.69 446 LEU B N 1
ATOM 7602 C CA . LEU B 1 446 ? -20.359 1.692 -34.125 1 32.69 446 LEU B CA 1
ATOM 7603 C C . LEU B 1 446 ? -19.438 2.686 -34.844 1 32.69 446 LEU B C 1
ATOM 7605 O O . LEU B 1 446 ? -19.891 3.709 -35.344 1 32.69 446 LEU B O 1
ATOM 7609 N N . SER B 1 447 ? -18.188 2.295 -34.719 1 32.66 447 SER B N 1
ATOM 7610 C CA . SER B 1 447 ? -17.25 3.246 -35.312 1 32.66 447 SER B CA 1
ATOM 7611 C C . SER B 1 447 ? -17.422 3.307 -36.812 1 32.66 447 SER B C 1
ATOM 7613 O O . SER B 1 447 ? -17.375 4.387 -37.406 1 32.66 447 SER B O 1
ATOM 7615 N N . ALA B 1 448 ? -17.5 2.109 -37.406 1 33.28 448 ALA B N 1
ATOM 7616 C CA . ALA B 1 448 ? -17.609 2.066 -38.875 1 33.28 448 ALA B CA 1
ATOM 7617 C C . ALA B 1 448 ? -18.828 2.832 -39.344 1 33.28 448 ALA B C 1
ATOM 7619 O O . ALA B 1 448 ? -18.875 3.283 -40.5 1 33.28 448 ALA B O 1
ATOM 7620 N N . LEU B 1 449 ? -20.031 2.691 -38.781 1 30.8 449 LEU B N 1
ATOM 7621 C CA . LEU B 1 449 ? -21.141 3.477 -39.344 1 30.8 449 LEU B CA 1
ATOM 7622 C C . LEU B 1 449 ? -20.75 4.941 -39.5 1 30.8 449 LEU B C 1
ATOM 7624 O O . LEU B 1 449 ? -21.516 5.742 -40.031 1 30.8 449 LEU B O 1
ATOM 7628 N N . LEU B 1 450 ? -19.578 5.184 -38.906 1 33.94 450 LEU B N 1
ATOM 7629 C CA . LEU B 1 450 ? -19.031 6.5 -39.188 1 33.94 450 LEU B CA 1
ATOM 7630 C C . LEU B 1 450 ? -18.312 6.504 -40.531 1 33.94 450 LEU B C 1
ATOM 7632 O O . LEU B 1 450 ? -17.922 5.445 -41.031 1 33.94 450 LEU B O 1
ATOM 7636 N N . ASP B 1 451 ? -18 7.562 -41.375 1 36.28 451 ASP B N 1
ATOM 7637 C CA . ASP B 1 451 ? -17.938 8.07 -42.75 1 36.28 451 ASP B CA 1
ATOM 7638 C C . ASP B 1 451 ? -16.781 7.43 -43.531 1 36.28 451 ASP B C 1
ATOM 7640 O O . ASP B 1 451 ? -16.734 7.516 -44.75 1 36.28 451 ASP B O 1
ATOM 7644 N N . ASP B 1 452 ? -15.523 7.129 -43.125 1 36.31 452 ASP B N 1
ATOM 7645 C CA . ASP B 1 452 ? -14.477 7.035 -44.156 1 36.31 452 ASP B CA 1
ATOM 7646 C C . ASP B 1 452 ? -14.367 5.609 -44.688 1 36.31 452 ASP B C 1
ATOM 7648 O O . ASP B 1 452 ? -14.633 4.645 -43.969 1 36.31 452 ASP B O 1
ATOM 7652 N N . TYR B 1 453 ? -14.242 5.434 -46 1 33.72 453 TYR B N 1
ATOM 7653 C CA . TYR B 1 453 ? -14.156 4.34 -46.969 1 33.72 453 TYR B CA 1
ATOM 7654 C C . TYR B 1 453 ? -13.102 3.322 -46.531 1 33.72 453 TYR B C 1
ATOM 7656 O O . TYR B 1 453 ? -13.312 2.113 -46.656 1 33.72 453 TYR B O 1
ATOM 7664 N N . LEU B 1 454 ? -11.844 3.773 -46.25 1 34.06 454 LEU B N 1
ATOM 7665 C CA . LEU B 1 454 ? -10.727 2.875 -46 1 34.06 454 LEU B CA 1
ATOM 7666 C C . LEU B 1 454 ? -11.016 1.972 -44.812 1 34.06 454 LEU B C 1
ATOM 7668 O O . LEU B 1 454 ? -10.727 0.774 -44.844 1 34.06 454 LEU B O 1
ATOM 7672 N N . ALA B 1 455 ? -11.711 2.525 -43.781 1 31.88 455 ALA B N 1
ATOM 7673 C CA . ALA B 1 455 ? -12.125 1.739 -42.625 1 31.88 455 ALA B CA 1
ATOM 7674 C C . ALA B 1 455 ? -13.07 0.611 -43.031 1 31.88 455 ALA B C 1
ATOM 7676 O O . ALA B 1 455 ? -12.992 -0.495 -42.5 1 31.88 455 ALA B O 1
ATOM 7677 N N . THR B 1 456 ? -13.719 0.844 -44.156 1 35.47 456 THR B N 1
ATOM 7678 C CA . THR B 1 456 ? -14.594 -0.197 -44.656 1 35.47 456 THR B CA 1
ATOM 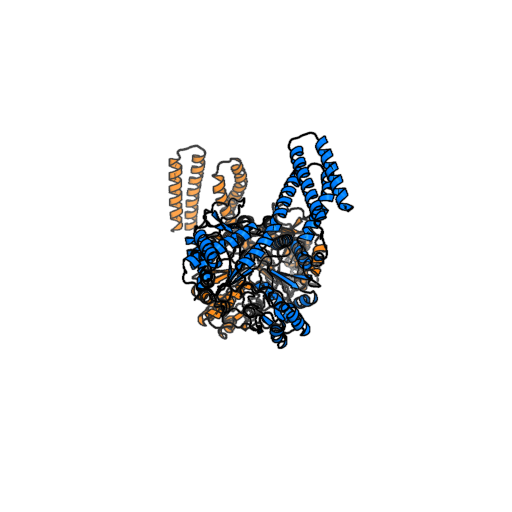7679 C C . THR B 1 456 ? -13.781 -1.386 -45.188 1 35.47 456 THR B C 1
ATOM 7681 O O . THR B 1 456 ? -14.125 -2.539 -44.906 1 35.47 456 THR B O 1
ATOM 7684 N N . PHE B 1 457 ? -12.859 -1.065 -45.938 1 37.62 457 PHE B N 1
ATOM 7685 C CA . PHE B 1 457 ? -12.102 -2.139 -46.594 1 37.62 457 PHE B CA 1
ATOM 7686 C C . PHE B 1 457 ? -11.438 -3.027 -45.531 1 37.62 457 PHE B C 1
ATOM 7688 O O . PHE B 1 457 ? -11.523 -4.254 -45.625 1 37.62 457 PHE B O 1
ATOM 7695 N N . LEU B 1 458 ? -10.711 -2.482 -44.594 1 33.59 458 LEU B N 1
ATOM 7696 C CA . LEU B 1 458 ? -9.992 -3.252 -43.594 1 33.59 458 LEU B CA 1
ATOM 7697 C C . LEU B 1 458 ? -10.961 -4.039 -42.719 1 33.59 458 LEU B C 1
ATOM 7699 O O . LEU B 1 458 ? -10.664 -5.16 -42.312 1 33.59 458 LEU B O 1
ATOM 7703 N N . LEU B 1 459 ? -12.117 -3.57 -42.781 1 34.19 459 LEU B N 1
ATOM 7704 C CA . LEU B 1 459 ? -13.188 -4.289 -42.062 1 34.19 459 LEU B CA 1
ATOM 7705 C C . LEU B 1 459 ? -13.516 -5.59 -42.812 1 34.19 459 LEU B C 1
ATOM 7707 O O . LEU B 1 459 ? -13.711 -6.629 -42.156 1 34.19 459 LEU B O 1
ATOM 7711 N N . MET B 1 460 ? -13.641 -5.398 -44 1 36.62 460 MET B N 1
ATOM 7712 C CA . MET B 1 460 ? -13.969 -6.59 -44.781 1 36.62 460 MET B CA 1
ATOM 7713 C C . MET B 1 460 ? -12.945 -7.695 -44.531 1 36.62 460 MET B C 1
ATOM 7715 O O . MET B 1 460 ? -13.305 -8.875 -44.469 1 36.62 460 MET B O 1
ATOM 7719 N N . LEU B 1 461 ? -11.773 -7.363 -44.406 1 38 461 LEU B N 1
ATOM 7720 C CA . LEU B 1 461 ? -10.766 -8.406 -44.281 1 38 461 LEU B CA 1
ATOM 7721 C C . LEU B 1 461 ? -10.922 -9.156 -42.969 1 38 461 LEU B C 1
ATOM 7723 O O . LEU B 1 461 ? -10.555 -10.328 -42.875 1 38 461 LEU B O 1
ATOM 7727 N N . VAL B 1 462 ? -11.469 -8.398 -41.938 1 32.88 462 VAL B N 1
ATOM 7728 C CA . VAL B 1 462 ? -11.688 -9.047 -40.656 1 32.88 462 VAL B CA 1
ATOM 7729 C C . VAL B 1 462 ? -13.031 -9.773 -40.656 1 32.88 462 VAL B C 1
ATOM 7731 O O . VAL B 1 462 ? -13.164 -10.844 -40.062 1 32.88 462 VAL B O 1
ATOM 7734 N N . VAL B 1 463 ? -14.008 -9.289 -41.406 1 36.25 463 VAL B N 1
ATOM 7735 C CA . VAL B 1 463 ? -15.352 -9.852 -41.344 1 36.25 463 VAL B CA 1
ATOM 7736 C C . VAL B 1 463 ? -15.375 -11.188 -42.094 1 36.25 463 VAL B C 1
ATOM 7738 O O . VAL B 1 463 ? -16.016 -12.141 -41.656 1 36.25 463 VAL B O 1
ATOM 7741 N N . VAL B 1 464 ? -14.672 -11.195 -43.094 1 39.47 464 VAL B N 1
ATOM 7742 C CA . VAL B 1 464 ? -14.82 -12.375 -43.938 1 39.47 464 VAL B CA 1
ATOM 7743 C C . VAL B 1 464 ? -14.352 -13.617 -43.188 1 39.47 464 VAL B C 1
ATOM 7745 O O . VAL B 1 464 ? -15.07 -14.617 -43.125 1 39.47 464 VAL B O 1
ATOM 7748 N N . PRO B 1 465 ? -13.281 -13.477 -42.531 1 38.38 465 PRO B N 1
ATOM 7749 C CA . PRO B 1 465 ? -12.922 -14.734 -41.875 1 38.38 465 PRO B CA 1
ATOM 7750 C C . PRO B 1 465 ? -13.844 -15.078 -40.719 1 38.38 465 PRO B C 1
ATOM 7752 O O . PRO B 1 465 ? -14.141 -16.25 -40.469 1 38.38 465 PRO B O 1
ATOM 7755 N N . THR B 1 466 ? -14.359 -14.008 -40.031 1 35.44 466 THR B N 1
ATOM 7756 C CA . THR B 1 466 ? -15.344 -14.305 -39 1 35.44 466 THR B CA 1
ATOM 7757 C C . THR B 1 466 ? -16.609 -14.914 -39.594 1 35.44 466 THR B C 1
ATOM 7759 O O . THR B 1 466 ? -17.156 -15.875 -39.062 1 35.44 466 THR B O 1
ATOM 7762 N N . ALA B 1 467 ? -17.031 -14.414 -40.688 1 37.5 467 ALA B N 1
ATOM 7763 C CA . ALA B 1 467 ? -18.188 -15 -41.375 1 37.5 467 ALA B CA 1
ATOM 7764 C C . ALA B 1 467 ? -17.922 -16.453 -41.781 1 37.5 467 ALA B C 1
ATOM 7766 O O . ALA B 1 467 ? -18.781 -17.312 -41.625 1 37.5 467 ALA B O 1
ATOM 7767 N N . LEU B 1 468 ? -16.766 -16.672 -42.125 1 39 468 LEU B N 1
ATOM 7768 C CA . LEU B 1 468 ? -16.438 -18.031 -42.5 1 39 468 LEU B CA 1
ATOM 7769 C C . LEU B 1 468 ? -16.422 -18.938 -41.25 1 39 468 LEU B C 1
ATOM 7771 O O . LEU B 1 468 ? -16.906 -20.078 -41.312 1 39 468 LEU B O 1
ATOM 7775 N N . TYR B 1 469 ? -15.953 -18.344 -40.188 1 34.94 469 TYR B N 1
ATOM 7776 C CA . TYR B 1 469 ? -15.984 -19.156 -38.969 1 34.94 469 TYR B CA 1
ATOM 7777 C C . TYR B 1 469 ? -17.422 -19.484 -38.594 1 34.94 469 TYR B C 1
ATOM 7779 O O . TYR B 1 469 ? -17.719 -20.625 -38.25 1 34.94 469 TYR B O 1
ATOM 7787 N N . ILE B 1 470 ? -18.141 -18.516 -38.688 1 35.62 470 ILE B N 1
ATOM 7788 C CA . ILE B 1 470 ? -19.531 -18.797 -38.312 1 35.62 470 ILE B CA 1
ATOM 7789 C C . ILE B 1 470 ? -20.094 -19.844 -39.281 1 35.62 470 ILE B C 1
ATOM 7791 O O . ILE B 1 470 ? -20.812 -20.75 -38.875 1 35.62 470 ILE B O 1
ATOM 7795 N N . THR B 1 471 ? -19.688 -19.766 -40.5 1 35.22 471 THR B N 1
ATOM 7796 C CA . THR B 1 471 ? -20.156 -20.75 -41.438 1 35.22 471 THR B CA 1
ATOM 7797 C C . THR B 1 471 ? -19.688 -22.156 -41.062 1 35.22 471 THR B C 1
ATOM 7799 O O . THR B 1 471 ? -20.438 -23.109 -41.125 1 35.22 471 THR B O 1
ATOM 7802 N N . VAL B 1 472 ? -18.453 -22.234 -40.625 1 37.5 472 VAL B N 1
ATOM 7803 C CA . VAL B 1 472 ? -17.953 -23.578 -40.344 1 37.5 472 VAL B CA 1
ATOM 7804 C C . VAL B 1 472 ? -18.625 -24.125 -39.094 1 37.5 472 VAL B C 1
ATOM 7806 O O . VAL B 1 472 ? -18.906 -25.328 -39 1 37.5 472 VAL B O 1
ATOM 7809 N N . MET B 1 473 ? -18.812 -23.219 -38.219 1 34.34 473 MET B N 1
ATOM 7810 C CA . MET B 1 473 ? -19.516 -23.75 -37.031 1 34.34 473 MET B CA 1
ATOM 7811 C C . MET B 1 473 ? -20.938 -24.188 -37.406 1 34.34 473 MET B C 1
ATOM 7813 O O . MET B 1 473 ? -21.562 -24.953 -36.688 1 34.34 473 MET B O 1
ATOM 7817 N N . PHE B 1 474 ? -21.547 -23.547 -38.344 1 32.59 474 PHE B N 1
ATOM 7818 C CA . PHE B 1 474 ? -22.891 -23.953 -38.688 1 32.59 474 PHE B CA 1
ATOM 7819 C C . PHE B 1 474 ? -22.875 -25.297 -39.406 1 32.59 474 PHE B C 1
ATOM 7821 O O . PHE B 1 474 ? -23.922 -25.891 -39.656 1 32.59 474 PHE B O 1
ATOM 7828 N N . PHE B 1 475 ? -21.766 -25.641 -40.094 1 31.47 475 PHE B N 1
ATOM 7829 C CA . PHE B 1 475 ? -21.844 -26.984 -40.656 1 31.47 475 PHE B CA 1
ATOM 7830 C C . PHE B 1 475 ? -21.547 -28.031 -39.594 1 31.47 475 PHE B C 1
ATOM 7832 O O . PHE B 1 475 ? -20.688 -27.812 -38.719 1 31.47 475 PHE B O 1
ATOM 7839 N N . PRO B 1 476 ? -22.453 -29.078 -39.438 1 32.56 476 PRO B N 1
ATOM 7840 C CA . PRO B 1 476 ? -22.594 -30.219 -38.531 1 32.56 476 PRO B CA 1
ATOM 7841 C C . PRO B 1 476 ? -21.297 -31.016 -38.375 1 32.56 476 PRO B C 1
ATOM 7843 O O . PRO B 1 476 ? -21.312 -32.125 -37.844 1 32.56 476 PRO B O 1
ATOM 7846 N N . HIS B 1 477 ? -20.094 -30.547 -38.562 1 30.31 477 HIS B N 1
ATOM 7847 C CA . HIS B 1 477 ? -19.312 -31.766 -38.594 1 30.31 477 HIS B CA 1
ATOM 7848 C C . HIS B 1 477 ? -19.375 -32.5 -37.25 1 30.31 477 HIS B C 1
ATOM 7850 O O . HIS B 1 477 ? -19.453 -31.844 -36.188 1 30.31 477 HIS B O 1
ATOM 7856 N N . GLU B 1 478 ? -19.719 -33.812 -37 1 30.3 478 GLU B N 1
ATOM 7857 C CA . GLU B 1 478 ? -19.844 -34.875 -36 1 30.3 478 GLU B CA 1
ATOM 7858 C C . GLU B 1 478 ? -18.797 -34.688 -34.875 1 30.3 478 GLU B C 1
ATOM 7860 O O . GLU B 1 478 ? -19.016 -35.125 -33.75 1 30.3 478 GLU B O 1
ATOM 7865 N N . SER B 1 479 ? -17.703 -34.344 -35.188 1 28.52 479 SER B N 1
ATOM 7866 C CA . SER B 1 479 ? -16.609 -34.5 -34.25 1 28.52 479 SER B CA 1
ATOM 7867 C C . SER B 1 479 ? -16.656 -33.406 -33.188 1 28.52 479 SER B C 1
ATOM 7869 O O . SER B 1 479 ? -15.844 -33.406 -32.25 1 28.52 479 SER B O 1
ATOM 7871 N N . LEU B 1 480 ? -17.406 -32.25 -33.25 1 26.94 480 LEU B N 1
ATOM 7872 C CA . LEU B 1 480 ? -17.281 -31.234 -32.219 1 26.94 480 LEU B CA 1
ATOM 7873 C C . LEU B 1 480 ? -18.266 -31.5 -31.078 1 26.94 480 LEU B C 1
ATOM 7875 O O . LEU B 1 480 ? -18.516 -30.625 -30.25 1 26.94 480 LEU B O 1
ATOM 7879 N N . ALA B 1 481 ? -19.328 -32.5 -30.875 1 25.84 481 ALA B N 1
ATOM 7880 C CA . ALA B 1 481 ? -20.594 -32.906 -30.266 1 25.84 481 ALA B CA 1
ATOM 7881 C C . ALA B 1 481 ? -20.469 -33 -28.734 1 25.84 481 ALA B C 1
ATOM 7883 O O . ALA B 1 481 ? -21.453 -32.844 -28.016 1 25.84 481 ALA B O 1
ATOM 7884 N N . GLY B 1 482 ? -19.219 -33.188 -28.172 1 27.86 482 GLY B N 1
ATOM 7885 C CA . GLY B 1 482 ? -17.797 -32.844 -28.25 1 27.86 482 GLY B CA 1
ATOM 7886 C C . GLY B 1 482 ? -17.547 -31.375 -28.469 1 27.86 482 GLY B C 1
ATOM 7887 O O . GLY B 1 482 ? -16.422 -30.906 -28.281 1 27.86 482 GLY B O 1
ATOM 7888 N N . ALA B 1 483 ? -18.266 -30.109 -28.969 1 30.83 483 ALA B N 1
ATOM 7889 C CA . ALA B 1 483 ? -18.781 -29.125 -28.016 1 30.83 483 ALA B CA 1
ATOM 7890 C C . ALA B 1 483 ? -20.219 -29.438 -27.625 1 30.83 483 ALA B C 1
ATOM 7892 O O . ALA B 1 483 ? -21.094 -29.531 -28.5 1 30.83 483 ALA B O 1
ATOM 7893 N N . ALA B 1 484 ? -20.969 -30.297 -26.891 1 30.42 484 ALA B N 1
ATOM 7894 C CA . ALA B 1 484 ? -22.375 -30.672 -26.906 1 30.42 484 ALA B CA 1
ATOM 7895 C C . ALA B 1 484 ? -23.266 -29.453 -27.078 1 30.42 484 ALA B C 1
ATOM 7897 O O . ALA B 1 484 ? -23.312 -28.562 -26.219 1 30.42 484 ALA B O 1
ATOM 7898 N N . MET B 1 485 ? -23.719 -28.969 -28.359 1 29.98 485 MET B N 1
ATOM 7899 C CA . MET B 1 485 ? -24.812 -28.094 -28.781 1 29.98 485 MET B CA 1
ATOM 7900 C C . MET B 1 485 ? -26.109 -28.469 -28.078 1 29.98 485 MET B C 1
ATOM 7902 O O . MET B 1 485 ? -26.266 -29.594 -27.609 1 29.98 485 MET B O 1
ATOM 7906 N N . VAL B 1 486 ? -27.078 -27.547 -28.359 1 31.47 486 VAL B N 1
ATOM 7907 C CA . VAL B 1 486 ? -28.438 -27.312 -27.891 1 31.47 486 VAL B CA 1
ATOM 7908 C C . VAL B 1 486 ? -29.344 -28.453 -28.359 1 31.47 486 VAL B C 1
ATOM 7910 O O . VAL B 1 486 ? -29.422 -28.734 -29.562 1 31.47 486 VAL B O 1
ATOM 7913 N N . GLU B 1 487 ? -29.656 -29.578 -27.75 1 34.47 487 GLU B N 1
ATOM 7914 C CA . GLU B 1 487 ? -30.578 -30.672 -28.094 1 34.47 487 GLU B CA 1
ATOM 7915 C C . GLU B 1 487 ? -31.906 -30.125 -28.594 1 34.47 487 GLU B C 1
ATOM 7917 O O . GLU B 1 487 ? -32.656 -30.828 -29.281 1 34.47 487 GLU B O 1
ATOM 7922 N N . ASP B 1 488 ? -32.531 -28.984 -28.172 1 35.66 488 ASP B N 1
ATOM 7923 C CA . ASP B 1 488 ? -33.969 -28.922 -28.422 1 35.66 488 ASP B CA 1
ATOM 7924 C C . ASP B 1 488 ? -34.25 -28.359 -29.828 1 35.66 488 ASP B C 1
ATOM 7926 O O . ASP B 1 488 ? -33.656 -27.359 -30.234 1 35.66 488 ASP B O 1
ATOM 7930 N N . GLU B 1 489 ? -34.844 -29.203 -30.906 1 41.22 489 GLU B N 1
ATOM 7931 C CA . GLU B 1 489 ? -35.219 -29.016 -32.281 1 41.22 489 GLU B CA 1
ATOM 7932 C C . GLU B 1 489 ? -35.969 -27.688 -32.469 1 41.22 489 GLU B C 1
ATOM 7934 O O . GLU B 1 489 ? -35.75 -26.984 -33.469 1 41.22 489 GLU B O 1
ATOM 7939 N N . THR B 1 490 ? -37.031 -27.484 -31.625 1 41.91 490 THR B N 1
ATOM 7940 C CA . THR B 1 490 ? -37.969 -26.375 -31.797 1 41.91 490 THR B CA 1
ATOM 7941 C C . THR B 1 490 ? -37.25 -25.031 -31.703 1 41.91 490 THR B C 1
ATOM 7943 O O . THR B 1 490 ? -37.5 -24.125 -32.5 1 41.91 490 THR B O 1
ATOM 7946 N N . GLU B 1 491 ? -36.406 -25.078 -30.641 1 39.25 491 GLU B N 1
ATOM 7947 C CA . GLU B 1 491 ? -35.719 -23.812 -30.359 1 39.25 491 GLU B CA 1
ATOM 7948 C C . GLU B 1 491 ? -34.719 -23.469 -31.469 1 39.25 491 GLU B C 1
ATOM 7950 O O . GLU B 1 491 ? -34.562 -22.297 -31.828 1 39.25 491 GLU B O 1
ATOM 7955 N N . THR B 1 492 ? -34.281 -24.594 -32.125 1 43.91 492 THR B N 1
ATOM 7956 C CA . THR B 1 492 ? -33.312 -24.406 -33.219 1 43.91 492 THR B CA 1
ATOM 7957 C C . THR B 1 492 ? -34 -23.797 -34.438 1 43.91 492 THR B C 1
ATOM 7959 O O . THR B 1 492 ? -33.438 -22.922 -35.094 1 43.91 492 THR B O 1
AT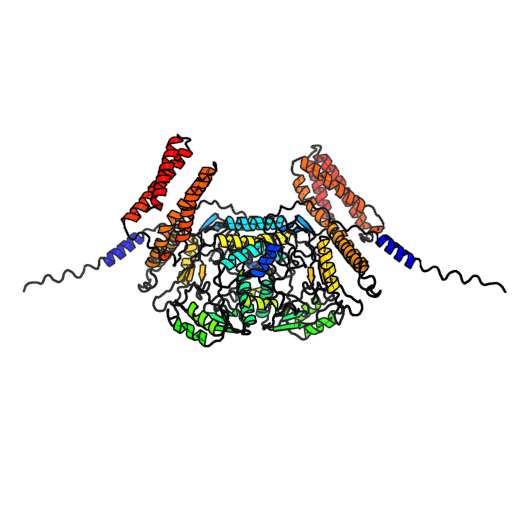OM 7962 N N . LYS B 1 493 ? -35.25 -24.297 -34.656 1 46.31 493 LYS B N 1
ATOM 7963 C CA . LYS B 1 493 ? -36 -23.781 -35.812 1 46.31 493 LYS B CA 1
ATOM 7964 C C . LYS B 1 493 ? -36.281 -22.297 -35.625 1 46.31 493 LYS B C 1
ATOM 7966 O O . LYS B 1 493 ? -36.125 -21.531 -36.594 1 46.31 493 LYS B O 1
ATOM 7971 N N . TYR B 1 494 ? -36.75 -21.938 -34.344 1 43.44 494 TYR B N 1
ATOM 7972 C CA . TYR B 1 494 ? -37.062 -20.547 -34.031 1 43.44 494 TYR B CA 1
ATOM 7973 C C . TYR B 1 494 ? -35.844 -19.656 -34.219 1 43.44 494 TYR B C 1
ATOM 7975 O O . TYR B 1 494 ? -35.938 -18.578 -34.781 1 43.44 494 TYR B O 1
ATOM 7983 N N . PHE B 1 495 ? -34.812 -20.359 -33.906 1 41.5 495 PHE B N 1
ATOM 7984 C CA . PHE B 1 495 ? -33.562 -19.625 -34 1 41.5 495 PHE B CA 1
ATOM 7985 C C . PHE B 1 495 ? -33.156 -19.391 -35.438 1 41.5 495 PHE B C 1
ATOM 7987 O O . PHE B 1 495 ? -32.75 -18.297 -35.812 1 41.5 495 PHE B O 1
ATOM 7994 N N . ARG B 1 496 ? -33.406 -20.391 -36.25 1 45.53 496 ARG B N 1
ATOM 7995 C CA . ARG B 1 496 ? -33.094 -20.281 -37.656 1 45.53 496 ARG B CA 1
ATOM 7996 C C . ARG B 1 496 ? -33.969 -19.219 -38.344 1 45.53 496 ARG B C 1
ATOM 7998 O O . ARG B 1 496 ? -33.469 -18.422 -39.125 1 45.53 496 ARG B O 1
ATOM 8005 N N . THR B 1 497 ? -35.156 -19.344 -38 1 49.34 497 THR B N 1
ATOM 8006 C CA . THR B 1 497 ? -36.125 -18.438 -38.625 1 49.34 497 THR B CA 1
ATOM 8007 C C . THR B 1 497 ? -35.781 -16.984 -38.25 1 49.34 497 THR B C 1
ATOM 8009 O O . THR B 1 497 ? -35.781 -16.125 -39.125 1 49.34 497 THR B O 1
ATOM 8012 N N . ILE B 1 498 ? -35.438 -16.781 -37 1 45.78 498 ILE B N 1
ATOM 8013 C CA . ILE B 1 498 ? -35.156 -15.43 -36.562 1 45.78 498 ILE B CA 1
ATOM 8014 C C . ILE B 1 498 ? -33.906 -14.914 -37.25 1 45.78 498 ILE B C 1
ATOM 8016 O O . ILE B 1 498 ? -33.844 -13.766 -37.719 1 45.78 498 ILE B O 1
ATOM 8020 N N . ASN B 1 499 ? -33 -15.836 -37.531 1 41.31 499 ASN B N 1
ATOM 8021 C CA . ASN B 1 499 ? -31.75 -15.422 -38.156 1 41.31 499 ASN B CA 1
ATOM 8022 C C . ASN B 1 499 ? -31.953 -15.086 -39.625 1 41.31 499 ASN B C 1
ATOM 8024 O O . ASN B 1 499 ? -31.359 -14.125 -40.125 1 41.31 499 ASN B O 1
ATOM 8028 N N . MET B 1 500 ? -32.812 -15.898 -40.25 1 50.16 500 MET B N 1
ATOM 8029 C CA . MET B 1 500 ? -33.125 -15.609 -41.656 1 50.16 500 MET B CA 1
ATOM 8030 C C . MET B 1 500 ? -33.781 -14.234 -41.781 1 50.16 500 MET B C 1
ATOM 8032 O O . MET B 1 500 ? -33.469 -13.477 -42.688 1 50.16 500 MET B O 1
ATOM 8036 N N . ILE B 1 501 ? -34.625 -13.945 -40.812 1 50.56 501 ILE B N 1
ATOM 8037 C CA . ILE B 1 501 ? -35.344 -12.672 -40.844 1 50.56 501 ILE B CA 1
ATOM 8038 C C . ILE B 1 501 ? -34.375 -11.523 -40.656 1 50.56 501 ILE B C 1
ATOM 8040 O O . ILE B 1 501 ? -34.406 -10.531 -41.375 1 50.56 501 ILE B O 1
ATOM 8044 N N . VAL B 1 502 ? -33.406 -11.773 -39.719 1 44.59 502 VAL B N 1
ATOM 8045 C CA . VAL B 1 502 ? -32.438 -10.727 -39.469 1 44.59 502 VAL B CA 1
ATOM 8046 C C . VAL B 1 502 ? -31.562 -10.516 -40.688 1 44.59 502 VAL B C 1
ATOM 8048 O O . VAL B 1 502 ? -31.266 -9.375 -41.062 1 44.59 502 VAL B O 1
ATOM 8051 N N . MET B 1 503 ? -31.156 -11.625 -41.438 1 46.72 503 MET B N 1
ATOM 8052 C CA . MET B 1 503 ? -30.328 -11.516 -42.625 1 46.72 503 MET B CA 1
ATOM 8053 C C . MET B 1 503 ? -31.062 -10.742 -43.719 1 46.72 503 MET B C 1
ATOM 8055 O O . MET B 1 503 ? -30.469 -9.883 -44.375 1 46.72 503 MET B O 1
ATOM 8059 N N . VAL B 1 504 ? -32.312 -11.188 -43.938 1 51.91 504 VAL B N 1
ATOM 8060 C CA . VAL B 1 504 ? -33.094 -10.539 -45 1 51.91 504 VAL B CA 1
ATOM 8061 C C . VAL B 1 504 ? -33.188 -9.047 -44.688 1 51.91 504 VAL B C 1
ATOM 8063 O O . VAL B 1 504 ? -33.031 -8.219 -45.594 1 51.91 504 VAL B O 1
ATOM 8066 N N . ILE B 1 505 ? -33.375 -8.68 -43.406 1 50.53 505 ILE B N 1
ATOM 8067 C CA . ILE B 1 505 ? -33.531 -7.281 -43.031 1 50.53 505 ILE B CA 1
ATOM 8068 C C . ILE B 1 505 ? -32.188 -6.555 -43.25 1 50.53 505 ILE B C 1
ATOM 8070 O O . ILE B 1 505 ? -32.156 -5.438 -43.75 1 50.53 505 ILE B O 1
ATOM 8074 N N . ALA B 1 506 ? -31.047 -7.301 -42.938 1 44.28 506 ALA B N 1
ATOM 8075 C CA . ALA B 1 506 ? -29.734 -6.691 -43.094 1 44.28 506 ALA B CA 1
ATOM 8076 C C . ALA B 1 506 ? -29.438 -6.422 -44.562 1 44.28 506 ALA B C 1
ATOM 8078 O O . ALA B 1 506 ? -28.953 -5.348 -44.938 1 44.28 506 ALA B O 1
ATOM 8079 N N . ILE B 1 507 ? -29.641 -7.453 -45.438 1 50 507 ILE B N 1
ATOM 8080 C CA . ILE B 1 507 ? -29.453 -7.285 -46.875 1 50 507 ILE B CA 1
ATOM 8081 C C . ILE B 1 507 ? -30.266 -6.094 -47.375 1 50 507 ILE B C 1
ATOM 8083 O O . ILE B 1 507 ? -29.766 -5.266 -48.125 1 50 507 ILE B O 1
ATOM 8087 N N . TYR B 1 508 ? -31.5 -6.105 -46.875 1 49.16 508 TYR B N 1
ATOM 8088 C CA . TYR B 1 508 ? -32.375 -5.039 -47.344 1 49.16 508 TYR B CA 1
ATOM 8089 C C . TYR B 1 508 ? -31.875 -3.676 -46.875 1 49.16 508 TYR B C 1
ATOM 8091 O O . TYR B 1 508 ? -31.891 -2.715 -47.656 1 49.16 508 TYR B O 1
ATOM 8099 N N . LEU B 1 509 ? -31.375 -3.645 -45.625 1 45.72 509 LEU B N 1
ATOM 8100 C CA . LEU B 1 509 ? -30.891 -2.365 -45.125 1 45.72 509 LEU B CA 1
ATOM 8101 C C . LEU B 1 509 ? -29.656 -1.906 -45.906 1 45.72 509 LEU B C 1
ATOM 8103 O O . LEU B 1 509 ? -29.547 -0.73 -46.25 1 45.72 509 LEU B O 1
ATOM 8107 N N . VAL B 1 510 ? -28.672 -2.861 -46.219 1 42.84 510 VAL B N 1
ATOM 8108 C CA . VAL B 1 510 ? -27.484 -2.521 -47 1 42.84 510 VAL B CA 1
ATOM 8109 C C . VAL B 1 510 ? -27.906 -2.031 -48.375 1 42.84 510 VAL B C 1
ATOM 8111 O O . VAL B 1 510 ? -27.375 -1.042 -48.906 1 42.84 510 VAL B O 1
ATOM 8114 N N . TYR B 1 511 ? -28.844 -2.873 -48.938 1 44.59 511 TYR B N 1
ATOM 8115 C CA . TYR B 1 511 ? -29.359 -2.479 -50.219 1 44.59 511 TYR B CA 1
ATOM 8116 C C . TYR B 1 511 ? -29.922 -1.061 -50.188 1 44.59 511 TYR B C 1
ATOM 8118 O O . TYR B 1 511 ? -29.625 -0.251 -51.094 1 44.59 511 TYR B O 1
ATOM 8126 N N . ASN B 1 512 ? -30.781 -0.739 -49.188 1 44.56 512 ASN B N 1
ATOM 8127 C CA . ASN B 1 512 ? -31.422 0.57 -49.125 1 44.56 512 ASN B CA 1
ATOM 8128 C C . ASN B 1 512 ? -30.422 1.674 -48.812 1 44.56 512 ASN B C 1
ATOM 8130 O O . ASN B 1 512 ? -30.531 2.787 -49.344 1 44.56 512 ASN B O 1
ATOM 8134 N N . LEU B 1 513 ? -29.469 1.346 -47.906 1 43.59 513 LEU B N 1
ATOM 8135 C CA . LEU B 1 513 ? -28.469 2.352 -47.562 1 43.59 513 LEU B CA 1
ATOM 8136 C C . LEU B 1 513 ? -27.609 2.707 -48.75 1 43.59 513 LEU B C 1
ATOM 8138 O O . LEU B 1 513 ? -27.156 3.85 -48.906 1 43.59 513 LEU B O 1
ATOM 8142 N N . THR B 1 514 ? -27.203 1.705 -49.531 1 39.06 514 THR B N 1
ATOM 8143 C CA . THR B 1 514 ? -26.359 1.993 -50.688 1 39.06 514 THR B CA 1
ATOM 8144 C C . THR B 1 514 ? -27.156 2.684 -51.781 1 39.06 514 THR B C 1
ATOM 8146 O O . THR B 1 514 ? -26.594 3.424 -52.594 1 39.06 514 THR B O 1
ATOM 8149 N N . ASN B 1 515 ? -28.312 2.154 -51.938 1 43.84 515 ASN B N 1
ATOM 8150 C CA . ASN B 1 515 ? -29.016 2.732 -53.094 1 43.84 515 ASN B CA 1
ATOM 8151 C C . ASN B 1 515 ? -29.953 3.848 -52.656 1 43.84 515 ASN B C 1
ATOM 8153 O O . ASN B 1 515 ? -30.891 4.184 -53.375 1 43.84 515 ASN B O 1
ATOM 8157 N N . ASP B 1 516 ? -29.5 4.934 -51.781 1 44.72 516 ASP B N 1
ATOM 8158 C CA . ASP B 1 516 ? -30.109 6.207 -51.438 1 44.72 516 ASP B CA 1
ATOM 8159 C C . ASP B 1 516 ? -31.625 6.074 -51.344 1 44.72 516 ASP B C 1
ATOM 8161 O O . ASP B 1 516 ? -32.375 7.008 -51.656 1 44.72 516 ASP B O 1
ATOM 8165 N N . HIS B 1 517 ? -32.094 4.703 -51.156 1 42.06 517 HIS B N 1
ATOM 8166 C CA . HIS B 1 517 ? -33.531 4.605 -51.156 1 42.06 517 HIS B CA 1
ATOM 8167 C C . HIS B 1 517 ? -34.125 5.16 -49.875 1 42.06 517 HIS B C 1
ATOM 8169 O O . HIS B 1 517 ? -33.406 5.355 -48.906 1 42.06 517 HIS B O 1
ATOM 8175 N N . ASP B 1 518 ? -35.5 5.254 -49.781 1 42.88 518 ASP B N 1
ATOM 8176 C CA . ASP B 1 518 ? -36.438 6.039 -49 1 42.88 518 ASP B CA 1
ATOM 8177 C C . ASP B 1 518 ? -36.312 5.676 -47.5 1 42.88 518 ASP B C 1
ATOM 8179 O O . ASP B 1 518 ? -36.375 4.5 -47.156 1 42.88 518 ASP B O 1
ATOM 8183 N N . ALA B 1 519 ? -35.562 6.59 -46.688 1 45.28 519 ALA B N 1
ATOM 8184 C CA . ALA B 1 519 ? -35.281 6.598 -45.25 1 45.28 519 ALA B CA 1
ATOM 8185 C C . ALA B 1 519 ? -36.438 6.047 -44.438 1 45.28 519 ALA B C 1
ATOM 8187 O O . ALA B 1 519 ? -36.25 5.492 -43.375 1 45.28 519 ALA B O 1
ATOM 8188 N N . THR B 1 520 ? -37.656 6.203 -45.094 1 44.44 520 THR B N 1
ATOM 8189 C CA . THR B 1 520 ? -38.875 5.852 -44.344 1 44.44 520 THR B CA 1
ATOM 8190 C C . THR B 1 520 ? -39 4.34 -44.188 1 44.44 520 THR B C 1
ATOM 8192 O O . THR B 1 520 ? -39.344 3.852 -43.094 1 44.44 520 THR B O 1
ATOM 8195 N N . VAL B 1 521 ? -38.594 3.633 -45.219 1 43.69 521 VAL B N 1
ATOM 8196 C CA . VAL B 1 521 ? -38.75 2.182 -45.25 1 43.69 521 VAL B CA 1
ATOM 8197 C C . VAL B 1 521 ? -37.688 1.532 -44.344 1 43.69 521 VAL B C 1
ATOM 8199 O O . VAL B 1 521 ? -38 0.596 -43.625 1 43.69 521 VAL B O 1
ATOM 8202 N N . SER B 1 522 ? -36.562 2.217 -44.344 1 38.25 522 SER B N 1
ATOM 8203 C CA . SER B 1 522 ? -35.438 1.722 -43.5 1 38.25 522 SER B CA 1
ATOM 8204 C C . SER B 1 522 ? -35.781 1.805 -42.031 1 38.25 522 SER B C 1
ATOM 8206 O O . SER B 1 522 ? -35.469 0.892 -41.25 1 38.25 522 SER B O 1
ATOM 8208 N N . ARG B 1 523 ? -36.531 2.797 -41.656 1 43.62 523 ARG B N 1
ATOM 8209 C CA . ARG B 1 523 ? -36.938 3.025 -40.25 1 43.62 523 ARG B CA 1
ATOM 8210 C C . ARG B 1 523 ? -37.969 2.004 -39.812 1 43.62 523 ARG B C 1
ATOM 8212 O O . ARG B 1 523 ? -37.906 1.521 -38.656 1 43.62 523 ARG B O 1
ATOM 8219 N N . ILE B 1 524 ? -38.812 1.679 -40.781 1 45.53 524 ILE B N 1
ATOM 8220 C CA . ILE B 1 524 ? -39.875 0.737 -40.438 1 45.53 524 ILE B CA 1
ATOM 8221 C C . ILE B 1 524 ? -39.281 -0.643 -40.188 1 45.53 524 ILE B C 1
ATOM 8223 O O . ILE B 1 524 ? -39.656 -1.308 -39.219 1 45.53 524 ILE B O 1
ATOM 8227 N N . PHE B 1 525 ? -38.25 -0.918 -40.938 1 42.72 525 PHE B N 1
ATOM 8228 C CA . PHE B 1 525 ? -37.688 -2.256 -40.812 1 42.72 525 PHE B CA 1
ATOM 8229 C C . PHE B 1 525 ? -36.844 -2.373 -39.562 1 42.72 525 PHE B C 1
ATOM 8231 O O . PHE B 1 525 ? -36.812 -3.43 -38.938 1 42.72 525 PHE B O 1
ATOM 8238 N N . MET B 1 526 ? -36.344 -1.229 -39.125 1 43.53 526 MET B N 1
ATOM 8239 C CA . MET B 1 526 ? -35.594 -1.178 -37.844 1 43.53 526 MET B CA 1
ATOM 8240 C C . MET B 1 526 ? -36.531 -1.439 -36.688 1 43.53 526 MET B C 1
ATOM 8242 O O . MET B 1 526 ? -36.188 -2.164 -35.75 1 43.53 526 MET B O 1
ATOM 8246 N N . VAL B 1 527 ? -37.781 -0.831 -36.844 1 45.44 527 VAL B N 1
ATOM 8247 C CA . VAL B 1 527 ? -38.781 -1.022 -35.781 1 45.44 527 VAL B CA 1
ATOM 8248 C C . VAL B 1 527 ? -39.188 -2.492 -35.719 1 45.44 527 VAL B C 1
ATOM 8250 O O . VAL B 1 527 ? -39.281 -3.068 -34.656 1 45.44 527 VAL B O 1
ATOM 8253 N N . VAL B 1 528 ? -39.281 -3.027 -36.875 1 44.06 528 VAL B N 1
ATOM 8254 C CA . VAL B 1 528 ? -39.75 -4.41 -36.938 1 44.06 528 VAL B CA 1
ATOM 8255 C C . VAL B 1 528 ? -38.688 -5.34 -36.344 1 44.06 528 VAL B C 1
ATOM 8257 O O . VAL B 1 528 ? -39 -6.273 -35.594 1 44.06 528 VAL B O 1
ATOM 8260 N N . LEU B 1 529 ? -37.469 -4.973 -36.688 1 40.31 529 LEU B N 1
ATOM 8261 C CA . LEU B 1 529 ? -36.344 -5.754 -36.188 1 40.31 529 LEU B CA 1
ATOM 8262 C C . LEU B 1 529 ? -36.25 -5.668 -34.688 1 40.31 529 LEU B C 1
ATOM 8264 O O . LEU B 1 529 ? -36.094 -6.688 -34 1 40.31 529 LEU B O 1
ATOM 8268 N N . LEU B 1 530 ? -36.5 -4.445 -34.156 1 40.12 530 LEU B N 1
ATOM 8269 C CA . LEU B 1 530 ? -36.438 -4.207 -32.719 1 40.12 530 LEU B CA 1
ATOM 8270 C C . LEU B 1 530 ? -37.562 -4.949 -32.031 1 40.12 530 LEU B C 1
ATOM 8272 O O . LEU B 1 530 ? -37.375 -5.535 -30.953 1 40.12 530 LEU B O 1
ATOM 8276 N N . VAL B 1 531 ? -38.688 -4.91 -32.688 1 42.62 531 VAL B N 1
ATOM 8277 C CA . VAL B 1 531 ? -39.875 -5.547 -32.094 1 42.62 531 VAL B CA 1
ATOM 8278 C C . VAL B 1 531 ? -39.688 -7.062 -32.062 1 42.62 531 VAL B C 1
ATOM 8280 O O . VAL B 1 531 ? -40.062 -7.723 -31.094 1 42.62 531 VAL B O 1
ATOM 8283 N N . THR B 1 532 ? -39.062 -7.527 -33.125 1 36.41 532 THR B N 1
ATOM 8284 C CA . THR B 1 532 ? -38.875 -8.969 -33.188 1 36.41 532 THR B CA 1
ATOM 8285 C C . THR B 1 532 ? -37.844 -9.438 -32.156 1 36.41 532 THR B C 1
ATOM 8287 O O . THR B 1 532 ? -38.031 -10.469 -31.516 1 36.41 532 THR B O 1
ATOM 8290 N N . LEU B 1 533 ? -36.781 -8.641 -32.031 1 36.31 533 LEU B N 1
ATOM 8291 C CA . LEU B 1 533 ? -35.781 -8.969 -31.062 1 36.31 533 LEU B CA 1
ATOM 8292 C C . LEU B 1 533 ? -36.312 -8.922 -29.641 1 36.31 533 LEU B C 1
ATOM 8294 O O . LEU B 1 533 ? -35.969 -9.742 -28.797 1 36.31 533 LEU B O 1
ATOM 8298 N N . ALA B 1 534 ? -37.188 -7.98 -29.297 1 35.72 534 ALA B N 1
ATOM 8299 C CA . ALA B 1 534 ? -37.844 -7.844 -28 1 35.72 534 ALA B CA 1
ATOM 8300 C C . ALA B 1 534 ? -38.719 -9.062 -27.703 1 35.72 534 ALA B C 1
ATOM 8302 O O . ALA B 1 534 ? -38.844 -9.477 -26.547 1 35.72 534 ALA B O 1
ATOM 8303 N N . THR B 1 535 ? -39.25 -9.625 -28.703 1 34.62 535 THR B N 1
ATOM 8304 C CA . THR B 1 535 ? -40.188 -10.727 -28.5 1 34.62 535 THR B CA 1
ATOM 8305 C C . THR B 1 535 ? -39.438 -12.023 -28.219 1 34.62 535 THR B C 1
ATOM 8307 O O . THR B 1 535 ? -39.969 -12.945 -27.594 1 34.62 535 THR B O 1
ATOM 8310 N N . VAL B 1 536 ? -38.281 -12.172 -28.75 1 32.81 536 VAL B N 1
ATOM 8311 C CA . VAL B 1 536 ? -37.531 -13.406 -28.531 1 32.81 536 VAL B CA 1
ATOM 8312 C C . VAL B 1 536 ? -37.031 -13.469 -27.094 1 32.81 536 VAL B C 1
ATOM 8314 O O . VAL B 1 536 ? -36.875 -14.555 -26.516 1 32.81 536 VAL B O 1
ATOM 8317 N N . SER B 1 537 ? -36.719 -12.328 -26.344 1 30.19 537 SER B N 1
ATOM 8318 C CA . SER B 1 537 ? -36.219 -12.297 -24.969 1 30.19 537 SER B CA 1
ATOM 8319 C C . SER B 1 537 ? -37.281 -12.805 -23.984 1 30.19 537 SER B C 1
ATOM 8321 O O . SER B 1 537 ? -36.938 -13.328 -22.922 1 30.19 537 SER B O 1
ATOM 8323 N N . THR B 1 538 ? -38.469 -12.594 -24.219 1 32.81 538 THR B N 1
ATOM 8324 C CA . THR B 1 538 ? -39.5 -12.969 -23.266 1 32.81 538 THR B CA 1
ATOM 8325 C C . THR B 1 538 ? -39.75 -14.477 -23.312 1 32.81 538 THR B C 1
ATOM 8327 O O . THR B 1 538 ? -40.25 -15.062 -22.344 1 32.81 538 THR B O 1
ATOM 8330 N N . THR B 1 539 ? -39.656 -15.156 -24.438 1 28.58 539 THR B N 1
ATOM 8331 C CA . THR B 1 539 ? -40 -16.578 -24.516 1 28.58 539 THR B CA 1
ATOM 8332 C C . THR B 1 539 ? -38.812 -17.422 -24.062 1 28.58 539 THR B C 1
ATOM 8334 O O . THR B 1 539 ? -37.688 -17.234 -24.531 1 28.58 539 THR B O 1
#

=== Feature glossary ===
The record interleaves many kinds of information about one protein. Here is each kind framed as the question it answers.

Q: What does the local fold look like, residue by residue?
A: The Foldseek 3Di string encodes local tertiary geometry as a 20-letter alphabet — one character per residue — derived from the relative positions of nearby Cα atoms. Unlike the amino-acid sequence, 3Di is a direct function of the 3D structure, so two proteins with the same fold have similar 3Di strings even at low sequence identity.

Q: Which residues are in helices, strands, or loops?
A: The SS8 string is DSSP's per-residue secondary-structure call. α-helix (H) means an i→i+4 H-bond ladder; β-strand (E) means the residue participates in a β-sheet; 3₁₀ (G) and π (I) are tighter and wider helices; T/S are turns/bends; '-' is loop.

Q: How big and how compact is the whole molecule?
A: Radius of gyration (Rg) is the root-mean-square distance of Cα atoms from their centroid — a single number for overall size and compactness. A globular domain of N residues has Rg ≈ 2.2·N^0.38 Å; an extended or disordered chain has a much larger Rg. The Cα contact count is the number of residue pairs whose Cα atoms are within 8 Å and are more than four positions apart in sequence — a standard proxy for tertiary packing density. The bounding box is the smallest axis-aligned box enclosing all Cα atoms.

Q: Where is each backbone atom in 3D?
A: Structure coordinates are given as an mmCIF _atom_site loop: one row per atom with element, residue name, chain id, sequence number, and x/y/z position in Å. Only the four main-chain atoms per residue are included here; side chains are omitted to keep the record compact.

Q: What is the amino-acid chain?
A: Primary structure: the covalent order of the twenty standard amino acids along the backbone. Two proteins with the same sequence will (almost always) fold to the same structure; two with 30% identity often share a fold but not the details.

Q: What if only a Cα trace is available?
A: Three-state secondary structure (P-SEA) collapses the eight DSSP classes into helix (a), strand (b), and coil (c). P-SEA assigns these from Cα geometry alone — distances and angles — without requiring backbone oxygens, so it works on any Cα trace.

Q: What family and function is it annotated with?
A: Database cross-references. InterPro integrates a dozen domain/family signature databases into unified entries with residue-range hits. GO terms attach function/process/location labels with evidence codes. CATH codes position the fold in a four-level structural taxonomy. Organism is the NCBI-taxonomy species name.

Q: How confident is the AlphaFold model at each residue?
A: pLDDT is the predicted lDDT-Cα score: AlphaFold's confidence that the local environment of each residue (all inter-atomic distances within 15 Å) is correctly placed. It is a per-residue number between 0 and 100, with higher meaning more reliable.

Q: How mobile is each atom in the crystal?
A: B-factor (Debye–Waller factor) reflects atomic displacement in the crystal lattice. It is an experimental observable (units Å²), not a prediction; low values mean the atom is pinned down, high values mean it moves or is heterogeneous across the crystal.

Q: Which residues are buried vs exposed?
A: SASA measures how much of the protein is reachable by solvent. It is computed by rolling a water-sized probe over the atomic surface and summing the exposed area (Å²). Per-residue SASA distinguishes core (buried, low SASA) from surface (exposed, high SASA) residues; total SASA is a whole-molecule size measure.

Q: What do the diagnostic plots show?
A: Plot images: a contact map (which residues are close in 3D, as an N×N binary image), a Ramachandran scatter (backbone torsion angles, revealing secondary-structure composition at a glance), and — for AlphaFold structures — a PAE heatmap (pairwise prediction confidence).

Q: What known structures does this most resemble?
A: The Foldseek neighbor list gives the closest experimentally determined structures in the PDB, ranked by structural alignment. TM-score near 1 means near-identical fold; near 0.3 means only rough topology match. This is how one finds what a novel AlphaFold prediction most resembles in the solved-structure universe.

Q: Are the domains correctly placed relative to each other?
A: Predicted aligned error is AlphaFold's pairwise confidence. Unlike pLDDT (per-residue), PAE is per-residue-pair and captures whether two parts of the structure are correctly placed relative to each other. Units are ångströms of expected positional error.

Q: What do the rendered images show?
A: Structure images are PyMOL renders from six orthogonal camera directions. Cartoon representation draws helices as coils and strands as arrows; sticks shows the backbone as bonds; surface shows the solvent-excluded envelope. Rainbow coloring maps sequence position to hue (blue→red, N→C); chain coloring assigns a distinct color per polypeptide.

Q: What are the backbone torsion angles?
A: φ (phi) and ψ (psi) are the two rotatable backbone dihedrals per residue: φ is the C(i-1)–N–Cα–C torsion, ψ is the N–Cα–C–N(i+1) torsion, both in degrees on (−180°, 180°]. α-helical residues cluster near (−60°, −45°); β-strand residues near (−120°, +130°). A Ramachandran plot is simply a scatter of (φ, ψ) for every residue.